Protein AF-A0A8J4C0T6-F1 (afdb_monomer_lite)

Radius of gyration: 44.38 Å; chains: 1; bounding box: 122×93×131 Å

Foldseek 3Di:
DDDDDDDDPDPDPPPPPPPQDLLNQLLVLLVVVLVDQQLQLVSLLSNLVSLLVQLVVLQVVLVVCVVPVVSSVLSNQVSLLSNLLSLLSLLCCLQQRNVVLVAQQLHQQAADDPDDDPDDALLSVLSVVSNPVPAVLLSLLSSLLQSLLQSLVVVVVPDDDDADAAQLQQLVVQVVVLVVVPVQAFVDRPPCRCLLVVHHRDPSNVVSVLVLLVVLLSCVSNLNLQVNLVSCVRNPNNVVSVLSQQQANHQARRGHPNSVCRHPPPCNVRVVVSVVCCVLQPHDLSSLLSLLVLCVQLPRPSDDLSSNLSSCLSNLNLVSNVVVDQALSSSSSSNSSSLSRLVSCVSRPTDAGPPVSDDPLVVQLVVVVVVNPDSVRSNVSSVLSNLSRRVDPDDVNVVSSAPPQHPVRSVPGNLVVCCVRCVPPVNLVSNDALSSSLSSVLSSCVSSLVLLVSLVSLLVLLVVVVVVVVVVVVVVVDPDDDDDDDDDDDDDDRDDDDPPVSSNVSSLVSLSSSLSVLVSCLSSVSLQDPDDPDPSVVSSVVSLVSNLSSLLSNLVVCVVVVVLLSNLSSLQLHAPVSSLVSLLSSVVSLLCQLPVLPPPPDDDDDDDDDDDDDDDDDDDDDDDNPVVSVVSNVVSLVVLLVSLVSNLLNLVSLVVSVVVLVVVVPPDDPDPPPDSDPGSSNGPRDNCNSLVSLLVNLVVQQPDLVADLLSNLQSLLSLCSLLVNLLVVLVVVVVPPPDDDDDDDDPDSDDPDPDDDDDDDDPDPLVSLLSSLVRGDLVSLVSSLVSLLLLLLVLVQDPPRSLVSNVCNVPPRHDPCSLSSNLSNLVVLVPPLPPVLVVLVVPDPDPVSPVVNVVSVVSNVVSNVSSVSSVVSSVSVVLSNVLSVLVVVLVVLCVVCVVVLPDDDDDDDDLPVSLLVNLVSLVVNVCSLPDVVLVVLQQDLVQLQVPDDPQKWKKKWKKAADDPDPDDDPDDPDQFQDDPRLVVLLVLQVVLLVVLCVVLVAPKDWDWDDPPVDGGIIMIMIMHGSDSVNLVSVLVSLLCQQLVNGPSRHHIDTSHIDTPPNSSSNNSCLNRVLVSLLVLLLSLLVSLSSQDACPDSSSPDLSQCVQQDDPPDDDDDDDPDRNLVSHDPVSNVSSVVSSVSSVVSNVVSVVVVVVVVVVVVVVVVVVD

pLDDT: mean 70.5, std 18.77, range [22.94, 95.06]

Sequence (1168 aa):
MKLFGMDIDAPVLVPPQQRQTLEDALANVFGALLETDLRDGSTISDIANICTEMANELRTQATEQLHRPARYMALMTQADEMDAHAATWTLLFYLYGASLATLTPAGAGGPSLAYGSRNLLYRQLLADHIKKEVDADVARCARVVSWLESTADEALKRQANVPFPPGEGLWLETKTEMRTRSGAMVSELDPDAPGRMGRPLHPSNAKSQERIMARVWQLLRAGKLHAAQEVCDNVGQPWRAAALGGGGLYGALPVGQTAEDYDNGPVVHLQKEELSDETANSRGPLLALWRWAARQAAAAGASEKFERAVFGALGGDAAAGLPVCVTWEDFAWVYCRSWLESWAMRATPPEAQAAADLVPGDAVMAALVRCGVAQDVAKNSVEGAMSVVTCGGGGGGRAYMTDLLDDAAAARGFGVLFAQHLMAAEAMANAGPAAVQAVRQIQALLIRGDMHVLMADLCRMIETSQRDDGAISDAAGAAGGGILIEGGGGGSALFGSGGCGADLERRQRICALAAHMLLALGALGELVPQTNPDIAFLEAQANVKKAHRVLELYTRALLAQGKLTLAPRYLCVLPGHVRNSLCSELLELYTKNFLDVDASTAPRAPDGIGIANADVNRRHLHLGTTATAAAALAEADEACSHIVAELGTWFQRCVLLQKRHAGYGASAGAAEVEGTRCGYLWTDVSENELRNQLAFFTLGCRYNREYGPYQRARVARWLAQPHIVATAAAQTRQSNNPGSIDVDGVVDAGIDVDADVNNNGMNGEEDTASWIAANVDPMSYHDLLDFVNCLCCEFALGDDVTAAAGQLLFTEVLPQGLEVAVMSAVRILEEEPDDKARQAAATYLHEEGVAEAEAAAAEAAKKKHLADRLRDLLSELEEWALYYDLNAKLSAWSERHSADSRAAPGEGAPEAEMLREGGELLQELLMRLLKPTWQQELAASERAFAATVGGRVQVTLTLTCPSTSTLDSARDPYPELQGASLHQFSYDLQRGLLRAIADRELEMGMEVLSAVGGRGHITLNLTVAPEPQLWQGLVDLVCTLLRGELEGVPPVLVVTLDADRATSLAVCRRCRIGQIVRRCAALRLSLVGFGLDADSEDAGSQLVEILAEPAGVSGANLLDSHMLELLSPAQLAQVLQMEALTYERHLQNLQERRRRQKQDSAMARIVR

Structure (mmCIF, N/CA/C/O backbone):
data_AF-A0A8J4C0T6-F1
#
_entry.id   AF-A0A8J4C0T6-F1
#
loop_
_atom_site.group_PDB
_atom_site.id
_atom_site.type_symbol
_atom_site.label_atom_id
_atom_site.label_alt_id
_atom_site.label_comp_id
_atom_site.label_asym_id
_atom_site.label_entity_id
_atom_site.label_seq_id
_atom_site.pdbx_PDB_ins_code
_atom_site.Cartn_x
_atom_site.Cartn_y
_atom_site.Cartn_z
_atom_site.occupancy
_atom_site.B_iso_or_equiv
_atom_site.auth_seq_id
_atom_site.auth_comp_id
_atom_site.auth_asym_id
_atom_site.auth_atom_id
_atom_site.pdbx_PDB_model_num
ATOM 1 N N . MET A 1 1 ? -3.259 -66.232 -16.181 1.00 33.34 1 MET A N 1
ATOM 2 C CA . MET A 1 1 ? -2.698 -65.283 -17.170 1.00 33.34 1 MET A CA 1
ATOM 3 C C . MET A 1 1 ? -3.226 -63.909 -16.781 1.00 33.34 1 MET A C 1
ATOM 5 O O . MET A 1 1 ? -4.417 -63.706 -16.902 1.00 33.34 1 MET A O 1
ATOM 9 N N . LYS A 1 2 ? -2.508 -63.149 -15.944 1.00 34.50 2 LYS A N 1
ATOM 10 C CA . LYS A 1 2 ? -1.480 -62.159 -16.331 1.00 34.50 2 LYS A CA 1
ATOM 11 C C . LYS A 1 2 ? -2.034 -61.108 -17.307 1.00 34.50 2 LYS A C 1
ATOM 13 O O . LYS A 1 2 ? -2.110 -61.423 -18.487 1.00 34.50 2 LYS A O 1
ATOM 18 N N . LEU A 1 3 ? -2.335 -59.901 -16.808 1.00 29.70 3 LEU A N 1
ATOM 19 C CA . LEU A 1 3 ? -1.612 -58.639 -17.084 1.00 29.70 3 LEU A CA 1
ATOM 20 C C . LEU A 1 3 ? -2.511 -57.388 -16.961 1.00 29.70 3 LEU A C 1
ATOM 22 O O . LEU A 1 3 ? -3.604 -57.356 -17.509 1.00 29.70 3 LEU A O 1
ATOM 26 N N . PHE A 1 4 ? -1.939 -56.377 -16.293 1.00 34.69 4 PHE A N 1
ATOM 27 C CA . PHE A 1 4 ? -2.337 -54.968 -16.134 1.00 34.69 4 PHE A CA 1
ATOM 28 C C . PHE A 1 4 ? -3.421 -54.620 -15.106 1.00 34.69 4 PHE A C 1
ATOM 30 O O . PHE A 1 4 ? -4.581 -54.397 -15.430 1.00 34.69 4 PHE A O 1
ATOM 37 N N . GLY A 1 5 ? -2.965 -54.482 -13.856 1.00 31.45 5 GLY A N 1
ATOM 38 C CA . GLY A 1 5 ? -3.477 -53.459 -12.952 1.00 31.45 5 GLY A CA 1
ATOM 39 C C . GLY A 1 5 ? -2.858 -52.106 -13.312 1.00 31.45 5 GLY A C 1
ATOM 40 O O . GLY A 1 5 ? -1.641 -51.999 -13.464 1.00 31.45 5 GLY A O 1
ATOM 41 N N . MET A 1 6 ? -3.716 -51.108 -13.480 1.00 29.72 6 MET A N 1
ATOM 42 C CA . MET A 1 6 ? -3.396 -49.693 -13.346 1.00 29.72 6 MET A CA 1
ATOM 43 C C . MET A 1 6 ? -4.490 -49.136 -12.443 1.00 29.72 6 MET A C 1
ATOM 45 O O . MET A 1 6 ? -5.631 -48.989 -12.879 1.00 29.72 6 MET A O 1
ATOM 49 N N . ASP A 1 7 ? -4.143 -48.918 -11.177 1.00 27.41 7 ASP A N 1
ATOM 50 C CA . ASP A 1 7 ? -4.914 -48.054 -10.296 1.00 27.41 7 ASP A CA 1
ATOM 51 C C . ASP A 1 7 ? -4.884 -46.653 -10.913 1.00 27.41 7 ASP A C 1
ATOM 53 O O . ASP A 1 7 ? -3.823 -46.089 -11.185 1.00 27.41 7 ASP A O 1
ATOM 57 N N . ILE A 1 8 ? -6.065 -46.140 -11.241 1.00 32.34 8 ILE A N 1
ATOM 58 C CA . ILE A 1 8 ? -6.244 -44.747 -11.625 1.00 32.34 8 ILE A CA 1
ATOM 59 C C . ILE A 1 8 ? -6.338 -43.995 -10.304 1.00 32.34 8 ILE A C 1
ATOM 61 O O . ILE A 1 8 ? -7.407 -43.959 -9.693 1.00 32.34 8 ILE A O 1
ATOM 65 N N . ASP A 1 9 ? -5.219 -43.426 -9.861 1.00 28.42 9 ASP A N 1
ATOM 66 C CA . ASP A 1 9 ? -5.228 -42.397 -8.828 1.00 28.42 9 ASP A CA 1
ATOM 67 C C . ASP A 1 9 ? -6.088 -41.240 -9.346 1.00 28.42 9 ASP A C 1
ATOM 69 O O . ASP A 1 9 ? -5.730 -40.526 -10.287 1.00 28.42 9 ASP A O 1
ATOM 73 N N . ALA A 1 10 ? -7.280 -41.097 -8.766 1.00 27.56 10 ALA A N 1
ATOM 74 C CA . ALA A 1 10 ? -8.064 -39.887 -8.915 1.00 27.56 10 ALA A CA 1
ATOM 75 C C . ALA A 1 10 ? -7.191 -38.722 -8.421 1.00 27.56 10 ALA A C 1
ATOM 77 O O . ALA A 1 10 ? -6.631 -38.828 -7.326 1.00 27.56 10 ALA A O 1
ATOM 78 N N . PRO A 1 11 ? -7.038 -37.629 -9.191 1.00 27.62 11 PRO A N 1
ATOM 79 C CA . PRO A 1 11 ? -6.276 -36.488 -8.721 1.00 27.62 11 PRO A CA 1
ATOM 80 C C . PRO A 1 11 ? -6.925 -36.009 -7.428 1.00 27.62 11 PRO A C 1
ATOM 82 O O . PRO A 1 11 ? -8.109 -35.661 -7.409 1.00 27.62 11 PRO A O 1
ATOM 85 N N . VAL A 1 12 ? -6.149 -36.042 -6.344 1.00 27.88 12 VAL A N 1
ATOM 86 C CA . VAL A 1 12 ? -6.476 -35.351 -5.103 1.00 27.88 12 VAL A CA 1
ATOM 87 C C . VAL A 1 12 ? -6.835 -33.929 -5.515 1.00 27.88 12 VAL A C 1
ATOM 89 O O . VAL A 1 12 ? -5.999 -33.207 -6.057 1.00 27.88 12 VAL A O 1
ATOM 92 N N . LEU A 1 13 ? -8.106 -33.561 -5.341 1.00 28.08 13 LEU A N 1
ATOM 93 C CA . LEU A 1 13 ? -8.555 -32.180 -5.421 1.00 28.08 13 LEU A CA 1
ATOM 94 C C . LEU A 1 13 ? -7.839 -31.446 -4.290 1.00 28.08 13 LEU A C 1
ATOM 96 O O . LEU A 1 13 ? -8.331 -31.378 -3.167 1.00 28.08 13 LEU A O 1
ATOM 100 N N . VAL A 1 14 ? -6.635 -30.958 -4.587 1.00 27.19 14 VAL A N 1
ATOM 101 C CA . VAL A 1 14 ? -5.987 -29.919 -3.801 1.00 27.19 14 VAL A CA 1
ATOM 102 C C . VAL A 1 14 ? -7.008 -28.778 -3.764 1.00 27.19 14 VAL A C 1
ATOM 104 O O . VAL A 1 14 ? -7.453 -28.354 -4.840 1.00 27.19 14 VAL A O 1
ATOM 107 N N . PRO A 1 15 ? -7.473 -28.337 -2.579 1.00 25.61 15 PRO A N 1
ATOM 108 C CA . PRO A 1 15 ? -8.351 -27.177 -2.498 1.00 25.61 15 PRO A CA 1
ATOM 109 C C . PRO A 1 15 ? -7.678 -26.033 -3.265 1.00 25.61 15 PRO A C 1
ATOM 111 O O . PRO A 1 15 ? -6.450 -25.932 -3.208 1.00 25.61 15 PRO A O 1
ATOM 114 N N . PRO A 1 16 ? -8.420 -25.220 -4.039 1.00 28.84 16 PRO A N 1
ATOM 115 C CA . PRO A 1 16 ? -7.807 -24.137 -4.793 1.00 28.84 16 PRO A CA 1
ATOM 116 C C . PRO A 1 16 ? -7.038 -23.273 -3.797 1.00 28.84 16 PRO A C 1
ATOM 118 O O . PRO A 1 16 ? -7.652 -22.645 -2.937 1.00 28.84 16 PRO A O 1
ATOM 121 N N . GLN A 1 17 ? -5.704 -23.292 -3.873 1.00 33.06 17 GLN A N 1
ATOM 122 C CA . GLN A 1 17 ? -4.878 -22.345 -3.138 1.00 33.06 17 GLN A CA 1
ATOM 123 C C . GLN A 1 17 ? -5.432 -20.968 -3.494 1.00 33.06 17 GLN A C 1
ATOM 125 O O . GLN A 1 17 ? -5.500 -20.621 -4.679 1.00 33.06 17 GLN A O 1
ATOM 130 N N . GLN A 1 18 ? -5.942 -20.241 -2.496 1.00 43.25 18 GLN A N 1
ATOM 131 C CA . GLN A 1 18 ? -6.373 -18.862 -2.682 1.00 43.25 18 GLN A CA 1
ATOM 132 C C . GLN A 1 18 ? -5.199 -18.131 -3.325 1.00 43.25 18 GLN A C 1
ATOM 134 O O . GLN A 1 18 ? -4.120 -18.050 -2.744 1.00 43.25 18 GLN A O 1
ATOM 139 N N . ARG A 1 19 ? -5.380 -17.693 -4.575 1.00 56.97 19 ARG A N 1
ATOM 140 C CA . ARG A 1 19 ? -4.354 -16.918 -5.268 1.00 56.97 19 ARG A CA 1
ATOM 141 C C . ARG A 1 19 ? -4.136 -15.649 -4.461 1.00 56.97 19 ARG A C 1
ATOM 143 O O . ARG A 1 19 ? -5.082 -14.887 -4.280 1.00 56.97 19 ARG A O 1
ATOM 150 N N . GLN A 1 20 ? -2.910 -15.466 -3.990 1.00 66.50 20 GLN A N 1
ATOM 151 C CA . GLN A 1 20 ? -2.481 -14.264 -3.294 1.00 66.50 20 GLN A CA 1
ATOM 152 C C . GLN A 1 20 ? -2.776 -13.050 -4.182 1.00 66.50 20 GLN A C 1
ATOM 154 O O . GLN A 1 20 ? -2.408 -13.042 -5.362 1.00 66.50 20 GLN A O 1
ATOM 159 N N . THR A 1 21 ? -3.494 -12.053 -3.663 1.00 80.69 21 THR A N 1
ATOM 160 C CA . THR A 1 21 ? -3.763 -10.844 -4.448 1.00 80.69 21 THR A CA 1
ATOM 161 C C . THR A 1 21 ? -2.533 -9.934 -4.463 1.00 80.69 21 THR A C 1
ATOM 163 O O . THR A 1 21 ? -1.617 -10.082 -3.651 1.00 80.69 21 THR A O 1
ATOM 166 N N . LEU A 1 22 ? -2.504 -8.957 -5.380 1.00 81.81 22 LEU A N 1
ATOM 167 C CA . LEU A 1 22 ? -1.443 -7.943 -5.405 1.00 81.81 22 LEU A CA 1
ATOM 168 C C . LEU A 1 22 ? -1.328 -7.240 -4.047 1.00 81.81 22 LEU A C 1
ATOM 170 O O . LEU A 1 22 ? -0.227 -7.004 -3.565 1.00 81.81 22 LEU A O 1
ATOM 174 N N . GLU A 1 23 ? -2.459 -6.909 -3.426 1.00 84.69 23 GLU A N 1
ATOM 175 C CA . GLU A 1 23 ? -2.487 -6.221 -2.137 1.00 84.69 23 GLU A CA 1
ATOM 176 C C . GLU A 1 23 ? -1.935 -7.092 -1.008 1.00 84.69 23 GLU A C 1
ATOM 178 O O . GLU A 1 23 ? -1.188 -6.570 -0.186 1.00 84.69 23 GLU A O 1
ATOM 183 N N . ASP A 1 24 ? -2.216 -8.400 -1.001 1.00 83.12 24 ASP A N 1
ATOM 184 C CA . ASP A 1 24 ? -1.636 -9.332 -0.025 1.00 83.12 24 ASP A CA 1
ATOM 185 C C . ASP A 1 24 ? -0.107 -9.386 -0.157 1.00 83.12 24 ASP A C 1
ATOM 187 O O . ASP A 1 24 ? 0.630 -9.320 0.830 1.00 83.12 24 ASP A O 1
ATOM 191 N N . ALA A 1 25 ? 0.389 -9.487 -1.393 1.00 83.31 25 ALA A N 1
ATOM 192 C CA . ALA A 1 25 ? 1.818 -9.529 -1.679 1.00 83.31 25 ALA A CA 1
ATOM 193 C C . ALA A 1 25 ? 2.513 -8.212 -1.293 1.00 83.31 25 ALA A C 1
ATOM 195 O O . ALA A 1 25 ? 3.524 -8.230 -0.589 1.00 83.31 25 ALA A O 1
ATOM 196 N N . LEU A 1 26 ? 1.934 -7.067 -1.664 1.00 85.44 26 LEU A N 1
ATOM 197 C CA . LEU A 1 26 ? 2.455 -5.746 -1.307 1.00 85.44 26 LEU A CA 1
ATOM 198 C C . LEU A 1 26 ? 2.438 -5.500 0.208 1.00 85.44 26 LEU A C 1
ATOM 200 O O . LEU A 1 26 ? 3.412 -4.984 0.758 1.00 85.44 26 LEU A O 1
ATOM 204 N N . ALA A 1 27 ? 1.370 -5.906 0.896 1.00 84.12 27 ALA A N 1
ATOM 205 C CA . ALA A 1 27 ? 1.258 -5.791 2.343 1.00 84.12 27 ALA A CA 1
ATOM 206 C C . ALA A 1 27 ? 2.313 -6.639 3.068 1.00 84.12 27 ALA A C 1
ATOM 208 O O . ALA A 1 27 ? 2.793 -6.238 4.129 1.00 84.12 27 ALA A O 1
ATOM 209 N N . ASN A 1 28 ? 2.668 -7.816 2.538 1.00 81.81 28 ASN A N 1
ATOM 210 C CA . ASN A 1 28 ? 3.723 -8.669 3.102 1.00 81.81 28 ASN A CA 1
ATOM 211 C C . ASN A 1 28 ? 5.098 -8.020 2.955 1.00 81.81 28 ASN A C 1
ATOM 213 O O . ASN A 1 28 ? 5.851 -7.953 3.926 1.00 81.81 28 ASN A O 1
ATOM 217 N N . VAL A 1 29 ? 5.388 -7.467 1.776 1.00 78.06 29 VAL A N 1
ATOM 218 C CA . VAL A 1 29 ? 6.642 -6.746 1.542 1.00 78.06 29 VAL A CA 1
ATOM 219 C C . VAL A 1 29 ? 6.729 -5.486 2.405 1.00 78.06 29 VAL A C 1
ATOM 221 O O . VAL A 1 29 ? 7.779 -5.207 2.976 1.00 78.06 29 VAL A O 1
ATOM 224 N N . PHE A 1 30 ? 5.622 -4.757 2.583 1.00 76.62 30 PHE A N 1
ATOM 225 C CA . PHE A 1 30 ? 5.570 -3.634 3.520 1.00 76.62 30 PHE A CA 1
ATOM 226 C C . PHE A 1 30 ? 5.774 -4.075 4.979 1.00 76.62 30 PHE A C 1
ATOM 228 O O . PHE A 1 30 ? 6.394 -3.365 5.767 1.00 76.62 30 PHE A O 1
ATOM 235 N N . GLY A 1 31 ? 5.297 -5.263 5.345 1.00 71.94 31 GLY A N 1
ATOM 236 C CA . GLY A 1 31 ? 5.555 -5.800 6.670 1.00 71.94 31 GLY A CA 1
ATOM 237 C C . GLY A 1 31 ? 7.047 -6.028 6.932 1.00 71.94 31 GLY A C 1
ATOM 238 O O . GLY A 1 31 ? 7.566 -5.574 7.948 1.00 71.94 31 GLY A O 1
ATOM 239 N N . ALA A 1 32 ? 7.751 -6.625 5.967 1.00 69.75 32 ALA A N 1
ATOM 240 C CA . ALA A 1 32 ? 9.209 -6.767 6.002 1.00 69.75 32 ALA A CA 1
ATOM 241 C C . ALA A 1 32 ? 9.937 -5.406 5.974 1.00 69.75 32 ALA A C 1
ATOM 243 O O . ALA A 1 32 ? 10.970 -5.224 6.620 1.00 69.75 32 ALA A O 1
ATOM 244 N N . LEU A 1 33 ? 9.372 -4.422 5.267 1.00 67.06 33 LEU A N 1
ATOM 245 C CA . LEU A 1 33 ? 9.887 -3.054 5.171 1.00 67.06 33 LEU A CA 1
ATOM 246 C C . LEU A 1 33 ? 9.963 -2.354 6.538 1.00 67.06 33 LEU A C 1
ATOM 248 O O . LEU A 1 33 ? 10.881 -1.575 6.771 1.00 67.06 33 LEU A O 1
ATOM 252 N N . LEU A 1 34 ? 9.026 -2.636 7.445 1.00 64.31 34 LEU A N 1
ATOM 253 C CA . LEU A 1 34 ? 9.065 -2.115 8.814 1.00 64.31 34 LEU A CA 1
ATOM 254 C C . LEU A 1 34 ? 10.114 -2.825 9.691 1.00 64.31 34 LEU A C 1
ATOM 256 O O . LEU A 1 34 ? 10.533 -2.265 10.695 1.00 64.31 34 LEU A O 1
ATOM 260 N N . GLU A 1 35 ? 10.565 -4.026 9.331 1.00 60.25 35 GLU A N 1
ATOM 261 C CA . GLU A 1 35 ? 11.504 -4.828 10.134 1.00 60.25 35 GLU A CA 1
ATOM 262 C C . GLU A 1 35 ? 12.973 -4.639 9.723 1.00 60.25 35 GLU A C 1
ATOM 264 O O . GLU A 1 35 ? 13.875 -4.702 10.566 1.00 60.25 35 GLU A O 1
ATOM 269 N N . THR A 1 36 ? 13.216 -4.402 8.432 1.00 53.81 36 THR A N 1
ATOM 270 C CA . THR A 1 36 ? 14.560 -4.311 7.837 1.00 53.81 36 THR A CA 1
ATOM 271 C C . THR A 1 36 ? 14.980 -2.869 7.539 1.00 53.81 36 THR A C 1
ATOM 273 O O . THR A 1 36 ? 14.168 -2.039 7.138 1.00 53.81 36 THR A O 1
ATOM 276 N N . ASP A 1 37 ? 16.270 -2.557 7.705 1.00 54.12 37 ASP A N 1
ATOM 277 C CA . ASP A 1 37 ? 16.832 -1.271 7.279 1.00 54.12 37 ASP A CA 1
ATOM 278 C C . ASP A 1 37 ? 16.810 -1.205 5.739 1.00 54.12 37 ASP A C 1
ATOM 280 O O . ASP A 1 37 ? 17.558 -1.896 5.051 1.00 54.12 37 ASP A O 1
ATOM 284 N N . LEU A 1 38 ? 15.955 -0.351 5.172 1.00 52.09 38 LEU A N 1
ATOM 285 C CA . LEU A 1 38 ? 15.650 -0.267 3.728 1.00 52.09 38 LEU A CA 1
ATOM 286 C C . LEU A 1 38 ? 16.796 0.170 2.814 1.00 52.09 38 LEU A C 1
ATOM 288 O O . LEU A 1 38 ? 16.612 0.390 1.613 1.00 52.09 38 LEU A O 1
ATOM 292 N N . ARG A 1 39 ? 17.994 0.310 3.370 1.00 52.00 39 ARG A N 1
ATOM 293 C CA . ARG A 1 39 ? 19.182 0.722 2.628 1.00 52.00 39 ARG A CA 1
ATOM 294 C C . ARG A 1 39 ? 19.658 -0.362 1.654 1.00 52.00 39 ARG A C 1
ATOM 296 O O . ARG A 1 39 ? 20.372 -0.049 0.705 1.00 52.00 39 ARG A O 1
ATOM 303 N N . ASP A 1 40 ? 19.197 -1.597 1.812 1.00 54.81 40 ASP A N 1
ATOM 304 C CA . ASP A 1 40 ? 19.649 -2.715 0.982 1.00 54.81 40 ASP A CA 1
ATOM 305 C C . ASP A 1 40 ? 18.951 -2.770 -0.391 1.00 54.81 40 ASP A C 1
ATOM 307 O O . ASP A 1 40 ? 19.428 -3.443 -1.302 1.00 54.81 40 ASP A O 1
ATOM 311 N N . GLY A 1 41 ? 17.838 -2.045 -0.591 1.00 63.56 41 GLY A N 1
ATOM 312 C CA . GLY A 1 41 ? 17.106 -1.997 -1.869 1.00 63.56 41 GLY A CA 1
ATOM 313 C C . GLY A 1 41 ? 16.452 -3.322 -2.309 1.00 63.56 41 GLY A C 1
ATOM 314 O O . GLY A 1 41 ? 15.765 -3.351 -3.334 1.00 63.56 41 GLY A O 1
ATOM 315 N N . SER A 1 42 ? 16.615 -4.394 -1.528 1.00 73.25 42 SER A N 1
ATOM 316 C CA . SER A 1 42 ? 16.015 -5.719 -1.735 1.00 73.25 42 SER A CA 1
ATOM 317 C C . SER A 1 42 ? 14.492 -5.645 -1.769 1.00 73.25 42 SER A C 1
ATOM 319 O O . SER A 1 42 ? 13.881 -6.118 -2.717 1.00 73.25 42 SER A O 1
ATOM 321 N N . THR A 1 43 ? 13.890 -4.910 -0.836 1.00 75.62 43 THR A N 1
ATOM 322 C CA . THR A 1 43 ? 12.436 -4.745 -0.726 1.00 75.62 43 THR A CA 1
ATOM 323 C C . THR A 1 43 ? 11.810 -4.133 -1.984 1.00 75.62 43 THR A C 1
ATOM 325 O O . THR A 1 43 ? 10.739 -4.544 -2.416 1.00 75.62 43 THR A O 1
ATOM 328 N N . ILE A 1 44 ? 12.482 -3.164 -2.619 1.00 82.62 44 ILE A N 1
ATOM 329 C CA . ILE A 1 44 ? 12.018 -2.557 -3.881 1.00 82.62 44 ILE A CA 1
ATOM 330 C C . ILE A 1 44 ? 12.096 -3.581 -5.023 1.00 82.62 44 ILE A C 1
ATOM 332 O O . ILE A 1 44 ? 11.207 -3.636 -5.875 1.00 82.62 44 ILE A O 1
ATOM 336 N N . SER A 1 45 ? 13.145 -4.406 -5.017 1.00 83.56 45 SER A N 1
ATOM 337 C CA . SER A 1 45 ? 13.328 -5.488 -5.987 1.00 83.56 45 SER A CA 1
ATOM 338 C C . SER A 1 45 ? 12.280 -6.591 -5.808 1.00 83.56 45 SER A C 1
ATOM 340 O O . SER A 1 45 ? 11.748 -7.083 -6.799 1.00 83.56 45 SER A O 1
ATOM 342 N N . ASP A 1 46 ? 11.900 -6.911 -4.570 1.00 85.56 46 ASP A N 1
ATOM 343 C CA . ASP A 1 46 ? 10.848 -7.887 -4.268 1.00 85.56 46 ASP A CA 1
ATOM 344 C C . ASP A 1 46 ? 9.494 -7.440 -4.836 1.00 85.56 46 ASP A C 1
ATOM 346 O O . ASP A 1 46 ? 8.803 -8.227 -5.485 1.00 85.56 46 ASP A O 1
ATOM 350 N N . ILE A 1 47 ? 9.141 -6.154 -4.698 1.00 87.75 47 ILE A N 1
ATOM 351 C CA . ILE A 1 47 ? 7.912 -5.614 -5.305 1.00 87.75 47 ILE A CA 1
ATOM 352 C C . ILE A 1 47 ? 7.966 -5.695 -6.837 1.00 87.75 47 ILE A C 1
ATOM 354 O O . ILE A 1 47 ? 6.968 -6.040 -7.480 1.00 87.75 47 ILE A O 1
ATOM 358 N N . ALA A 1 48 ? 9.120 -5.394 -7.441 1.00 89.81 48 ALA A N 1
ATOM 359 C CA . ALA A 1 48 ? 9.296 -5.523 -8.885 1.00 89.81 48 ALA A CA 1
ATOM 360 C C . ALA A 1 48 ? 9.122 -6.978 -9.361 1.00 89.81 48 ALA A C 1
ATOM 362 O O . ALA A 1 48 ? 8.467 -7.214 -10.384 1.00 89.81 48 ALA A O 1
ATOM 363 N N . ASN A 1 49 ? 9.649 -7.945 -8.605 1.00 89.69 49 ASN A N 1
ATOM 364 C CA . ASN A 1 49 ? 9.512 -9.374 -8.886 1.00 89.69 49 ASN A CA 1
ATOM 365 C C . ASN A 1 49 ? 8.048 -9.821 -8.798 1.00 89.69 49 ASN A C 1
ATOM 367 O O . ASN A 1 49 ? 7.552 -10.420 -9.750 1.00 89.69 49 ASN A O 1
ATOM 371 N N . ILE A 1 50 ? 7.324 -9.418 -7.748 1.00 90.31 50 ILE A N 1
ATOM 372 C CA . ILE A 1 50 ? 5.884 -9.695 -7.592 1.00 90.31 50 ILE A CA 1
ATOM 373 C C . ILE A 1 50 ? 5.094 -9.182 -8.803 1.00 90.31 50 ILE A C 1
ATOM 375 O O . ILE A 1 50 ? 4.301 -9.913 -9.397 1.00 90.31 50 ILE A O 1
ATOM 379 N N . CYS A 1 51 ? 5.333 -7.935 -9.224 1.00 91.56 51 CYS A N 1
ATOM 380 C CA . CYS A 1 51 ? 4.650 -7.365 -10.390 1.00 91.56 51 CYS A CA 1
ATOM 381 C C . CYS A 1 51 ? 4.964 -8.151 -11.680 1.00 91.56 51 CYS A C 1
ATOM 383 O O . CYS A 1 51 ? 4.086 -8.342 -12.525 1.00 91.56 51 CYS A O 1
ATOM 385 N N . THR A 1 52 ? 6.201 -8.634 -11.823 1.00 90.88 52 THR A N 1
ATOM 386 C CA . THR A 1 52 ? 6.652 -9.424 -12.980 1.00 90.88 52 THR A CA 1
ATOM 387 C C . THR A 1 52 ? 6.015 -10.814 -13.008 1.00 90.88 52 THR A C 1
ATOM 389 O O . THR A 1 52 ? 5.556 -11.268 -14.060 1.00 90.88 52 THR A O 1
ATOM 392 N N . GLU A 1 53 ? 5.946 -11.489 -11.860 1.00 90.69 53 GLU A N 1
ATOM 393 C CA . GLU A 1 53 ? 5.279 -12.785 -11.705 1.00 90.69 53 GLU A CA 1
ATOM 394 C C . GLU A 1 53 ? 3.795 -12.677 -12.058 1.00 90.69 53 GLU A C 1
ATOM 396 O O . GLU A 1 53 ? 3.305 -13.423 -12.910 1.00 90.69 53 GLU A O 1
ATOM 401 N N . MET A 1 54 ? 3.110 -11.661 -11.530 1.00 89.81 54 MET A N 1
ATOM 402 C CA . MET A 1 54 ? 1.714 -11.385 -11.868 1.00 89.81 54 MET A CA 1
ATOM 403 C C . MET A 1 54 ? 1.502 -11.121 -13.366 1.00 89.81 54 MET A C 1
ATOM 405 O O . MET A 1 54 ? 0.540 -11.623 -13.955 1.00 89.81 54 MET A O 1
ATOM 409 N N . ALA A 1 55 ? 2.398 -10.373 -14.019 1.00 91.44 55 ALA A N 1
ATOM 410 C CA . ALA A 1 55 ? 2.331 -10.165 -15.466 1.00 91.44 55 ALA A CA 1
ATOM 411 C C . ALA A 1 55 ? 2.459 -11.496 -16.235 1.00 91.44 55 ALA A C 1
ATOM 413 O O . ALA A 1 55 ? 1.719 -11.744 -17.193 1.00 91.44 55 ALA A O 1
ATOM 414 N N . ASN A 1 56 ? 3.355 -12.389 -15.806 1.00 90.81 56 ASN A N 1
ATOM 415 C CA . ASN A 1 56 ? 3.532 -13.715 -16.408 1.00 90.81 56 ASN A CA 1
ATOM 416 C C . ASN A 1 56 ? 2.308 -14.621 -16.212 1.00 90.81 56 ASN A C 1
ATOM 418 O O . ASN A 1 56 ? 1.891 -15.311 -17.151 1.00 90.81 56 ASN A O 1
ATOM 422 N N . GLU A 1 57 ? 1.686 -14.587 -15.035 1.00 90.81 57 GLU A N 1
ATOM 423 C CA . GLU A 1 57 ? 0.441 -15.309 -14.772 1.00 90.81 57 GLU A CA 1
ATOM 424 C C . GLU A 1 57 ? -0.702 -14.820 -15.664 1.00 90.81 57 GLU A C 1
ATOM 426 O O . GLU A 1 57 ? -1.418 -15.634 -16.256 1.00 90.81 57 GLU A O 1
ATOM 431 N N . LEU A 1 58 ? -0.856 -13.501 -15.815 1.00 91.06 58 LEU A N 1
ATOM 432 C CA . LEU A 1 58 ? -1.873 -12.905 -16.685 1.00 91.06 58 LEU A CA 1
ATOM 433 C C . LEU A 1 58 ? -1.675 -13.303 -18.150 1.00 91.06 58 LEU A C 1
ATOM 435 O O . LEU A 1 58 ? -2.648 -13.639 -18.827 1.00 91.06 58 LEU A O 1
ATOM 439 N N . ARG A 1 59 ? -0.428 -13.349 -18.638 1.00 90.56 59 ARG A N 1
ATOM 440 C CA . ARG A 1 59 ? -0.123 -13.851 -19.990 1.00 90.56 59 ARG A CA 1
ATOM 441 C C . ARG A 1 59 ? -0.452 -15.330 -20.139 1.00 90.56 59 ARG A C 1
ATOM 443 O O . ARG A 1 59 ? -1.035 -15.718 -21.149 1.00 90.56 59 ARG A O 1
ATOM 450 N N . THR A 1 60 ? -0.128 -16.147 -19.139 1.00 92.19 60 THR A N 1
ATOM 451 C CA . THR A 1 60 ? -0.455 -17.582 -19.145 1.00 92.19 60 THR A CA 1
ATOM 452 C C . THR A 1 60 ? -1.968 -17.772 -19.250 1.00 92.19 60 THR A C 1
ATOM 454 O O . THR A 1 60 ? -2.453 -18.442 -20.164 1.00 92.19 60 THR A O 1
ATOM 457 N N . GLN A 1 61 ? -2.737 -17.052 -18.432 1.00 90.38 61 GLN A N 1
ATOM 458 C CA . GLN A 1 61 ? -4.199 -17.042 -18.511 1.00 90.38 61 GLN A CA 1
ATOM 459 C C . GLN A 1 61 ? -4.711 -16.510 -19.854 1.00 90.38 61 GLN A C 1
ATOM 461 O O . GLN A 1 61 ? -5.683 -17.037 -20.397 1.00 90.38 61 GLN A O 1
ATOM 466 N N . ALA A 1 62 ? -4.067 -15.490 -20.427 1.00 91.31 62 ALA A N 1
ATOM 467 C CA . ALA A 1 62 ? -4.417 -15.001 -21.754 1.00 91.31 62 ALA A CA 1
ATOM 468 C C . ALA A 1 62 ? -4.263 -16.126 -22.786 1.00 91.31 62 ALA A C 1
ATOM 470 O O . ALA A 1 62 ? -5.203 -16.389 -23.535 1.00 91.31 62 ALA A O 1
ATOM 471 N N . THR A 1 63 ? -3.143 -16.859 -22.778 1.00 91.31 63 THR A N 1
ATOM 472 C CA . THR A 1 63 ? -2.918 -17.970 -23.718 1.00 91.31 63 THR A CA 1
ATOM 473 C C . THR A 1 63 ? -3.956 -19.091 -23.591 1.00 91.31 63 THR A C 1
ATOM 475 O O . THR A 1 63 ? -4.408 -19.622 -24.604 1.00 91.31 63 THR A O 1
ATOM 478 N N . GLU A 1 64 ? -4.446 -19.389 -22.387 1.00 91.69 64 GLU A N 1
ATOM 479 C CA . GLU A 1 64 ? -5.554 -20.339 -22.183 1.00 91.69 64 GLU A CA 1
ATOM 480 C C . GLU A 1 64 ? -6.881 -19.828 -22.784 1.00 91.69 64 GLU A C 1
ATOM 482 O O . GLU A 1 64 ? -7.736 -20.593 -23.245 1.00 91.69 64 GLU A O 1
ATOM 487 N N . GLN A 1 65 ? -7.052 -18.506 -22.833 1.00 90.06 65 GLN A N 1
ATOM 488 C CA . GLN A 1 65 ? -8.233 -17.819 -23.355 1.00 90.06 65 GLN A CA 1
ATOM 489 C C . GLN A 1 65 ? -8.099 -17.400 -24.831 1.00 90.06 65 GLN A C 1
ATOM 491 O O . GLN A 1 65 ? -8.899 -16.586 -25.295 1.00 90.06 65 GLN A O 1
ATOM 496 N N . LEU A 1 66 ? -7.175 -17.985 -25.611 1.00 89.38 66 LEU A N 1
ATOM 497 C CA . LEU A 1 66 ? -7.019 -17.719 -27.059 1.00 89.38 66 LEU A CA 1
ATOM 498 C C . LEU A 1 66 ? -8.332 -17.861 -27.852 1.00 89.38 66 LEU A C 1
ATOM 500 O O . LEU A 1 66 ? -8.557 -17.162 -28.838 1.00 89.38 66 LEU A O 1
ATOM 504 N N . HIS A 1 67 ? -9.230 -18.736 -27.395 1.00 89.38 67 HIS A N 1
ATOM 505 C CA . HIS A 1 67 ? -10.552 -18.952 -27.984 1.00 89.38 67 HIS A CA 1
ATOM 506 C C . HIS A 1 67 ? -11.540 -17.783 -27.760 1.00 89.38 67 HIS A C 1
ATOM 508 O O . HIS A 1 67 ? -12.611 -17.759 -28.367 1.00 89.38 67 HIS A O 1
ATOM 514 N N . ARG A 1 68 ? -11.201 -16.804 -26.906 1.00 90.69 68 ARG A N 1
ATOM 515 C CA . ARG A 1 68 ? -11.986 -15.594 -26.601 1.00 90.69 68 ARG A CA 1
ATOM 516 C C . ARG A 1 68 ? -11.128 -14.337 -26.812 1.00 90.69 68 ARG A C 1
ATOM 518 O O . ARG A 1 68 ? -10.584 -13.807 -25.842 1.00 90.69 68 ARG A O 1
ATOM 525 N N . PRO A 1 69 ? -11.068 -13.791 -28.041 1.00 88.12 69 PRO A N 1
ATOM 526 C CA . PRO A 1 69 ? -10.171 -12.683 -28.383 1.00 88.12 69 PRO A CA 1
ATOM 527 C C . PRO A 1 69 ? -10.316 -11.444 -27.488 1.00 88.12 69 PRO A C 1
ATOM 529 O O . PRO A 1 69 ? -9.318 -10.861 -27.090 1.00 88.12 69 PRO A O 1
ATOM 532 N N . ALA A 1 70 ? -11.540 -11.065 -27.103 1.00 86.38 70 ALA A N 1
ATOM 533 C CA . ALA A 1 70 ? -11.757 -9.914 -26.221 1.00 86.38 70 ALA A CA 1
ATOM 534 C C . ALA A 1 70 ? -11.156 -10.118 -24.817 1.00 86.38 70 ALA A C 1
ATOM 536 O O . ALA A 1 70 ? -10.554 -9.204 -24.262 1.00 86.38 70 ALA A O 1
ATOM 537 N N . ARG A 1 71 ? -11.276 -11.332 -24.259 1.00 86.75 71 ARG A N 1
ATOM 538 C CA . ARG A 1 71 ? -10.705 -11.672 -22.948 1.00 86.75 71 ARG A CA 1
ATOM 539 C C . ARG A 1 71 ? -9.187 -11.817 -23.024 1.00 86.75 71 ARG A C 1
ATOM 541 O O . ARG A 1 71 ? -8.505 -11.341 -22.127 1.00 86.75 71 ARG A O 1
ATOM 548 N N . TYR A 1 72 ? -8.677 -12.410 -24.104 1.00 90.62 72 TYR A N 1
ATOM 549 C CA . TYR A 1 72 ? -7.246 -12.456 -24.405 1.00 90.62 72 TYR A CA 1
ATOM 550 C C . TYR A 1 72 ? -6.635 -11.047 -24.415 1.00 90.62 72 TYR A C 1
ATOM 552 O O . TYR A 1 72 ? -5.691 -10.784 -23.678 1.00 90.62 72 TYR A O 1
ATOM 560 N N . MET A 1 73 ? -7.215 -10.120 -25.187 1.00 88.88 73 MET A N 1
ATOM 561 C CA . MET A 1 73 ? -6.697 -8.751 -25.303 1.00 88.88 73 MET A CA 1
ATOM 562 C C . MET A 1 73 ? -6.788 -7.980 -23.979 1.00 88.88 73 MET A C 1
ATOM 564 O O . MET A 1 73 ? -5.863 -7.241 -23.650 1.00 88.88 73 MET A O 1
ATOM 568 N N . ALA A 1 74 ? -7.859 -8.169 -23.199 1.00 86.81 74 ALA A N 1
ATOM 569 C CA . ALA A 1 74 ? -7.992 -7.552 -21.878 1.00 86.81 74 ALA A CA 1
ATOM 570 C C . ALA A 1 74 ? -6.916 -8.047 -20.893 1.00 86.81 74 ALA A C 1
ATOM 572 O O . ALA A 1 74 ? -6.274 -7.231 -20.239 1.00 86.81 74 ALA A O 1
ATOM 573 N N . LEU A 1 75 ? -6.669 -9.363 -20.841 1.00 89.06 75 LEU A N 1
ATOM 574 C CA . LEU A 1 75 ? -5.626 -9.952 -19.992 1.00 89.06 75 LEU A CA 1
ATOM 575 C C . LEU A 1 75 ? -4.218 -9.528 -20.426 1.00 89.06 75 LEU A C 1
ATOM 577 O O . LEU A 1 75 ? -3.390 -9.234 -19.572 1.00 89.06 75 LEU A O 1
ATOM 581 N N . MET A 1 76 ? -3.955 -9.434 -21.735 1.00 90.12 76 MET A N 1
ATOM 582 C CA . MET A 1 76 ? -2.684 -8.904 -22.245 1.00 90.12 76 MET A CA 1
ATOM 583 C C . MET A 1 76 ? -2.501 -7.427 -21.882 1.00 90.12 76 MET A C 1
ATOM 585 O O . MET A 1 76 ? -1.436 -7.054 -21.413 1.00 90.12 76 MET A O 1
ATOM 589 N N . THR A 1 77 ? -3.552 -6.607 -21.996 1.00 89.31 77 THR A N 1
ATOM 590 C CA . THR A 1 77 ? -3.503 -5.189 -21.587 1.00 89.31 77 THR A CA 1
ATOM 591 C C . THR A 1 77 ? -3.203 -5.047 -20.093 1.00 89.31 77 THR A C 1
ATOM 593 O O . THR A 1 77 ? -2.449 -4.166 -19.691 1.00 89.31 77 THR A O 1
ATOM 596 N N . GLN A 1 78 ? -3.776 -5.924 -19.264 1.00 88.56 78 GLN A N 1
ATOM 597 C CA . GLN A 1 78 ? -3.497 -5.962 -17.830 1.00 88.56 78 GLN A CA 1
ATOM 598 C C . GLN A 1 78 ? -2.072 -6.458 -17.534 1.00 88.56 78 GLN A C 1
ATOM 600 O O . GLN A 1 78 ? -1.434 -5.950 -16.618 1.00 88.56 78 GLN A O 1
ATOM 605 N N . ALA A 1 79 ? -1.552 -7.416 -18.307 1.00 90.94 79 ALA A N 1
ATOM 606 C CA . ALA A 1 79 ? -0.163 -7.854 -18.191 1.00 90.94 79 ALA A CA 1
ATOM 607 C C . ALA A 1 79 ? 0.815 -6.720 -18.546 1.00 90.94 79 ALA A C 1
ATOM 609 O O . ALA A 1 79 ? 1.758 -6.492 -17.795 1.00 90.94 79 ALA A O 1
ATOM 610 N N . ASP A 1 80 ? 0.541 -5.967 -19.618 1.00 89.50 80 ASP A N 1
ATOM 611 C CA . ASP A 1 80 ? 1.340 -4.800 -20.021 1.00 89.50 80 ASP A CA 1
ATOM 612 C C . ASP A 1 80 ? 1.309 -3.694 -18.945 1.00 89.50 80 ASP A C 1
ATOM 614 O O . ASP A 1 80 ? 2.312 -3.021 -18.696 1.00 89.50 80 ASP A O 1
ATOM 618 N N . GLU A 1 81 ? 0.166 -3.511 -18.271 1.00 90.25 81 GLU A N 1
ATOM 619 C CA . GLU A 1 81 ? 0.051 -2.632 -17.100 1.00 90.25 81 GLU A CA 1
ATOM 620 C C . GLU A 1 81 ? 0.962 -3.119 -15.960 1.00 90.25 81 GLU A C 1
ATOM 622 O O . GLU A 1 81 ? 1.732 -2.329 -15.419 1.00 90.25 81 GLU A O 1
ATOM 627 N N . MET A 1 82 ? 0.948 -4.413 -15.625 1.00 91.31 82 MET A N 1
ATOM 628 C CA . MET A 1 82 ? 1.801 -4.972 -14.562 1.00 91.31 82 MET A CA 1
ATOM 629 C C . MET A 1 82 ? 3.296 -4.933 -14.897 1.00 91.31 82 MET A C 1
ATOM 631 O O . MET A 1 82 ? 4.101 -4.633 -14.013 1.00 91.31 82 MET A O 1
ATOM 635 N N . ASP A 1 83 ? 3.683 -5.110 -16.163 1.00 90.50 83 ASP A N 1
ATOM 636 C CA . ASP A 1 83 ? 5.065 -4.866 -16.594 1.00 90.50 83 ASP A CA 1
ATOM 637 C C . ASP A 1 83 ? 5.467 -3.404 -16.380 1.00 90.50 83 ASP A C 1
ATOM 639 O O . ASP A 1 83 ? 6.581 -3.124 -15.940 1.00 90.50 83 ASP A O 1
ATOM 643 N N . ALA A 1 84 ? 4.571 -2.454 -16.671 1.00 90.94 84 ALA A N 1
ATOM 644 C CA . ALA A 1 84 ? 4.843 -1.040 -16.439 1.00 90.94 84 ALA A CA 1
ATOM 645 C C . ALA A 1 84 ? 5.001 -0.741 -14.936 1.00 90.94 84 ALA A C 1
ATOM 647 O O . ALA A 1 84 ? 5.858 0.064 -14.560 1.00 90.94 84 ALA A O 1
ATOM 648 N N . HIS A 1 85 ? 4.233 -1.408 -14.066 1.00 92.06 85 HIS A N 1
ATOM 649 C CA . HIS A 1 85 ? 4.428 -1.335 -12.614 1.00 92.06 85 HIS A CA 1
ATOM 650 C C . HIS A 1 85 ? 5.806 -1.891 -12.214 1.00 92.06 85 HIS A C 1
ATOM 652 O O . HIS A 1 85 ? 6.566 -1.182 -11.555 1.00 92.06 85 HIS A O 1
ATOM 658 N N . ALA A 1 86 ? 6.180 -3.091 -12.673 1.00 92.31 86 ALA A N 1
ATOM 659 C CA . ALA A 1 86 ? 7.497 -3.687 -12.414 1.00 92.31 86 ALA A CA 1
ATOM 660 C C . ALA A 1 86 ? 8.652 -2.790 -12.903 1.00 92.31 86 ALA A C 1
ATOM 662 O O . ALA A 1 86 ? 9.626 -2.548 -12.185 1.00 92.31 86 ALA A O 1
ATOM 663 N N . ALA A 1 87 ? 8.512 -2.217 -14.101 1.00 92.06 87 ALA A N 1
ATOM 664 C CA . ALA A 1 87 ? 9.465 -1.270 -14.671 1.00 92.06 87 ALA A CA 1
ATOM 665 C C . ALA A 1 87 ? 9.584 0.012 -13.824 1.00 92.06 87 ALA A C 1
ATOM 667 O O . ALA A 1 87 ? 10.659 0.591 -13.725 1.00 92.06 87 ALA A O 1
ATOM 668 N N . THR A 1 88 ? 8.503 0.448 -13.172 1.00 93.31 88 THR A N 1
ATOM 669 C CA . THR A 1 88 ? 8.524 1.614 -12.270 1.00 93.31 88 THR A CA 1
ATOM 670 C C . THR A 1 88 ? 9.282 1.318 -10.978 1.00 93.31 88 THR A C 1
ATOM 672 O O . THR A 1 88 ? 10.056 2.154 -10.516 1.00 93.31 88 THR A O 1
ATOM 675 N N . TRP A 1 89 ? 9.111 0.124 -10.410 1.00 91.88 89 TRP A N 1
ATOM 676 C CA . TRP A 1 89 ? 9.829 -0.287 -9.201 1.00 91.88 89 TRP A CA 1
ATOM 677 C C . TRP A 1 89 ? 11.321 -0.500 -9.451 1.00 91.88 89 TRP A C 1
ATOM 679 O O . TRP A 1 89 ? 12.151 -0.007 -8.689 1.00 91.88 89 TRP A O 1
ATOM 689 N N . THR A 1 90 ? 11.680 -1.134 -10.568 1.00 91.12 90 THR A N 1
ATOM 690 C CA . THR A 1 90 ? 13.087 -1.226 -10.987 1.00 91.12 90 THR A CA 1
ATOM 691 C C . THR A 1 90 ? 13.683 0.155 -11.260 1.00 91.12 90 THR A C 1
ATOM 693 O O . THR A 1 90 ? 14.800 0.422 -10.828 1.00 91.12 90 THR A O 1
ATOM 696 N N . LEU A 1 91 ? 12.943 1.078 -11.888 1.00 92.19 91 LEU A N 1
ATOM 697 C CA . LEU A 1 91 ? 13.385 2.467 -12.054 1.00 92.19 91 LEU A CA 1
ATOM 698 C C . LEU A 1 91 ? 13.675 3.133 -10.704 1.00 92.19 91 LEU A C 1
ATOM 700 O O . LEU A 1 91 ? 14.715 3.772 -10.549 1.00 92.19 91 LEU A O 1
ATOM 704 N N . LEU A 1 92 ? 12.776 2.977 -9.726 1.00 89.12 92 LEU A N 1
ATOM 705 C CA . LEU A 1 92 ? 12.958 3.513 -8.377 1.00 89.12 92 LEU A CA 1
ATOM 706 C C . LEU A 1 92 ? 14.246 2.973 -7.737 1.00 89.12 92 LEU A C 1
ATOM 708 O O . LEU A 1 92 ? 15.015 3.747 -7.166 1.00 89.12 92 LEU A O 1
ATOM 712 N N . PHE A 1 93 ? 14.519 1.676 -7.906 1.00 85.88 93 PHE A N 1
ATOM 713 C CA . PHE A 1 93 ? 15.766 1.045 -7.473 1.00 85.88 93 PHE A CA 1
ATOM 714 C C . PHE A 1 93 ? 17.000 1.652 -8.163 1.00 85.88 93 PHE A C 1
ATOM 716 O O . PHE A 1 93 ? 17.937 2.053 -7.476 1.00 85.88 93 PHE A O 1
ATOM 723 N N . TYR A 1 94 ? 16.992 1.808 -9.493 1.00 86.38 94 TYR A N 1
ATOM 724 C CA . TYR A 1 94 ? 18.117 2.409 -10.227 1.00 86.38 94 TYR A CA 1
ATOM 725 C C . TYR A 1 94 ? 18.358 3.880 -9.870 1.00 86.38 94 TYR A C 1
ATOM 727 O O . TYR A 1 94 ? 19.504 4.327 -9.890 1.00 86.38 94 TYR A O 1
ATOM 735 N N . LEU A 1 95 ? 17.306 4.645 -9.565 1.00 86.12 95 LEU A N 1
ATOM 736 C CA . LEU A 1 95 ? 17.420 6.064 -9.232 1.00 86.12 95 LEU A CA 1
ATOM 737 C C . LEU A 1 95 ? 17.846 6.306 -7.778 1.00 86.12 95 LEU A C 1
ATOM 739 O O . LEU A 1 95 ? 18.694 7.176 -7.558 1.00 86.12 95 LEU A O 1
ATOM 743 N N . TYR A 1 96 ? 17.281 5.555 -6.824 1.00 79.94 96 TYR A N 1
ATOM 744 C CA . TYR A 1 96 ? 17.345 5.864 -5.388 1.00 79.94 96 TYR A CA 1
ATOM 745 C C . TYR A 1 96 ? 17.797 4.704 -4.483 1.00 79.94 96 TYR A C 1
ATOM 747 O O . TYR A 1 96 ? 17.991 4.919 -3.289 1.00 79.94 96 TYR A O 1
ATOM 755 N N . GLY A 1 97 ? 17.972 3.482 -4.995 1.00 71.75 97 GLY A N 1
ATOM 756 C CA . GLY A 1 97 ? 18.403 2.334 -4.189 1.00 71.75 97 GLY A CA 1
ATOM 757 C C . GLY A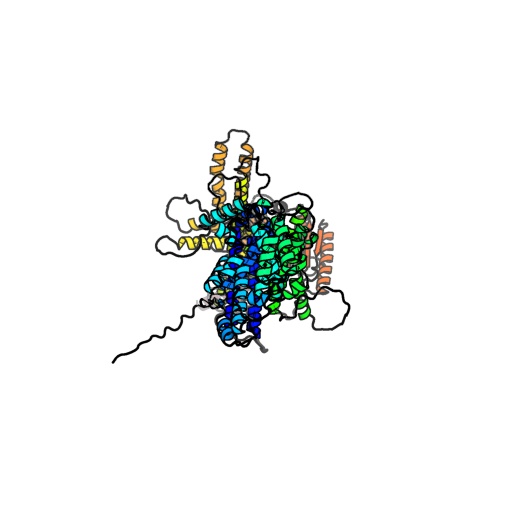 1 97 ? 19.770 2.566 -3.531 1.00 71.75 97 GLY A C 1
ATOM 758 O O . GLY A 1 97 ? 20.730 2.963 -4.194 1.00 71.75 97 GLY A O 1
ATOM 759 N N . ALA A 1 98 ? 19.889 2.314 -2.223 1.00 55.16 98 ALA A N 1
ATOM 760 C CA . ALA A 1 98 ? 21.080 2.697 -1.454 1.00 55.16 98 ALA A CA 1
ATOM 761 C C . ALA A 1 98 ? 22.351 1.880 -1.788 1.00 55.16 98 ALA A C 1
ATOM 763 O O . ALA A 1 98 ? 23.449 2.429 -1.697 1.00 55.16 98 ALA A O 1
ATOM 764 N N . SER A 1 99 ? 22.231 0.655 -2.320 1.00 49.78 99 SER A N 1
ATOM 765 C CA . SER A 1 99 ? 23.364 -0.086 -2.915 1.00 49.78 99 SER A CA 1
ATOM 766 C C . SER A 1 99 ? 23.888 0.531 -4.231 1.00 49.78 99 SER A C 1
ATOM 768 O O . SER A 1 99 ? 24.996 0.225 -4.661 1.00 49.78 99 SER A O 1
ATOM 770 N N . LEU A 1 100 ? 23.129 1.427 -4.876 1.00 48.41 100 LEU A N 1
ATOM 771 C CA . LEU A 1 100 ? 23.505 2.163 -6.099 1.00 48.41 100 LEU A CA 1
ATOM 772 C C . LEU A 1 100 ? 23.899 3.626 -5.840 1.00 48.41 100 LEU A C 1
ATOM 774 O O . LEU A 1 100 ? 24.323 4.342 -6.750 1.00 48.41 100 LEU A O 1
ATOM 778 N N . ALA A 1 101 ? 23.794 4.087 -4.593 1.00 44.69 101 ALA A N 1
ATOM 779 C CA . ALA A 1 101 ? 24.496 5.288 -4.152 1.00 44.69 101 ALA A CA 1
ATOM 780 C C . ALA A 1 101 ? 26.007 5.016 -3.999 1.00 44.69 101 ALA A C 1
ATOM 782 O O . ALA A 1 101 ? 26.816 5.924 -4.176 1.00 44.69 101 ALA A O 1
ATOM 783 N N . THR A 1 102 ? 26.391 3.763 -3.724 1.00 47.72 102 THR A N 1
ATOM 784 C CA . THR A 1 102 ? 27.789 3.306 -3.644 1.00 47.72 102 THR A CA 1
ATOM 785 C C . THR A 1 102 ? 28.322 2.749 -4.972 1.00 47.72 102 THR A C 1
ATOM 787 O O . THR A 1 102 ? 29.516 2.901 -5.242 1.00 47.72 102 THR A O 1
ATOM 790 N N . LEU A 1 103 ? 27.465 2.171 -5.828 1.00 55.03 103 LEU A N 1
ATOM 791 C CA . LEU A 1 103 ? 27.804 1.794 -7.208 1.00 55.03 103 LEU A CA 1
ATOM 792 C C . LEU A 1 103 ? 27.633 2.994 -8.144 1.00 55.03 103 LEU A C 1
ATOM 794 O O . LEU A 1 103 ? 26.534 3.485 -8.394 1.00 55.03 103 LEU A O 1
ATOM 798 N N . THR A 1 104 ? 28.735 3.478 -8.698 1.00 72.12 104 THR A N 1
ATOM 799 C CA . THR A 1 104 ? 28.698 4.511 -9.731 1.00 72.12 104 THR A CA 1
ATOM 800 C C . THR A 1 104 ? 28.038 3.948 -10.990 1.00 72.12 104 THR A C 1
ATOM 802 O O . THR A 1 104 ? 28.397 2.854 -11.417 1.00 72.12 104 THR A O 1
ATOM 805 N N . PRO A 1 105 ? 27.099 4.663 -11.640 1.00 80.12 105 PRO A N 1
ATOM 806 C CA . PRO A 1 105 ? 26.337 4.096 -12.756 1.00 80.12 105 PRO A CA 1
ATOM 807 C C . PRO A 1 105 ? 27.193 3.746 -13.982 1.00 80.12 105 PRO A C 1
ATOM 809 O O . PRO A 1 105 ? 26.732 2.998 -14.832 1.00 80.12 105 PRO A O 1
ATOM 812 N N . ALA A 1 106 ? 28.425 4.254 -14.071 1.00 82.31 106 ALA A N 1
ATOM 813 C CA . ALA A 1 106 ? 29.418 3.900 -15.091 1.00 82.31 106 ALA A CA 1
ATOM 814 C C . ALA A 1 106 ? 30.598 3.065 -14.538 1.00 82.31 106 ALA A C 1
ATOM 816 O O . ALA A 1 106 ? 31.630 2.946 -15.197 1.00 82.31 106 ALA A O 1
ATOM 817 N N . GLY A 1 107 ? 30.476 2.519 -13.321 1.00 81.62 107 GLY A N 1
ATOM 818 C CA . GLY A 1 107 ? 31.539 1.768 -12.650 1.00 81.62 107 GLY A CA 1
ATOM 819 C C . GLY A 1 107 ? 32.792 2.610 -12.379 1.00 81.62 107 GLY A C 1
ATOM 820 O O . GLY A 1 107 ? 32.719 3.837 -12.238 1.00 81.62 107 GLY A O 1
ATOM 821 N N . ALA A 1 108 ? 33.944 1.951 -12.296 1.00 79.81 108 ALA A N 1
ATOM 822 C CA . ALA A 1 108 ? 35.275 2.553 -12.220 1.00 79.81 108 ALA A CA 1
ATOM 823 C C . ALA A 1 108 ? 35.921 2.741 -13.607 1.00 79.81 108 ALA A C 1
ATOM 825 O O . ALA A 1 108 ? 37.027 3.276 -13.712 1.00 79.81 108 ALA A O 1
ATOM 826 N N . GLY A 1 109 ? 35.255 2.299 -14.679 1.00 76.38 109 GLY A N 1
ATOM 827 C CA . GLY A 1 109 ? 35.832 2.282 -16.022 1.00 76.38 109 GLY A CA 1
ATOM 828 C C . GLY A 1 109 ? 36.940 1.232 -16.170 1.00 76.38 109 GLY A C 1
ATOM 829 O O . GLY A 1 109 ? 37.851 1.411 -16.987 1.00 76.38 109 GLY A O 1
ATOM 830 N N . GLY A 1 110 ? 36.870 0.140 -15.402 1.00 75.88 110 GLY A N 1
ATOM 831 C CA . GLY A 1 110 ? 37.744 -1.034 -15.414 1.00 75.88 110 GLY A CA 1
ATOM 832 C C . GLY A 1 110 ? 38.668 -1.158 -14.203 1.00 75.88 110 GLY A C 1
ATOM 833 O O . GLY A 1 110 ? 38.916 -0.167 -13.511 1.00 75.88 110 GLY A O 1
ATOM 834 N N . PRO A 1 111 ? 39.270 -2.346 -13.982 1.00 73.00 111 PRO A N 1
ATOM 835 C CA . PRO A 1 111 ? 40.192 -2.577 -12.872 1.00 73.00 111 PRO A CA 1
ATOM 836 C C . PRO A 1 111 ? 41.376 -1.600 -12.861 1.00 73.00 111 PRO A C 1
ATOM 838 O O . PRO A 1 111 ? 41.881 -1.185 -13.908 1.00 73.00 111 PRO A O 1
ATOM 841 N N . SER A 1 112 ? 41.834 -1.249 -11.654 1.00 65.06 112 SER A N 1
ATOM 842 C CA . SER A 1 112 ? 42.984 -0.363 -11.446 1.00 65.06 112 SER A CA 1
ATOM 843 C C . SER A 1 112 ? 44.286 -1.049 -11.868 1.00 65.06 112 SER A C 1
ATOM 845 O O . SER A 1 112 ? 44.596 -2.160 -11.431 1.00 65.06 112 SER A O 1
ATOM 847 N N . LEU A 1 113 ? 45.077 -0.388 -12.715 1.00 63.66 113 LEU A N 1
ATOM 848 C CA . LEU A 1 113 ? 46.371 -0.907 -13.150 1.00 63.66 113 LEU A CA 1
ATOM 849 C C . LEU A 1 113 ? 47.379 -0.803 -11.992 1.00 63.66 113 LEU A C 1
ATOM 851 O O . LEU A 1 113 ? 47.731 0.288 -11.553 1.00 63.66 113 LEU A O 1
ATOM 855 N N . ALA A 1 114 ? 47.896 -1.944 -11.526 1.00 53.75 114 ALA A N 1
ATOM 856 C CA . ALA A 1 114 ? 48.770 -2.063 -10.347 1.00 53.75 114 ALA A CA 1
ATOM 857 C C . ALA A 1 114 ? 50.136 -1.332 -10.429 1.00 53.75 114 ALA A C 1
ATOM 859 O O . ALA A 1 114 ? 50.933 -1.405 -9.494 1.00 53.75 114 ALA A O 1
ATOM 860 N N . TYR A 1 115 ? 50.437 -0.626 -11.523 1.00 50.97 115 TYR A N 1
ATOM 861 C CA . TYR A 1 115 ? 51.711 0.055 -11.754 1.00 50.97 115 TYR A CA 1
ATOM 862 C C . TYR A 1 115 ? 51.536 1.577 -11.791 1.00 50.97 115 TYR A C 1
ATOM 864 O O . TYR A 1 115 ? 51.396 2.151 -12.862 1.00 50.97 115 TYR A O 1
ATOM 872 N N . GLY A 1 116 ? 51.577 2.217 -10.615 1.00 45.72 116 GLY A N 1
ATOM 873 C CA . GLY A 1 116 ? 52.186 3.533 -10.327 1.00 45.72 116 GLY A CA 1
ATOM 874 C C . GLY A 1 116 ? 51.976 4.751 -11.246 1.00 45.72 116 GLY A C 1
ATOM 875 O O . GLY A 1 116 ? 52.642 5.763 -11.028 1.00 45.72 116 GLY A O 1
ATOM 876 N N . SER A 1 117 ? 51.108 4.714 -12.251 1.00 46.97 117 SER A N 1
ATOM 877 C CA . SER A 1 117 ? 50.908 5.821 -13.178 1.00 46.97 117 SER A CA 1
ATOM 878 C C . SER A 1 117 ? 49.725 6.665 -12.726 1.00 46.97 117 SER A C 1
ATOM 880 O O . SER A 1 117 ? 48.613 6.175 -12.577 1.00 46.97 117 SER A O 1
ATOM 882 N N . ARG A 1 118 ? 49.957 7.968 -12.552 1.00 52.75 118 ARG A N 1
ATOM 883 C CA . ARG A 1 118 ? 48.914 8.990 -12.354 1.00 52.75 118 ARG A CA 1
ATOM 884 C C . ARG A 1 118 ? 48.010 9.185 -13.590 1.00 52.75 118 ARG A C 1
ATOM 886 O O . ARG A 1 118 ? 47.182 10.091 -13.580 1.00 52.75 118 ARG A O 1
ATOM 893 N N . ASN A 1 119 ? 48.172 8.385 -14.646 1.00 65.06 119 ASN A N 1
ATOM 894 C CA . ASN A 1 119 ? 47.421 8.515 -15.889 1.00 65.06 119 ASN A CA 1
ATOM 895 C C . ASN A 1 119 ? 46.272 7.504 -15.918 1.00 65.06 119 ASN A C 1
ATOM 897 O O . ASN A 1 119 ? 46.494 6.312 -16.104 1.00 65.06 119 ASN A O 1
ATOM 901 N N . LEU A 1 120 ? 45.055 8.013 -15.736 1.00 75.56 120 LEU A N 1
ATOM 902 C CA . LEU A 1 120 ? 43.810 7.290 -15.985 1.00 75.56 120 LEU A CA 1
ATOM 903 C C . LEU A 1 120 ? 43.593 7.134 -17.499 1.00 75.56 120 LEU A C 1
ATOM 905 O O . LEU A 1 120 ? 43.881 8.077 -18.251 1.00 75.56 120 LEU A O 1
ATOM 909 N N . LEU A 1 121 ? 43.064 5.976 -17.914 1.00 80.06 121 LEU A N 1
ATOM 910 C CA . LEU A 1 121 ? 42.567 5.748 -19.277 1.00 80.06 121 LEU A CA 1
ATOM 911 C C . LEU A 1 121 ? 41.415 6.710 -19.591 1.00 80.06 121 LEU A C 1
ATOM 913 O O . LEU A 1 121 ? 40.685 7.123 -18.684 1.00 80.06 121 LEU A O 1
ATOM 917 N N . TYR A 1 122 ? 41.186 7.023 -20.867 1.00 80.38 122 TYR A N 1
ATOM 918 C CA . TYR A 1 122 ? 40.122 7.944 -21.287 1.00 80.38 122 TYR A CA 1
ATOM 919 C C . TYR A 1 122 ? 38.739 7.534 -20.749 1.00 80.38 122 TYR A C 1
ATOM 921 O O . TYR A 1 122 ? 37.986 8.361 -20.241 1.00 80.38 122 TYR A O 1
ATOM 929 N N . ARG A 1 123 ? 38.424 6.237 -20.744 1.00 79.88 123 ARG A N 1
ATOM 930 C CA . ARG A 1 123 ? 37.176 5.706 -20.160 1.00 79.88 123 ARG A CA 1
ATOM 931 C C . ARG A 1 123 ? 37.104 5.769 -18.631 1.00 79.88 123 ARG A C 1
ATOM 933 O O . ARG A 1 123 ? 36.021 5.970 -18.093 1.00 79.88 123 ARG A O 1
ATOM 940 N N . GLN A 1 124 ? 38.233 5.630 -17.933 1.00 82.00 124 GLN A N 1
ATOM 941 C CA . GLN A 1 124 ? 38.292 5.792 -16.475 1.00 82.00 124 GLN A CA 1
ATOM 942 C C . GLN A 1 124 ? 38.073 7.261 -16.109 1.00 82.00 124 GLN A C 1
ATOM 944 O O . GLN A 1 124 ? 37.375 7.554 -15.147 1.00 82.00 124 GLN A O 1
ATOM 949 N N . LEU A 1 125 ? 38.580 8.191 -16.930 1.00 81.75 125 LEU A N 1
ATOM 950 C CA . LEU A 1 125 ? 38.257 9.612 -16.809 1.00 81.75 125 LEU A CA 1
ATOM 951 C C . LEU A 1 125 ? 36.762 9.870 -17.020 1.00 81.75 125 LEU A C 1
ATOM 953 O O . LEU A 1 125 ? 36.177 10.621 -16.246 1.00 81.75 125 LEU A O 1
ATOM 957 N N . LEU A 1 126 ? 36.128 9.256 -18.023 1.00 80.94 126 LEU A N 1
ATOM 958 C CA . LEU A 1 126 ? 34.680 9.387 -18.233 1.00 80.94 126 LEU A CA 1
ATOM 959 C C . LEU A 1 126 ? 33.872 8.866 -17.034 1.00 80.94 126 LEU A C 1
ATOM 961 O O . LEU A 1 126 ? 32.984 9.569 -16.549 1.00 80.94 126 LEU A O 1
ATOM 965 N N . ALA A 1 127 ? 34.210 7.680 -16.519 1.00 82.38 127 ALA A N 1
ATOM 966 C CA . ALA A 1 127 ? 33.580 7.115 -15.325 1.00 82.38 127 ALA A CA 1
ATOM 967 C C . ALA A 1 127 ? 33.785 8.016 -14.091 1.00 82.38 127 ALA A C 1
ATOM 969 O O . ALA A 1 127 ? 32.836 8.287 -13.354 1.00 82.38 127 ALA A O 1
ATOM 970 N N . ASP A 1 128 ? 34.986 8.576 -13.922 1.00 81.56 128 ASP A N 1
ATOM 971 C CA . ASP A 1 128 ? 35.303 9.547 -12.872 1.00 81.56 128 ASP A CA 1
ATOM 972 C C . ASP A 1 128 ? 34.462 10.829 -12.967 1.00 81.56 128 ASP A C 1
ATOM 974 O O . ASP A 1 128 ? 34.085 11.378 -11.932 1.00 81.56 128 ASP A O 1
ATOM 978 N N . HIS A 1 129 ? 34.165 11.330 -14.172 1.00 80.06 129 HIS A N 1
ATOM 979 C CA . HIS A 1 129 ? 33.312 12.515 -14.349 1.00 80.06 129 HIS A CA 1
ATOM 980 C C . HIS A 1 129 ? 31.843 12.233 -14.023 1.00 80.06 129 HIS A C 1
ATOM 982 O O . HIS A 1 129 ? 31.158 13.128 -13.546 1.00 80.06 129 HIS A O 1
ATOM 988 N N . ILE A 1 130 ? 31.364 11.007 -14.249 1.00 81.69 130 ILE A N 1
ATOM 989 C CA . ILE A 1 130 ? 30.015 10.582 -13.844 1.00 81.69 130 ILE A CA 1
ATOM 990 C C . ILE A 1 130 ? 29.948 10.349 -12.328 1.00 81.69 130 ILE A C 1
ATOM 992 O O . ILE A 1 130 ? 28.916 10.596 -11.708 1.00 81.69 130 ILE A O 1
ATOM 996 N N . LYS A 1 131 ? 31.051 9.880 -11.731 1.00 76.19 131 LYS A N 1
ATOM 997 C CA . LYS A 1 131 ? 31.189 9.629 -10.292 1.00 76.19 131 LYS A CA 1
ATOM 998 C C . LYS A 1 131 ? 31.290 10.906 -9.467 1.00 76.19 131 LYS A C 1
ATOM 1000 O O . LYS A 1 131 ? 30.691 10.994 -8.400 1.00 76.19 131 LYS A O 1
ATOM 1005 N N . LYS A 1 132 ? 32.112 11.864 -9.901 1.00 67.62 132 LYS A N 1
ATOM 1006 C CA . LYS A 1 132 ? 32.234 13.163 -9.236 1.00 67.62 132 LYS A CA 1
ATOM 1007 C C . LYS A 1 132 ? 30.896 13.867 -9.436 1.00 67.62 132 LYS A C 1
ATOM 1009 O O . LYS A 1 132 ? 30.571 14.200 -10.566 1.00 67.62 132 LYS A O 1
ATOM 1014 N N . GLU A 1 133 ? 30.143 14.083 -8.359 1.00 54.00 133 GLU A N 1
ATOM 1015 C CA . GLU A 1 133 ? 28.783 14.665 -8.301 1.00 54.00 133 GLU A CA 1
ATOM 1016 C C . GLU A 1 133 ? 28.659 16.113 -8.842 1.00 54.00 133 GLU A C 1
ATOM 1018 O O . GLU A 1 133 ? 27.790 16.879 -8.437 1.00 54.00 133 GLU A O 1
ATOM 1023 N N . VAL A 1 134 ? 29.533 16.524 -9.759 1.00 51.09 134 VAL A N 1
ATOM 1024 C CA . VAL A 1 134 ? 29.568 17.841 -10.394 1.00 51.09 134 VAL A CA 1
ATOM 1025 C C . VAL A 1 134 ? 28.340 18.055 -11.293 1.00 51.09 134 VAL A C 1
ATOM 1027 O O . VAL A 1 134 ? 27.917 19.195 -11.441 1.00 51.09 134 VAL A O 1
ATOM 1030 N N . ASP A 1 135 ? 27.732 16.983 -11.824 1.00 62.94 135 ASP A N 1
ATOM 1031 C CA . ASP A 1 135 ? 26.483 17.017 -12.604 1.00 62.94 135 ASP A CA 1
ATOM 1032 C C . ASP A 1 135 ? 25.537 15.856 -12.211 1.00 62.94 135 ASP A C 1
ATOM 1034 O O . ASP A 1 135 ? 25.558 14.769 -12.800 1.00 62.94 135 ASP A O 1
ATOM 1038 N N . ALA A 1 136 ? 24.658 16.084 -11.226 1.00 77.56 136 ALA A N 1
ATOM 1039 C CA . ALA A 1 136 ? 23.651 15.105 -10.782 1.00 77.56 136 ALA A CA 1
ATOM 1040 C C . ALA A 1 136 ? 22.735 14.606 -11.924 1.00 77.56 136 ALA A C 1
ATOM 1042 O O . ALA A 1 136 ? 22.291 13.456 -11.922 1.00 77.56 136 ALA A O 1
ATOM 1043 N N . ASP A 1 137 ? 22.502 15.445 -12.935 1.00 82.56 137 ASP A N 1
ATOM 1044 C CA . ASP A 1 137 ? 21.702 15.131 -14.124 1.00 82.56 137 ASP A CA 1
ATOM 1045 C C . ASP A 1 137 ? 22.316 14.025 -14.993 1.00 82.56 137 ASP A C 1
ATOM 1047 O O . ASP A 1 137 ? 21.595 13.232 -15.602 1.00 82.56 137 ASP A O 1
ATOM 1051 N N . VAL A 1 138 ? 23.645 13.939 -15.046 1.00 85.19 138 VAL A N 1
ATOM 1052 C CA . VAL A 1 138 ? 24.348 12.976 -15.902 1.00 85.19 138 VAL A CA 1
ATOM 1053 C C . VAL A 1 138 ? 24.372 11.607 -15.254 1.00 85.19 138 VAL A C 1
ATOM 1055 O O . VAL A 1 138 ? 24.059 10.614 -15.910 1.00 85.19 138 VAL A O 1
ATOM 1058 N N . ALA A 1 139 ? 24.682 11.552 -13.956 1.00 85.44 139 ALA A N 1
ATOM 1059 C CA . ALA A 1 139 ? 24.568 10.325 -13.178 1.00 85.44 139 ALA A CA 1
ATOM 1060 C C . ALA A 1 139 ? 23.130 9.787 -13.230 1.00 85.44 139 ALA A C 1
ATOM 1062 O O . ALA A 1 139 ? 22.920 8.587 -13.418 1.00 85.44 139 ALA A O 1
ATOM 1063 N N . ARG A 1 140 ? 22.133 10.681 -13.164 1.00 88.00 140 ARG A N 1
ATOM 1064 C CA . ARG A 1 140 ? 20.724 10.326 -13.351 1.00 88.00 140 ARG A CA 1
ATOM 1065 C C . ARG A 1 140 ? 20.448 9.773 -14.749 1.00 88.00 140 ARG A C 1
ATOM 1067 O O . ARG A 1 140 ? 19.833 8.717 -14.856 1.00 88.00 140 ARG A O 1
ATOM 1074 N N . CYS A 1 141 ? 20.928 10.422 -15.810 1.00 90.44 141 CYS A N 1
ATOM 1075 C CA . CYS A 1 141 ? 20.779 9.913 -17.175 1.00 90.44 141 CYS A CA 1
ATOM 1076 C C . CYS A 1 141 ? 21.416 8.523 -17.343 1.00 90.44 141 CYS A C 1
ATOM 1078 O O . CYS A 1 141 ? 20.781 7.623 -17.886 1.00 90.44 141 CYS A O 1
ATOM 1080 N N . ALA A 1 142 ? 22.624 8.311 -16.812 1.00 90.31 142 ALA A N 1
ATOM 1081 C CA . ALA A 1 142 ? 23.306 7.018 -16.849 1.00 90.31 142 ALA A CA 1
ATOM 1082 C C . ALA A 1 142 ? 22.519 5.916 -16.112 1.00 90.31 142 ALA A C 1
ATOM 1084 O O . ALA A 1 142 ? 22.390 4.809 -16.634 1.00 90.31 142 ALA A O 1
ATOM 1085 N N . ARG A 1 143 ? 21.918 6.228 -14.952 1.00 90.25 143 ARG A N 1
ATOM 1086 C CA . ARG A 1 143 ? 21.002 5.320 -14.231 1.00 90.25 143 ARG A CA 1
ATOM 1087 C C . ARG A 1 143 ? 19.757 4.984 -15.055 1.00 90.25 143 ARG A C 1
ATOM 1089 O O . ARG A 1 143 ? 19.360 3.825 -15.109 1.00 90.25 143 ARG A O 1
ATOM 1096 N N . VAL A 1 144 ? 19.175 5.970 -15.742 1.00 92.75 144 VAL A N 1
ATOM 1097 C CA . VAL A 1 144 ? 18.021 5.759 -16.635 1.00 92.75 144 VAL A CA 1
ATOM 1098 C C . VAL A 1 144 ? 18.391 4.885 -17.834 1.00 92.75 144 VAL A C 1
ATOM 1100 O O . VAL A 1 144 ? 17.635 3.980 -18.169 1.00 92.75 144 VAL A O 1
ATOM 1103 N N . VAL A 1 145 ? 19.556 5.097 -18.456 1.00 93.38 145 VAL A N 1
ATOM 1104 C CA . VAL A 1 145 ? 20.044 4.229 -19.544 1.00 93.38 145 VAL A CA 1
ATOM 1105 C C . VAL A 1 145 ? 20.251 2.802 -19.035 1.00 93.38 145 VAL A C 1
ATOM 1107 O O . VAL A 1 145 ? 19.753 1.873 -19.661 1.00 93.38 145 VAL A O 1
ATOM 1110 N N . SER A 1 146 ? 20.887 2.629 -17.873 1.00 92.06 146 SER A N 1
ATOM 1111 C CA . SER A 1 146 ? 21.059 1.319 -17.229 1.00 92.06 146 SER A CA 1
ATOM 1112 C C . SER A 1 146 ? 19.723 0.614 -16.967 1.00 92.06 146 SER A C 1
ATOM 1114 O O . SER A 1 146 ? 19.586 -0.582 -17.218 1.00 92.06 146 SER A O 1
ATOM 1116 N N . TRP A 1 147 ? 18.719 1.342 -16.477 1.00 93.56 147 TRP A N 1
ATOM 1117 C CA . TRP A 1 147 ? 17.373 0.809 -16.263 1.00 93.56 147 TRP A CA 1
ATOM 1118 C C . TRP A 1 147 ? 16.700 0.370 -17.573 1.00 93.56 147 TRP A C 1
ATOM 1120 O O . TRP A 1 147 ? 16.117 -0.716 -17.643 1.00 93.56 147 TRP A O 1
ATOM 1130 N N . LEU A 1 148 ? 16.798 1.186 -18.626 1.00 95.06 148 LEU A N 1
ATOM 1131 C CA . LEU A 1 148 ? 16.244 0.866 -19.944 1.00 95.06 148 LEU A CA 1
ATOM 1132 C C . LEU A 1 148 ? 16.942 -0.350 -20.569 1.00 95.06 148 LEU A C 1
ATOM 1134 O O . LEU A 1 148 ? 16.268 -1.203 -21.145 1.00 95.06 148 LEU A O 1
ATOM 1138 N N . GLU A 1 149 ? 18.263 -0.461 -20.412 1.00 93.88 149 GLU A N 1
ATOM 1139 C CA . GLU A 1 149 ? 19.049 -1.614 -20.869 1.00 93.88 149 GLU A CA 1
ATOM 1140 C C . GLU A 1 149 ? 18.663 -2.897 -20.123 1.00 93.88 149 GLU A C 1
ATOM 1142 O O . GLU A 1 149 ? 18.438 -3.928 -20.756 1.00 93.88 149 GLU A O 1
ATOM 1147 N N . SER A 1 150 ? 18.479 -2.820 -18.803 1.00 91.69 150 SER A N 1
ATOM 1148 C CA . SER A 1 150 ? 17.976 -3.930 -17.981 1.00 91.69 150 SER A CA 1
ATOM 1149 C C . SER A 1 150 ? 16.570 -4.376 -18.407 1.00 91.69 150 SER A C 1
ATOM 1151 O O . SER A 1 150 ? 16.320 -5.560 -18.643 1.00 91.69 150 SER A O 1
ATOM 1153 N N . THR A 1 151 ? 15.663 -3.420 -18.630 1.00 92.00 151 THR A N 1
ATOM 1154 C CA . THR A 1 151 ? 14.295 -3.702 -19.097 1.00 92.00 151 THR A CA 1
ATOM 1155 C C . THR A 1 151 ? 14.295 -4.364 -20.481 1.00 92.00 151 THR A C 1
ATOM 1157 O O . THR A 1 151 ? 13.533 -5.305 -20.734 1.00 92.00 151 THR A O 1
ATOM 1160 N N . ALA A 1 152 ? 15.167 -3.903 -21.384 1.00 92.94 152 ALA A N 1
ATOM 1161 C CA . ALA A 1 152 ? 15.345 -4.501 -22.702 1.00 92.94 152 ALA A CA 1
ATOM 1162 C C . ALA A 1 152 ? 15.956 -5.909 -22.619 1.00 92.94 152 ALA A C 1
ATOM 1164 O O . ALA A 1 152 ? 15.534 -6.789 -23.372 1.00 92.94 152 ALA A O 1
ATOM 1165 N N . ASP A 1 153 ? 16.888 -6.159 -21.695 1.00 91.62 153 ASP A N 1
ATOM 1166 C CA . ASP A 1 153 ? 17.450 -7.494 -21.482 1.00 91.62 153 ASP A CA 1
ATOM 1167 C C . ASP A 1 153 ? 16.388 -8.500 -21.022 1.00 91.62 153 ASP A C 1
ATOM 1169 O O . ASP A 1 153 ? 16.260 -9.587 -21.591 1.00 91.62 153 ASP A O 1
ATOM 1173 N N . GLU A 1 154 ? 15.549 -8.117 -20.060 1.00 88.12 154 GLU A N 1
ATOM 1174 C CA . GLU A 1 154 ? 14.427 -8.952 -19.620 1.00 88.12 154 GLU A CA 1
ATOM 1175 C C . GLU A 1 154 ? 13.426 -9.217 -20.753 1.00 88.12 154 GLU A C 1
ATOM 1177 O O . GLU A 1 154 ? 12.890 -10.322 -20.888 1.00 88.12 154 GLU A O 1
ATOM 1182 N N . ALA A 1 155 ? 13.191 -8.233 -21.627 1.00 87.56 155 ALA A N 1
ATOM 1183 C CA . ALA A 1 155 ? 12.382 -8.431 -22.827 1.00 87.56 155 ALA A CA 1
ATOM 1184 C C . ALA A 1 155 ? 13.022 -9.413 -23.820 1.00 87.56 155 ALA A C 1
ATOM 1186 O O . ALA A 1 155 ? 12.300 -10.171 -24.475 1.00 87.56 155 ALA A O 1
ATOM 1187 N N . LEU A 1 156 ? 14.354 -9.444 -23.920 1.00 89.69 156 LEU A N 1
ATOM 1188 C CA . LEU A 1 156 ? 15.068 -10.404 -24.762 1.00 89.69 156 LEU A CA 1
ATOM 1189 C C . LEU A 1 156 ? 15.059 -11.816 -24.188 1.00 89.69 156 LEU A C 1
ATOM 1191 O O . LEU A 1 156 ? 14.891 -12.757 -24.962 1.00 89.69 156 LEU A O 1
ATOM 1195 N N . LYS A 1 157 ? 15.208 -11.977 -22.868 1.00 87.31 157 LYS A N 1
ATOM 1196 C CA . LYS A 1 157 ? 15.136 -13.286 -22.192 1.00 87.31 157 LYS A CA 1
ATOM 1197 C C . LYS A 1 157 ? 13.782 -13.964 -22.400 1.00 87.31 157 LYS A C 1
ATOM 1199 O O . LYS A 1 157 ? 13.720 -15.183 -22.533 1.00 87.31 157 LYS A O 1
ATOM 1204 N N . ARG A 1 158 ? 12.707 -13.173 -22.487 1.00 83.12 158 ARG A N 1
ATOM 1205 C CA . ARG A 1 158 ? 11.347 -13.653 -22.784 1.00 83.12 158 ARG A CA 1
ATOM 1206 C C . ARG A 1 158 ? 11.153 -14.106 -24.235 1.00 83.12 158 ARG A C 1
ATOM 1208 O O . ARG A 1 158 ? 10.233 -14.873 -24.513 1.00 83.12 158 ARG A O 1
ATOM 1215 N N . GLN A 1 159 ? 11.980 -13.643 -25.170 1.00 83.44 159 GLN A N 1
ATOM 1216 C CA . GLN A 1 159 ? 11.897 -14.038 -26.578 1.00 83.44 159 GLN A CA 1
ATOM 1217 C C . GLN A 1 159 ? 12.673 -15.336 -26.828 1.00 83.44 159 GLN A C 1
ATOM 1219 O O . GLN A 1 159 ? 13.763 -15.546 -26.300 1.00 83.44 159 GLN A O 1
ATOM 1224 N N . ALA A 1 160 ? 12.147 -16.206 -27.694 1.00 74.94 160 ALA A N 1
ATOM 1225 C CA . ALA A 1 160 ? 12.865 -17.410 -28.103 1.00 74.94 160 ALA A CA 1
ATOM 1226 C C . ALA A 1 160 ? 14.160 -17.036 -28.850 1.00 74.94 160 ALA A C 1
ATOM 1228 O O . ALA A 1 160 ? 14.121 -16.437 -29.926 1.00 74.94 160 ALA A O 1
ATOM 1229 N N . ASN A 1 161 ? 15.314 -17.408 -28.291 1.00 78.06 161 ASN A N 1
ATOM 1230 C CA . ASN A 1 161 ? 16.610 -17.159 -28.915 1.00 78.06 161 ASN A CA 1
ATOM 1231 C C . ASN A 1 161 ? 16.906 -18.235 -29.971 1.00 78.06 161 ASN A C 1
ATOM 1233 O O . ASN A 1 161 ? 17.390 -19.318 -29.645 1.00 78.06 161 ASN A O 1
ATOM 1237 N N . VAL A 1 162 ? 16.607 -17.943 -31.238 1.00 81.56 162 VAL A N 1
ATOM 1238 C CA . VAL A 1 162 ? 16.981 -18.808 -32.365 1.00 81.56 162 VAL A CA 1
ATOM 1239 C C . VAL A 1 162 ? 18.337 -18.341 -32.907 1.00 81.56 162 VAL A C 1
ATOM 1241 O O . VAL A 1 162 ? 18.401 -17.248 -33.474 1.00 81.56 162 VAL A O 1
ATOM 1244 N N . PRO A 1 163 ? 19.425 -19.119 -32.740 1.00 84.75 163 PRO A N 1
ATOM 1245 C CA . PRO A 1 163 ? 20.738 -18.727 -33.239 1.00 84.75 163 PRO A CA 1
ATOM 1246 C C . PRO A 1 163 ? 20.764 -18.730 -34.771 1.00 84.75 163 PRO A C 1
ATOM 1248 O O . PRO A 1 163 ? 20.160 -19.589 -35.418 1.00 84.75 163 PRO A O 1
ATOM 1251 N N . PHE A 1 164 ? 21.500 -17.783 -35.351 1.00 89.56 164 PHE A N 1
ATOM 1252 C CA . PHE A 1 164 ? 21.749 -17.762 -36.788 1.00 89.56 164 PHE A CA 1
ATOM 1253 C C . PHE A 1 164 ? 22.721 -18.888 -37.181 1.00 89.56 164 PHE A C 1
ATOM 1255 O O . PHE A 1 164 ? 23.724 -19.097 -36.491 1.00 89.56 164 PHE A O 1
ATOM 1262 N N . PRO A 1 165 ? 22.465 -19.615 -38.282 1.00 88.31 165 PRO A N 1
ATOM 1263 C CA . PRO A 1 165 ? 23.428 -20.530 -38.873 1.00 88.31 165 PRO A CA 1
ATOM 1264 C C . PRO A 1 165 ? 24.800 -19.880 -39.124 1.00 88.31 165 PRO A C 1
ATOM 1266 O O . PRO A 1 165 ? 24.867 -18.753 -39.632 1.00 88.31 165 PRO A O 1
ATOM 1269 N N . PRO A 1 166 ? 25.906 -20.599 -38.853 1.00 87.25 166 PRO A N 1
ATOM 1270 C CA . PRO A 1 166 ? 27.239 -20.108 -39.165 1.00 87.25 166 PRO A CA 1
ATOM 1271 C C . PRO A 1 166 ? 27.383 -19.739 -40.644 1.00 87.25 166 PRO A C 1
ATOM 1273 O O . PRO A 1 166 ? 27.030 -20.520 -41.530 1.00 87.25 166 PRO A O 1
ATOM 1276 N N . GLY A 1 167 ? 27.920 -18.550 -40.912 1.00 83.06 167 GLY A N 1
ATOM 1277 C CA . GLY A 1 167 ? 28.153 -18.065 -42.275 1.00 83.06 167 GLY A CA 1
ATOM 1278 C C . GLY A 1 167 ? 26.924 -17.525 -43.020 1.00 83.06 167 GLY A C 1
ATOM 1279 O O . GLY A 1 167 ? 27.054 -17.178 -44.195 1.00 83.06 167 GLY A O 1
ATOM 1280 N N . GLU A 1 168 ? 25.756 -17.398 -42.377 1.00 89.00 168 GLU A N 1
ATOM 1281 C CA . GLU A 1 168 ? 24.568 -16.757 -42.978 1.00 89.00 168 GLU A CA 1
ATOM 1282 C C . GLU A 1 168 ? 24.847 -15.315 -43.460 1.00 89.00 168 GLU A C 1
ATOM 1284 O O . GLU A 1 168 ? 24.232 -14.821 -44.404 1.00 89.00 168 GLU A O 1
ATOM 1289 N N . GLY A 1 169 ? 25.832 -14.645 -42.865 1.00 87.44 169 GLY A N 1
ATOM 1290 C CA . GLY A 1 169 ? 26.253 -13.295 -43.214 1.00 87.44 169 GLY A CA 1
ATOM 1291 C C . GLY A 1 169 ? 27.173 -13.177 -44.436 1.00 87.44 169 GLY A C 1
ATOM 1292 O O . GLY A 1 169 ? 27.511 -12.048 -44.783 1.00 87.44 169 GLY A O 1
ATOM 1293 N N . LEU A 1 170 ? 27.566 -14.284 -45.089 1.00 89.69 170 LEU A N 1
ATOM 1294 C CA . LEU A 1 170 ? 28.585 -14.333 -46.163 1.00 89.69 170 LEU A CA 1
ATOM 1295 C C . LEU A 1 170 ? 28.060 -14.078 -47.593 1.00 89.69 170 LEU A C 1
ATOM 1297 O O . LEU A 1 170 ? 28.795 -14.256 -48.568 1.00 89.69 170 LEU A O 1
ATOM 1301 N N . TRP A 1 171 ? 26.788 -13.704 -47.740 1.00 91.19 171 TRP A N 1
ATOM 1302 C CA . TRP A 1 171 ? 26.148 -13.359 -49.020 1.00 91.19 171 TRP A CA 1
ATOM 1303 C C . TRP A 1 171 ? 26.261 -14.433 -50.124 1.00 91.19 171 TRP A C 1
ATOM 1305 O O . TRP A 1 171 ? 26.529 -14.130 -51.294 1.00 91.19 171 TRP A O 1
ATOM 1315 N N . LEU A 1 172 ? 26.052 -15.710 -49.780 1.00 90.19 172 LEU A N 1
ATOM 1316 C CA . LEU A 1 172 ? 26.277 -16.851 -50.684 1.00 90.19 172 LEU A CA 1
ATOM 1317 C C . LEU A 1 172 ? 25.393 -16.818 -51.946 1.00 90.19 172 LEU A C 1
ATOM 1319 O O . LEU A 1 172 ? 25.868 -17.097 -53.051 1.00 90.19 172 LEU A O 1
ATOM 1323 N N . GLU A 1 173 ? 24.126 -16.432 -51.815 1.00 90.06 173 GLU A N 1
ATOM 1324 C CA . GLU A 1 173 ? 23.182 -16.292 -52.934 1.00 90.06 173 GLU A CA 1
ATOM 1325 C C . GLU A 1 173 ? 23.588 -15.137 -53.863 1.00 90.06 173 GLU A C 1
ATOM 1327 O O . GLU A 1 173 ? 23.541 -15.269 -55.081 1.00 90.06 173 GLU A O 1
ATOM 1332 N N . THR A 1 174 ? 24.099 -14.035 -53.308 1.00 90.06 174 THR A N 1
ATOM 1333 C CA . THR A 1 174 ? 24.621 -12.910 -54.097 1.00 90.06 174 THR A CA 1
ATOM 1334 C C . THR A 1 174 ? 25.848 -13.369 -54.881 1.00 90.06 174 THR A C 1
ATOM 1336 O O . THR A 1 174 ? 25.928 -13.177 -56.091 1.00 90.06 174 THR A O 1
ATOM 1339 N N . LYS A 1 175 ? 26.773 -14.084 -54.225 1.00 90.25 175 LYS A N 1
ATOM 1340 C CA . LYS A 1 175 ? 27.964 -14.665 -54.860 1.00 90.25 175 LYS A CA 1
ATOM 1341 C C . LYS A 1 175 ? 27.623 -15.648 -55.982 1.00 90.25 175 LYS A C 1
ATOM 1343 O O . LYS A 1 175 ? 28.340 -15.712 -56.984 1.00 90.25 175 LYS A O 1
ATOM 1348 N N . THR A 1 176 ? 26.582 -16.459 -55.812 1.00 88.75 176 THR A N 1
ATOM 1349 C CA . THR A 1 176 ? 26.151 -17.411 -56.844 1.00 88.75 176 THR A CA 1
ATOM 1350 C C . THR A 1 176 ? 25.487 -16.697 -58.015 1.00 88.75 176 THR A C 1
ATOM 1352 O O . THR A 1 176 ? 25.841 -16.993 -59.158 1.00 88.75 176 THR A O 1
ATOM 1355 N N . GLU A 1 177 ? 24.637 -15.700 -57.771 1.00 85.50 177 GLU A N 1
ATOM 1356 C CA . GLU A 1 177 ? 24.011 -14.928 -58.845 1.00 85.50 177 GLU A CA 1
ATOM 1357 C C . GLU A 1 177 ? 25.018 -14.059 -59.616 1.00 85.50 177 GLU A C 1
ATOM 1359 O O . GLU A 1 177 ? 24.962 -14.002 -60.847 1.00 85.50 177 GLU A O 1
ATOM 1364 N N . MET A 1 178 ? 26.031 -13.495 -58.949 1.00 86.19 178 MET A N 1
ATOM 1365 C CA . MET A 1 178 ? 27.144 -12.789 -59.603 1.00 86.19 178 MET A CA 1
ATOM 1366 C C . MET A 1 178 ? 27.809 -13.625 -60.707 1.00 86.19 178 MET A C 1
ATOM 1368 O O . MET A 1 178 ? 28.183 -13.092 -61.755 1.00 86.19 178 MET A O 1
ATOM 1372 N N . ARG A 1 179 ? 27.913 -14.952 -60.520 1.00 83.56 179 ARG A N 1
ATOM 1373 C CA . ARG A 1 179 ? 28.481 -15.871 -61.526 1.00 83.56 179 ARG A CA 1
ATOM 1374 C C . ARG A 1 179 ? 27.610 -15.996 -62.773 1.00 83.56 179 ARG A C 1
ATOM 1376 O O . ARG A 1 179 ? 28.141 -16.268 -63.847 1.00 83.56 179 ARG A O 1
ATOM 1383 N N . THR A 1 180 ? 26.304 -15.773 -62.644 1.00 79.31 180 THR A N 1
ATOM 1384 C CA . THR A 1 180 ? 25.342 -15.820 -63.755 1.00 79.31 180 THR A CA 1
ATOM 1385 C C . THR A 1 180 ? 25.300 -14.526 -64.580 1.00 79.31 180 THR A C 1
ATOM 1387 O O . THR A 1 180 ? 24.672 -14.501 -65.634 1.00 79.31 180 THR A O 1
ATOM 1390 N N . ARG A 1 181 ? 26.033 -13.476 -64.160 1.00 67.31 181 ARG A N 1
ATOM 1391 C CA . ARG A 1 181 ? 26.210 -12.188 -64.865 1.00 67.31 181 ARG A CA 1
ATOM 1392 C C . ARG A 1 181 ? 24.899 -11.461 -65.221 1.00 67.31 181 ARG A C 1
ATOM 1394 O O . ARG A 1 181 ? 24.867 -10.737 -66.213 1.00 67.31 181 ARG A O 1
ATOM 1401 N N . SER A 1 182 ? 23.848 -11.585 -64.400 1.00 68.56 182 SER A N 1
ATOM 1402 C CA . SER A 1 182 ? 22.563 -10.883 -64.610 1.00 68.56 182 SER A CA 1
ATOM 1403 C C . SER A 1 182 ? 22.693 -9.348 -64.592 1.00 68.56 182 SER A C 1
ATOM 1405 O O . SER A 1 182 ? 21.826 -8.646 -65.104 1.00 68.56 182 SER A O 1
ATOM 1407 N N . GLY A 1 183 ? 23.789 -8.813 -64.035 1.00 69.31 183 GLY A N 1
ATOM 1408 C CA . GLY A 1 183 ? 24.123 -7.383 -64.023 1.00 69.31 183 GLY A CA 1
ATOM 1409 C C . GLY A 1 183 ? 23.283 -6.531 -63.063 1.00 69.31 183 GLY A C 1
ATOM 1410 O O . GLY A 1 183 ? 23.601 -5.358 -62.882 1.00 69.31 183 GLY A O 1
ATOM 1411 N N . ALA A 1 184 ? 22.260 -7.115 -62.431 1.00 77.06 184 ALA A N 1
ATOM 1412 C CA . ALA A 1 184 ? 21.295 -6.427 -61.572 1.00 77.06 184 ALA A CA 1
ATOM 1413 C C . ALA A 1 184 ? 21.755 -6.242 -60.110 1.00 77.06 184 ALA A C 1
ATOM 1415 O O . ALA A 1 184 ? 21.174 -5.434 -59.392 1.00 77.06 184 ALA A O 1
ATOM 1416 N N . MET A 1 185 ? 22.791 -6.966 -59.672 1.00 84.25 185 MET A N 1
ATOM 1417 C CA . MET A 1 185 ? 23.311 -6.950 -58.295 1.00 84.25 185 MET A CA 1
ATOM 1418 C C . MET A 1 185 ? 24.747 -6.414 -58.227 1.00 84.25 185 MET A C 1
ATOM 1420 O O . MET A 1 185 ? 25.368 -6.119 -59.258 1.00 8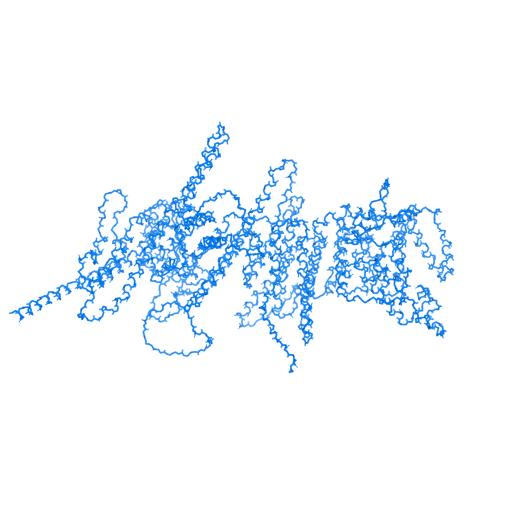4.25 185 MET A O 1
ATOM 1424 N N . VAL A 1 186 ? 25.268 -6.273 -57.005 1.00 86.56 186 VAL A N 1
ATOM 1425 C CA . VAL A 1 186 ? 26.682 -5.949 -56.746 1.00 86.56 186 VAL A CA 1
ATOM 1426 C C . VAL A 1 186 ? 27.625 -6.903 -57.487 1.00 86.56 186 VAL A C 1
ATOM 1428 O O . VAL A 1 186 ? 27.318 -8.080 -57.669 1.00 86.56 186 VAL A O 1
ATOM 1431 N N . SER A 1 187 ? 28.771 -6.394 -57.946 1.00 84.94 187 SER A N 1
ATOM 1432 C CA . SER A 1 187 ? 29.815 -7.200 -58.604 1.00 84.94 187 SER A CA 1
ATOM 1433 C C . SER A 1 187 ? 31.004 -7.510 -57.698 1.00 84.94 187 SER A C 1
ATOM 1435 O O . SER A 1 187 ? 31.914 -8.222 -58.117 1.00 84.94 187 SER A O 1
ATOM 1437 N N . GLU A 1 188 ? 30.990 -6.989 -56.476 1.00 87.50 188 GLU A N 1
ATOM 1438 C CA . GLU A 1 188 ? 32.013 -7.158 -55.446 1.00 87.50 188 GLU A CA 1
ATOM 1439 C C . GLU A 1 188 ? 31.314 -7.559 -54.129 1.00 87.50 188 GLU A C 1
ATOM 1441 O O . GLU A 1 188 ? 30.103 -7.369 -53.992 1.00 87.50 188 GLU A O 1
ATOM 1446 N N . LEU A 1 189 ? 32.037 -8.215 -53.214 1.00 86.25 189 LEU A N 1
ATOM 1447 C CA . LEU A 1 189 ? 31.483 -8.822 -51.984 1.00 86.25 189 LEU A CA 1
ATOM 1448 C C . LEU A 1 189 ? 32.077 -8.231 -50.696 1.00 86.25 189 LEU A C 1
ATOM 1450 O O . LEU A 1 189 ? 31.908 -8.795 -49.618 1.00 86.25 189 LEU A O 1
ATOM 1454 N N . ASP A 1 190 ? 32.812 -7.133 -50.807 1.00 86.19 190 ASP A N 1
ATOM 1455 C CA . ASP A 1 190 ? 33.203 -6.312 -49.665 1.00 86.19 190 ASP A CA 1
ATOM 1456 C C . ASP A 1 190 ? 31.976 -5.609 -49.044 1.00 86.19 190 ASP A C 1
ATOM 1458 O O . ASP A 1 190 ? 30.965 -5.403 -49.724 1.00 86.19 190 ASP A O 1
ATOM 1462 N N . PRO A 1 191 ? 32.029 -5.270 -47.742 1.00 81.31 191 PRO A N 1
ATOM 1463 C CA . PRO A 1 191 ? 30.867 -4.794 -46.993 1.00 81.31 191 PRO A CA 1
ATOM 1464 C C . PRO A 1 191 ? 30.276 -3.475 -47.506 1.00 81.31 191 PRO A C 1
ATOM 1466 O O . PRO A 1 191 ? 29.076 -3.254 -47.353 1.00 81.31 191 PRO A O 1
ATOM 1469 N N . ASP A 1 192 ? 31.075 -2.613 -48.137 1.00 79.69 192 ASP A N 1
ATOM 1470 C CA . ASP A 1 192 ? 30.627 -1.334 -48.687 1.00 79.69 192 ASP A CA 1
ATOM 1471 C C . ASP A 1 192 ? 30.217 -1.414 -50.170 1.00 79.69 192 ASP A C 1
ATOM 1473 O O . ASP A 1 192 ? 29.697 -0.430 -50.702 1.00 79.69 192 ASP A O 1
ATOM 1477 N N . ALA A 1 193 ? 30.340 -2.575 -50.831 1.00 84.56 193 ALA A N 1
ATOM 1478 C CA . ALA A 1 193 ? 29.948 -2.763 -52.231 1.00 84.56 193 ALA A CA 1
ATOM 1479 C C . ALA A 1 193 ? 28.498 -2.333 -52.539 1.00 84.56 193 ALA A C 1
ATOM 1481 O O . ALA A 1 193 ? 28.305 -1.632 -53.538 1.00 84.56 193 ALA A O 1
ATOM 1482 N N . PRO A 1 194 ? 27.469 -2.661 -51.725 1.00 84.50 194 PRO A N 1
ATOM 1483 C CA . PRO A 1 194 ? 26.099 -2.223 -52.006 1.00 84.50 194 PRO A CA 1
ATOM 1484 C C . PRO A 1 194 ? 25.950 -0.697 -52.023 1.00 84.50 194 PRO A C 1
ATOM 1486 O O . PRO A 1 194 ? 25.314 -0.143 -52.923 1.00 84.50 194 PRO A O 1
ATOM 1489 N N . GLY A 1 195 ? 26.590 -0.019 -51.065 1.00 79.00 195 GLY A N 1
ATOM 1490 C CA . GLY A 1 195 ? 26.572 1.438 -50.944 1.00 79.00 195 GLY A CA 1
ATOM 1491 C C . GLY A 1 195 ? 27.403 2.128 -52.026 1.00 79.00 195 GLY A C 1
ATOM 1492 O O . GLY A 1 195 ? 26.899 3.017 -52.709 1.00 79.00 195 GLY A O 1
ATOM 1493 N N . ARG A 1 196 ? 28.647 1.677 -52.237 1.00 80.50 196 ARG A N 1
ATOM 1494 C CA . ARG A 1 196 ? 29.590 2.226 -53.226 1.00 80.50 196 ARG A CA 1
ATOM 1495 C C . ARG A 1 196 ? 29.084 2.066 -54.657 1.00 80.50 196 ARG A C 1
ATOM 1497 O O . ARG A 1 196 ? 29.229 2.974 -55.471 1.00 80.50 196 ARG A O 1
ATOM 1504 N N . MET A 1 197 ? 28.492 0.915 -54.979 1.00 82.25 197 MET A N 1
ATOM 1505 C CA . MET A 1 197 ? 28.002 0.622 -56.327 1.00 82.25 197 MET A CA 1
ATOM 1506 C C . MET A 1 197 ? 26.567 1.097 -56.579 1.00 82.25 197 MET A C 1
ATOM 1508 O O . MET A 1 197 ? 26.136 1.107 -57.735 1.00 82.25 197 MET A O 1
ATOM 1512 N N . GLY A 1 198 ? 25.807 1.411 -55.524 1.00 79.06 198 GLY A N 1
ATOM 1513 C CA . GLY A 1 198 ? 24.374 1.699 -55.616 1.00 79.06 198 GLY A CA 1
ATOM 1514 C C . GLY A 1 198 ? 23.560 0.519 -56.159 1.00 79.06 198 GLY A C 1
ATOM 1515 O O . GLY A 1 198 ? 22.583 0.722 -56.880 1.00 79.06 198 GLY A O 1
ATOM 1516 N N . ARG A 1 199 ? 23.992 -0.719 -55.882 1.00 84.75 199 ARG A N 1
ATOM 1517 C CA . ARG A 1 199 ? 23.353 -1.952 -56.372 1.00 84.75 199 ARG A CA 1
ATOM 1518 C C . ARG A 1 199 ? 22.929 -2.844 -55.207 1.00 84.75 199 ARG A C 1
ATOM 1520 O O . ARG A 1 199 ? 23.660 -2.932 -54.226 1.00 84.75 199 ARG A O 1
ATOM 1527 N N . PRO A 1 200 ? 21.784 -3.536 -55.308 1.00 87.44 200 PRO A N 1
ATOM 1528 C CA . PRO A 1 200 ? 21.284 -4.361 -54.219 1.00 87.44 200 PRO A CA 1
ATOM 1529 C C . PRO A 1 200 ? 22.025 -5.701 -54.108 1.00 87.44 200 PRO A C 1
ATOM 1531 O O . PRO A 1 200 ? 22.615 -6.207 -55.070 1.00 87.44 200 PRO A O 1
ATOM 1534 N N . LEU A 1 201 ? 21.932 -6.299 -52.921 1.00 89.69 201 LEU A N 1
ATOM 1535 C CA . LEU A 1 201 ? 22.228 -7.712 -52.689 1.00 89.69 201 LEU A CA 1
ATOM 1536 C C . LEU A 1 201 ? 21.094 -8.600 -53.224 1.00 89.69 201 LEU A C 1
ATOM 1538 O O . LEU A 1 201 ? 19.986 -8.130 -53.497 1.00 89.69 201 LEU A O 1
ATOM 1542 N N . HIS A 1 202 ? 21.340 -9.911 -53.297 1.00 91.06 202 HIS A N 1
ATOM 1543 C CA . HIS A 1 202 ? 20.265 -10.874 -53.523 1.00 91.06 202 HIS A CA 1
ATOM 1544 C C . HIS A 1 202 ? 19.174 -10.722 -52.445 1.00 91.06 202 HIS A C 1
ATOM 1546 O O . HIS A 1 202 ? 19.523 -10.613 -51.265 1.00 91.06 202 HIS A O 1
ATOM 1552 N N . PRO A 1 203 ? 17.867 -10.775 -52.783 1.00 90.12 203 PRO A N 1
ATOM 1553 C CA . PRO A 1 203 ? 16.788 -10.531 -51.821 1.00 90.12 203 PRO A CA 1
ATOM 1554 C C . PRO A 1 203 ? 16.838 -11.406 -50.562 1.00 90.12 203 PRO A C 1
ATOM 1556 O O . PRO A 1 203 ? 16.483 -10.943 -49.483 1.00 90.12 203 PRO A O 1
ATOM 1559 N N . SER A 1 204 ? 17.291 -12.661 -50.674 1.00 90.88 204 SER A N 1
ATOM 1560 C CA . SER A 1 204 ? 17.486 -13.536 -49.504 1.00 90.88 204 SER A CA 1
ATOM 1561 C C . SER A 1 204 ? 18.586 -13.017 -48.577 1.00 90.88 204 SER A C 1
ATOM 1563 O O . SER A 1 204 ? 18.403 -12.995 -47.366 1.00 90.88 204 SER A O 1
ATOM 1565 N N . ASN A 1 205 ? 19.697 -12.538 -49.143 1.00 91.44 205 ASN A N 1
ATOM 1566 C CA . ASN A 1 205 ? 20.803 -11.991 -48.363 1.00 91.44 205 ASN A CA 1
ATOM 1567 C C . ASN A 1 205 ? 20.445 -10.656 -47.731 1.00 91.44 205 ASN A C 1
ATOM 1569 O O . ASN A 1 205 ? 20.754 -10.472 -46.563 1.00 91.44 205 ASN A O 1
ATOM 1573 N N . ALA A 1 206 ? 19.744 -9.776 -48.451 1.00 89.75 206 ALA A N 1
ATOM 1574 C CA . ALA A 1 206 ? 19.218 -8.535 -47.883 1.00 89.75 206 ALA A CA 1
ATOM 1575 C C . ALA A 1 206 ? 18.280 -8.817 -46.690 1.00 89.75 206 ALA A C 1
ATOM 1577 O O . ALA A 1 206 ? 18.421 -8.228 -45.628 1.00 89.75 206 ALA A O 1
ATOM 1578 N N . LYS A 1 207 ? 17.382 -9.809 -46.800 1.00 90.81 207 LYS A N 1
ATOM 1579 C CA . LYS A 1 207 ? 16.529 -10.227 -45.669 1.00 90.81 207 LYS A CA 1
ATOM 1580 C C . LYS A 1 207 ? 17.319 -10.811 -44.496 1.00 90.81 207 LYS A C 1
ATOM 1582 O O . LYS A 1 207 ? 16.924 -10.629 -43.346 1.00 90.81 207 LYS A O 1
ATOM 1587 N N . SER A 1 208 ? 18.386 -11.565 -44.757 1.00 90.94 208 SER A N 1
ATOM 1588 C CA . SER A 1 208 ? 19.261 -12.066 -43.692 1.00 90.94 208 SER A CA 1
ATOM 1589 C C . SER A 1 208 ? 20.062 -10.939 -43.039 1.00 90.94 208 SER A C 1
ATOM 1591 O O . SER A 1 208 ? 20.144 -10.925 -41.816 1.00 90.94 208 SER A O 1
ATOM 1593 N N . GLN A 1 209 ? 20.561 -9.962 -43.806 1.00 90.38 209 GLN A N 1
ATOM 1594 C CA . GLN A 1 209 ? 21.194 -8.755 -43.259 1.00 90.38 209 GLN A CA 1
ATOM 1595 C C . GLN A 1 209 ? 20.243 -7.991 -42.340 1.00 90.38 209 GLN A C 1
ATOM 1597 O O . GLN A 1 209 ? 20.602 -7.739 -41.190 1.00 90.38 209 GLN A O 1
ATOM 1602 N N . GLU A 1 210 ? 19.008 -7.751 -42.785 1.00 91.06 210 GLU A N 1
ATOM 1603 C CA . GLU A 1 210 ? 18.030 -7.010 -41.989 1.00 91.06 210 GLU A CA 1
ATOM 1604 C C . GLU A 1 210 ? 17.726 -7.731 -40.667 1.00 91.06 210 GLU A C 1
ATOM 1606 O O . GLU A 1 210 ? 17.669 -7.094 -39.616 1.00 91.06 210 GLU A O 1
ATOM 1611 N N . ARG A 1 211 ? 17.584 -9.068 -40.683 1.00 92.62 211 ARG A N 1
ATOM 1612 C CA . ARG A 1 211 ? 17.357 -9.873 -39.466 1.00 92.62 211 ARG A CA 1
ATOM 1613 C C . ARG A 1 211 ? 18.560 -9.877 -38.525 1.00 92.62 211 ARG A C 1
ATOM 1615 O O . ARG A 1 211 ? 18.370 -9.751 -37.316 1.00 92.62 211 ARG A O 1
ATOM 1622 N N . ILE A 1 212 ? 19.774 -10.018 -39.060 1.00 93.88 212 ILE A N 1
ATOM 1623 C CA . ILE A 1 212 ? 21.012 -9.966 -38.269 1.00 93.88 212 ILE A CA 1
ATOM 1624 C C . ILE A 1 212 ? 21.123 -8.593 -37.599 1.00 93.88 212 ILE A C 1
ATOM 1626 O O . ILE A 1 212 ? 21.304 -8.520 -36.385 1.00 93.88 212 ILE A O 1
ATOM 1630 N N . MET A 1 213 ? 20.918 -7.507 -38.348 1.00 93.38 213 MET A N 1
ATOM 1631 C CA . MET A 1 213 ? 21.003 -6.149 -37.809 1.00 93.38 213 MET A CA 1
ATOM 1632 C C . MET A 1 213 ? 19.867 -5.808 -36.848 1.00 93.38 213 MET A C 1
ATOM 1634 O O . MET A 1 213 ? 20.104 -5.108 -35.867 1.00 93.38 213 MET A O 1
ATOM 1638 N N . ALA A 1 214 ? 18.666 -6.351 -37.048 1.00 93.56 214 ALA A N 1
ATOM 1639 C CA . ALA A 1 214 ? 17.595 -6.261 -36.059 1.00 93.56 214 ALA A CA 1
ATOM 1640 C C . ALA A 1 214 ? 17.990 -6.938 -34.735 1.00 93.56 214 ALA A C 1
ATOM 1642 O O . ALA A 1 214 ? 17.722 -6.394 -33.663 1.00 93.56 214 ALA A O 1
ATOM 1643 N N . ARG A 1 215 ? 18.672 -8.094 -34.787 1.00 94.00 215 ARG A N 1
ATOM 1644 C CA . ARG A 1 215 ? 19.172 -8.774 -33.583 1.00 94.00 215 ARG A CA 1
ATOM 1645 C C . ARG A 1 215 ? 20.309 -8.001 -32.912 1.00 94.00 215 ARG A C 1
ATOM 1647 O O . ARG A 1 215 ? 20.313 -7.891 -31.690 1.00 94.00 215 ARG A O 1
ATOM 1654 N N . VAL A 1 216 ? 21.233 -7.436 -33.689 1.00 94.62 216 VAL A N 1
ATOM 1655 C CA . VAL A 1 216 ? 22.300 -6.555 -33.179 1.00 94.62 216 VAL A CA 1
ATOM 1656 C C . VAL A 1 216 ? 21.702 -5.320 -32.503 1.00 94.62 216 VAL A C 1
ATOM 1658 O O . VAL A 1 216 ? 22.105 -4.987 -31.395 1.00 94.62 216 VAL A O 1
ATOM 1661 N N . TRP A 1 217 ? 20.697 -4.687 -33.115 1.00 94.56 217 TRP A N 1
ATOM 1662 C CA . TRP A 1 217 ? 19.963 -3.562 -32.530 1.00 94.56 217 TRP A CA 1
ATOM 1663 C C . TRP A 1 217 ? 19.325 -3.922 -31.185 1.00 94.56 217 TRP A C 1
ATOM 1665 O O . TRP A 1 217 ? 19.483 -3.192 -30.211 1.00 94.56 217 TRP A O 1
ATOM 1675 N N . GLN A 1 218 ? 18.643 -5.066 -31.110 1.00 94.56 218 GLN A N 1
ATOM 1676 C CA . GLN A 1 218 ? 18.058 -5.560 -29.864 1.00 94.56 218 GLN A CA 1
ATOM 1677 C C . GLN A 1 218 ? 19.111 -5.760 -28.763 1.00 94.56 218 GLN A C 1
ATOM 1679 O O . GLN A 1 218 ? 18.914 -5.295 -27.645 1.00 94.56 218 GLN A O 1
ATOM 1684 N N . LEU A 1 219 ? 20.226 -6.427 -29.081 1.00 93.75 219 LEU A N 1
ATOM 1685 C CA . LEU A 1 219 ? 21.309 -6.686 -28.127 1.00 93.75 219 LEU A CA 1
ATOM 1686 C C . LEU A 1 219 ? 21.986 -5.392 -27.664 1.00 93.75 219 LEU A C 1
ATOM 1688 O O . LEU A 1 219 ? 22.265 -5.248 -26.477 1.00 93.75 219 LEU A O 1
ATOM 1692 N N . LEU A 1 220 ? 22.192 -4.434 -28.572 1.00 92.75 220 LEU A N 1
ATOM 1693 C CA . LEU A 1 220 ? 22.750 -3.123 -28.245 1.00 92.75 220 LEU A CA 1
ATOM 1694 C C . LEU A 1 220 ? 21.871 -2.372 -27.236 1.00 92.75 220 LEU A C 1
ATOM 1696 O O . LEU A 1 220 ? 22.388 -1.845 -26.256 1.00 92.75 220 LEU A O 1
ATOM 1700 N N . ARG A 1 221 ? 20.547 -2.371 -27.437 1.00 93.94 221 ARG A N 1
ATOM 1701 C CA . ARG A 1 221 ? 19.598 -1.736 -26.506 1.00 93.94 221 ARG A CA 1
ATOM 1702 C C . ARG A 1 221 ? 19.515 -2.408 -25.144 1.00 93.94 221 ARG A C 1
ATOM 1704 O O . ARG A 1 221 ? 19.030 -1.781 -24.217 1.00 93.94 221 ARG A O 1
ATOM 1711 N N . ALA A 1 222 ? 19.960 -3.654 -25.033 1.00 92.94 222 ALA A N 1
ATOM 1712 C CA . ALA A 1 222 ? 20.056 -4.386 -23.775 1.00 92.94 222 ALA A CA 1
ATOM 1713 C C . ALA A 1 222 ? 21.438 -4.253 -23.107 1.00 92.94 222 ALA A C 1
ATOM 1715 O O . ALA A 1 222 ? 21.757 -5.027 -22.211 1.00 92.94 222 ALA A O 1
ATOM 1716 N N . GLY A 1 223 ? 22.303 -3.352 -23.593 1.00 90.06 223 GLY A N 1
ATOM 1717 C CA . GLY A 1 223 ? 23.678 -3.200 -23.100 1.00 90.06 223 GLY A CA 1
ATOM 1718 C C . GLY A 1 223 ? 24.617 -4.357 -23.482 1.00 90.06 223 GLY A C 1
ATOM 1719 O O . GLY A 1 223 ? 25.792 -4.353 -23.126 1.00 90.06 223 GLY A O 1
ATOM 1720 N N . LYS A 1 224 ? 24.149 -5.344 -24.260 1.00 90.06 224 LYS A N 1
ATOM 1721 C CA . LYS A 1 224 ? 24.864 -6.591 -24.588 1.00 90.06 224 LYS A CA 1
ATOM 1722 C C . LYS A 1 224 ? 25.709 -6.479 -25.855 1.00 90.06 224 LYS A C 1
ATOM 1724 O O . LYS A 1 224 ? 25.573 -7.278 -26.786 1.00 90.06 224 LYS A O 1
ATOM 1729 N N . LEU A 1 225 ? 26.610 -5.499 -25.892 1.00 88.12 225 LEU A N 1
ATOM 1730 C CA . LEU A 1 225 ? 27.458 -5.250 -27.062 1.00 88.12 225 LEU A CA 1
ATOM 1731 C C . LEU A 1 225 ? 28.349 -6.451 -27.419 1.00 88.12 225 LEU A C 1
ATOM 1733 O O . LEU A 1 225 ? 28.456 -6.795 -28.593 1.00 88.12 225 LEU A O 1
ATOM 1737 N N . HIS A 1 226 ? 28.922 -7.129 -26.421 1.00 86.50 226 HIS A N 1
ATOM 1738 C CA . HIS A 1 226 ? 29.767 -8.304 -26.656 1.00 86.50 226 HIS A CA 1
ATOM 1739 C C . HIS A 1 226 ? 28.995 -9.434 -27.349 1.00 86.50 226 HIS A C 1
ATOM 1741 O O . HIS A 1 226 ? 29.438 -9.977 -28.357 1.00 86.50 226 HIS A O 1
ATOM 1747 N N . ALA A 1 227 ? 27.778 -9.735 -26.887 1.00 90.12 227 ALA A N 1
ATOM 1748 C CA . ALA A 1 227 ? 26.927 -10.719 -27.554 1.00 90.12 227 ALA A CA 1
ATOM 1749 C C . ALA A 1 227 ? 26.552 -10.280 -28.984 1.00 90.12 227 ALA A C 1
ATOM 1751 O O . ALA A 1 227 ? 26.396 -11.118 -29.871 1.00 90.12 227 ALA A O 1
ATOM 1752 N N . ALA A 1 228 ? 26.422 -8.974 -29.243 1.00 92.06 228 ALA A N 1
ATOM 1753 C CA . ALA A 1 228 ? 26.192 -8.463 -30.593 1.00 92.06 228 ALA A CA 1
ATOM 1754 C C . ALA A 1 228 ? 27.408 -8.679 -31.517 1.00 92.06 228 ALA A C 1
ATOM 1756 O O . ALA A 1 228 ? 27.232 -9.033 -32.687 1.00 92.06 228 ALA A O 1
ATOM 1757 N N . GLN A 1 229 ? 28.628 -8.520 -30.992 1.00 91.00 229 GLN A N 1
ATOM 1758 C CA . GLN A 1 229 ? 29.872 -8.849 -31.696 1.00 91.00 229 GLN A CA 1
ATOM 1759 C C . GLN A 1 229 ? 29.966 -10.351 -31.980 1.00 91.00 229 GLN A C 1
ATOM 1761 O O . GLN A 1 229 ? 30.183 -10.727 -33.130 1.00 91.00 229 GLN A O 1
ATOM 1766 N N . GLU A 1 230 ? 29.684 -11.203 -30.990 1.00 91.38 230 GLU A N 1
ATOM 1767 C CA . GLU A 1 230 ? 29.656 -12.661 -31.169 1.00 91.38 230 GLU A CA 1
ATOM 1768 C C . GLU A 1 230 ? 28.653 -13.090 -32.244 1.00 91.38 230 GLU A C 1
ATOM 1770 O O . GLU A 1 230 ? 28.948 -13.962 -33.061 1.00 91.38 230 GLU A O 1
ATOM 1775 N N . VAL A 1 231 ? 27.464 -12.477 -32.285 1.00 93.62 231 VAL A N 1
ATOM 1776 C CA . VAL A 1 231 ? 26.494 -12.727 -33.360 1.00 93.62 231 VAL A CA 1
ATOM 1777 C C . VAL A 1 231 ? 27.107 -12.389 -34.719 1.00 93.62 231 VAL A C 1
ATOM 1779 O O . VAL A 1 231 ? 26.992 -13.201 -35.635 1.00 93.62 231 VAL A O 1
ATOM 1782 N N . CYS A 1 232 ? 27.784 -11.244 -34.848 1.00 93.62 232 CYS A N 1
ATOM 1783 C CA . CYS A 1 232 ? 28.442 -10.838 -36.091 1.00 93.62 232 CYS A CA 1
ATOM 1784 C C . CYS A 1 232 ? 29.576 -11.799 -36.489 1.00 93.62 232 CYS A C 1
ATOM 1786 O O . CYS A 1 232 ? 29.660 -12.192 -37.654 1.00 93.62 232 CYS A O 1
ATOM 1788 N N . ASP A 1 233 ? 30.407 -12.234 -35.544 1.00 92.75 233 ASP A N 1
ATOM 1789 C CA . ASP A 1 233 ? 31.484 -13.195 -35.801 1.00 92.75 233 ASP A CA 1
ATOM 1790 C C . ASP A 1 233 ? 30.938 -14.557 -36.243 1.00 92.75 233 ASP A C 1
ATOM 1792 O O . ASP A 1 233 ? 31.363 -15.099 -37.268 1.00 92.75 233 ASP A O 1
ATOM 1796 N N . ASN A 1 234 ? 29.928 -15.074 -35.540 1.00 92.94 234 ASN A N 1
ATOM 1797 C CA . ASN A 1 234 ? 29.313 -16.368 -35.833 1.00 92.94 234 ASN A CA 1
ATOM 1798 C C . ASN A 1 234 ? 28.672 -16.410 -37.229 1.00 92.94 234 ASN A C 1
ATOM 1800 O O . ASN A 1 234 ? 28.777 -17.416 -37.937 1.00 92.94 234 ASN A O 1
ATOM 1804 N N . VAL A 1 235 ? 28.053 -15.312 -37.677 1.00 94.62 235 VAL A N 1
ATOM 1805 C CA . VAL A 1 235 ? 27.484 -15.229 -39.035 1.00 94.62 235 VAL A CA 1
ATOM 1806 C C . VAL A 1 235 ? 28.534 -14.952 -40.118 1.00 94.62 235 VAL A C 1
ATOM 1808 O O . VAL A 1 235 ? 28.188 -14.931 -41.299 1.00 94.62 235 VAL A O 1
ATOM 1811 N N . GLY A 1 236 ? 29.812 -14.788 -39.763 1.00 92.56 236 GLY A N 1
ATOM 1812 C CA . GLY A 1 236 ? 30.909 -14.565 -40.709 1.00 92.56 236 GLY A CA 1
ATOM 1813 C C . GLY A 1 236 ? 31.134 -13.097 -41.083 1.00 92.56 236 GLY A C 1
ATOM 1814 O O . GLY A 1 236 ? 31.597 -12.810 -42.187 1.00 92.56 236 GLY A O 1
ATOM 1815 N N . GLN A 1 237 ? 30.810 -12.163 -40.187 1.00 92.25 237 GLN A N 1
ATOM 1816 C CA . GLN A 1 237 ? 30.984 -10.715 -40.357 1.00 92.25 237 GLN A CA 1
ATOM 1817 C C . GLN A 1 237 ? 31.940 -10.116 -39.306 1.00 92.25 237 GLN A C 1
ATOM 1819 O O . GLN A 1 237 ? 31.559 -9.194 -38.579 1.00 92.25 237 GLN A O 1
ATOM 1824 N N . PRO A 1 238 ? 33.209 -10.563 -39.250 1.00 90.31 238 PRO A N 1
ATOM 1825 C CA . PRO A 1 238 ? 34.172 -10.059 -38.267 1.00 90.31 238 PRO A CA 1
ATOM 1826 C C . PRO A 1 238 ? 34.493 -8.570 -38.451 1.00 90.31 238 PRO A C 1
ATOM 1828 O O . PRO A 1 238 ? 34.808 -7.862 -37.501 1.00 90.31 238 PRO A O 1
ATOM 1831 N N . TRP A 1 239 ? 34.350 -8.053 -39.675 1.00 88.62 239 TRP A N 1
ATOM 1832 C CA . TRP A 1 239 ? 34.466 -6.622 -39.961 1.00 88.62 239 TRP A CA 1
ATOM 1833 C C . TRP A 1 239 ? 33.407 -5.796 -39.217 1.00 88.62 239 TRP A C 1
ATOM 1835 O O . TRP A 1 239 ? 33.688 -4.685 -38.775 1.00 88.62 239 TRP A O 1
ATOM 1845 N N . ARG A 1 240 ? 32.198 -6.345 -39.051 1.00 90.50 240 ARG A N 1
ATOM 1846 C CA . ARG A 1 240 ? 31.101 -5.689 -38.340 1.00 90.50 240 ARG A CA 1
ATOM 1847 C C . ARG A 1 240 ? 31.307 -5.787 -36.834 1.00 90.50 240 ARG A C 1
ATOM 1849 O O . ARG A 1 240 ? 31.139 -4.783 -36.154 1.00 90.50 240 ARG A O 1
ATOM 1856 N N . ALA A 1 241 ? 31.754 -6.941 -36.334 1.00 90.25 241 ALA A N 1
ATOM 1857 C CA . ALA A 1 241 ? 32.157 -7.095 -34.935 1.00 90.25 241 ALA A CA 1
ATOM 1858 C C . ALA A 1 241 ? 33.237 -6.065 -34.538 1.00 90.25 241 ALA A C 1
ATOM 1860 O O . ALA A 1 241 ? 33.102 -5.378 -33.524 1.00 90.25 241 ALA A O 1
ATOM 1861 N N . ALA A 1 242 ? 34.247 -5.870 -35.394 1.00 87.19 242 ALA A N 1
ATOM 1862 C CA . ALA A 1 242 ? 35.276 -4.847 -35.204 1.00 87.19 242 ALA A CA 1
ATOM 1863 C C . ALA A 1 242 ? 34.702 -3.416 -35.225 1.00 87.19 242 ALA A C 1
ATOM 1865 O O . ALA A 1 242 ? 35.054 -2.595 -34.378 1.00 87.19 242 ALA A O 1
ATOM 1866 N N . ALA A 1 243 ? 33.782 -3.118 -36.152 1.00 88.44 243 ALA A N 1
ATOM 1867 C CA . ALA A 1 243 ? 33.130 -1.810 -36.233 1.00 88.44 243 ALA A CA 1
ATOM 1868 C C . ALA A 1 243 ? 32.280 -1.485 -34.991 1.00 88.44 243 ALA A C 1
ATOM 1870 O O . ALA A 1 243 ? 32.205 -0.320 -34.603 1.00 88.44 243 ALA A O 1
ATOM 1871 N N . LEU A 1 244 ? 31.675 -2.492 -34.351 1.00 88.62 244 LEU A N 1
ATOM 1872 C CA . LEU A 1 244 ? 30.926 -2.334 -33.100 1.00 88.62 244 LEU A CA 1
ATOM 1873 C C . LEU A 1 244 ? 31.834 -2.022 -31.893 1.00 88.62 244 LEU A C 1
ATOM 1875 O O . LEU A 1 244 ? 31.401 -1.316 -30.987 1.00 88.62 244 LEU A O 1
ATOM 1879 N N . GLY A 1 245 ? 33.082 -2.512 -31.881 1.00 77.81 245 GLY A N 1
ATOM 1880 C CA . GLY A 1 245 ? 34.018 -2.358 -30.751 1.00 77.81 245 GLY A CA 1
ATOM 1881 C C . GLY A 1 245 ? 34.736 -1.004 -30.669 1.00 77.81 245 GLY A C 1
ATOM 1882 O O . GLY A 1 245 ? 35.238 -0.621 -29.616 1.00 77.81 245 GLY A O 1
ATOM 1883 N N . GLY A 1 246 ? 34.778 -0.244 -31.765 1.00 72.69 246 GLY A N 1
ATOM 1884 C CA . GLY A 1 246 ? 35.257 1.141 -31.759 1.00 72.69 246 GLY A CA 1
ATOM 1885 C C . GLY A 1 246 ? 36.724 1.379 -31.417 1.00 72.69 246 GLY A C 1
ATOM 1886 O O . GLY A 1 246 ? 37.066 2.445 -30.913 1.00 72.69 246 GLY A O 1
ATOM 1887 N N . GLY A 1 247 ? 37.592 0.407 -31.709 1.00 59.00 247 GLY A N 1
ATOM 1888 C CA . GLY A 1 247 ? 39.024 0.475 -31.389 1.00 59.00 247 GLY A CA 1
ATOM 1889 C C . GLY A 1 247 ? 39.378 -0.038 -29.989 1.00 59.00 247 GLY A C 1
ATOM 1890 O O . GLY A 1 247 ? 40.540 0.005 -29.616 1.00 59.00 247 GLY A O 1
ATOM 1891 N N . GLY A 1 248 ? 38.397 -0.555 -29.244 1.00 63.06 248 GLY A N 1
ATOM 1892 C CA . GLY A 1 248 ? 38.575 -1.317 -28.008 1.00 63.06 248 GLY A CA 1
ATOM 1893 C C . GLY A 1 248 ? 37.556 -2.458 -27.934 1.00 63.06 248 GLY A C 1
ATOM 1894 O O . GLY A 1 248 ? 36.903 -2.785 -28.926 1.00 63.06 248 GLY A O 1
ATOM 1895 N N . LEU A 1 249 ? 37.395 -3.080 -26.764 1.00 57.28 249 LEU A N 1
ATOM 1896 C CA . LEU A 1 249 ? 36.461 -4.206 -26.618 1.00 57.28 249 LEU A CA 1
ATOM 1897 C C . LEU A 1 249 ? 34.982 -3.754 -26.547 1.00 57.28 249 LEU A C 1
ATOM 1899 O O . LEU A 1 249 ? 34.099 -4.542 -26.871 1.00 57.28 249 LEU A O 1
ATOM 1903 N N . TYR A 1 250 ? 34.698 -2.491 -26.189 1.00 63.06 250 TYR A N 1
ATOM 1904 C CA . TYR A 1 250 ? 33.348 -2.082 -25.757 1.00 63.06 250 TYR A CA 1
ATOM 1905 C C . TYR A 1 250 ? 32.750 -0.823 -26.418 1.00 63.06 250 TYR A C 1
ATOM 1907 O O . TYR A 1 250 ? 31.595 -0.514 -26.149 1.00 63.06 250 TYR A O 1
ATOM 1915 N N . GLY A 1 251 ? 33.472 -0.101 -27.285 1.00 71.31 251 GLY A N 1
ATOM 1916 C CA . GLY A 1 251 ? 32.933 1.030 -28.062 1.00 71.31 251 GLY A CA 1
ATOM 1917 C C . GLY A 1 251 ? 32.290 2.164 -27.239 1.00 71.31 251 GLY A C 1
ATOM 1918 O O . GLY A 1 251 ? 32.958 3.113 -26.828 1.00 71.31 251 GLY A O 1
ATOM 1919 N N . ALA A 1 252 ? 30.968 2.100 -27.067 1.00 73.69 252 ALA A N 1
ATOM 1920 C CA . ALA A 1 252 ? 30.152 3.063 -26.325 1.00 73.69 252 ALA A CA 1
ATOM 1921 C C . ALA A 1 252 ? 30.435 3.024 -24.806 1.00 73.69 252 ALA A C 1
ATOM 1923 O O . ALA A 1 252 ? 30.898 2.018 -24.277 1.00 73.69 252 ALA A O 1
ATOM 1924 N N . LEU A 1 253 ? 30.140 4.110 -24.078 1.00 80.06 253 LEU A N 1
ATOM 1925 C CA . LEU A 1 253 ? 30.366 4.173 -22.622 1.00 80.06 253 LEU A CA 1
ATOM 1926 C C . LEU A 1 253 ? 29.522 3.116 -21.866 1.00 80.06 253 LEU A C 1
ATOM 1928 O O . LEU A 1 253 ? 28.290 3.231 -21.882 1.00 80.06 253 LEU A O 1
ATOM 1932 N N . PRO A 1 254 ? 30.115 2.115 -21.191 1.00 85.25 254 PRO A N 1
ATOM 1933 C CA . PRO A 1 254 ? 29.335 1.135 -20.443 1.00 85.25 254 PRO A CA 1
ATOM 1934 C C . PRO A 1 254 ? 28.671 1.782 -19.222 1.00 85.25 254 PRO A C 1
ATOM 1936 O O . PRO A 1 254 ? 29.257 2.641 -18.562 1.00 85.25 254 PRO A O 1
ATOM 1939 N N . VAL A 1 255 ? 27.444 1.358 -18.924 1.00 87.06 255 VAL A N 1
ATOM 1940 C CA . VAL A 1 255 ? 26.698 1.735 -17.717 1.00 87.06 255 VAL A CA 1
ATOM 1941 C C . VAL A 1 255 ? 26.034 0.500 -17.109 1.00 87.06 255 VAL A C 1
ATOM 1943 O O . VAL A 1 255 ? 25.897 -0.526 -17.777 1.00 87.06 255 VAL A O 1
ATOM 1946 N N . GLY A 1 256 ? 25.633 0.582 -15.842 1.00 84.81 256 GLY A N 1
ATOM 1947 C CA . GLY A 1 256 ? 24.883 -0.480 -15.174 1.00 84.81 256 GLY A CA 1
ATOM 1948 C C . GLY A 1 256 ? 25.653 -1.793 -15.052 1.00 84.81 256 GLY A C 1
ATOM 1949 O O . GLY A 1 256 ? 26.857 -1.793 -14.797 1.00 84.81 256 GLY A O 1
ATOM 1950 N N . GLN A 1 257 ? 24.954 -2.908 -15.287 1.00 81.25 257 GLN A N 1
ATOM 1951 C CA . GLN A 1 257 ? 25.527 -4.259 -15.221 1.00 81.25 257 GLN A CA 1
ATOM 1952 C C . GLN A 1 257 ? 26.739 -4.417 -16.145 1.00 81.25 257 GLN A C 1
ATOM 1954 O O . GLN A 1 257 ? 27.743 -5.000 -15.757 1.00 81.25 257 GLN A O 1
ATOM 1959 N N . THR A 1 258 ? 26.689 -3.834 -17.344 1.00 81.81 258 THR A N 1
ATOM 1960 C CA . THR A 1 258 ? 27.798 -3.889 -18.306 1.00 81.81 258 THR A CA 1
ATOM 1961 C C . THR A 1 258 ? 29.062 -3.224 -17.759 1.00 81.81 258 THR A C 1
ATOM 1963 O O . THR A 1 258 ? 30.168 -3.677 -18.045 1.00 81.81 258 THR A O 1
ATOM 1966 N N . ALA A 1 259 ? 28.924 -2.152 -16.971 1.00 82.88 259 ALA A N 1
ATOM 1967 C CA . ALA A 1 259 ? 30.061 -1.511 -16.314 1.00 82.88 259 ALA A CA 1
ATOM 1968 C C . ALA A 1 259 ? 30.597 -2.350 -15.140 1.00 82.88 259 ALA A C 1
ATOM 1970 O O . ALA A 1 259 ? 31.808 -2.435 -14.954 1.00 82.88 259 ALA A O 1
ATOM 1971 N N . GLU A 1 260 ? 29.719 -3.011 -14.386 1.00 80.75 260 GLU A N 1
ATOM 1972 C CA . GLU A 1 260 ? 30.108 -3.898 -13.285 1.00 80.75 260 GLU A CA 1
ATOM 1973 C C . GLU A 1 260 ? 30.835 -5.158 -13.779 1.00 80.75 260 GLU A C 1
ATOM 1975 O O . GLU A 1 260 ? 31.917 -5.490 -13.289 1.00 80.75 260 GLU A O 1
ATOM 1980 N N . ASP A 1 261 ? 30.287 -5.824 -14.798 1.00 79.19 261 ASP A N 1
ATOM 1981 C CA . ASP A 1 261 ? 30.923 -6.960 -15.473 1.00 79.19 261 ASP A CA 1
ATOM 1982 C C . ASP A 1 261 ? 32.315 -6.566 -15.987 1.00 79.19 261 ASP A C 1
ATOM 1984 O O . ASP A 1 261 ? 33.255 -7.366 -15.991 1.00 79.19 261 ASP A O 1
ATOM 1988 N N . TYR A 1 262 ? 32.455 -5.303 -16.390 1.00 76.06 262 TYR A N 1
ATOM 1989 C CA . TYR A 1 262 ? 33.700 -4.754 -16.883 1.00 76.06 262 TYR A CA 1
ATOM 1990 C C . TYR A 1 262 ? 34.745 -4.508 -15.783 1.00 76.06 262 TYR A C 1
ATOM 1992 O O . TYR A 1 262 ? 35.925 -4.829 -15.962 1.00 76.06 262 TYR A O 1
ATOM 2000 N N . ASP A 1 263 ? 34.322 -3.971 -14.641 1.00 77.62 263 ASP A N 1
ATOM 2001 C CA . ASP A 1 263 ? 35.188 -3.754 -13.480 1.00 77.62 263 ASP A CA 1
ATOM 2002 C C . ASP A 1 263 ? 35.657 -5.081 -12.856 1.00 77.62 263 ASP A C 1
ATOM 2004 O O . ASP A 1 263 ? 36.806 -5.185 -12.415 1.00 77.62 263 ASP A O 1
ATOM 2008 N N . ASN A 1 264 ? 34.792 -6.102 -12.866 1.00 75.56 264 ASN A N 1
ATOM 2009 C CA . ASN A 1 264 ? 35.028 -7.408 -12.240 1.00 75.56 264 ASN A CA 1
ATOM 2010 C C . ASN A 1 264 ? 35.620 -8.469 -13.193 1.00 75.56 264 ASN A C 1
ATOM 2012 O O . ASN A 1 264 ? 36.069 -9.529 -12.747 1.00 75.56 264 ASN A O 1
ATOM 2016 N N . GLY A 1 265 ? 35.623 -8.216 -14.503 1.00 69.62 265 GLY A N 1
ATOM 2017 C CA . GLY A 1 265 ? 36.057 -9.172 -15.520 1.00 69.62 265 GLY A CA 1
ATOM 2018 C C . GLY A 1 265 ? 37.586 -9.336 -15.638 1.00 69.62 265 GLY A C 1
ATOM 2019 O O . GLY A 1 265 ? 38.358 -8.418 -15.341 1.00 69.62 265 GLY A O 1
ATOM 2020 N N . PRO A 1 266 ? 38.083 -10.481 -16.152 1.00 57.91 266 PRO A N 1
ATOM 2021 C CA . PRO A 1 266 ? 39.510 -10.733 -16.368 1.00 57.91 266 PRO A CA 1
ATOM 2022 C C . PRO A 1 266 ? 40.032 -10.006 -17.627 1.00 57.91 266 PRO A C 1
ATOM 2024 O O . PRO A 1 266 ? 40.453 -10.634 -18.595 1.00 57.91 266 PRO A O 1
ATOM 2027 N N . VAL A 1 267 ? 40.016 -8.668 -17.635 1.00 59.41 267 VAL A N 1
ATOM 2028 C CA . VAL A 1 267 ? 40.321 -7.843 -18.831 1.00 59.41 267 VAL A CA 1
ATOM 2029 C C . VAL A 1 267 ? 41.706 -7.169 -18.770 1.00 59.41 267 VAL A C 1
ATOM 2031 O O . VAL A 1 267 ? 42.006 -6.222 -19.495 1.00 59.41 267 VAL A O 1
ATOM 2034 N N . VAL A 1 268 ? 42.612 -7.681 -17.931 1.00 59.66 268 VAL A N 1
ATOM 2035 C CA . VAL A 1 268 ? 43.939 -7.077 -17.678 1.00 59.66 268 VAL A CA 1
ATOM 2036 C C . VAL A 1 268 ? 44.821 -6.996 -18.936 1.00 59.66 268 VAL A C 1
ATOM 2038 O O . VAL A 1 268 ? 45.669 -6.111 -19.036 1.00 59.66 268 VAL A O 1
ATOM 2041 N N . HIS A 1 269 ? 44.659 -7.909 -19.899 1.00 59.47 269 HIS A N 1
ATOM 2042 C CA . HIS A 1 269 ? 45.450 -7.900 -21.137 1.00 59.47 269 HIS A CA 1
ATOM 2043 C C . HIS A 1 269 ? 44.999 -6.816 -22.127 1.00 59.47 269 HIS A C 1
ATOM 2045 O O . HIS A 1 269 ? 45.850 -6.130 -22.681 1.00 59.47 269 HIS A O 1
ATOM 2051 N N . LEU A 1 270 ? 43.692 -6.597 -22.278 1.00 66.31 270 LEU A N 1
ATOM 2052 C CA . LEU A 1 270 ? 43.139 -5.637 -23.241 1.00 66.31 270 LEU A CA 1
ATOM 2053 C C . LEU A 1 270 ? 43.236 -4.187 -22.745 1.00 66.31 270 LEU A C 1
ATOM 2055 O O . LEU A 1 270 ? 43.473 -3.280 -23.532 1.00 66.31 270 LEU A O 1
ATOM 2059 N N . GLN A 1 271 ? 43.189 -3.956 -21.427 1.00 70.81 271 GLN A N 1
ATOM 2060 C CA . GLN A 1 271 ? 43.495 -2.632 -20.863 1.00 70.81 271 GLN A CA 1
ATOM 2061 C C . GLN A 1 271 ? 44.924 -2.164 -21.167 1.00 70.81 271 GLN A C 1
ATOM 2063 O O . GLN A 1 271 ? 45.180 -0.965 -21.255 1.00 70.81 271 GLN A O 1
ATOM 2068 N N . LYS A 1 272 ? 45.876 -3.098 -21.300 1.00 72.69 272 LYS A N 1
ATOM 2069 C CA . LYS A 1 272 ? 47.259 -2.766 -21.667 1.00 72.69 272 LYS A CA 1
ATOM 2070 C C . LYS A 1 272 ? 47.373 -2.364 -23.133 1.00 72.69 272 LYS A C 1
ATOM 2072 O O . LYS A 1 272 ? 48.193 -1.506 -23.439 1.00 72.69 272 LYS A O 1
ATOM 2077 N N . GLU A 1 273 ? 46.573 -2.973 -24.005 1.00 74.88 273 GLU A N 1
ATOM 2078 C CA . GLU A 1 273 ? 46.479 -2.595 -25.419 1.00 74.88 273 GLU A CA 1
ATOM 2079 C C . GLU A 1 273 ? 45.866 -1.197 -25.550 1.00 74.88 273 GLU A C 1
ATOM 2081 O O . GLU A 1 273 ? 46.502 -0.319 -26.123 1.00 74.88 273 GLU A O 1
ATOM 2086 N N . GLU A 1 274 ? 44.739 -0.932 -24.881 1.00 76.50 274 GLU A N 1
ATOM 2087 C CA . GLU A 1 274 ? 44.121 0.403 -24.856 1.00 76.50 274 GLU A CA 1
ATOM 2088 C C . GLU A 1 274 ? 45.067 1.478 -24.287 1.00 76.50 274 GLU A C 1
ATOM 2090 O O . GLU A 1 274 ? 45.190 2.565 -24.852 1.00 76.50 274 GLU A O 1
ATOM 2095 N N . LEU A 1 275 ? 45.798 1.176 -23.205 1.00 77.88 275 LEU A N 1
ATOM 2096 C CA . LEU A 1 275 ? 46.793 2.101 -22.652 1.00 77.88 275 LEU A CA 1
ATOM 2097 C C . LEU A 1 275 ? 47.947 2.359 -23.630 1.00 77.88 275 LEU A C 1
ATOM 2099 O O . LEU A 1 275 ? 48.446 3.484 -23.718 1.00 77.88 275 LEU A O 1
ATOM 2103 N N . SER A 1 276 ? 48.396 1.321 -24.337 1.00 78.38 276 SER A N 1
ATOM 2104 C CA . SER A 1 276 ? 49.431 1.438 -25.365 1.00 78.38 276 SER A CA 1
ATOM 2105 C C . SER A 1 276 ? 48.960 2.336 -26.509 1.00 78.38 276 SER A C 1
ATOM 2107 O O . SER A 1 276 ? 49.707 3.217 -26.937 1.00 78.38 276 SER A O 1
ATOM 2109 N N . ASP A 1 277 ? 47.716 2.166 -26.953 1.00 76.94 277 ASP A N 1
ATOM 2110 C CA . ASP A 1 277 ? 47.122 2.957 -28.029 1.00 76.94 277 ASP A CA 1
ATOM 2111 C C . ASP A 1 277 ? 46.920 4.421 -27.631 1.00 76.94 277 ASP A C 1
ATOM 2113 O O . ASP A 1 277 ? 47.258 5.310 -28.413 1.00 76.94 277 ASP A O 1
ATOM 2117 N N . GLU A 1 278 ? 46.453 4.694 -26.409 1.00 78.62 278 GLU A N 1
ATOM 2118 C CA . GLU A 1 278 ? 46.350 6.056 -25.866 1.00 78.62 278 GLU A CA 1
ATOM 2119 C C . GLU A 1 278 ? 47.723 6.718 -25.689 1.00 78.62 278 GLU A C 1
ATOM 2121 O O . GLU A 1 278 ? 47.874 7.919 -25.914 1.00 78.62 278 GLU A O 1
ATOM 2126 N N . THR A 1 279 ? 48.748 5.942 -25.326 1.00 79.56 279 THR A N 1
ATOM 2127 C CA . THR A 1 279 ? 50.125 6.450 -25.215 1.00 79.56 279 THR A CA 1
ATOM 2128 C C . THR A 1 279 ? 50.709 6.791 -26.589 1.00 79.56 279 THR A C 1
ATOM 2130 O O . THR A 1 279 ? 51.480 7.743 -26.703 1.00 79.56 279 THR A O 1
ATOM 2133 N N . ALA A 1 280 ? 50.345 6.038 -27.632 1.00 77.38 280 ALA A N 1
ATOM 2134 C CA . ALA A 1 280 ? 50.815 6.256 -28.999 1.00 77.38 280 ALA A CA 1
ATOM 2135 C C . ALA A 1 280 ? 50.035 7.353 -29.747 1.00 77.38 280 ALA A C 1
ATOM 2137 O O . ALA A 1 280 ? 50.623 8.080 -30.546 1.00 77.38 280 ALA A O 1
ATOM 2138 N N . ASN A 1 281 ? 48.727 7.481 -29.504 1.00 73.44 281 ASN A N 1
ATOM 2139 C CA . ASN A 1 281 ? 47.828 8.331 -30.294 1.00 73.44 281 ASN A CA 1
ATOM 2140 C C . ASN A 1 281 ? 47.231 9.517 -29.522 1.00 73.44 281 ASN A C 1
ATOM 2142 O O . ASN A 1 281 ? 46.413 10.249 -30.076 1.00 73.44 281 ASN A O 1
ATOM 2146 N N . SER A 1 282 ? 47.670 9.753 -28.281 1.00 78.19 282 SER A N 1
ATOM 2147 C CA . SER A 1 282 ? 47.012 10.649 -27.313 1.00 78.19 282 SER A CA 1
ATOM 2148 C C . SER A 1 282 ? 45.630 10.136 -26.875 1.00 78.19 282 SER A C 1
ATOM 2150 O O . SER A 1 282 ? 45.052 9.229 -27.480 1.00 78.19 282 SER A O 1
ATOM 2152 N N . ARG A 1 283 ? 45.086 10.682 -25.781 1.00 79.75 283 ARG A N 1
ATOM 2153 C CA . ARG A 1 283 ? 43.852 10.162 -25.167 1.00 79.75 283 ARG A CA 1
ATOM 2154 C C . ARG A 1 283 ? 42.592 10.694 -25.838 1.00 79.75 283 ARG A C 1
ATOM 2156 O O . ARG A 1 283 ? 42.335 11.896 -25.804 1.00 79.75 283 ARG A O 1
ATOM 2163 N N . GLY A 1 284 ? 41.772 9.799 -26.394 1.00 77.31 284 GLY A N 1
ATOM 2164 C CA . GLY A 1 284 ? 40.441 10.119 -26.932 1.00 77.31 284 GLY A CA 1
ATOM 2165 C C . GLY A 1 284 ? 40.291 10.287 -28.460 1.00 77.31 284 GLY A C 1
ATOM 2166 O O . GLY A 1 284 ? 39.194 9.994 -28.942 1.00 77.31 284 GLY A O 1
ATOM 2167 N N . PRO A 1 285 ? 41.305 10.683 -29.269 1.00 78.25 285 PRO A N 1
ATOM 2168 C CA . PRO A 1 285 ? 41.140 10.869 -30.716 1.00 78.25 285 PRO A CA 1
ATOM 2169 C C . PRO A 1 285 ? 40.588 9.668 -31.480 1.00 78.25 285 PRO A C 1
ATOM 2171 O O . PRO A 1 285 ? 39.745 9.849 -32.356 1.00 78.25 285 PRO A O 1
ATOM 2174 N N . LEU A 1 286 ? 41.021 8.446 -31.152 1.00 78.44 286 LEU A N 1
ATOM 2175 C CA . LEU A 1 286 ? 40.561 7.237 -31.846 1.00 78.44 286 LEU A CA 1
ATOM 2176 C C . LEU A 1 286 ? 39.069 6.977 -31.611 1.00 78.44 286 LEU A C 1
ATOM 2178 O O . LEU A 1 286 ? 38.334 6.713 -32.561 1.00 78.44 286 LEU A O 1
ATOM 2182 N N . LEU A 1 287 ? 38.603 7.135 -30.369 1.00 78.31 287 LEU A N 1
ATOM 2183 C CA . LEU A 1 287 ? 37.186 7.012 -30.031 1.00 78.31 287 LEU A CA 1
ATOM 2184 C C . LEU A 1 287 ? 36.360 8.116 -30.707 1.00 78.31 287 LEU A C 1
ATOM 2186 O O . LEU A 1 287 ? 35.287 7.848 -31.248 1.00 78.31 287 LEU A O 1
ATOM 2190 N N . ALA A 1 288 ? 36.871 9.350 -30.716 1.00 79.31 288 ALA A N 1
ATOM 2191 C CA . ALA A 1 288 ? 36.230 10.479 -31.385 1.00 79.31 288 ALA A CA 1
ATOM 2192 C C . ALA A 1 288 ? 36.083 10.235 -32.898 1.00 79.31 288 ALA A C 1
ATOM 2194 O O . ALA A 1 288 ? 35.018 10.475 -33.473 1.00 79.31 288 ALA A O 1
ATOM 2195 N N . LEU A 1 289 ? 37.134 9.711 -33.535 1.00 80.31 289 LEU A N 1
ATOM 2196 C CA . LEU A 1 289 ? 37.144 9.369 -34.953 1.00 80.31 289 LEU A CA 1
ATOM 2197 C C . LEU A 1 289 ? 36.204 8.200 -35.266 1.00 80.31 289 LEU A C 1
ATOM 2199 O O . LEU A 1 289 ? 35.483 8.251 -36.262 1.00 80.31 289 LEU A O 1
ATOM 2203 N N . TRP A 1 290 ? 36.166 7.173 -34.416 1.00 84.69 290 TRP A N 1
ATOM 2204 C CA . TRP A 1 290 ? 35.228 6.064 -34.567 1.00 84.69 290 TRP A CA 1
ATOM 2205 C C . TRP A 1 290 ? 33.770 6.530 -34.480 1.00 84.69 290 TRP A C 1
ATOM 2207 O O . TRP A 1 290 ? 32.971 6.178 -35.345 1.00 84.69 290 TRP A O 1
ATOM 2217 N N . ARG A 1 291 ? 33.423 7.383 -33.507 1.00 80.88 291 ARG A N 1
ATOM 2218 C CA . ARG A 1 291 ? 32.067 7.958 -33.396 1.00 80.88 291 ARG A CA 1
ATOM 2219 C C . ARG A 1 291 ? 31.698 8.785 -34.617 1.00 80.88 291 ARG A C 1
ATOM 2221 O O . ARG A 1 291 ? 30.578 8.687 -35.113 1.00 80.88 291 ARG A O 1
ATOM 2228 N N . TRP A 1 292 ? 32.643 9.580 -35.118 1.00 82.50 292 TRP A N 1
ATOM 2229 C CA . TRP A 1 292 ? 32.460 10.307 -36.369 1.00 82.50 292 TRP A CA 1
ATOM 2230 C C . TRP A 1 292 ? 32.194 9.340 -37.531 1.00 82.50 292 TRP A C 1
ATOM 2232 O O . TRP A 1 292 ? 31.217 9.516 -38.253 1.00 82.50 292 TRP A O 1
ATOM 2242 N N . ALA A 1 293 ? 32.980 8.270 -37.667 1.00 84.38 293 ALA A N 1
ATOM 2243 C CA . ALA A 1 293 ? 32.772 7.260 -38.702 1.00 84.38 293 ALA A CA 1
ATOM 2244 C C . ALA A 1 293 ? 31.410 6.552 -38.566 1.00 84.38 293 ALA A C 1
ATOM 2246 O O . ALA A 1 293 ? 30.736 6.336 -39.572 1.00 84.38 293 ALA A O 1
ATOM 2247 N N . ALA A 1 294 ? 30.964 6.260 -37.341 1.00 85.88 294 ALA A N 1
ATOM 2248 C CA . ALA A 1 294 ? 29.641 5.704 -37.068 1.00 85.88 294 ALA A CA 1
ATOM 2249 C C . ALA A 1 294 ? 28.515 6.665 -37.497 1.00 85.88 294 ALA A C 1
ATOM 2251 O O . ALA A 1 294 ? 27.573 6.240 -38.165 1.00 85.88 294 ALA A O 1
ATOM 2252 N N . ARG A 1 295 ? 28.640 7.976 -37.233 1.00 82.62 295 ARG A N 1
ATOM 2253 C CA . ARG A 1 295 ? 27.693 8.988 -37.751 1.00 82.62 295 ARG A CA 1
ATOM 2254 C C . ARG A 1 295 ? 27.652 9.006 -39.276 1.00 82.62 295 ARG A C 1
ATOM 2256 O O . ARG A 1 295 ? 26.572 9.027 -39.860 1.00 82.62 295 ARG A O 1
ATOM 2263 N N . GLN A 1 296 ? 28.811 8.945 -39.929 1.00 82.44 296 GLN A N 1
ATOM 2264 C CA . GLN A 1 296 ? 28.871 8.893 -41.392 1.00 82.44 296 GLN A CA 1
ATOM 2265 C C . GLN A 1 296 ? 28.217 7.618 -41.943 1.00 82.44 296 GLN A C 1
ATOM 2267 O O . GLN A 1 296 ? 27.506 7.681 -42.946 1.00 82.44 296 GLN A O 1
ATOM 2272 N N . ALA A 1 297 ? 28.412 6.477 -41.275 1.00 83.88 297 ALA A N 1
ATOM 2273 C CA . ALA A 1 297 ? 27.760 5.220 -41.630 1.00 83.88 297 ALA A CA 1
ATOM 2274 C C . ALA A 1 297 ? 26.233 5.298 -41.460 1.00 83.88 297 ALA A C 1
ATOM 2276 O O . ALA A 1 297 ? 25.498 4.837 -42.332 1.00 83.88 297 ALA A O 1
ATOM 2277 N N . ALA A 1 298 ? 25.747 5.944 -40.397 1.00 85.88 298 ALA A N 1
ATOM 2278 C CA . ALA A 1 298 ? 24.321 6.171 -40.173 1.00 85.88 298 ALA A CA 1
ATOM 2279 C C . ALA A 1 298 ? 23.699 7.120 -41.219 1.00 85.88 298 ALA A C 1
ATOM 2281 O O . ALA A 1 298 ? 22.589 6.885 -41.701 1.00 85.88 298 ALA A O 1
ATOM 2282 N N . ALA A 1 299 ? 24.426 8.161 -41.628 1.00 80.75 299 ALA A N 1
ATOM 2283 C CA . ALA A 1 299 ? 23.976 9.122 -42.635 1.00 80.75 299 ALA A CA 1
ATOM 2284 C C . ALA A 1 299 ? 23.993 8.568 -44.075 1.00 80.75 299 ALA A C 1
ATOM 2286 O O . ALA A 1 299 ? 23.416 9.172 -44.984 1.00 80.75 299 ALA A O 1
ATOM 2287 N N . ALA A 1 300 ? 24.640 7.423 -44.318 1.00 73.25 300 ALA A N 1
ATOM 2288 C CA . ALA A 1 300 ? 24.725 6.831 -45.646 1.00 73.25 300 ALA A CA 1
ATOM 2289 C C . ALA A 1 300 ? 23.339 6.351 -46.124 1.00 73.25 300 ALA A C 1
ATOM 2291 O O . ALA A 1 300 ? 22.789 5.371 -45.620 1.00 73.25 300 ALA A O 1
ATOM 2292 N N . GLY A 1 301 ? 22.779 7.016 -47.141 1.00 61.16 301 GLY A N 1
ATOM 2293 C CA . GLY A 1 301 ? 21.409 6.785 -47.633 1.00 61.16 301 GLY A CA 1
ATOM 2294 C C . GLY A 1 301 ? 21.119 5.403 -48.242 1.00 61.16 301 GLY A C 1
ATOM 2295 O O . GLY A 1 301 ? 19.966 5.114 -48.546 1.00 61.16 301 GLY A O 1
ATOM 2296 N N . ALA A 1 302 ? 22.136 4.552 -48.413 1.00 59.53 302 ALA A N 1
ATOM 2297 C CA . ALA A 1 302 ? 22.006 3.175 -48.901 1.00 59.53 302 ALA A CA 1
ATOM 2298 C C . ALA A 1 302 ? 21.967 2.115 -47.776 1.00 59.53 302 ALA A C 1
ATOM 2300 O O . ALA A 1 302 ? 21.833 0.930 -48.076 1.00 59.53 302 ALA A O 1
ATOM 2301 N N . SER A 1 303 ? 22.104 2.519 -46.507 1.00 61.59 303 SER A N 1
ATOM 2302 C CA . SER A 1 303 ? 22.138 1.608 -45.355 1.00 61.59 303 SER A CA 1
ATOM 2303 C C . SER A 1 303 ? 20.750 1.078 -44.973 1.00 61.59 303 SER A C 1
ATOM 2305 O O . SER A 1 303 ? 19.727 1.764 -45.092 1.00 61.59 303 SER A O 1
ATOM 2307 N N . GLU A 1 304 ? 20.709 -0.164 -44.485 1.00 78.69 304 GLU A N 1
ATOM 2308 C CA . GLU A 1 304 ? 19.491 -0.759 -43.935 1.00 78.69 304 GLU A CA 1
ATOM 2309 C C . GLU A 1 304 ? 19.062 -0.023 -42.654 1.00 78.69 304 GLU A C 1
ATOM 2311 O O . GLU A 1 304 ? 19.891 0.442 -41.873 1.00 78.69 304 GLU A O 1
ATOM 2316 N N . LYS A 1 305 ? 17.750 0.071 -42.395 1.00 89.00 305 LYS A N 1
ATOM 2317 C CA . LYS A 1 305 ? 17.202 0.876 -41.282 1.00 89.00 305 LYS A CA 1
ATOM 2318 C C . LYS A 1 305 ? 17.789 0.522 -39.904 1.00 89.00 305 LYS A C 1
ATOM 2320 O O . LYS A 1 305 ? 18.014 1.424 -39.107 1.00 89.00 305 LYS A O 1
ATOM 2325 N N . PHE A 1 306 ? 18.051 -0.762 -39.632 1.00 92.69 306 PHE A N 1
ATOM 2326 C CA . PHE A 1 306 ? 18.631 -1.212 -38.360 1.00 92.69 306 PHE A CA 1
ATOM 2327 C C . PHE A 1 306 ? 20.135 -0.959 -38.285 1.00 92.69 306 PHE A C 1
ATOM 2329 O O . PHE A 1 306 ? 20.640 -0.632 -37.219 1.00 92.69 306 PHE A O 1
ATOM 2336 N N . GLU A 1 307 ? 20.848 -1.064 -39.405 1.00 90.19 307 GLU A N 1
ATOM 2337 C CA . GLU A 1 307 ? 22.269 -0.719 -39.466 1.00 90.19 307 GLU A CA 1
ATOM 2338 C C . GLU A 1 307 ? 22.479 0.771 -39.205 1.00 90.19 307 GLU A C 1
ATOM 2340 O O . GLU A 1 307 ? 23.291 1.144 -38.357 1.00 90.19 307 GLU A O 1
ATOM 2345 N N . ARG A 1 308 ? 21.653 1.611 -39.838 1.00 90.56 308 ARG A N 1
ATOM 2346 C CA . ARG A 1 308 ? 21.596 3.041 -39.547 1.00 90.56 308 ARG A CA 1
ATOM 2347 C C . ARG A 1 308 ? 21.312 3.314 -38.073 1.00 90.56 308 ARG A C 1
ATOM 2349 O O . ARG A 1 308 ? 21.981 4.151 -37.482 1.00 90.56 308 ARG A O 1
ATOM 2356 N N . ALA A 1 309 ? 20.355 2.608 -37.478 1.00 91.94 309 ALA A N 1
ATOM 2357 C CA . ALA A 1 309 ? 20.012 2.789 -36.073 1.00 91.94 309 ALA A CA 1
ATOM 2358 C C . ALA A 1 309 ? 21.159 2.399 -35.128 1.00 91.94 309 ALA A C 1
ATOM 2360 O O . ALA A 1 309 ? 21.475 3.152 -34.210 1.00 91.94 309 ALA A O 1
ATOM 2361 N N . VAL A 1 310 ? 21.818 1.262 -35.378 1.00 92.38 310 VAL A N 1
ATOM 2362 C CA . VAL A 1 310 ? 22.970 0.782 -34.597 1.00 92.38 310 VAL A CA 1
ATOM 2363 C C . VAL A 1 310 ? 24.112 1.794 -34.644 1.00 92.38 310 VAL A C 1
ATOM 2365 O O . VAL A 1 310 ? 24.571 2.248 -33.598 1.00 92.38 310 VAL A O 1
ATOM 2368 N N . PHE A 1 311 ? 24.542 2.203 -35.840 1.00 89.50 311 PHE A N 1
ATOM 2369 C CA . PHE A 1 311 ? 25.628 3.177 -35.967 1.00 89.50 311 PHE A CA 1
ATOM 2370 C C . PHE A 1 311 ? 25.217 4.587 -35.526 1.00 89.50 311 PHE A C 1
ATOM 2372 O O . PHE A 1 311 ? 26.051 5.326 -35.006 1.00 89.50 311 PHE A O 1
ATOM 2379 N N . GLY A 1 312 ? 23.935 4.936 -35.641 1.00 87.44 312 GLY A N 1
ATOM 2380 C CA . GLY A 1 312 ? 23.363 6.159 -35.088 1.00 87.44 312 GLY A CA 1
ATOM 2381 C C . GLY A 1 312 ? 23.490 6.208 -33.569 1.00 87.44 312 GLY A C 1
ATOM 2382 O O . GLY A 1 312 ? 24.058 7.153 -33.030 1.00 87.44 312 GLY A O 1
ATOM 2383 N N . ALA A 1 313 ? 23.069 5.149 -32.873 1.00 87.75 313 ALA A N 1
ATOM 2384 C CA . ALA A 1 313 ? 23.193 5.051 -31.420 1.00 87.75 313 ALA A CA 1
ATOM 2385 C C . ALA A 1 313 ? 24.659 5.109 -30.951 1.00 87.75 313 ALA A C 1
ATOM 2387 O O . ALA A 1 313 ? 24.967 5.855 -30.022 1.00 87.75 313 ALA A O 1
ATOM 2388 N N . LEU A 1 314 ? 25.569 4.399 -31.631 1.00 85.62 314 LEU A N 1
ATOM 2389 C CA . LEU A 1 314 ? 27.012 4.415 -31.335 1.00 85.62 314 LEU A CA 1
ATOM 2390 C C . LEU A 1 314 ? 27.663 5.778 -31.631 1.00 85.62 314 LEU A C 1
ATOM 2392 O O . LEU A 1 314 ? 28.572 6.211 -30.925 1.00 85.62 314 LEU A O 1
ATOM 2396 N N . GLY A 1 315 ? 27.184 6.476 -32.663 1.00 79.69 315 GLY A N 1
ATOM 2397 C CA . GLY A 1 315 ? 27.614 7.826 -33.018 1.00 79.69 315 GLY A CA 1
ATOM 2398 C C . GLY A 1 315 ? 26.957 8.931 -32.182 1.00 79.69 315 GLY A C 1
ATOM 2399 O O . GLY A 1 315 ? 27.392 10.080 -32.247 1.00 79.69 315 GLY A O 1
ATOM 2400 N N . GLY A 1 316 ? 25.918 8.635 -31.400 1.00 79.12 316 GLY A N 1
ATOM 2401 C CA . GLY A 1 316 ? 25.125 9.639 -30.686 1.00 79.12 316 GLY A CA 1
ATOM 2402 C C . GLY A 1 316 ? 24.189 10.463 -31.585 1.00 79.12 316 GLY A C 1
ATOM 2403 O O . GLY A 1 316 ? 23.897 11.608 -31.256 1.00 79.12 316 GLY A O 1
ATOM 2404 N N . ASP A 1 317 ? 23.748 9.907 -32.715 1.00 81.88 317 ASP A N 1
ATOM 2405 C CA . ASP A 1 317 ? 22.697 10.455 -33.578 1.00 81.88 317 ASP A CA 1
ATOM 2406 C C . ASP A 1 317 ? 21.364 9.742 -33.302 1.00 81.88 317 ASP A C 1
ATOM 2408 O O . ASP A 1 317 ? 21.120 8.618 -33.752 1.00 81.88 317 ASP A O 1
ATOM 2412 N N . ALA A 1 318 ? 20.486 10.415 -32.559 1.00 85.50 318 ALA A N 1
ATOM 2413 C CA . ALA A 1 318 ? 19.177 9.872 -32.228 1.00 85.50 318 ALA A CA 1
ATOM 2414 C C . ALA A 1 318 ? 18.236 9.813 -33.450 1.00 85.50 318 ALA A C 1
ATOM 2416 O O . ALA A 1 318 ? 17.463 8.860 -33.556 1.00 85.50 318 ALA A O 1
ATOM 2417 N N . ALA A 1 319 ? 18.323 10.738 -34.419 1.00 86.56 319 ALA A N 1
ATOM 2418 C CA . ALA A 1 319 ? 17.440 10.740 -35.595 1.00 86.56 319 ALA A CA 1
ATOM 2419 C C . ALA A 1 319 ? 17.619 9.494 -36.467 1.00 86.56 319 ALA A C 1
ATOM 2421 O O . ALA A 1 319 ? 16.653 9.000 -37.052 1.00 86.56 319 ALA A O 1
ATOM 2422 N N . ALA A 1 320 ? 18.835 8.952 -36.512 1.00 87.75 320 ALA A N 1
ATOM 2423 C CA . ALA A 1 320 ? 19.123 7.693 -37.182 1.00 87.75 320 ALA A CA 1
ATOM 2424 C C . ALA A 1 320 ? 18.424 6.483 -36.525 1.00 87.75 320 ALA A C 1
ATOM 2426 O O . ALA A 1 320 ? 18.046 5.546 -37.236 1.00 87.75 320 ALA A O 1
ATOM 2427 N N . GLY A 1 321 ? 18.222 6.510 -35.200 1.00 88.75 321 GLY A N 1
ATOM 2428 C CA . GLY A 1 321 ? 17.596 5.438 -34.414 1.00 88.75 321 GLY A CA 1
ATOM 2429 C C . GLY A 1 321 ? 16.064 5.477 -34.369 1.00 88.75 321 GLY A C 1
ATOM 2430 O O . GLY A 1 321 ? 15.427 4.427 -34.430 1.00 88.75 321 GLY A O 1
ATOM 2431 N N . LEU A 1 322 ? 15.451 6.667 -34.335 1.00 89.25 322 LEU A N 1
ATOM 2432 C CA . LEU A 1 322 ? 13.991 6.829 -34.195 1.00 89.25 322 LEU A CA 1
ATOM 2433 C C . LEU A 1 322 ? 13.135 6.004 -35.184 1.00 89.25 322 LEU A C 1
ATOM 2435 O O . LEU A 1 322 ? 12.113 5.469 -34.756 1.00 89.25 322 LEU A O 1
ATOM 2439 N N . PRO A 1 323 ? 13.503 5.832 -36.474 1.00 90.88 323 PRO A N 1
ATOM 2440 C CA . PRO A 1 323 ? 12.677 5.095 -37.434 1.00 90.88 323 PRO A CA 1
ATOM 2441 C C . PRO A 1 323 ? 12.500 3.597 -37.148 1.00 90.88 323 PRO A C 1
ATOM 2443 O O . PRO A 1 323 ? 11.664 2.965 -37.795 1.00 90.88 323 PRO A O 1
ATOM 2446 N N . VAL A 1 324 ? 13.307 3.006 -36.258 1.00 91.81 324 VAL A N 1
ATOM 2447 C CA . VAL A 1 324 ? 13.190 1.587 -35.871 1.00 91.81 324 VAL A CA 1
ATOM 2448 C C . VAL A 1 324 ? 12.656 1.388 -34.451 1.00 91.81 324 VAL A C 1
ATOM 2450 O O . VAL A 1 324 ? 12.494 0.242 -34.031 1.00 91.81 324 VAL A O 1
ATOM 2453 N N . CYS A 1 325 ? 12.395 2.471 -33.715 1.00 91.19 325 CYS A N 1
ATOM 2454 C CA . CYS A 1 325 ? 11.807 2.415 -32.381 1.00 91.19 325 CYS A CA 1
ATOM 2455 C C . CYS A 1 325 ? 10.333 2.009 -32.474 1.00 91.19 325 CYS A C 1
ATOM 2457 O O . CYS A 1 325 ? 9.575 2.571 -33.267 1.00 91.19 325 CYS A O 1
ATOM 2459 N N . VAL A 1 326 ? 9.933 1.024 -31.668 1.00 88.06 326 VAL A N 1
ATOM 2460 C CA . VAL A 1 326 ? 8.560 0.499 -31.648 1.00 88.06 326 VAL A CA 1
ATOM 2461 C C . VAL A 1 326 ? 7.861 0.860 -30.343 1.00 88.06 326 VAL A C 1
ATOM 2463 O O . VAL A 1 326 ? 6.686 1.218 -30.368 1.00 88.06 326 VAL A O 1
ATOM 2466 N N . THR A 1 327 ? 8.568 0.782 -29.214 1.00 88.31 327 THR A N 1
ATOM 2467 C CA . THR A 1 327 ? 8.003 1.071 -27.888 1.00 88.31 327 THR A CA 1
ATOM 2468 C C . THR A 1 327 ? 8.521 2.387 -27.323 1.00 88.31 327 THR A C 1
ATOM 2470 O O . THR A 1 327 ? 9.556 2.898 -27.753 1.00 88.31 327 THR A O 1
ATOM 2473 N N . TRP A 1 328 ? 7.819 2.934 -26.328 1.00 90.12 328 TRP A N 1
ATOM 2474 C CA . TRP A 1 328 ? 8.245 4.148 -25.626 1.00 90.12 328 TRP A CA 1
ATOM 2475 C C . TRP A 1 328 ? 9.646 4.007 -25.011 1.00 90.12 328 TRP A C 1
ATOM 2477 O O . TRP A 1 328 ? 10.430 4.949 -25.073 1.00 90.12 328 TRP A O 1
ATOM 2487 N N . GLU A 1 329 ? 10.003 2.828 -24.497 1.00 90.75 329 GLU A N 1
ATOM 2488 C CA . GLU A 1 329 ? 11.346 2.533 -23.986 1.00 90.75 329 GLU A CA 1
ATOM 2489 C C . GLU A 1 329 ? 12.408 2.611 -25.081 1.00 90.75 329 GLU A C 1
ATOM 2491 O O . GLU A 1 329 ? 13.504 3.102 -24.824 1.00 90.75 329 GLU A O 1
ATOM 2496 N N . ASP A 1 330 ? 12.090 2.180 -26.308 1.00 91.19 330 ASP A N 1
ATOM 2497 C CA . ASP A 1 330 ? 13.001 2.303 -27.448 1.00 91.19 330 ASP A CA 1
ATOM 2498 C C . ASP A 1 330 ? 13.276 3.781 -27.757 1.00 91.19 330 ASP A C 1
ATOM 2500 O O . ASP A 1 330 ? 14.427 4.177 -27.952 1.00 91.19 330 ASP A O 1
ATOM 2504 N N . PHE A 1 331 ? 12.225 4.611 -27.771 1.00 90.44 331 PHE A N 1
ATOM 2505 C CA . PHE A 1 331 ? 12.353 6.060 -27.948 1.00 90.44 331 PHE A CA 1
ATOM 2506 C C . PHE A 1 331 ? 13.163 6.689 -26.809 1.00 90.44 331 PHE A C 1
ATOM 2508 O O . PHE A 1 331 ? 14.098 7.450 -27.069 1.00 90.44 331 PHE A O 1
ATOM 2515 N N . ALA A 1 332 ? 12.846 6.345 -25.558 1.00 91.81 332 ALA A N 1
ATOM 2516 C CA . ALA A 1 332 ? 13.533 6.859 -24.380 1.00 91.81 332 ALA A CA 1
ATOM 2517 C C . ALA A 1 332 ? 15.019 6.494 -24.388 1.00 91.81 332 ALA A C 1
ATOM 2519 O O . ALA A 1 332 ? 15.867 7.364 -24.189 1.00 91.81 332 ALA A O 1
ATOM 2520 N N . TRP A 1 333 ? 15.344 5.237 -24.697 1.00 94.06 333 TRP A N 1
ATOM 2521 C CA . TRP A 1 333 ? 16.721 4.757 -24.736 1.00 94.06 333 TRP A CA 1
ATOM 2522 C C . TRP A 1 333 ? 17.531 5.495 -25.797 1.00 94.06 333 TRP A C 1
ATOM 2524 O O . TRP A 1 333 ? 18.618 5.970 -25.485 1.00 94.06 333 TRP A O 1
ATOM 2534 N N . VAL A 1 334 ? 16.993 5.682 -27.009 1.00 91.56 334 VAL A N 1
ATOM 2535 C CA . VAL A 1 334 ? 17.692 6.411 -28.082 1.00 91.56 334 VAL A CA 1
ATOM 2536 C C . VAL A 1 334 ? 18.025 7.845 -27.660 1.00 91.56 334 VAL A C 1
ATOM 2538 O O . VAL A 1 334 ? 19.182 8.252 -27.759 1.00 91.56 334 VAL A O 1
ATOM 2541 N N . TYR A 1 335 ? 17.060 8.597 -27.122 1.00 89.44 335 TYR A N 1
ATOM 2542 C CA . TYR A 1 335 ? 17.310 9.970 -26.670 1.00 89.44 335 TYR A CA 1
ATOM 2543 C C . TYR A 1 335 ? 18.288 10.039 -25.491 1.00 89.44 335 TYR A C 1
ATOM 2545 O O . TYR A 1 335 ? 19.241 10.822 -25.535 1.00 89.44 335 TYR A O 1
ATOM 2553 N N . CYS A 1 336 ? 18.084 9.222 -24.452 1.00 90.69 336 CYS A N 1
ATOM 2554 C CA . CYS A 1 336 ? 18.949 9.194 -23.270 1.00 90.69 336 CYS A CA 1
ATOM 2555 C C . CYS A 1 336 ? 20.379 8.776 -23.632 1.00 90.69 336 CYS A C 1
ATOM 2557 O O . CYS A 1 336 ? 21.336 9.429 -23.215 1.00 90.69 336 CYS A O 1
ATOM 2559 N N . ARG A 1 337 ? 20.536 7.740 -24.464 1.00 90.50 337 ARG A N 1
ATOM 2560 C CA . ARG A 1 337 ? 21.839 7.249 -24.924 1.00 90.50 337 ARG A CA 1
ATOM 2561 C C . ARG A 1 337 ? 22.568 8.300 -25.754 1.00 90.50 337 ARG A C 1
ATOM 2563 O O . ARG A 1 337 ? 23.730 8.588 -25.476 1.00 90.50 337 ARG A O 1
ATOM 2570 N N . SER A 1 338 ? 21.901 8.917 -26.732 1.00 86.19 338 SER A N 1
ATOM 2571 C CA . SER A 1 338 ? 22.514 9.969 -27.553 1.00 86.19 338 SER A CA 1
ATOM 2572 C C . SER A 1 338 ? 22.883 11.211 -26.735 1.00 86.19 338 SER A C 1
ATOM 2574 O O . SER A 1 338 ? 23.928 11.819 -26.985 1.00 86.19 338 SER A O 1
ATOM 2576 N N . TRP A 1 339 ? 22.072 11.574 -25.734 1.00 86.06 339 TRP A N 1
ATOM 2577 C CA . TRP A 1 339 ? 22.380 12.671 -24.815 1.00 86.06 339 TRP A CA 1
ATOM 2578 C C . TRP A 1 339 ? 23.609 12.361 -23.954 1.00 86.06 339 TRP A C 1
ATOM 2580 O O . TRP A 1 339 ? 24.533 13.178 -23.913 1.00 86.06 339 TRP A O 1
ATOM 2590 N N . LEU A 1 340 ? 23.658 11.172 -23.339 1.00 85.75 340 LEU A N 1
ATOM 2591 C CA . LEU A 1 340 ? 24.780 10.724 -22.508 1.00 85.75 340 LEU A CA 1
ATOM 2592 C C . LEU A 1 340 ? 26.085 10.697 -23.313 1.00 85.75 340 LEU A C 1
ATOM 2594 O O . LEU A 1 340 ? 27.108 11.202 -22.854 1.00 85.75 340 LEU A O 1
ATOM 2598 N N . GLU A 1 341 ? 26.036 10.190 -24.546 1.00 81.25 341 GLU A N 1
ATOM 2599 C CA . GLU A 1 341 ? 27.212 10.125 -25.415 1.00 81.25 341 GLU A CA 1
ATOM 2600 C C . GLU A 1 341 ? 27.695 11.494 -25.890 1.00 81.25 341 GLU A C 1
ATOM 2602 O O . GLU A 1 341 ? 28.902 11.742 -25.977 1.00 81.25 341 GLU A O 1
ATOM 2607 N N . SER A 1 342 ? 26.762 12.406 -26.158 1.00 78.31 342 SER A N 1
ATOM 2608 C CA . SER A 1 342 ? 27.087 13.789 -26.509 1.00 78.31 342 SER A CA 1
ATOM 2609 C C . SER A 1 342 ? 27.675 14.549 -25.320 1.00 78.31 342 SER A C 1
ATOM 2611 O O . SER A 1 342 ? 28.576 15.369 -25.497 1.00 78.31 342 SER A O 1
ATOM 2613 N N . TRP A 1 343 ? 27.187 14.285 -24.103 1.00 82.12 343 TRP A N 1
ATOM 2614 C CA . TRP A 1 343 ? 27.750 14.858 -22.883 1.00 82.12 343 TRP A CA 1
ATOM 2615 C C . TRP A 1 343 ? 29.161 14.328 -22.607 1.00 82.12 343 TRP A C 1
ATOM 2617 O O . TRP A 1 343 ? 30.063 15.139 -22.393 1.00 82.12 343 TRP A O 1
ATOM 2627 N N . ALA A 1 344 ? 29.377 13.011 -22.701 1.00 78.44 344 ALA A N 1
ATOM 2628 C CA . ALA A 1 344 ? 30.668 12.371 -22.430 1.00 78.44 344 ALA A CA 1
ATOM 2629 C C . ALA A 1 344 ? 31.809 12.999 -23.251 1.00 78.44 344 ALA A C 1
ATOM 2631 O O . ALA A 1 344 ? 32.855 13.356 -22.707 1.00 78.44 344 ALA A O 1
ATOM 2632 N N . MET A 1 345 ? 31.563 13.245 -24.543 1.00 74.56 345 MET A N 1
ATOM 2633 C CA . MET A 1 345 ? 32.526 13.894 -25.444 1.00 74.56 345 MET A CA 1
ATOM 2634 C C . MET A 1 345 ? 32.865 15.340 -25.056 1.00 74.56 345 MET A C 1
ATOM 2636 O O . MET A 1 345 ? 33.979 15.796 -25.308 1.00 74.56 345 MET A O 1
ATOM 2640 N N . ARG A 1 346 ? 31.916 16.083 -24.470 1.00 76.06 346 ARG A N 1
ATOM 2641 C CA . ARG A 1 346 ? 32.140 17.470 -24.026 1.00 76.06 346 ARG A CA 1
ATOM 2642 C C . ARG A 1 346 ? 32.857 17.533 -22.684 1.00 76.06 346 ARG A C 1
ATOM 2644 O O . ARG A 1 346 ? 33.702 18.404 -22.502 1.00 76.06 346 ARG A O 1
ATOM 2651 N N . ALA A 1 347 ? 32.497 16.642 -21.761 1.00 76.62 347 ALA A N 1
ATOM 2652 C CA . ALA A 1 347 ? 33.058 16.605 -20.416 1.00 76.62 347 ALA A CA 1
ATOM 2653 C C . ALA A 1 347 ? 34.547 16.231 -20.433 1.00 76.62 347 ALA A C 1
ATOM 2655 O O . ALA A 1 347 ? 35.337 16.811 -19.694 1.00 76.62 347 ALA A O 1
ATOM 2656 N N . THR A 1 348 ? 34.943 15.299 -21.306 1.00 76.62 348 THR A N 1
ATOM 2657 C CA . THR A 1 348 ? 36.346 14.899 -21.495 1.00 76.62 348 THR A CA 1
ATOM 2658 C C . THR A 1 348 ? 36.743 15.080 -22.967 1.00 76.62 348 THR A C 1
ATOM 2660 O O . THR A 1 348 ? 36.678 14.124 -23.738 1.00 76.62 348 THR A O 1
ATOM 2663 N N . PRO A 1 349 ? 37.123 16.293 -23.411 1.00 77.19 349 PRO A N 1
ATOM 2664 C CA . PRO A 1 349 ? 37.508 16.516 -24.803 1.00 77.19 349 PRO A CA 1
ATOM 2665 C C . PRO A 1 349 ? 38.761 15.695 -25.172 1.00 77.19 349 PRO A C 1
ATOM 2667 O O . PRO A 1 349 ? 39.646 15.536 -24.327 1.00 77.19 349 PRO A O 1
ATOM 2670 N N . PRO A 1 350 ? 38.863 15.179 -26.413 1.00 76.88 350 PRO A N 1
ATOM 2671 C CA . PRO A 1 350 ? 40.029 14.417 -26.849 1.00 76.88 350 PRO A CA 1
ATOM 2672 C C . PRO A 1 350 ? 41.289 15.294 -26.877 1.00 76.88 350 PRO A C 1
ATOM 2674 O O . PRO A 1 350 ? 41.251 16.462 -27.281 1.00 76.88 350 PRO A O 1
ATOM 2677 N N . GLU A 1 351 ? 42.420 14.726 -26.461 1.00 80.38 351 GLU A N 1
ATOM 2678 C CA . GLU A 1 351 ? 43.726 15.380 -26.548 1.00 80.38 351 GLU A CA 1
ATOM 2679 C C . GLU A 1 351 ? 44.167 15.459 -28.015 1.00 80.38 351 GLU A C 1
ATOM 2681 O O . GLU A 1 351 ? 44.127 14.463 -28.730 1.00 80.38 351 GLU A O 1
ATOM 2686 N N . ALA A 1 352 ? 44.585 16.640 -28.477 1.00 72.25 352 ALA A N 1
ATOM 2687 C CA . ALA A 1 352 ? 45.004 16.818 -29.865 1.00 72.25 352 ALA A CA 1
ATOM 2688 C C . ALA A 1 352 ? 46.231 15.952 -30.179 1.00 72.25 352 ALA A C 1
ATOM 2690 O O . ALA A 1 352 ? 47.263 16.072 -29.513 1.00 72.25 352 ALA A O 1
ATOM 2691 N N . GLN A 1 353 ? 46.143 15.135 -31.229 1.00 72.06 353 GLN A N 1
ATOM 2692 C CA . GLN A 1 353 ? 47.289 14.360 -31.688 1.00 72.06 353 GLN A CA 1
ATOM 2693 C C . GLN A 1 353 ? 48.296 15.292 -32.378 1.00 72.06 353 GLN A C 1
ATOM 2695 O O . GLN A 1 353 ? 47.919 16.198 -33.133 1.00 72.06 353 GLN A O 1
ATOM 2700 N N . ALA A 1 354 ? 49.591 15.100 -32.121 1.00 66.88 354 ALA A N 1
ATOM 2701 C CA . ALA A 1 354 ? 50.618 15.932 -32.734 1.00 66.88 354 ALA A CA 1
ATOM 2702 C C . ALA A 1 354 ? 50.610 15.750 -34.260 1.00 66.88 354 ALA A C 1
ATOM 2704 O O . ALA A 1 354 ? 50.616 14.634 -34.770 1.00 66.88 354 ALA A O 1
ATOM 2705 N N . ALA A 1 355 ? 50.653 16.857 -35.009 1.00 62.16 355 ALA A N 1
ATOM 2706 C CA . ALA A 1 355 ? 50.592 16.830 -36.475 1.00 62.16 355 ALA A CA 1
ATOM 2707 C C . ALA A 1 355 ? 51.716 16.002 -37.137 1.00 62.16 355 ALA A C 1
ATOM 2709 O O . ALA A 1 355 ? 51.570 15.592 -38.284 1.00 62.16 355 ALA A O 1
ATOM 2710 N N . ALA A 1 356 ? 52.825 15.761 -36.427 1.00 60.72 356 ALA A N 1
ATOM 2711 C CA . ALA A 1 356 ? 53.935 14.926 -36.885 1.00 60.72 356 ALA A CA 1
ATOM 2712 C C . ALA A 1 356 ? 53.616 13.418 -36.884 1.00 60.72 356 ALA A C 1
ATOM 2714 O O . ALA A 1 356 ? 54.242 12.678 -37.639 1.00 60.72 356 ALA A O 1
ATOM 2715 N N . ASP A 1 357 ? 52.637 12.987 -36.084 1.00 64.62 357 ASP A N 1
ATOM 2716 C CA . ASP A 1 357 ? 52.257 11.579 -35.914 1.00 64.62 357 ASP A CA 1
ATOM 2717 C C . ASP A 1 357 ? 51.069 11.181 -36.813 1.00 64.62 357 ASP A C 1
ATOM 2719 O O . ASP A 1 357 ? 50.666 10.019 -36.856 1.00 64.62 357 ASP A O 1
ATOM 2723 N N . LEU A 1 358 ? 50.513 12.136 -37.570 1.00 69.44 358 LEU A N 1
ATOM 2724 C CA . LEU A 1 358 ? 49.381 11.923 -38.470 1.00 69.44 358 LEU A CA 1
ATOM 2725 C C . LEU A 1 358 ? 49.832 11.578 -39.890 1.00 69.44 358 LEU A C 1
ATOM 2727 O O . LEU A 1 358 ? 50.750 12.181 -40.449 1.00 69.44 358 LEU A O 1
ATOM 2731 N N . VAL A 1 359 ? 49.115 10.648 -40.525 1.00 72.88 359 VAL A N 1
ATOM 2732 C CA . VAL A 1 359 ? 49.260 10.406 -41.966 1.00 72.88 359 VAL A CA 1
ATOM 2733 C C . VAL A 1 359 ? 48.831 11.676 -42.716 1.00 72.88 359 VAL A C 1
ATOM 2735 O O . VAL A 1 359 ? 47.739 12.185 -42.452 1.00 72.88 359 VAL A O 1
ATOM 2738 N N . PRO A 1 360 ? 49.629 12.194 -43.674 1.00 75.50 360 PRO A N 1
ATOM 2739 C CA . PRO A 1 360 ? 49.253 13.380 -44.436 1.00 75.50 360 PRO A CA 1
ATOM 2740 C C . PRO A 1 360 ? 47.884 13.206 -45.106 1.00 75.50 360 PRO A C 1
ATOM 2742 O O . PRO A 1 360 ? 47.668 12.228 -45.825 1.00 75.50 360 PRO A O 1
ATOM 2745 N N . GLY A 1 361 ? 46.975 14.167 -44.912 1.00 75.62 361 GLY A N 1
ATOM 2746 C CA . GLY A 1 361 ? 45.603 14.097 -45.433 1.00 75.62 361 GLY A CA 1
ATOM 2747 C C . GLY A 1 361 ? 45.536 13.852 -46.945 1.00 75.62 361 GLY A C 1
ATOM 2748 O O . GLY A 1 361 ? 44.719 13.059 -47.406 1.00 75.62 361 GLY A O 1
ATOM 2749 N N . ASP A 1 362 ? 46.464 14.422 -47.717 1.00 76.69 362 ASP A N 1
ATOM 2750 C CA . ASP A 1 362 ? 46.568 14.199 -49.165 1.00 76.69 362 ASP A CA 1
ATOM 2751 C C . ASP A 1 362 ? 46.843 12.729 -49.524 1.00 76.69 362 ASP A C 1
ATOM 2753 O O . ASP A 1 362 ? 46.348 12.225 -50.534 1.00 76.69 362 ASP A O 1
ATOM 2757 N N . ALA A 1 363 ? 47.596 12.007 -48.686 1.00 79.69 363 ALA A N 1
ATOM 2758 C CA . ALA A 1 363 ? 47.871 10.586 -48.883 1.00 79.69 363 ALA A CA 1
ATOM 2759 C C . ALA A 1 363 ? 46.627 9.726 -48.609 1.00 79.69 363 ALA A C 1
ATOM 2761 O O . ALA A 1 363 ? 46.363 8.780 -49.359 1.00 79.69 363 ALA A O 1
ATOM 2762 N N . VAL A 1 364 ? 45.841 10.083 -47.586 1.00 78.69 364 VAL A N 1
ATOM 2763 C CA . VAL A 1 364 ? 44.562 9.427 -47.257 1.00 78.69 364 VAL A CA 1
ATOM 2764 C C . VAL A 1 364 ? 43.518 9.716 -48.336 1.00 78.69 364 VAL A C 1
ATOM 2766 O O . VAL A 1 364 ? 42.883 8.792 -48.838 1.00 78.69 364 VAL A O 1
ATOM 2769 N N . MET A 1 365 ? 43.402 10.971 -48.778 1.00 83.50 365 MET A N 1
ATOM 2770 C CA . MET A 1 365 ? 42.512 11.370 -49.871 1.00 83.50 365 MET A CA 1
ATOM 2771 C C . MET A 1 365 ? 42.861 10.614 -51.157 1.00 83.50 365 MET A C 1
ATOM 2773 O O . MET A 1 365 ? 41.986 10.025 -51.791 1.00 83.50 365 MET A O 1
ATOM 2777 N N . ALA A 1 366 ? 44.149 10.553 -51.513 1.00 80.25 366 ALA A N 1
ATOM 2778 C CA . ALA A 1 366 ? 44.606 9.794 -52.671 1.00 80.25 366 ALA A CA 1
ATOM 2779 C C . ALA A 1 366 ? 44.310 8.290 -52.538 1.00 80.25 366 ALA A C 1
ATOM 2781 O O . ALA A 1 366 ? 44.070 7.630 -53.549 1.00 80.25 366 ALA A O 1
ATOM 2782 N N . ALA A 1 367 ? 44.320 7.731 -51.323 1.00 80.00 367 ALA A N 1
ATOM 2783 C CA . ALA A 1 367 ? 43.929 6.345 -51.080 1.00 80.00 367 ALA A CA 1
ATOM 2784 C C . ALA A 1 367 ? 42.419 6.127 -51.262 1.00 80.00 367 ALA A C 1
ATOM 2786 O O . ALA A 1 367 ? 42.040 5.218 -51.995 1.00 80.00 367 ALA A O 1
ATOM 2787 N N . LEU A 1 368 ? 41.572 6.986 -50.691 1.00 78.12 368 LEU A N 1
ATOM 2788 C CA . LEU A 1 368 ? 40.112 6.910 -50.845 1.00 78.12 368 LEU A CA 1
ATOM 2789 C C . LEU A 1 368 ? 39.681 7.026 -52.311 1.00 78.12 368 LEU A C 1
ATOM 2791 O O . LEU A 1 368 ? 38.859 6.240 -52.782 1.00 78.12 368 LEU A O 1
ATOM 2795 N N . VAL A 1 369 ? 40.294 7.947 -53.060 1.00 82.19 369 VAL A N 1
ATOM 2796 C CA . VAL A 1 369 ? 40.036 8.105 -54.499 1.00 82.19 369 VAL A CA 1
ATOM 2797 C C . VAL A 1 369 ? 40.452 6.855 -55.280 1.00 82.19 369 VAL A C 1
ATOM 2799 O O . VAL A 1 369 ? 39.726 6.421 -56.173 1.00 82.19 369 VAL A O 1
ATOM 2802 N N . ARG A 1 370 ? 41.578 6.213 -54.925 1.00 80.56 370 ARG A N 1
ATOM 2803 C CA . ARG A 1 370 ? 41.969 4.918 -55.521 1.00 80.56 370 ARG A CA 1
ATOM 2804 C C . ARG A 1 370 ? 40.978 3.796 -55.204 1.00 80.56 370 ARG A C 1
ATOM 2806 O O . ARG A 1 370 ? 40.821 2.900 -56.027 1.00 80.56 370 ARG A O 1
ATOM 2813 N N . CYS A 1 371 ? 40.306 3.860 -54.058 1.00 70.25 371 CYS A N 1
ATOM 2814 C CA . CYS A 1 371 ? 39.248 2.926 -53.667 1.00 70.25 371 CYS A CA 1
ATOM 2815 C C . CYS A 1 371 ? 37.875 3.257 -54.289 1.00 70.25 371 CYS A C 1
ATOM 2817 O O . CYS A 1 371 ? 36.882 2.620 -53.953 1.00 70.25 371 CYS A O 1
ATOM 2819 N N . GLY A 1 372 ? 37.795 4.234 -55.199 1.00 68.94 372 GLY A N 1
ATOM 2820 C CA . GLY A 1 372 ? 36.563 4.562 -55.921 1.00 68.94 372 GLY A CA 1
ATOM 2821 C C . GLY A 1 372 ? 35.635 5.548 -55.207 1.00 68.94 372 GLY A C 1
ATOM 2822 O O . GLY A 1 372 ? 34.507 5.740 -55.658 1.00 68.94 372 GLY A O 1
ATOM 2823 N N . VAL A 1 373 ? 36.086 6.199 -54.130 1.00 74.12 373 VAL A N 1
ATOM 2824 C CA . VAL A 1 373 ? 35.350 7.309 -53.503 1.00 74.12 373 VAL A CA 1
ATOM 2825 C C . VAL A 1 373 ? 35.484 8.558 -54.379 1.00 74.12 373 VAL A C 1
ATOM 2827 O O . VAL A 1 373 ? 36.583 8.902 -54.820 1.00 74.12 373 VAL A O 1
ATOM 2830 N N . ALA A 1 374 ? 34.372 9.252 -54.633 1.00 81.56 374 ALA A N 1
ATOM 2831 C CA . ALA A 1 374 ? 34.381 10.496 -55.399 1.00 81.56 374 ALA A CA 1
ATOM 2832 C C . ALA A 1 374 ? 35.309 11.536 -54.743 1.00 81.56 374 ALA A C 1
ATOM 2834 O O . ALA A 1 374 ? 35.388 11.627 -53.519 1.00 81.56 374 ALA A O 1
ATOM 2835 N N . GLN A 1 375 ? 36.053 12.295 -55.548 1.00 81.25 375 GLN A N 1
ATOM 2836 C CA . GLN A 1 375 ? 37.139 13.154 -55.059 1.00 81.25 375 GLN A CA 1
ATOM 2837 C C . GLN A 1 375 ? 36.663 14.235 -54.073 1.00 81.25 375 GLN A C 1
ATOM 2839 O O . GLN A 1 375 ? 37.360 14.547 -53.110 1.00 81.25 375 GLN A O 1
ATOM 2844 N N . ASP A 1 376 ? 35.478 14.788 -54.304 1.00 82.38 376 ASP A N 1
ATOM 2845 C CA . ASP A 1 376 ? 34.790 15.738 -53.431 1.00 82.38 376 ASP A CA 1
ATOM 2846 C C . ASP A 1 376 ? 34.379 15.102 -52.096 1.00 82.38 376 ASP A C 1
ATOM 2848 O O . ASP A 1 376 ? 34.645 15.667 -51.036 1.00 82.38 376 ASP A O 1
ATOM 2852 N N . VAL A 1 377 ? 33.818 13.891 -52.134 1.00 78.50 377 VAL A N 1
ATOM 2853 C CA . VAL A 1 377 ? 33.459 13.124 -50.932 1.00 78.50 377 VAL A CA 1
ATOM 2854 C C . VAL A 1 377 ? 34.710 12.753 -50.134 1.00 78.50 377 VAL A C 1
ATOM 2856 O O . VAL A 1 377 ? 34.759 12.989 -48.932 1.00 78.50 377 VAL A O 1
ATOM 2859 N N . ALA A 1 378 ? 35.755 12.255 -50.800 1.00 78.75 378 ALA A N 1
ATOM 2860 C CA . ALA A 1 378 ? 37.026 11.896 -50.176 1.00 78.75 378 ALA A CA 1
ATOM 2861 C C . ALA A 1 378 ? 37.692 13.103 -49.501 1.00 78.75 378 ALA A C 1
ATOM 2863 O O . ALA A 1 378 ? 38.196 12.984 -48.385 1.00 78.75 378 ALA A O 1
ATOM 2864 N N . LYS A 1 379 ? 37.662 14.272 -50.152 1.00 81.31 379 LYS A N 1
ATOM 2865 C CA . LYS A 1 379 ? 38.165 15.520 -49.577 1.00 81.31 379 LYS A CA 1
ATOM 2866 C C . LYS A 1 379 ? 37.381 15.911 -48.323 1.00 81.31 379 LYS A C 1
ATOM 2868 O O . LYS A 1 379 ? 37.998 16.110 -47.281 1.00 81.31 379 LYS A O 1
ATOM 2873 N N . ASN A 1 380 ? 36.051 15.951 -48.400 1.00 80.94 380 ASN A N 1
ATOM 2874 C CA . ASN A 1 380 ? 35.199 16.316 -47.264 1.00 80.94 380 ASN A CA 1
ATOM 2875 C C . ASN A 1 380 ? 35.358 15.335 -46.087 1.00 80.94 380 ASN A C 1
ATOM 2877 O O . ASN A 1 380 ? 35.409 15.757 -44.934 1.00 80.94 380 ASN A O 1
ATOM 2881 N N . SER A 1 381 ? 35.484 14.033 -46.364 1.00 78.88 381 SER A N 1
ATOM 2882 C CA . SER A 1 381 ? 35.721 13.008 -45.342 1.00 78.88 381 SER A CA 1
ATOM 2883 C C . SER A 1 381 ? 37.076 13.167 -44.655 1.00 78.88 381 SER A C 1
ATOM 2885 O O . SER A 1 381 ? 37.147 13.061 -43.434 1.00 78.88 381 SER A O 1
ATOM 2887 N N . VAL A 1 382 ? 38.146 13.444 -45.408 1.00 81.00 382 VAL A N 1
ATOM 2888 C CA . VAL A 1 382 ? 39.483 13.671 -44.834 1.00 81.00 382 VAL A CA 1
ATOM 2889 C C . VAL A 1 382 ? 39.525 14.976 -44.045 1.00 81.00 382 VAL A C 1
ATOM 2891 O O . VAL A 1 382 ? 40.054 14.987 -42.940 1.00 81.00 382 VAL A O 1
ATOM 2894 N N . GLU A 1 383 ? 38.940 16.060 -44.557 1.00 80.62 383 GLU A N 1
ATOM 2895 C CA . GLU A 1 383 ? 38.847 17.333 -43.829 1.00 80.62 383 GLU A CA 1
ATOM 2896 C C . GLU A 1 383 ? 38.044 17.178 -42.526 1.00 80.62 383 GLU A C 1
ATOM 2898 O O . GLU A 1 383 ? 38.478 17.660 -41.478 1.00 80.62 383 GLU A O 1
ATOM 2903 N N . GLY A 1 384 ? 36.932 16.434 -42.561 1.00 76.00 384 GLY A N 1
ATOM 2904 C CA . GLY A 1 384 ? 36.136 16.094 -41.379 1.00 76.00 384 GLY A CA 1
ATOM 2905 C C . GLY A 1 384 ? 36.917 15.267 -40.353 1.00 76.00 384 GLY A C 1
ATOM 2906 O O . GLY A 1 384 ? 37.005 15.658 -39.191 1.00 76.00 384 GLY A O 1
ATOM 2907 N N . ALA A 1 385 ? 37.555 14.174 -40.780 1.00 76.81 385 ALA A N 1
ATOM 2908 C CA . ALA A 1 385 ? 38.369 13.325 -39.907 1.00 76.81 385 ALA A CA 1
ATOM 2909 C C . ALA A 1 385 ? 39.562 14.083 -39.295 1.00 76.81 385 ALA A C 1
ATOM 2911 O O . ALA A 1 385 ? 39.812 13.994 -38.093 1.00 76.81 385 ALA A O 1
ATOM 2912 N N . MET A 1 386 ? 40.270 14.891 -40.092 1.00 75.75 386 MET A N 1
ATOM 2913 C CA . MET A 1 386 ? 41.394 15.701 -39.611 1.00 75.75 386 MET A CA 1
ATOM 2914 C C . MET A 1 386 ? 40.939 16.774 -38.621 1.00 75.75 386 MET A C 1
ATOM 2916 O O . MET A 1 386 ? 41.653 17.049 -37.656 1.00 75.75 386 MET A O 1
ATOM 2920 N N . SER A 1 387 ? 39.743 17.344 -38.800 1.00 74.69 387 SER A N 1
ATOM 2921 C CA . SER A 1 387 ? 39.157 18.272 -37.828 1.00 74.69 387 SER A CA 1
ATOM 2922 C C . SER A 1 387 ? 38.889 17.616 -36.469 1.00 74.69 387 SER A C 1
ATOM 2924 O O . SER A 1 387 ? 38.984 18.305 -35.454 1.00 74.69 387 SER A O 1
ATOM 2926 N N . VAL A 1 388 ? 38.556 16.321 -36.438 1.00 74.31 388 VAL A N 1
ATOM 2927 C CA . VAL A 1 388 ? 38.318 15.564 -35.196 1.00 74.31 388 VAL A CA 1
ATOM 2928 C C . VAL A 1 388 ? 39.634 15.270 -34.474 1.00 74.31 388 VAL A C 1
ATOM 2930 O O . VAL A 1 388 ? 39.730 15.482 -33.271 1.00 74.31 388 VAL A O 1
ATOM 2933 N N . VAL A 1 389 ? 40.664 14.833 -35.205 1.00 71.88 389 VAL A N 1
ATOM 2934 C CA . VAL A 1 389 ? 41.933 14.366 -34.614 1.00 71.88 389 VAL A CA 1
ATOM 2935 C C . VAL A 1 389 ? 42.873 15.516 -34.211 1.00 71.88 389 VAL A C 1
ATOM 2937 O O . VAL A 1 389 ? 43.653 15.387 -33.268 1.00 71.88 389 VAL A O 1
ATOM 2940 N N . THR A 1 390 ? 42.794 16.666 -34.890 1.00 69.56 390 THR A N 1
ATOM 2941 C CA . THR A 1 390 ? 43.646 17.841 -34.601 1.00 69.56 390 THR A CA 1
ATOM 2942 C C . THR A 1 390 ? 43.025 18.845 -33.625 1.00 69.56 390 THR A C 1
ATOM 2944 O O . THR A 1 390 ? 43.685 19.818 -33.262 1.00 69.56 390 THR A O 1
ATOM 2947 N N . CYS A 1 391 ? 41.766 18.645 -33.213 1.00 62.34 391 CYS A N 1
ATOM 2948 C CA . CYS A 1 391 ? 41.021 19.541 -32.316 1.00 62.34 391 CYS A CA 1
ATOM 2949 C C . CYS A 1 391 ? 41.104 21.035 -32.721 1.00 62.34 391 CYS A C 1
ATOM 2951 O O . CYS A 1 391 ? 41.240 21.917 -31.871 1.00 62.34 391 CYS A O 1
ATOM 2953 N N . GLY A 1 392 ? 41.074 21.336 -34.027 1.00 51.41 392 GLY A N 1
ATOM 2954 C CA . GLY A 1 392 ? 41.380 22.663 -34.577 1.00 51.41 392 GLY A CA 1
ATOM 2955 C C . GLY A 1 392 ? 40.511 23.802 -34.016 1.00 51.41 392 GLY A C 1
ATOM 2956 O O . GLY A 1 392 ? 39.294 23.824 -34.197 1.00 51.41 392 GLY A O 1
ATOM 2957 N N . GLY A 1 393 ? 41.157 24.790 -33.383 1.00 40.00 393 GLY A N 1
ATOM 2958 C CA . GLY A 1 393 ? 40.567 25.925 -32.649 1.00 40.00 393 GLY A CA 1
ATOM 2959 C C . GLY A 1 393 ? 39.817 26.993 -33.462 1.00 40.00 393 GLY A C 1
ATOM 2960 O O . GLY A 1 393 ? 39.787 28.154 -33.063 1.00 40.00 393 GLY A O 1
ATOM 2961 N N . GLY A 1 394 ? 39.197 26.639 -34.585 1.00 37.97 394 GLY A N 1
ATOM 2962 C CA . GLY A 1 394 ? 38.376 27.554 -35.374 1.00 37.97 394 GLY A CA 1
ATOM 2963 C C . GLY A 1 394 ? 37.025 26.943 -35.698 1.00 37.97 394 GLY A C 1
ATOM 2964 O O . GLY A 1 394 ? 36.909 26.332 -36.746 1.00 37.97 394 GLY A O 1
ATOM 2965 N N . GLY A 1 395 ? 36.028 27.118 -34.821 1.00 37.81 395 GLY A N 1
ATOM 2966 C CA . GLY A 1 395 ? 34.576 26.989 -35.071 1.00 37.81 395 GLY A CA 1
ATOM 2967 C C . GLY A 1 395 ? 34.008 25.655 -35.599 1.00 37.81 395 GLY A C 1
ATOM 2968 O O . GLY A 1 395 ? 33.023 25.166 -35.058 1.00 37.81 395 GLY A O 1
ATOM 2969 N N . GLY A 1 396 ? 34.601 25.047 -36.627 1.00 37.50 396 GLY A N 1
ATOM 2970 C CA . GLY A 1 396 ? 34.097 23.880 -37.354 1.00 37.50 396 GLY A CA 1
ATOM 2971 C C . GLY A 1 396 ? 34.287 22.537 -36.647 1.00 37.50 396 GLY A C 1
ATOM 2972 O O . GLY A 1 396 ? 33.450 21.657 -36.812 1.00 37.50 396 GLY A O 1
ATOM 2973 N N . GLY A 1 397 ? 35.305 22.387 -35.790 1.00 39.84 397 GLY A N 1
ATOM 2974 C CA . GLY A 1 397 ? 35.492 21.164 -34.992 1.00 39.84 397 GLY A CA 1
ATOM 2975 C C . GLY A 1 397 ? 34.407 20.949 -33.929 1.00 39.84 397 GLY A C 1
ATOM 2976 O O . GLY A 1 397 ? 34.112 19.813 -33.574 1.00 39.84 397 GLY A O 1
ATOM 2977 N N . ARG A 1 398 ? 33.755 22.032 -33.472 1.00 43.62 398 ARG A N 1
ATOM 2978 C CA . ARG A 1 398 ? 32.566 21.964 -32.602 1.00 43.62 398 ARG A CA 1
ATOM 2979 C C . ARG A 1 398 ? 31.287 21.671 -33.393 1.00 43.62 398 ARG A C 1
ATOM 2981 O O . ARG A 1 398 ? 30.427 20.979 -32.872 1.00 43.62 398 ARG A O 1
ATOM 2988 N N . ALA A 1 399 ? 31.194 22.120 -34.647 1.00 43.03 399 ALA A N 1
ATOM 2989 C CA . ALA A 1 399 ? 29.989 21.994 -35.474 1.00 43.03 399 ALA A CA 1
ATOM 2990 C C . ALA A 1 399 ? 29.635 20.541 -35.855 1.00 43.03 399 ALA A C 1
ATOM 2992 O O . ALA A 1 399 ? 28.463 20.210 -35.984 1.00 43.03 399 ALA A O 1
ATOM 2993 N N . TYR A 1 400 ? 30.623 19.645 -35.986 1.00 46.97 400 TYR A N 1
ATOM 2994 C CA . TYR A 1 400 ? 30.367 18.216 -36.241 1.00 46.97 400 TYR A CA 1
ATOM 2995 C C . TYR A 1 400 ? 29.860 17.450 -35.010 1.00 46.97 400 TYR A C 1
ATOM 2997 O O . TYR A 1 400 ? 29.368 16.327 -35.145 1.00 46.97 400 TYR A O 1
ATOM 3005 N N . MET A 1 401 ? 29.980 18.025 -33.809 1.00 49.69 401 MET A N 1
ATOM 3006 C CA . MET A 1 401 ? 29.544 17.382 -32.569 1.00 49.69 401 MET A CA 1
ATOM 3007 C C . MET A 1 401 ? 28.048 17.600 -32.265 1.00 49.69 401 MET A C 1
ATOM 3009 O O . MET A 1 401 ? 27.524 16.868 -31.427 1.00 49.69 401 MET A O 1
ATOM 3013 N N . THR A 1 402 ? 27.342 18.509 -32.954 1.00 50.16 402 THR A N 1
ATOM 3014 C CA . THR A 1 402 ? 26.173 19.226 -32.389 1.00 50.16 402 THR A CA 1
ATOM 3015 C C . THR A 1 402 ? 24.809 19.093 -33.088 1.00 50.16 402 THR A C 1
ATOM 3017 O O . THR A 1 402 ? 23.934 19.893 -32.794 1.00 50.16 402 THR A O 1
ATOM 3020 N N . ASP A 1 403 ? 24.542 18.110 -33.949 1.00 49.34 403 ASP A N 1
ATOM 3021 C CA . ASP A 1 403 ? 23.340 18.186 -34.816 1.00 49.34 403 ASP A CA 1
ATOM 3022 C C . ASP A 1 403 ? 22.110 17.346 -34.411 1.00 49.34 403 ASP A C 1
ATOM 3024 O O . ASP A 1 403 ? 21.380 16.840 -35.256 1.00 49.34 403 ASP A O 1
ATOM 3028 N N . LEU A 1 404 ? 21.792 17.264 -33.113 1.00 45.53 404 LEU A N 1
ATOM 3029 C CA . LEU A 1 404 ? 20.417 16.885 -32.719 1.00 45.53 404 LEU A CA 1
ATOM 3030 C C . LEU A 1 404 ? 19.907 17.569 -31.451 1.00 45.53 404 LEU A C 1
ATOM 3032 O O . LEU A 1 404 ? 18.717 17.838 -31.312 1.00 45.53 404 LEU A O 1
ATOM 3036 N N . LEU A 1 405 ? 20.809 17.874 -30.528 1.00 48.94 405 LEU A N 1
ATOM 3037 C CA . LEU A 1 405 ? 20.522 18.736 -29.399 1.00 48.94 405 LEU A CA 1
ATOM 3038 C C . LEU A 1 405 ? 21.122 20.083 -29.766 1.00 48.94 405 LEU A C 1
ATOM 3040 O O . LEU A 1 405 ? 22.348 20.178 -29.780 1.00 48.94 405 LEU A O 1
ATOM 3044 N N . ASP A 1 406 ? 20.296 21.096 -30.060 1.00 49.97 406 ASP A N 1
ATOM 3045 C CA . ASP A 1 406 ? 20.750 22.493 -30.072 1.00 49.97 406 ASP A CA 1
ATOM 3046 C C . ASP A 1 406 ? 21.778 22.671 -28.941 1.00 49.97 406 ASP A C 1
ATOM 3048 O O . ASP A 1 406 ? 21.546 22.178 -27.830 1.00 49.97 406 ASP A O 1
ATOM 3052 N N . ASP A 1 407 ? 22.882 23.390 -29.158 1.00 47.56 407 ASP A N 1
ATOM 3053 C CA . ASP A 1 407 ? 23.834 23.707 -28.074 1.00 47.56 407 ASP A CA 1
ATOM 3054 C C . ASP A 1 407 ? 23.102 24.280 -26.839 1.00 47.56 407 ASP A C 1
ATOM 3056 O O . ASP A 1 407 ? 23.512 24.087 -25.696 1.00 47.56 407 ASP A O 1
ATOM 3060 N N . ALA A 1 408 ? 21.946 24.914 -27.068 1.00 48.28 408 ALA A N 1
ATOM 3061 C CA . ALA A 1 408 ? 21.020 25.355 -26.040 1.00 48.28 408 ALA A CA 1
ATOM 3062 C C . ALA A 1 408 ? 20.247 24.220 -25.331 1.00 48.28 408 ALA A C 1
ATOM 3064 O O . ALA A 1 408 ? 19.999 24.347 -24.142 1.00 48.28 408 ALA A O 1
ATOM 3065 N N . ALA A 1 409 ? 19.834 23.146 -26.007 1.00 45.66 409 ALA A N 1
ATOM 3066 C CA . ALA A 1 409 ? 19.081 22.022 -25.434 1.00 45.66 409 ALA A CA 1
ATOM 3067 C C . ALA A 1 409 ? 19.967 21.059 -24.628 1.00 45.66 409 ALA A C 1
ATOM 3069 O O . ALA A 1 409 ? 19.580 20.634 -23.542 1.00 45.66 409 ALA A O 1
ATOM 3070 N N . ALA A 1 410 ? 21.185 20.776 -25.099 1.00 50.84 410 ALA A N 1
ATOM 3071 C CA . ALA A 1 410 ? 22.163 20.006 -24.329 1.00 50.84 410 ALA A CA 1
ATOM 3072 C C . ALA A 1 410 ? 22.645 20.754 -23.067 1.00 50.84 410 ALA A C 1
ATOM 3074 O O . ALA A 1 410 ? 23.000 20.114 -22.080 1.00 50.84 410 ALA A O 1
ATOM 3075 N N . ALA A 1 411 ? 22.617 22.094 -23.086 1.00 54.22 411 ALA A N 1
ATOM 3076 C CA . ALA A 1 411 ? 22.918 22.956 -21.941 1.00 54.22 411 ALA A CA 1
ATOM 3077 C C . ALA A 1 411 ? 21.735 23.164 -20.968 1.00 54.22 411 ALA A C 1
ATOM 3079 O O . ALA A 1 411 ? 21.937 23.697 -19.881 1.00 54.22 411 ALA A O 1
ATOM 3080 N N . ARG A 1 412 ? 20.504 22.764 -21.331 1.00 62.66 412 ARG A N 1
ATOM 3081 C CA . ARG A 1 412 ? 19.274 22.965 -20.529 1.00 62.66 412 ARG A CA 1
ATOM 3082 C C . ARG A 1 412 ? 19.034 21.898 -19.443 1.00 62.66 412 ARG A C 1
ATOM 3084 O O . ARG A 1 412 ? 18.015 21.977 -18.765 1.00 62.66 412 ARG A O 1
ATOM 3091 N N . GLY A 1 413 ? 19.951 20.944 -19.260 1.00 76.88 413 GLY A N 1
ATOM 3092 C CA . GLY A 1 413 ? 19.831 19.851 -18.283 1.00 76.88 413 GLY A CA 1
ATOM 3093 C C . GLY A 1 413 ? 19.046 18.641 -18.806 1.00 76.88 413 GLY A C 1
ATOM 3094 O O . GLY A 1 413 ? 18.235 18.749 -19.733 1.00 76.88 413 GLY A O 1
ATOM 3095 N N . PHE A 1 414 ? 19.298 17.465 -18.223 1.00 85.44 414 PHE A N 1
ATOM 3096 C CA . PHE A 1 414 ? 18.720 16.189 -18.675 1.00 85.44 414 PHE A CA 1
ATOM 3097 C C . PHE A 1 414 ? 17.191 16.175 -18.530 1.00 85.44 414 PHE A C 1
ATOM 3099 O O . PHE A 1 414 ? 16.482 15.779 -19.456 1.00 85.44 414 PHE A O 1
ATOM 3106 N N . GLY A 1 415 ? 16.672 16.678 -17.404 1.00 82.69 415 GLY A N 1
ATOM 3107 C CA . GLY A 1 415 ? 15.234 16.674 -17.117 1.00 82.69 415 GLY A CA 1
ATOM 3108 C C . GLY A 1 415 ? 14.394 17.494 -18.107 1.00 82.69 415 GLY A C 1
ATOM 3109 O O . GLY A 1 415 ? 13.290 17.082 -18.464 1.00 82.69 415 GLY A O 1
ATOM 3110 N N . VAL A 1 416 ? 14.916 18.624 -18.601 1.00 81.56 416 VAL A N 1
ATOM 3111 C CA . VAL A 1 416 ? 14.217 19.480 -19.582 1.00 81.56 416 VAL A CA 1
ATOM 3112 C C . VAL A 1 416 ? 14.149 18.800 -20.945 1.00 81.56 416 VAL A C 1
ATOM 3114 O O . VAL A 1 416 ? 13.094 18.790 -21.581 1.00 81.56 416 VAL A O 1
ATOM 3117 N N . LEU A 1 417 ? 15.260 18.197 -21.373 1.00 81.25 417 LEU A N 1
ATOM 3118 C CA . LEU A 1 417 ? 15.334 17.442 -22.620 1.00 81.25 417 LEU A CA 1
ATOM 3119 C C . LEU A 1 417 ? 14.379 16.239 -22.586 1.00 81.25 417 LEU A C 1
ATOM 3121 O O . LEU A 1 417 ? 13.582 16.041 -23.508 1.00 81.25 417 LEU A O 1
ATOM 3125 N N . PHE A 1 418 ? 14.395 15.487 -21.484 1.00 85.12 418 PHE A N 1
ATOM 3126 C CA . PHE A 1 418 ? 13.495 14.355 -21.282 1.00 85.12 418 PHE A CA 1
ATOM 3127 C C . PHE A 1 418 ? 12.025 14.785 -21.380 1.00 85.12 418 PHE A C 1
ATOM 3129 O O . PHE A 1 418 ? 11.247 14.183 -22.119 1.00 85.12 418 PHE A O 1
ATOM 3136 N N . ALA A 1 419 ? 11.647 15.881 -20.717 1.00 83.50 419 ALA A N 1
ATOM 3137 C CA . ALA A 1 419 ? 10.286 16.404 -20.776 1.00 83.50 419 ALA A CA 1
ATOM 3138 C C . ALA A 1 419 ? 9.874 16.838 -22.197 1.00 83.50 419 ALA A C 1
ATOM 3140 O O . ALA A 1 419 ? 8.765 16.542 -22.637 1.00 83.50 419 ALA A O 1
ATOM 3141 N N . GLN A 1 420 ? 10.761 17.503 -22.939 1.00 83.94 420 GLN A N 1
ATOM 3142 C CA . GLN A 1 420 ? 10.441 18.024 -24.268 1.00 83.94 420 GLN A CA 1
ATOM 3143 C C . GLN A 1 420 ? 10.126 16.922 -25.290 1.00 83.94 420 GLN A C 1
ATOM 3145 O O . GLN A 1 420 ? 9.230 17.106 -26.114 1.00 83.94 420 GLN A O 1
ATOM 3150 N N . HIS A 1 421 ? 10.850 15.801 -25.261 1.00 82.56 421 HIS A N 1
ATOM 3151 C CA . HIS A 1 421 ? 10.689 14.746 -26.269 1.00 82.56 421 HIS A CA 1
ATOM 3152 C C . HIS A 1 421 ? 9.873 13.549 -25.790 1.00 82.56 421 HIS A C 1
ATOM 3154 O O . HIS A 1 421 ? 9.149 12.965 -26.591 1.00 82.56 421 HIS A O 1
ATOM 3160 N N . LEU A 1 422 ? 9.956 13.192 -24.507 1.00 84.81 422 LEU A N 1
ATOM 3161 C CA . LEU A 1 422 ? 9.338 11.969 -23.983 1.00 84.81 422 LEU A CA 1
ATOM 3162 C C . LEU A 1 422 ? 8.071 12.240 -23.166 1.00 84.81 422 LEU A C 1
ATOM 3164 O O . LEU A 1 422 ? 7.293 11.309 -22.978 1.00 84.81 422 LEU A O 1
ATOM 3168 N N . MET A 1 423 ? 7.831 13.495 -22.752 1.00 82.75 423 MET A N 1
ATOM 3169 C CA . MET A 1 423 ? 6.576 13.937 -22.111 1.00 82.75 423 MET A CA 1
ATOM 3170 C C . MET A 1 423 ? 5.680 14.789 -23.001 1.00 82.75 423 MET A C 1
ATOM 3172 O O . MET A 1 423 ? 4.634 15.261 -22.555 1.00 82.75 423 MET A O 1
ATOM 3176 N N . ALA A 1 424 ? 6.050 14.984 -24.266 1.00 84.88 424 ALA A N 1
ATOM 3177 C CA . ALA A 1 424 ? 5.155 15.604 -25.229 1.00 84.88 424 ALA A CA 1
ATOM 3178 C C . ALA A 1 424 ? 3.868 14.774 -25.367 1.00 84.88 424 ALA A C 1
ATOM 3180 O O . ALA A 1 424 ? 3.907 13.543 -25.355 1.00 84.88 424 ALA A O 1
ATOM 3181 N N . ALA A 1 425 ? 2.727 15.446 -25.548 1.00 79.75 425 ALA A N 1
ATOM 3182 C CA . ALA A 1 425 ? 1.423 14.785 -25.649 1.00 79.75 425 ALA A CA 1
ATOM 3183 C C . ALA A 1 425 ? 1.390 13.702 -26.744 1.00 79.75 425 ALA A C 1
ATOM 3185 O O . ALA A 1 425 ? 0.794 12.648 -26.551 1.00 79.75 425 ALA A O 1
ATOM 3186 N N . GLU A 1 426 ? 2.082 13.929 -27.863 1.00 80.81 426 GLU A N 1
ATOM 3187 C CA . GLU A 1 426 ? 2.205 12.962 -28.960 1.00 80.81 426 GLU A CA 1
ATOM 3188 C C . GLU A 1 426 ? 3.022 11.722 -28.563 1.00 80.81 426 GLU A C 1
ATOM 3190 O O . GLU A 1 426 ? 2.633 10.599 -28.877 1.00 80.81 426 GLU A O 1
ATOM 3195 N N . ALA A 1 427 ? 4.128 11.903 -27.833 1.00 80.12 427 ALA A N 1
ATOM 3196 C CA . ALA A 1 427 ? 4.954 10.796 -27.352 1.00 80.12 427 ALA A CA 1
ATOM 3197 C C . ALA A 1 427 ? 4.206 9.953 -26.307 1.00 80.12 427 ALA A C 1
ATOM 3199 O O . ALA A 1 427 ? 4.226 8.724 -26.371 1.00 80.12 427 ALA A O 1
ATOM 3200 N N . MET A 1 428 ? 3.482 10.610 -25.397 1.00 82.81 428 MET A N 1
ATOM 3201 C CA . MET A 1 428 ? 2.669 9.947 -24.375 1.00 82.81 428 MET A CA 1
ATOM 3202 C C . MET A 1 428 ? 1.454 9.227 -24.969 1.00 82.81 428 MET A C 1
ATOM 3204 O O . MET A 1 428 ? 1.140 8.121 -24.538 1.00 82.81 428 MET A O 1
ATOM 3208 N N . ALA A 1 429 ? 0.811 9.784 -26.000 1.00 80.69 429 ALA A N 1
ATOM 3209 C CA . ALA A 1 429 ? -0.281 9.111 -26.707 1.00 80.69 429 ALA A CA 1
ATOM 3210 C C . ALA A 1 429 ? 0.174 7.799 -27.373 1.00 80.69 429 ALA A C 1
ATOM 3212 O O . ALA A 1 429 ? -0.590 6.837 -27.437 1.00 80.69 429 ALA A O 1
ATOM 3213 N N . ASN A 1 430 ? 1.433 7.745 -27.813 1.00 81.69 430 ASN A N 1
ATOM 3214 C CA . ASN A 1 430 ? 2.049 6.557 -28.402 1.00 81.69 430 ASN A CA 1
ATOM 3215 C C . ASN A 1 430 ? 2.664 5.603 -27.360 1.00 81.69 430 ASN A C 1
ATOM 3217 O O . ASN A 1 430 ? 3.168 4.546 -27.732 1.00 81.69 430 ASN A O 1
ATOM 3221 N N . ALA A 1 431 ? 2.612 5.933 -26.064 1.00 81.88 431 ALA A N 1
ATOM 3222 C CA . ALA A 1 431 ? 3.252 5.149 -25.006 1.00 81.88 431 ALA A CA 1
ATOM 3223 C C . ALA A 1 431 ? 2.471 3.892 -24.576 1.00 81.88 431 ALA A C 1
ATOM 3225 O O . ALA A 1 431 ? 2.909 3.165 -23.684 1.00 81.88 431 ALA A O 1
ATOM 3226 N N . GLY A 1 432 ? 1.324 3.626 -25.205 1.00 84.88 432 GLY A N 1
ATOM 3227 C CA . GLY A 1 432 ? 0.501 2.441 -24.974 1.00 84.88 432 GLY A CA 1
ATOM 3228 C C . GLY A 1 432 ? -0.937 2.779 -24.567 1.00 84.88 432 GLY A C 1
ATOM 3229 O O . GLY A 1 432 ? -1.383 3.910 -24.757 1.00 84.88 432 GLY A O 1
ATOM 3230 N N . PRO A 1 433 ? -1.690 1.808 -24.022 1.00 85.44 433 PRO A N 1
ATOM 3231 C CA . PRO A 1 433 ? -3.037 2.020 -23.490 1.00 85.44 433 PRO A CA 1
ATOM 3232 C C . PRO A 1 433 ? -3.059 3.037 -22.340 1.00 85.44 433 PRO A C 1
ATOM 3234 O O . PRO A 1 433 ? -2.064 3.210 -21.641 1.00 85.44 433 PRO A O 1
ATOM 3237 N N . ALA A 1 434 ? -4.217 3.648 -22.068 1.00 80.56 434 ALA A N 1
ATOM 3238 C CA . ALA A 1 434 ? -4.365 4.679 -21.029 1.00 80.56 434 ALA A CA 1
ATOM 3239 C C . ALA A 1 434 ? -3.862 4.250 -19.631 1.00 80.56 434 ALA A C 1
ATOM 3241 O O . ALA A 1 434 ? -3.389 5.078 -18.856 1.00 80.56 434 ALA A O 1
ATOM 3242 N N . ALA A 1 435 ? -3.941 2.956 -19.292 1.00 77.69 435 ALA A N 1
ATOM 3243 C CA . ALA A 1 435 ? -3.369 2.406 -18.059 1.00 77.69 435 ALA A CA 1
ATOM 3244 C C . ALA A 1 435 ? -1.843 2.555 -18.012 1.00 77.69 435 ALA A C 1
ATOM 3246 O O . ALA A 1 435 ? -1.308 3.119 -17.062 1.00 77.69 435 ALA A O 1
ATOM 3247 N N . VAL A 1 436 ? -1.164 2.148 -19.083 1.00 87.00 436 VAL A N 1
ATOM 3248 C CA . VAL A 1 436 ? 0.289 2.264 -19.220 1.00 87.00 436 VAL A CA 1
ATOM 3249 C C . VAL A 1 436 ? 0.707 3.733 -19.286 1.00 87.00 436 VAL A C 1
ATOM 3251 O O . VAL A 1 436 ? 1.665 4.110 -18.621 1.00 87.00 436 VAL A O 1
ATOM 3254 N N . GLN A 1 437 ? -0.037 4.588 -19.998 1.00 86.88 437 GLN A N 1
ATOM 3255 C CA . GLN A 1 437 ? 0.259 6.027 -20.093 1.00 86.88 437 GLN A CA 1
ATOM 3256 C C . GLN A 1 437 ? 0.328 6.710 -18.718 1.00 86.88 437 GLN A C 1
ATOM 3258 O O . GLN A 1 437 ? 1.250 7.486 -18.472 1.00 86.88 437 GLN A O 1
ATOM 3263 N N . ALA A 1 438 ? -0.598 6.387 -17.806 1.00 83.00 438 ALA A N 1
ATOM 3264 C CA . ALA A 1 438 ? -0.588 6.923 -16.443 1.00 83.00 438 ALA A CA 1
ATOM 3265 C C . ALA A 1 438 ? 0.680 6.506 -15.675 1.00 83.00 438 ALA A C 1
ATOM 3267 O O . ALA A 1 438 ? 1.326 7.335 -15.035 1.00 83.00 438 ALA A O 1
ATOM 3268 N N . VAL A 1 439 ? 1.094 5.242 -15.805 1.00 88.44 439 VAL A N 1
ATOM 3269 C CA . VAL A 1 439 ? 2.330 4.736 -15.189 1.00 88.44 439 VAL A CA 1
ATOM 3270 C C . VAL A 1 439 ? 3.574 5.377 -15.821 1.00 88.44 439 VAL A C 1
ATOM 3272 O O . VAL A 1 439 ? 4.503 5.751 -15.107 1.00 88.44 439 VAL A O 1
ATOM 3275 N N . ARG A 1 440 ? 3.590 5.610 -17.142 1.00 89.25 440 ARG A N 1
ATOM 3276 C CA . ARG A 1 440 ? 4.688 6.337 -17.813 1.00 89.25 440 ARG A CA 1
ATOM 3277 C C . ARG A 1 440 ? 4.808 7.779 -17.343 1.00 89.25 440 ARG A C 1
ATOM 3279 O O . ARG A 1 440 ? 5.923 8.269 -17.191 1.00 89.25 440 ARG A O 1
ATOM 3286 N N . GLN A 1 441 ? 3.690 8.439 -17.047 1.00 86.44 441 GLN A N 1
ATOM 3287 C CA . GLN A 1 441 ? 3.709 9.775 -16.456 1.00 86.44 441 GLN A CA 1
ATOM 3288 C C . GLN A 1 441 ? 4.313 9.763 -15.041 1.00 86.44 441 GLN A C 1
ATOM 3290 O O . GLN A 1 441 ? 5.015 10.698 -14.671 1.00 86.44 441 GLN A O 1
ATOM 3295 N N . ILE A 1 442 ? 4.121 8.698 -14.260 1.00 89.19 442 ILE A N 1
ATOM 3296 C CA . ILE A 1 442 ? 4.805 8.537 -12.966 1.00 89.19 442 ILE A CA 1
ATOM 3297 C C . ILE A 1 442 ? 6.318 8.366 -13.176 1.00 89.19 442 ILE A C 1
ATOM 3299 O O . ILE A 1 442 ? 7.110 9.099 -12.581 1.00 89.19 442 ILE A O 1
ATOM 3303 N N . GLN A 1 443 ? 6.723 7.451 -14.066 1.00 90.88 443 GLN A N 1
ATOM 3304 C CA . GLN A 1 443 ? 8.135 7.213 -14.407 1.00 90.88 443 GLN A CA 1
ATOM 3305 C C . GLN A 1 443 ? 8.831 8.497 -14.874 1.00 90.88 443 GLN A C 1
ATOM 3307 O O . GLN A 1 443 ? 9.960 8.783 -14.483 1.00 90.88 443 GLN A O 1
ATOM 3312 N N . ALA A 1 444 ? 8.133 9.318 -15.653 1.00 88.50 444 ALA A N 1
ATOM 3313 C CA . ALA A 1 444 ? 8.595 10.624 -16.091 1.00 88.50 444 ALA A CA 1
ATOM 3314 C C . ALA A 1 444 ? 9.007 11.567 -14.968 1.00 88.50 444 ALA A C 1
ATOM 3316 O O . ALA A 1 444 ? 10.059 12.206 -15.021 1.00 88.50 444 ALA A O 1
ATOM 3317 N N . LEU A 1 445 ? 8.118 11.699 -13.984 1.00 88.44 445 LEU A N 1
ATOM 3318 C CA . LEU A 1 445 ? 8.264 12.640 -12.888 1.00 88.44 445 LEU A CA 1
ATOM 3319 C C . LEU A 1 445 ? 9.376 12.171 -11.947 1.00 88.44 445 LEU A C 1
ATOM 3321 O O . LEU A 1 445 ? 10.161 13.003 -11.490 1.00 88.44 445 LEU A O 1
ATOM 3325 N N . LEU A 1 446 ? 9.516 10.850 -11.766 1.00 89.06 446 LEU A N 1
ATOM 3326 C CA . LEU A 1 446 ? 10.668 10.231 -11.102 1.00 89.06 446 LEU A CA 1
ATOM 3327 C C . LEU A 1 446 ? 11.982 10.556 -11.831 1.00 89.06 446 LEU A C 1
ATOM 3329 O O . LEU A 1 446 ? 12.927 11.033 -11.208 1.00 89.06 446 LEU A O 1
ATOM 3333 N N . ILE A 1 447 ? 12.036 10.384 -13.157 1.00 89.69 447 ILE A N 1
ATOM 3334 C CA . ILE A 1 447 ? 13.232 10.676 -13.972 1.00 89.69 447 ILE A CA 1
ATOM 3335 C C . ILE A 1 447 ? 13.605 12.162 -13.931 1.00 89.69 447 ILE A C 1
ATOM 3337 O O . ILE A 1 447 ? 14.785 12.515 -13.934 1.00 89.69 447 ILE A O 1
ATOM 3341 N N . ARG A 1 448 ? 12.618 13.056 -13.876 1.00 86.38 448 ARG A N 1
ATOM 3342 C CA . ARG A 1 448 ? 12.864 14.495 -13.749 1.00 86.38 448 ARG A CA 1
ATOM 3343 C C . ARG A 1 448 ? 13.375 14.878 -12.352 1.00 86.38 448 ARG A C 1
ATOM 3345 O O . ARG A 1 448 ? 14.128 15.841 -12.236 1.00 86.38 448 ARG A O 1
ATOM 3352 N N . GLY A 1 449 ? 13.017 14.111 -11.321 1.00 81.56 449 GLY A N 1
ATOM 3353 C CA . GLY A 1 449 ? 13.367 14.380 -9.922 1.00 81.56 449 GLY A CA 1
ATOM 3354 C C . GLY A 1 449 ? 12.463 15.414 -9.239 1.00 81.56 449 GLY A C 1
ATOM 3355 O O . GLY A 1 449 ? 12.819 15.948 -8.193 1.00 81.56 449 GLY A O 1
ATOM 3356 N N . ASP A 1 450 ? 11.294 15.705 -9.812 1.00 79.69 450 ASP A N 1
ATOM 3357 C CA . ASP A 1 450 ? 10.340 16.700 -9.312 1.00 79.69 450 ASP A CA 1
ATOM 3358 C C . ASP A 1 450 ? 9.365 16.076 -8.293 1.00 79.69 450 ASP A C 1
ATOM 3360 O O . ASP A 1 450 ? 8.182 15.858 -8.580 1.00 79.69 450 ASP A O 1
ATOM 3364 N N . MET A 1 451 ? 9.847 15.796 -7.076 1.00 81.44 451 MET A N 1
ATOM 3365 C CA . MET A 1 451 ? 9.051 15.096 -6.054 1.00 81.44 451 MET A CA 1
ATOM 3366 C C . MET A 1 451 ? 7.736 15.809 -5.727 1.00 81.44 451 MET A C 1
ATOM 3368 O O . MET A 1 451 ? 6.688 15.176 -5.683 1.00 81.44 451 MET A O 1
ATOM 3372 N N . HIS A 1 452 ? 7.735 17.136 -5.575 1.00 82.19 452 HIS A N 1
ATOM 3373 C CA . HIS A 1 452 ? 6.509 17.873 -5.246 1.00 82.19 452 HIS A CA 1
ATOM 3374 C C . HIS A 1 452 ? 5.401 17.726 -6.313 1.00 82.19 452 HIS A C 1
ATOM 3376 O O . HIS A 1 452 ? 4.216 17.617 -5.973 1.00 82.19 452 HIS A O 1
ATOM 3382 N N . VAL A 1 453 ? 5.773 17.711 -7.600 1.00 84.88 453 VAL A N 1
ATOM 3383 C CA . VAL A 1 453 ? 4.826 17.532 -8.715 1.00 84.88 453 VAL A CA 1
ATOM 3384 C C . VAL A 1 453 ? 4.343 16.088 -8.767 1.00 84.88 453 VAL A C 1
ATOM 3386 O O . VAL A 1 453 ? 3.139 15.870 -8.875 1.00 84.88 453 VAL A O 1
ATOM 3389 N N . LEU A 1 454 ? 5.250 15.120 -8.591 1.00 87.50 454 LEU A N 1
ATOM 3390 C CA . LEU A 1 454 ? 4.903 13.705 -8.465 1.00 87.50 454 LEU A CA 1
ATOM 3391 C C . LEU A 1 454 ? 3.857 13.487 -7.363 1.00 87.50 454 LEU A C 1
ATOM 3393 O O . LEU A 1 454 ? 2.814 12.892 -7.617 1.00 87.50 454 LEU A O 1
ATOM 3397 N N . MET A 1 455 ? 4.081 14.043 -6.170 1.00 82.69 455 MET A N 1
ATOM 3398 C CA . MET A 1 455 ? 3.137 13.963 -5.051 1.00 82.69 455 MET A CA 1
ATOM 3399 C C . MET A 1 455 ? 1.768 14.549 -5.399 1.00 82.69 455 MET A C 1
ATOM 3401 O O . MET A 1 455 ? 0.734 13.965 -5.081 1.00 82.69 455 MET A O 1
ATOM 3405 N N . ALA A 1 456 ? 1.747 15.724 -6.034 1.00 83.38 456 ALA A N 1
ATOM 3406 C CA . ALA A 1 456 ? 0.502 16.381 -6.417 1.00 83.38 456 ALA A CA 1
ATOM 3407 C C . ALA A 1 456 ? -0.280 15.570 -7.463 1.00 83.38 456 ALA A C 1
ATOM 3409 O O . ALA A 1 456 ? -1.504 15.475 -7.365 1.00 83.38 456 ALA A O 1
ATOM 3410 N N . ASP A 1 457 ? 0.416 14.978 -8.433 1.00 83.31 457 ASP A N 1
ATOM 3411 C CA . ASP A 1 457 ? -0.194 14.168 -9.485 1.00 83.31 457 ASP A CA 1
ATOM 3412 C C . ASP A 1 457 ? -0.699 12.823 -8.946 1.00 83.31 457 ASP A C 1
ATOM 3414 O O . ASP A 1 457 ? -1.828 12.447 -9.259 1.00 83.31 457 ASP A O 1
ATOM 3418 N N . LEU A 1 458 ? 0.055 12.144 -8.071 1.00 84.38 458 LEU A N 1
ATOM 3419 C CA . LEU A 1 458 ? -0.395 10.916 -7.397 1.00 84.38 458 LEU A CA 1
ATOM 3420 C C . LEU A 1 458 ? -1.657 11.160 -6.565 1.00 84.38 458 LEU A C 1
ATOM 3422 O O . LEU A 1 458 ? -2.633 10.426 -6.710 1.00 84.38 458 LEU A O 1
ATOM 3426 N N . CYS A 1 459 ? -1.684 12.226 -5.756 1.00 81.44 459 CYS A N 1
ATOM 3427 C CA . CYS A 1 459 ? -2.891 12.598 -5.015 1.00 81.44 459 CYS A CA 1
ATOM 3428 C C . CYS A 1 459 ? -4.068 12.872 -5.953 1.00 81.44 459 CYS A C 1
ATOM 3430 O O . CYS A 1 459 ? -5.158 12.347 -5.738 1.00 81.44 459 CYS A O 1
ATOM 3432 N N . ARG A 1 460 ? -3.854 13.655 -7.020 1.00 80.44 460 ARG A N 1
ATOM 3433 C CA . ARG A 1 460 ? -4.920 14.008 -7.969 1.00 80.44 460 ARG A CA 1
ATOM 3434 C C . ARG A 1 460 ? -5.476 12.778 -8.686 1.00 80.44 460 ARG A C 1
ATOM 3436 O O . ARG A 1 460 ? -6.690 12.689 -8.864 1.00 80.44 460 ARG A O 1
ATOM 3443 N N . MET A 1 461 ? -4.622 11.834 -9.083 1.00 73.62 461 MET A N 1
ATOM 3444 C CA . MET A 1 461 ? -5.056 10.583 -9.717 1.00 73.62 461 MET A CA 1
ATOM 3445 C C . MET A 1 461 ? -5.988 9.781 -8.805 1.00 73.62 461 MET A C 1
ATOM 3447 O O . MET A 1 461 ? -6.979 9.234 -9.277 1.00 73.62 461 MET A O 1
ATOM 3451 N N . ILE A 1 462 ? -5.733 9.771 -7.497 1.00 73.19 462 ILE A N 1
ATOM 3452 C CA . ILE A 1 462 ? -6.579 9.057 -6.534 1.00 73.19 462 ILE A CA 1
ATOM 3453 C C . ILE A 1 462 ? -7.846 9.856 -6.199 1.00 73.19 462 ILE A C 1
ATOM 3455 O O . ILE A 1 462 ? -8.932 9.288 -6.125 1.00 73.19 462 ILE A O 1
ATOM 3459 N N . GLU A 1 463 ? -7.765 11.177 -6.050 1.00 72.06 463 GLU A N 1
ATOM 3460 C CA . GLU A 1 463 ? -8.939 12.014 -5.758 1.00 72.06 463 GLU A CA 1
ATOM 3461 C C . GLU A 1 463 ? -9.957 12.033 -6.904 1.00 72.06 463 GLU A C 1
ATOM 3463 O O . GLU A 1 463 ? -11.165 11.980 -6.669 1.00 72.06 463 GLU A O 1
ATOM 3468 N N . THR A 1 464 ? -9.480 12.086 -8.150 1.00 66.19 464 THR A N 1
ATOM 3469 C CA . THR A 1 464 ? -10.343 11.974 -9.338 1.00 66.19 464 THR A CA 1
ATOM 3470 C C . THR A 1 464 ? -11.003 10.601 -9.412 1.00 66.19 464 THR A C 1
ATOM 3472 O O . THR A 1 464 ? -12.196 10.523 -9.683 1.00 66.19 464 THR A O 1
ATOM 3475 N N . SER A 1 465 ? -10.276 9.543 -9.037 1.00 60.31 465 SER A N 1
ATOM 3476 C CA . SER A 1 465 ? -10.806 8.179 -8.988 1.00 60.31 465 SER A CA 1
ATOM 3477 C C . SER A 1 465 ? -11.993 8.006 -8.024 1.00 60.31 465 SER A C 1
ATOM 3479 O O . SER A 1 465 ? -12.850 7.172 -8.289 1.00 60.31 465 SER A O 1
ATOM 3481 N N . GLN A 1 466 ? -12.071 8.808 -6.954 1.00 59.41 466 GLN A N 1
ATOM 3482 C CA . GLN A 1 466 ? -13.103 8.728 -5.907 1.00 59.41 466 GLN A CA 1
ATOM 3483 C C . GLN A 1 466 ? -14.349 9.583 -6.207 1.00 59.41 466 GLN A C 1
ATOM 3485 O O . GLN A 1 466 ? -15.461 9.216 -5.832 1.00 59.41 466 GLN A O 1
ATOM 3490 N N . ARG A 1 467 ? -14.192 10.734 -6.883 1.00 57.25 467 ARG A N 1
ATOM 3491 C CA . ARG A 1 467 ? -15.327 11.623 -7.217 1.00 57.25 467 ARG A CA 1
ATOM 3492 C C . ARG A 1 467 ? -16.307 10.990 -8.202 1.00 57.25 467 ARG A C 1
ATOM 3494 O O . ARG A 1 467 ? -17.504 11.249 -8.104 1.00 57.25 467 ARG A O 1
ATOM 3501 N N . ASP A 1 468 ? -15.810 10.148 -9.099 1.00 50.03 468 ASP A N 1
ATOM 3502 C CA . ASP A 1 468 ? -16.649 9.467 -10.083 1.00 50.03 468 ASP A CA 1
ATOM 3503 C C . ASP A 1 468 ? -17.459 8.308 -9.464 1.00 50.03 468 ASP A C 1
ATOM 3505 O O . ASP A 1 468 ? -18.556 8.020 -9.938 1.00 50.03 468 ASP A O 1
ATOM 3509 N N . ASP A 1 469 ? -17.012 7.710 -8.349 1.00 43.56 469 ASP A N 1
ATOM 3510 C CA . ASP A 1 469 ? -17.781 6.678 -7.627 1.00 43.56 469 ASP A CA 1
ATOM 3511 C C . ASP A 1 469 ? -18.978 7.269 -6.858 1.00 43.56 469 ASP A C 1
ATOM 3513 O O . ASP A 1 469 ? -20.046 6.655 -6.815 1.00 43.56 469 ASP A O 1
ATOM 3517 N N . GLY A 1 470 ? -18.847 8.494 -6.330 1.00 41.72 470 GLY A N 1
ATOM 3518 C CA . GLY A 1 470 ? -19.962 9.228 -5.712 1.00 41.72 470 GLY A CA 1
ATOM 3519 C C . GLY A 1 470 ? -21.043 9.645 -6.719 1.00 41.72 470 GLY A C 1
ATOM 3520 O O . GLY A 1 470 ? -22.231 9.607 -6.417 1.00 41.72 470 GLY A O 1
ATOM 3521 N N . ALA A 1 471 ? -20.655 9.960 -7.958 1.00 39.44 471 ALA A N 1
ATOM 3522 C CA . ALA A 1 471 ? -21.611 10.279 -9.020 1.00 39.44 471 ALA A CA 1
ATOM 3523 C C . ALA A 1 471 ? -22.389 9.041 -9.515 1.00 39.44 471 ALA A C 1
ATOM 3525 O O . ALA A 1 471 ? -23.535 9.165 -9.951 1.00 39.44 471 ALA A O 1
ATOM 3526 N N . ILE A 1 472 ? -21.792 7.844 -9.440 1.00 39.12 472 ILE A N 1
ATOM 3527 C CA . ILE A 1 472 ? -22.440 6.582 -9.832 1.00 39.12 472 ILE A CA 1
ATOM 3528 C C . ILE A 1 472 ? -23.400 6.084 -8.736 1.00 39.12 472 ILE A C 1
ATOM 3530 O O . ILE A 1 472 ? -24.470 5.566 -9.072 1.00 39.12 472 ILE A O 1
ATOM 3534 N N . SER A 1 473 ? -23.081 6.277 -7.449 1.00 36.00 473 SER A N 1
ATOM 3535 C CA . SER A 1 473 ? -24.001 5.940 -6.349 1.00 36.00 473 SER A CA 1
ATOM 3536 C C . SER A 1 473 ? -25.211 6.884 -6.287 1.00 36.00 473 SER A C 1
ATOM 3538 O O . SER A 1 473 ? -26.335 6.413 -6.099 1.00 36.00 473 SER A O 1
ATOM 3540 N N . ASP A 1 474 ? -25.024 8.177 -6.570 1.00 32.88 474 ASP A N 1
ATOM 3541 C CA . ASP A 1 474 ? -26.116 9.158 -6.630 1.00 32.88 474 ASP A CA 1
ATOM 3542 C C . ASP A 1 474 ? -27.012 8.975 -7.874 1.00 32.88 474 ASP A C 1
ATOM 3544 O O . ASP A 1 474 ? -28.231 9.174 -7.814 1.00 32.88 474 ASP A O 1
ATOM 3548 N N . ALA A 1 475 ? -26.456 8.513 -9.002 1.00 33.12 475 ALA A N 1
ATOM 3549 C CA . ALA A 1 475 ? -27.226 8.229 -10.217 1.00 33.12 475 ALA A CA 1
ATOM 3550 C C . ALA A 1 475 ? -28.129 6.983 -10.096 1.00 33.12 475 ALA A C 1
ATOM 3552 O O . ALA A 1 475 ? -29.173 6.917 -10.751 1.00 33.12 475 ALA A O 1
ATOM 3553 N N . ALA A 1 476 ? -27.780 6.014 -9.240 1.00 31.36 476 ALA A N 1
ATOM 3554 C CA . ALA A 1 476 ? -28.616 4.839 -8.973 1.00 31.36 476 ALA A CA 1
ATOM 3555 C C . ALA A 1 476 ? -29.845 5.158 -8.092 1.00 31.36 476 ALA A C 1
ATOM 3557 O O . ALA A 1 476 ? -30.836 4.427 -8.139 1.00 31.36 476 ALA A O 1
ATOM 3558 N N . GLY A 1 477 ? -29.816 6.267 -7.341 1.00 30.39 477 GLY A N 1
ATOM 3559 C CA . GLY A 1 477 ? -30.935 6.758 -6.526 1.00 30.39 477 GLY A CA 1
ATOM 3560 C C . GLY A 1 477 ? -31.868 7.752 -7.231 1.00 30.39 477 GLY A C 1
ATOM 3561 O O . GLY A 1 477 ? -32.965 8.013 -6.740 1.00 30.39 477 GLY A O 1
ATOM 3562 N N . ALA A 1 478 ? -31.477 8.291 -8.389 1.00 29.38 478 ALA A N 1
ATOM 3563 C CA . ALA A 1 478 ? -32.182 9.392 -9.049 1.00 29.38 478 ALA A CA 1
ATOM 3564 C C . ALA A 1 478 ? -32.533 9.101 -10.520 1.00 29.38 478 ALA A C 1
ATOM 3566 O O . ALA A 1 478 ? -32.289 9.907 -11.416 1.00 29.38 478 ALA A O 1
ATOM 3567 N N . ALA A 1 479 ? -33.178 7.966 -10.797 1.00 28.89 479 ALA A N 1
ATOM 3568 C CA . ALA A 1 479 ? -33.877 7.769 -12.068 1.00 28.89 479 ALA A CA 1
ATOM 3569 C C . ALA A 1 479 ? -35.259 8.452 -12.027 1.00 28.89 479 ALA A C 1
ATOM 3571 O O . ALA A 1 479 ? -36.287 7.808 -11.822 1.00 28.89 479 ALA A O 1
ATOM 3572 N N . GLY A 1 480 ? -35.285 9.775 -12.223 1.00 27.53 480 GLY A N 1
ATOM 3573 C CA . GLY A 1 480 ? -36.525 10.549 -12.299 1.00 27.53 480 GLY A CA 1
ATOM 3574 C C . GLY A 1 480 ? -36.329 12.025 -12.651 1.00 27.53 480 GLY A C 1
ATOM 3575 O O . GLY A 1 480 ? -36.463 12.878 -11.784 1.00 27.53 480 GLY A O 1
ATOM 3576 N N . GLY A 1 481 ? -36.088 12.331 -13.931 1.00 24.66 481 GLY A N 1
ATOM 3577 C CA . GLY A 1 481 ? -36.230 13.685 -14.491 1.00 24.66 481 GLY A CA 1
ATOM 3578 C C . GLY A 1 481 ? -34.957 14.239 -15.132 1.00 24.66 481 GLY A C 1
ATOM 3579 O O . GLY A 1 481 ? -34.025 14.633 -14.445 1.00 24.66 481 GLY A O 1
ATOM 3580 N N . GLY A 1 482 ? -34.925 14.282 -16.466 1.00 26.64 482 GLY A N 1
ATOM 3581 C CA . GLY A 1 482 ? -33.801 14.828 -17.227 1.00 26.64 482 GLY A CA 1
ATOM 3582 C C . GLY A 1 482 ? -33.856 16.345 -17.389 1.00 26.64 482 GLY A C 1
ATOM 3583 O O . GLY A 1 482 ? -34.934 16.888 -17.610 1.00 26.64 482 GLY A O 1
ATOM 3584 N N . ILE A 1 483 ? -32.690 16.997 -17.378 1.00 23.91 483 ILE A N 1
ATOM 3585 C CA . ILE A 1 483 ? -32.459 18.335 -17.941 1.00 23.91 483 ILE A CA 1
ATOM 3586 C C . ILE A 1 483 ? -31.074 18.352 -18.616 1.00 23.91 483 ILE A C 1
ATOM 3588 O O . ILE A 1 483 ? -30.075 17.936 -18.036 1.00 23.91 483 ILE A O 1
ATOM 3592 N N . LEU A 1 484 ? -31.056 18.842 -19.858 1.00 29.16 484 LEU A N 1
ATOM 3593 C CA . LEU A 1 484 ? -29.889 19.172 -20.680 1.00 29.16 484 LEU A CA 1
ATOM 3594 C C . LEU A 1 484 ? -29.208 20.449 -20.171 1.00 29.16 484 LEU A C 1
ATOM 3596 O O . LEU A 1 484 ? -29.895 21.459 -20.023 1.00 29.16 484 LEU A O 1
ATOM 3600 N N . ILE A 1 485 ? -27.877 20.453 -20.038 1.00 27.78 485 ILE A N 1
ATOM 3601 C CA . ILE A 1 485 ? -27.070 21.683 -20.099 1.00 27.78 485 ILE A CA 1
ATOM 3602 C C . ILE A 1 485 ? -25.801 21.412 -20.921 1.00 27.78 485 ILE A C 1
ATOM 3604 O O . ILE A 1 485 ? -24.916 20.671 -20.502 1.00 27.78 485 ILE A O 1
ATOM 3608 N N . GLU A 1 486 ? -25.734 22.029 -22.104 1.00 26.61 486 GLU A N 1
ATOM 3609 C CA . GLU A 1 486 ? -24.507 22.256 -22.874 1.00 26.61 486 GLU A CA 1
ATOM 3610 C C . GLU A 1 486 ? -23.739 23.463 -22.304 1.00 26.61 486 GLU A C 1
ATOM 3612 O O . GLU A 1 486 ? -24.343 24.480 -21.960 1.00 26.61 486 GLU A O 1
ATOM 3617 N N . GLY A 1 487 ? -22.403 23.388 -22.276 1.00 25.83 487 GLY A N 1
ATOM 3618 C CA . GLY A 1 487 ? -21.519 24.530 -22.007 1.00 25.83 487 GLY A CA 1
ATOM 3619 C C . GLY A 1 487 ? -20.108 24.104 -21.592 1.00 25.83 487 GLY A C 1
ATOM 3620 O O . GLY A 1 487 ? -19.909 23.638 -20.479 1.00 25.83 487 GLY A O 1
ATOM 3621 N N . GLY A 1 488 ? -19.140 24.224 -22.508 1.00 23.84 488 GLY A N 1
ATOM 3622 C CA . GLY A 1 488 ? -17.803 23.624 -22.416 1.00 23.84 488 GLY A CA 1
ATOM 3623 C C . GLY A 1 488 ? -16.736 24.364 -21.597 1.00 23.84 488 GLY A C 1
ATOM 3624 O O . GLY A 1 488 ? -16.882 25.525 -21.226 1.00 23.84 488 GLY A O 1
ATOM 3625 N N . GLY A 1 489 ? -15.609 23.668 -21.403 1.00 22.94 489 GLY A N 1
ATOM 3626 C CA . GLY A 1 489 ? -14.370 24.189 -20.818 1.00 22.94 489 GLY A CA 1
ATOM 3627 C C . GLY A 1 489 ? -13.376 23.070 -20.488 1.00 22.94 489 GLY A C 1
ATOM 3628 O O . GLY A 1 489 ? -13.462 22.477 -19.425 1.00 22.94 489 GLY A O 1
ATOM 3629 N N . GLY A 1 490 ? -12.480 22.775 -21.437 1.00 27.83 490 GLY A N 1
ATOM 3630 C CA . GLY A 1 490 ? -11.458 21.715 -21.465 1.00 27.83 490 GLY A CA 1
ATOM 3631 C C . GLY A 1 490 ? -10.896 21.183 -20.140 1.00 27.83 490 GLY A C 1
ATOM 3632 O O . GLY A 1 490 ? -10.338 21.927 -19.341 1.00 27.83 490 GLY A O 1
ATOM 3633 N N . GLY A 1 491 ? -10.945 19.857 -19.982 1.00 27.73 491 GLY A N 1
ATOM 3634 C CA . GLY A 1 491 ? -10.235 19.156 -18.912 1.00 27.73 491 GLY A CA 1
ATOM 3635 C C . GLY A 1 491 ? -10.774 17.767 -18.579 1.00 27.73 491 GLY A C 1
ATOM 3636 O O . GLY A 1 491 ? -10.903 17.454 -17.408 1.00 27.73 491 GLY A O 1
ATOM 3637 N N . SER A 1 492 ? -11.142 16.939 -19.560 1.00 30.67 492 SER A N 1
ATOM 3638 C CA . SER A 1 492 ? -11.426 15.517 -19.311 1.00 30.67 492 SER A CA 1
ATOM 3639 C C . SER A 1 492 ? -11.414 14.749 -20.630 1.00 30.67 492 SER A C 1
ATOM 3641 O O . SER A 1 492 ? -12.391 14.749 -21.373 1.00 30.67 492 SER A O 1
ATOM 3643 N N . ALA A 1 493 ? -10.263 14.181 -20.988 1.00 27.00 493 ALA A N 1
ATOM 3644 C CA . ALA A 1 493 ? -10.112 13.366 -22.197 1.00 27.00 493 ALA A CA 1
ATOM 3645 C C . ALA A 1 493 ? -9.133 12.192 -21.992 1.00 27.00 493 ALA A C 1
ATOM 3647 O O . ALA A 1 493 ? -8.468 11.778 -22.935 1.00 27.00 493 ALA A O 1
ATOM 3648 N N . LEU A 1 494 ? -9.017 11.672 -20.761 1.00 34.75 494 LEU A N 1
ATOM 3649 C CA . LEU A 1 494 ? -8.074 10.592 -20.413 1.00 34.75 494 LEU A CA 1
ATOM 3650 C C . LEU A 1 494 ? -8.728 9.301 -19.891 1.00 34.75 494 LEU A C 1
ATOM 3652 O O . LEU A 1 494 ? -8.024 8.321 -19.659 1.00 34.75 494 LEU A O 1
ATOM 3656 N N . PHE A 1 495 ? -10.056 9.247 -19.768 1.00 41.53 495 PHE A N 1
ATOM 3657 C CA . PHE A 1 495 ? -10.765 8.053 -19.301 1.00 41.53 495 PHE A CA 1
ATOM 3658 C C . PHE A 1 495 ? -11.757 7.587 -20.368 1.00 41.53 495 PHE A C 1
ATOM 3660 O O . PHE A 1 495 ? -12.837 8.143 -20.552 1.00 41.53 495 PHE A O 1
ATOM 3667 N N . GLY A 1 496 ? -11.316 6.606 -21.158 1.00 29.80 496 GLY A N 1
ATOM 3668 C CA . GLY A 1 496 ? -12.137 5.937 -22.159 1.00 29.80 496 GLY A CA 1
ATOM 3669 C C . GLY A 1 496 ? -13.128 4.971 -21.512 1.00 29.80 496 GLY A C 1
ATOM 3670 O O . GLY A 1 496 ? -12.804 4.291 -20.546 1.00 29.80 496 GLY A O 1
ATOM 3671 N N . SER A 1 497 ? -14.328 4.906 -22.088 1.00 32.50 497 SER A N 1
ATOM 3672 C CA . SER A 1 497 ? -15.434 4.024 -21.704 1.00 32.50 497 SER A CA 1
ATOM 3673 C C . SER A 1 497 ? -15.031 2.539 -21.746 1.00 32.50 497 SER A C 1
ATOM 3675 O O . SER A 1 497 ? -15.040 1.904 -22.801 1.00 32.50 497 SER A O 1
ATOM 3677 N N . GLY A 1 498 ? -14.674 1.993 -20.583 1.00 32.34 498 GLY A N 1
ATOM 3678 C CA . GLY A 1 498 ? -14.575 0.562 -20.294 1.00 32.34 498 GLY A CA 1
ATOM 3679 C C . GLY A 1 498 ? -15.609 0.173 -19.234 1.00 32.34 498 GLY A C 1
ATOM 3680 O O . GLY A 1 498 ? -16.045 1.017 -18.457 1.00 32.34 498 GLY A O 1
ATOM 3681 N N . GLY A 1 499 ? -16.057 -1.087 -19.223 1.00 40.47 499 GLY A N 1
ATOM 3682 C CA . GLY A 1 499 ? -17.079 -1.565 -18.280 1.00 40.47 499 GLY A CA 1
ATOM 3683 C C . GLY A 1 499 ? -16.724 -1.262 -16.817 1.00 40.47 499 GLY A C 1
ATOM 3684 O O . GLY A 1 499 ? -15.575 -1.425 -16.415 1.00 40.47 499 GLY A O 1
ATOM 3685 N N . CYS A 1 500 ? -17.723 -0.855 -16.027 1.00 42.03 500 CYS A N 1
ATOM 3686 C CA . CYS A 1 500 ? -17.573 -0.275 -14.684 1.00 42.03 500 CYS A CA 1
ATOM 3687 C C . CYS A 1 500 ? -16.687 -1.074 -13.705 1.00 42.03 500 CYS A C 1
ATOM 3689 O O . CYS A 1 500 ? -16.028 -0.475 -12.864 1.00 42.03 500 CYS A O 1
ATOM 3691 N N . GLY A 1 501 ? -16.631 -2.407 -13.825 1.00 48.78 501 GLY A N 1
ATOM 3692 C CA . GLY A 1 501 ? -15.785 -3.259 -12.977 1.00 48.78 501 GLY A CA 1
ATOM 3693 C C . GLY A 1 501 ? -14.293 -3.231 -13.334 1.00 48.78 501 GLY A C 1
ATOM 3694 O O . GLY A 1 501 ? -13.454 -3.166 -12.443 1.00 48.78 501 GLY A O 1
ATOM 3695 N N . ALA A 1 502 ? -13.946 -3.208 -14.626 1.00 53.56 502 ALA A N 1
ATOM 3696 C CA . ALA A 1 502 ? -12.547 -3.210 -15.071 1.00 53.56 502 ALA A CA 1
ATOM 3697 C C . ALA A 1 502 ? -11.835 -1.883 -14.755 1.00 53.56 502 ALA A C 1
ATOM 3699 O O . ALA A 1 502 ? -10.628 -1.857 -14.516 1.00 53.56 502 ALA A O 1
ATOM 3700 N N . ASP A 1 503 ? -12.590 -0.783 -14.727 1.00 64.94 503 ASP A N 1
ATOM 3701 C CA . ASP A 1 503 ? -12.063 0.536 -14.379 1.00 64.94 503 ASP A CA 1
ATOM 3702 C C . ASP A 1 503 ? -11.885 0.709 -12.860 1.00 64.94 503 ASP A C 1
ATOM 3704 O O . ASP A 1 503 ? -11.000 1.437 -12.419 1.00 64.94 503 ASP A O 1
ATOM 3708 N N . LEU A 1 504 ? -12.670 0.002 -12.036 1.00 68.56 504 LEU A N 1
ATOM 3709 C CA . LEU A 1 504 ? -12.497 -0.006 -10.579 1.00 68.56 504 LEU A CA 1
ATOM 3710 C C . LEU A 1 504 ? -11.219 -0.756 -10.167 1.00 68.56 504 LEU A C 1
ATOM 3712 O O . LEU A 1 504 ? -10.402 -0.211 -9.428 1.00 68.56 504 LEU A O 1
ATOM 3716 N N . GLU A 1 505 ? -10.997 -1.963 -10.694 1.00 74.38 505 GLU A N 1
ATOM 3717 C CA . GLU A 1 505 ? -9.779 -2.742 -10.410 1.00 74.38 505 GLU A CA 1
ATOM 3718 C C . GLU A 1 505 ? -8.509 -2.021 -10.889 1.00 74.38 505 GLU A C 1
ATOM 3720 O O . GLU A 1 505 ? -7.474 -2.046 -10.224 1.00 74.38 505 GLU A O 1
ATOM 3725 N N . ARG A 1 506 ? -8.581 -1.333 -12.035 1.00 77.62 506 ARG A N 1
ATOM 3726 C CA . ARG A 1 506 ? -7.482 -0.492 -12.527 1.00 77.62 506 ARG A CA 1
ATOM 3727 C C . ARG A 1 506 ? -7.183 0.660 -11.569 1.00 77.62 506 ARG A C 1
ATOM 3729 O O . ARG A 1 506 ? -6.023 0.886 -11.225 1.00 77.62 506 ARG A O 1
ATOM 3736 N N . ARG A 1 507 ? -8.217 1.381 -11.121 1.00 76.62 507 ARG A N 1
ATOM 3737 C CA . ARG A 1 507 ? -8.071 2.469 -10.140 1.00 76.62 507 ARG A CA 1
ATOM 3738 C C . ARG A 1 507 ? -7.410 1.964 -8.856 1.00 76.62 507 ARG A C 1
ATOM 3740 O O . ARG A 1 507 ? -6.471 2.591 -8.375 1.00 76.62 507 ARG A O 1
ATOM 3747 N N . GLN A 1 508 ? -7.809 0.788 -8.374 1.00 79.44 508 GLN A N 1
ATOM 3748 C CA . GLN A 1 508 ? -7.228 0.158 -7.185 1.00 79.44 508 GLN A CA 1
ATOM 3749 C C . GLN A 1 508 ? -5.734 -0.147 -7.341 1.00 79.44 508 GLN A C 1
ATOM 3751 O O . GLN A 1 508 ? -4.956 0.193 -6.451 1.00 79.44 508 GLN A O 1
ATOM 3756 N N . ARG A 1 509 ? -5.303 -0.712 -8.477 1.00 84.94 509 ARG A N 1
ATOM 3757 C CA . ARG A 1 509 ? -3.876 -0.992 -8.725 1.00 84.94 509 ARG A CA 1
ATOM 3758 C C . ARG A 1 509 ? -3.027 0.276 -8.745 1.00 84.94 509 ARG A C 1
ATOM 3760 O O . ARG A 1 509 ? -1.921 0.276 -8.207 1.00 84.94 509 ARG A O 1
ATOM 3767 N N . ILE A 1 510 ? -3.546 1.368 -9.310 1.00 82.56 510 ILE A N 1
ATOM 3768 C CA . ILE A 1 510 ? -2.867 2.672 -9.304 1.00 82.56 510 ILE A CA 1
ATOM 3769 C C . ILE A 1 510 ? -2.808 3.247 -7.881 1.00 82.56 510 ILE A C 1
ATOM 3771 O O . ILE A 1 510 ? -1.756 3.741 -7.474 1.00 82.56 510 ILE A O 1
ATOM 3775 N N . CYS A 1 511 ? -3.890 3.149 -7.101 1.00 83.19 511 CYS A N 1
ATOM 3776 C CA . CYS A 1 511 ? -3.891 3.540 -5.688 1.00 83.19 511 CYS A CA 1
ATOM 3777 C C . CYS A 1 511 ? -2.865 2.740 -4.874 1.00 83.19 511 CYS A C 1
ATOM 3779 O O . CYS A 1 511 ? -2.121 3.332 -4.095 1.00 83.19 511 CYS A O 1
ATOM 3781 N N . ALA A 1 512 ? -2.789 1.422 -5.085 1.00 86.81 512 ALA A N 1
ATOM 3782 C CA . ALA A 1 512 ? -1.824 0.552 -4.423 1.00 86.81 512 ALA A CA 1
ATOM 3783 C C . ALA A 1 512 ? -0.382 0.919 -4.806 1.00 86.81 512 ALA A C 1
ATOM 3785 O O . ALA A 1 512 ? 0.455 1.078 -3.917 1.00 86.81 512 ALA A O 1
ATOM 3786 N N . LEU A 1 513 ? -0.103 1.127 -6.101 1.00 87.69 513 LEU A N 1
ATOM 3787 C CA . LEU A 1 513 ? 1.200 1.594 -6.588 1.00 87.69 513 LEU A CA 1
ATOM 3788 C C . LEU A 1 513 ? 1.591 2.916 -5.923 1.00 87.69 513 LEU A C 1
ATOM 3790 O O . LEU A 1 513 ? 2.688 3.029 -5.387 1.00 87.69 513 LEU A O 1
ATOM 3794 N N . ALA A 1 514 ? 0.691 3.900 -5.932 1.00 87.62 514 ALA A N 1
ATOM 3795 C CA . ALA A 1 514 ? 0.936 5.203 -5.335 1.00 87.62 514 ALA A CA 1
ATOM 3796 C C . ALA A 1 514 ? 1.214 5.084 -3.830 1.00 87.62 514 ALA A C 1
ATOM 3798 O O . ALA A 1 514 ? 2.254 5.546 -3.378 1.00 87.62 514 ALA A O 1
ATOM 3799 N N . ALA A 1 515 ? 0.348 4.418 -3.062 1.00 87.50 515 ALA A N 1
ATOM 3800 C CA . ALA A 1 515 ? 0.516 4.248 -1.618 1.00 87.50 515 ALA A CA 1
ATOM 3801 C C . ALA A 1 515 ? 1.868 3.614 -1.250 1.00 87.50 515 ALA A C 1
ATOM 3803 O O . ALA A 1 515 ? 2.612 4.168 -0.439 1.00 87.50 515 ALA A O 1
ATOM 3804 N N . HIS A 1 516 ? 2.230 2.502 -1.893 1.00 87.31 516 HIS A N 1
ATOM 3805 C CA . HIS A 1 516 ? 3.484 1.807 -1.601 1.00 87.31 516 HIS A CA 1
ATOM 3806 C C . HIS A 1 516 ? 4.706 2.579 -2.101 1.00 87.31 516 HIS A C 1
ATOM 3808 O O . HIS A 1 516 ? 5.736 2.586 -1.431 1.00 87.31 516 HIS A O 1
ATOM 3814 N N . MET A 1 517 ? 4.615 3.261 -3.247 1.00 86.25 517 MET A N 1
ATOM 3815 C CA . MET A 1 517 ? 5.720 4.075 -3.758 1.00 86.25 517 MET A CA 1
ATOM 3816 C C . MET A 1 517 ? 6.020 5.249 -2.822 1.00 86.25 517 MET A C 1
ATOM 3818 O O . MET A 1 517 ? 7.181 5.594 -2.623 1.00 86.25 517 MET A O 1
ATOM 3822 N N . LEU A 1 518 ? 4.995 5.835 -2.200 1.00 83.00 518 LEU A N 1
ATOM 3823 C CA . LEU A 1 518 ? 5.169 6.892 -1.204 1.00 83.00 518 LEU A CA 1
ATOM 3824 C C . LEU A 1 518 ? 5.811 6.383 0.082 1.00 83.00 518 LEU A C 1
ATOM 3826 O O . LEU A 1 518 ? 6.699 7.045 0.616 1.00 83.00 518 LEU A O 1
ATOM 3830 N N . LEU A 1 519 ? 5.421 5.192 0.539 1.00 81.19 519 LEU A N 1
ATOM 3831 C CA . LEU A 1 519 ? 6.081 4.525 1.662 1.00 81.19 519 LEU A CA 1
ATOM 3832 C C . LEU A 1 519 ? 7.561 4.259 1.348 1.00 81.19 519 LEU A C 1
ATOM 3834 O O . LEU A 1 519 ? 8.422 4.585 2.164 1.00 81.19 519 LEU A O 1
ATOM 3838 N N . ALA A 1 520 ? 7.871 3.765 0.145 1.00 81.12 520 ALA A N 1
ATOM 3839 C CA . ALA A 1 520 ? 9.242 3.520 -0.301 1.00 81.12 520 ALA A CA 1
ATOM 3840 C C . ALA A 1 520 ? 10.072 4.815 -0.412 1.00 81.12 520 ALA A C 1
ATOM 3842 O O . ALA A 1 520 ? 11.184 4.881 0.105 1.00 81.12 520 ALA A O 1
ATOM 3843 N N . LEU A 1 521 ? 9.537 5.878 -1.023 1.00 80.12 521 LEU A N 1
ATOM 3844 C CA . LEU A 1 521 ? 10.211 7.183 -1.113 1.00 80.12 521 LEU A CA 1
ATOM 3845 C C . LEU A 1 521 ? 10.423 7.825 0.266 1.00 80.12 521 LEU A C 1
ATOM 3847 O O . LEU A 1 521 ? 11.453 8.455 0.514 1.00 80.12 521 LEU A O 1
ATOM 3851 N N . GLY A 1 522 ? 9.460 7.655 1.172 1.00 76.06 522 GLY A N 1
ATOM 3852 C CA . GLY A 1 522 ? 9.563 8.112 2.552 1.00 76.06 522 GLY A CA 1
ATOM 3853 C C . GLY A 1 522 ? 10.640 7.376 3.343 1.00 76.06 522 GLY A C 1
ATOM 3854 O O . GLY A 1 522 ? 11.406 8.009 4.070 1.00 76.06 522 GLY A O 1
ATOM 3855 N N . ALA A 1 523 ? 10.734 6.061 3.157 1.00 73.50 523 ALA A N 1
ATOM 3856 C CA . ALA A 1 523 ? 11.790 5.227 3.714 1.00 73.50 523 ALA A CA 1
ATOM 3857 C C . ALA A 1 523 ? 13.190 5.582 3.193 1.00 73.50 523 ALA A C 1
ATOM 3859 O O . ALA A 1 523 ? 14.145 5.630 3.966 1.00 73.50 523 ALA A O 1
ATOM 3860 N N . LEU A 1 524 ? 13.310 5.874 1.895 1.00 74.81 524 LEU A N 1
ATOM 3861 C CA . LEU A 1 524 ? 14.563 6.312 1.271 1.00 74.81 524 LEU A CA 1
ATOM 3862 C C . LEU A 1 524 ? 14.987 7.727 1.711 1.00 74.81 524 LEU A C 1
ATOM 3864 O O . LEU A 1 524 ? 16.133 8.121 1.503 1.00 74.81 524 LEU A O 1
ATOM 3868 N N . GLY A 1 525 ? 14.092 8.481 2.359 1.00 72.12 525 GLY A N 1
ATOM 3869 C CA . GLY A 1 525 ? 14.356 9.835 2.848 1.00 72.12 525 GLY A CA 1
ATOM 3870 C C . GLY A 1 525 ? 14.213 10.927 1.785 1.00 72.12 525 GLY A C 1
ATOM 3871 O O . GLY A 1 525 ? 14.621 12.056 2.030 1.00 72.12 525 GLY A O 1
ATOM 3872 N N . GLU A 1 526 ? 13.615 10.624 0.630 1.00 74.69 526 GLU A N 1
ATOM 3873 C CA . GLU A 1 526 ? 13.441 11.571 -0.486 1.00 74.69 526 GLU A CA 1
ATOM 3874 C C . GLU A 1 526 ? 12.245 12.523 -0.287 1.00 74.69 526 GLU A C 1
ATOM 3876 O O . GLU A 1 526 ? 12.142 13.557 -0.945 1.00 74.69 526 GLU A O 1
ATOM 3881 N N . LEU A 1 527 ? 11.328 12.205 0.638 1.00 68.31 527 LEU A N 1
ATOM 3882 C CA . LEU A 1 527 ? 10.175 13.063 0.956 1.00 68.31 527 LEU A CA 1
ATOM 3883 C C . LEU A 1 527 ? 10.525 14.256 1.865 1.00 68.31 527 LEU A C 1
ATOM 3885 O O . LEU A 1 527 ? 9.749 15.213 1.926 1.00 68.31 527 LEU A O 1
ATOM 3889 N N . VAL A 1 528 ? 11.673 14.214 2.555 1.00 61.84 528 VAL A N 1
ATOM 3890 C CA . VAL A 1 528 ? 12.153 15.279 3.448 1.00 61.84 528 VAL A CA 1
ATOM 3891 C C . VAL A 1 528 ? 13.518 15.772 2.939 1.00 61.84 528 VAL A C 1
ATOM 3893 O O . VAL A 1 528 ? 14.504 15.045 3.045 1.00 61.84 528 VAL A O 1
ATOM 3896 N N . PRO A 1 529 ? 13.610 16.987 2.367 1.00 53.09 529 PRO A N 1
ATOM 3897 C CA . PRO A 1 529 ? 14.837 17.500 1.781 1.00 53.09 529 PRO A CA 1
ATOM 3898 C C . PRO A 1 529 ? 15.914 17.688 2.851 1.00 53.09 529 PRO A C 1
ATOM 3900 O O . PRO A 1 529 ? 15.665 18.222 3.930 1.00 53.09 529 PRO A O 1
ATOM 3903 N N . GLN A 1 530 ? 17.133 17.258 2.521 1.00 50.91 530 GLN A N 1
ATOM 3904 C CA . GLN A 1 530 ? 18.277 17.239 3.437 1.00 50.91 530 GLN A CA 1
ATOM 3905 C C . GLN A 1 530 ? 18.929 18.621 3.640 1.00 50.91 530 GLN A C 1
ATOM 3907 O O . GLN A 1 530 ? 19.853 18.737 4.441 1.00 50.91 530 GLN A O 1
ATOM 3912 N N . THR A 1 531 ? 18.487 19.678 2.942 1.00 48.25 531 THR A N 1
ATOM 3913 C CA . THR A 1 531 ? 19.148 20.993 2.977 1.00 48.25 531 THR A CA 1
ATOM 3914 C C . THR A 1 531 ? 18.189 22.195 2.867 1.00 48.25 531 THR A C 1
ATOM 3916 O O . THR A 1 531 ? 17.310 22.251 2.012 1.00 48.25 531 THR A O 1
ATOM 3919 N N . ASN A 1 532 ? 18.462 23.194 3.720 1.00 46.94 532 ASN A N 1
ATOM 3920 C CA . ASN A 1 532 ? 17.900 24.553 3.850 1.00 46.94 532 ASN A CA 1
ATOM 3921 C C . ASN A 1 532 ? 16.454 24.720 4.411 1.00 46.94 532 ASN A C 1
ATOM 3923 O O . ASN A 1 532 ? 15.496 24.230 3.817 1.00 46.94 532 ASN A O 1
ATOM 3927 N N . PRO A 1 533 ? 16.264 25.474 5.518 1.00 54.44 533 PRO A N 1
ATOM 3928 C CA . PRO A 1 533 ? 15.085 25.341 6.386 1.00 54.44 533 PRO A CA 1
ATOM 3929 C C . PRO A 1 533 ? 13.811 26.127 6.007 1.00 54.44 533 PRO A C 1
ATOM 3931 O O . PRO A 1 533 ? 12.799 25.915 6.665 1.00 54.44 533 PRO A O 1
ATOM 3934 N N . ASP A 1 534 ? 13.784 26.977 4.971 1.00 58.44 534 ASP A N 1
ATOM 3935 C CA . ASP A 1 534 ? 12.647 27.916 4.825 1.00 58.44 534 ASP A CA 1
ATOM 3936 C C . ASP A 1 534 ? 11.561 27.491 3.811 1.00 58.44 534 ASP A C 1
ATOM 3938 O O . ASP A 1 534 ? 10.390 27.382 4.169 1.00 58.44 534 ASP A O 1
ATOM 3942 N N . ILE A 1 535 ? 11.905 27.231 2.541 1.00 61.75 535 ILE A N 1
ATOM 3943 C CA . ILE A 1 535 ? 10.914 26.869 1.494 1.00 61.75 535 ILE A CA 1
ATOM 3944 C C . ILE A 1 535 ? 10.821 25.350 1.313 1.00 61.75 535 ILE A C 1
ATOM 3946 O O . ILE A 1 535 ? 9.724 24.794 1.261 1.00 61.75 535 ILE A O 1
ATOM 3950 N N . ALA A 1 536 ? 11.969 24.668 1.297 1.00 63.06 536 ALA A N 1
ATOM 3951 C CA . ALA A 1 536 ? 12.044 23.219 1.135 1.00 63.06 536 ALA A CA 1
ATOM 3952 C C . ALA A 1 536 ? 11.346 22.479 2.289 1.00 63.06 536 ALA A C 1
ATOM 3954 O O . ALA A 1 536 ? 10.711 21.451 2.074 1.00 63.06 536 ALA A O 1
ATOM 3955 N N . PHE A 1 537 ? 11.377 23.043 3.501 1.00 67.00 537 PHE A N 1
ATOM 3956 C CA . PHE A 1 537 ? 10.675 22.504 4.665 1.00 67.00 537 PHE A CA 1
ATOM 3957 C C . PHE A 1 537 ? 9.143 22.548 4.519 1.00 67.00 537 PHE A C 1
ATOM 3959 O O . PHE A 1 537 ? 8.463 21.569 4.826 1.00 67.00 537 PHE A O 1
ATOM 3966 N N . LEU A 1 538 ? 8.585 23.654 4.010 1.00 69.44 538 LEU A N 1
ATOM 3967 C CA . LEU A 1 538 ? 7.139 23.783 3.786 1.00 69.44 538 LEU A CA 1
ATOM 3968 C C . LEU A 1 538 ? 6.651 22.834 2.685 1.00 69.44 538 LEU A C 1
ATOM 3970 O O . LEU A 1 538 ? 5.600 22.205 2.831 1.00 69.44 538 LEU A O 1
ATOM 3974 N N . GLU A 1 539 ? 7.421 22.696 1.605 1.00 71.75 539 GLU A N 1
ATOM 3975 C CA . GLU A 1 539 ? 7.125 21.740 0.534 1.00 71.75 539 GLU A CA 1
ATOM 3976 C C . GLU A 1 539 ? 7.209 20.293 1.029 1.00 71.75 539 GLU A C 1
ATOM 3978 O O . GLU A 1 539 ? 6.322 19.492 0.729 1.00 71.75 539 GLU A O 1
ATOM 3983 N N . ALA A 1 540 ? 8.205 19.971 1.856 1.00 69.62 540 ALA A N 1
ATOM 3984 C CA . ALA A 1 540 ? 8.326 18.670 2.506 1.00 69.62 540 ALA A CA 1
ATOM 3985 C C . ALA A 1 540 ? 7.114 18.361 3.383 1.00 69.62 540 ALA A C 1
ATOM 3987 O O . ALA A 1 540 ? 6.494 17.308 3.251 1.00 69.62 540 ALA A O 1
ATOM 3988 N N . GLN A 1 541 ? 6.708 19.309 4.230 1.00 73.56 541 GLN A N 1
ATOM 3989 C CA . GLN A 1 541 ? 5.545 19.140 5.093 1.00 73.56 541 GLN A CA 1
ATOM 3990 C C . GLN A 1 541 ? 4.254 18.966 4.276 1.00 73.56 541 GLN A C 1
ATOM 3992 O O . GLN A 1 541 ? 3.388 18.162 4.636 1.00 73.56 541 GLN A O 1
ATOM 3997 N N . ALA A 1 542 ? 4.117 19.686 3.158 1.00 78.44 542 ALA A N 1
ATOM 3998 C CA . ALA A 1 542 ? 3.006 19.507 2.229 1.00 78.44 542 ALA A CA 1
ATOM 3999 C C . ALA A 1 542 ? 3.035 18.123 1.556 1.00 78.44 542 ALA A C 1
ATOM 4001 O O . ALA A 1 542 ? 1.982 17.500 1.406 1.00 78.44 542 ALA A O 1
ATOM 4002 N N . ASN A 1 543 ? 4.217 17.620 1.195 1.00 80.06 543 ASN A N 1
ATOM 4003 C CA . ASN A 1 543 ? 4.398 16.285 0.627 1.00 80.06 543 ASN A CA 1
ATOM 4004 C C . ASN A 1 543 ? 4.047 15.188 1.640 1.00 80.06 543 ASN A C 1
ATOM 4006 O O . ASN A 1 543 ? 3.296 14.280 1.297 1.00 80.06 543 ASN A O 1
ATOM 4010 N N . VAL A 1 544 ? 4.474 15.311 2.899 1.00 78.19 544 VAL A N 1
ATOM 4011 C CA . VAL A 1 544 ? 4.101 14.370 3.971 1.00 78.19 544 VAL A CA 1
ATOM 4012 C C . VAL A 1 544 ? 2.582 14.330 4.169 1.00 78.19 544 VAL A C 1
ATOM 4014 O O . VAL A 1 544 ? 1.992 13.251 4.207 1.00 78.19 544 VAL A O 1
ATOM 4017 N N . LYS A 1 545 ? 1.913 15.492 4.209 1.00 81.31 545 LYS A N 1
ATOM 4018 C CA . LYS A 1 545 ? 0.442 15.568 4.317 1.00 81.31 545 LYS A CA 1
ATOM 4019 C C . LYS A 1 545 ? -0.264 14.898 3.137 1.00 81.31 545 LYS A C 1
ATOM 4021 O O . LYS A 1 545 ? -1.208 14.138 3.338 1.00 81.31 545 LYS A O 1
ATOM 4026 N N . LYS A 1 546 ? 0.202 15.163 1.914 1.00 83.00 546 LYS A N 1
ATOM 4027 C CA . LYS A 1 546 ? -0.287 14.512 0.690 1.00 83.00 546 LYS A CA 1
ATOM 4028 C C . LYS A 1 546 ? -0.108 12.995 0.761 1.00 83.00 546 LYS A C 1
ATOM 4030 O O . LYS A 1 546 ? -1.027 12.260 0.424 1.00 83.00 546 LYS A O 1
ATOM 4035 N N . ALA A 1 547 ? 1.031 12.530 1.262 1.00 82.38 547 ALA A N 1
ATOM 4036 C CA . ALA A 1 547 ? 1.312 11.111 1.385 1.00 82.38 547 ALA A CA 1
ATOM 4037 C C . ALA A 1 547 ? 0.409 10.412 2.415 1.00 82.38 547 ALA A C 1
ATOM 4039 O O . ALA A 1 547 ? -0.184 9.382 2.099 1.00 82.38 547 ALA A O 1
ATOM 4040 N N . HIS A 1 548 ? 0.188 11.021 3.588 1.00 84.69 548 HIS A N 1
ATOM 4041 C CA . HIS A 1 548 ? -0.806 10.522 4.549 1.00 84.69 548 HIS A CA 1
ATOM 4042 C C . HIS A 1 548 ? -2.212 10.475 3.947 1.00 84.69 548 HIS A C 1
ATOM 4044 O O . HIS A 1 548 ? -2.943 9.520 4.187 1.00 84.69 548 HIS A O 1
ATOM 4050 N N . ARG A 1 549 ? -2.581 11.467 3.126 1.00 85.81 549 ARG A N 1
ATOM 4051 C CA . ARG A 1 549 ? -3.881 11.482 2.446 1.00 85.81 549 ARG A CA 1
ATOM 4052 C C . ARG A 1 549 ? -4.032 10.331 1.449 1.00 85.81 549 ARG A C 1
ATOM 4054 O O . ARG A 1 549 ? -5.097 9.728 1.377 1.00 85.81 549 ARG A O 1
ATOM 4061 N N . VAL A 1 550 ? -2.986 10.013 0.690 1.00 86.12 550 VAL A N 1
ATOM 4062 C CA . VAL A 1 550 ? -2.990 8.860 -0.226 1.00 86.12 550 VAL A CA 1
ATOM 4063 C C . VAL A 1 550 ? -3.133 7.549 0.543 1.00 86.12 550 VAL A C 1
ATOM 4065 O O . VAL A 1 550 ? -3.957 6.717 0.168 1.00 86.12 550 VAL A O 1
ATOM 4068 N N . LEU A 1 551 ? -2.382 7.386 1.636 1.00 87.94 551 LEU A N 1
ATOM 4069 C CA . LEU A 1 551 ? -2.472 6.201 2.490 1.00 87.94 551 LEU A CA 1
ATOM 4070 C C . LEU A 1 551 ? -3.850 6.065 3.139 1.00 87.94 551 LEU A C 1
ATOM 4072 O O . LEU A 1 551 ? -4.418 4.982 3.122 1.00 87.94 551 LEU A O 1
ATOM 4076 N N . GLU A 1 552 ? -4.433 7.159 3.629 1.00 89.50 552 GLU A N 1
ATOM 4077 C CA . GLU A 1 552 ? -5.799 7.187 4.160 1.00 89.50 552 GLU A CA 1
ATOM 4078 C C . GLU A 1 552 ? -6.817 6.686 3.121 1.00 89.50 552 GLU A C 1
ATOM 4080 O O . GLU A 1 552 ? -7.663 5.848 3.433 1.00 89.50 552 GLU A O 1
ATOM 4085 N N . LEU A 1 553 ? -6.729 7.173 1.877 1.00 87.56 553 LEU A N 1
ATOM 4086 C CA . LEU A 1 553 ? -7.625 6.759 0.792 1.00 87.56 553 LEU A CA 1
ATOM 4087 C C . LEU A 1 553 ? -7.427 5.288 0.408 1.00 87.56 553 LEU A C 1
ATOM 4089 O O . LEU A 1 553 ? -8.409 4.589 0.162 1.00 87.56 553 LEU A O 1
ATOM 4093 N N . TYR A 1 554 ? -6.183 4.807 0.388 1.00 88.88 554 TYR A N 1
ATOM 4094 C CA . TYR A 1 554 ? -5.884 3.402 0.123 1.00 88.88 554 TYR A CA 1
ATOM 4095 C C . TYR A 1 554 ? -6.414 2.486 1.234 1.00 88.88 554 TYR A C 1
ATOM 4097 O O . TYR A 1 554 ? -7.109 1.516 0.937 1.00 88.88 554 TYR A O 1
ATOM 4105 N N . THR A 1 555 ? -6.187 2.827 2.506 1.00 89.88 555 THR A N 1
ATOM 4106 C CA . THR A 1 555 ? -6.700 2.050 3.643 1.00 89.88 555 THR A CA 1
ATOM 4107 C C . THR A 1 555 ? -8.228 2.013 3.647 1.00 89.88 555 THR A C 1
ATOM 4109 O O . THR A 1 555 ? -8.798 0.935 3.790 1.00 89.88 555 THR A O 1
ATOM 4112 N N . ARG A 1 556 ? -8.918 3.136 3.384 1.00 88.81 556 ARG A N 1
ATOM 4113 C CA . ARG A 1 556 ? -10.386 3.121 3.213 1.00 88.81 556 ARG A CA 1
ATOM 4114 C C . ARG A 1 556 ? -10.836 2.242 2.050 1.00 88.81 556 ARG A C 1
ATOM 4116 O O . ARG A 1 556 ? -11.829 1.534 2.174 1.00 88.81 556 ARG A O 1
ATOM 4123 N N . ALA A 1 557 ? -10.111 2.256 0.932 1.00 85.44 557 ALA A N 1
ATOM 4124 C CA . ALA A 1 557 ? -10.424 1.389 -0.200 1.00 85.44 557 ALA A CA 1
ATOM 4125 C C . ALA A 1 557 ? -10.271 -0.104 0.151 1.00 85.44 557 ALA A C 1
ATOM 4127 O O . ALA A 1 557 ? -11.067 -0.907 -0.333 1.00 85.44 557 ALA A O 1
ATOM 4128 N N . LEU A 1 558 ? -9.305 -0.478 1.002 1.00 87.06 558 LEU A N 1
ATOM 4129 C CA . LEU A 1 558 ? -9.172 -1.846 1.522 1.00 87.06 558 LEU A CA 1
ATOM 4130 C C . LEU A 1 558 ? -10.352 -2.232 2.426 1.00 87.06 558 LEU A C 1
ATOM 4132 O O . LEU A 1 558 ? -10.910 -3.320 2.261 1.00 87.06 558 LEU A O 1
ATOM 4136 N N . LEU A 1 559 ? -10.768 -1.332 3.325 1.00 88.50 559 LEU A N 1
ATOM 4137 C CA . LEU A 1 559 ? -11.932 -1.543 4.196 1.00 88.50 559 LEU A CA 1
ATOM 4138 C C . LEU A 1 559 ? -13.218 -1.726 3.379 1.00 88.50 559 LEU A C 1
ATOM 4140 O O . LEU A 1 559 ? -13.947 -2.694 3.587 1.00 88.50 559 LEU A O 1
ATOM 4144 N N . ALA A 1 560 ? -13.449 -0.868 2.381 1.00 84.81 560 ALA A N 1
ATOM 4145 C CA . ALA A 1 560 ? -14.610 -0.950 1.492 1.00 84.81 560 ALA A CA 1
ATOM 4146 C C . ALA A 1 560 ? -14.653 -2.245 0.653 1.00 84.81 560 ALA A C 1
ATOM 4148 O O . ALA A 1 560 ? -15.728 -2.685 0.252 1.00 84.81 560 ALA A O 1
ATOM 4149 N N . GLN A 1 561 ? -13.499 -2.869 0.393 1.00 81.06 561 GLN A N 1
ATOM 4150 C CA . GLN A 1 561 ? -13.394 -4.157 -0.306 1.00 81.06 561 GLN A CA 1
ATOM 4151 C C . GLN A 1 561 ? -13.594 -5.372 0.613 1.00 81.06 561 GLN A C 1
ATOM 4153 O O . GLN A 1 561 ? -13.595 -6.501 0.125 1.00 81.06 561 GLN A O 1
ATOM 4158 N N . GLY A 1 562 ? -13.712 -5.172 1.929 1.00 82.62 562 GLY A N 1
ATOM 4159 C CA . GLY A 1 562 ? -13.755 -6.264 2.903 1.00 82.62 562 GLY A CA 1
ATOM 4160 C C . GLY A 1 562 ? -12.401 -6.947 3.136 1.00 82.62 562 GLY A C 1
ATOM 4161 O O . GLY A 1 562 ? -12.357 -8.002 3.762 1.00 82.62 562 GLY A O 1
ATOM 4162 N N . LYS A 1 563 ? -11.283 -6.360 2.679 1.00 85.31 563 LYS A N 1
ATOM 4163 C CA . LYS A 1 563 ? -9.916 -6.858 2.938 1.00 85.31 563 LYS A CA 1
ATOM 4164 C C . LYS A 1 563 ? -9.424 -6.390 4.314 1.00 85.31 563 LYS A C 1
ATOM 4166 O O . LYS A 1 563 ? -8.424 -5.682 4.433 1.00 85.31 563 LYS A O 1
ATOM 4171 N N . LEU A 1 564 ? -10.174 -6.745 5.357 1.00 87.19 564 LEU A N 1
ATOM 4172 C CA . LEU A 1 564 ? -10.019 -6.184 6.703 1.00 87.19 564 LEU A CA 1
ATOM 4173 C C . LEU A 1 564 ? -8.688 -6.563 7.379 1.00 87.19 564 LEU A C 1
ATOM 4175 O O . LEU A 1 564 ? -8.160 -5.775 8.157 1.00 87.19 564 LEU A O 1
ATOM 4179 N N . THR A 1 565 ? -8.119 -7.727 7.056 1.00 85.56 565 THR A N 1
ATOM 4180 C CA . THR A 1 565 ? -6.848 -8.239 7.612 1.00 85.56 565 THR A CA 1
ATOM 4181 C C . THR A 1 565 ? -5.613 -7.465 7.141 1.00 85.56 565 THR A C 1
ATOM 4183 O O . THR A 1 565 ? -4.573 -7.475 7.791 1.00 85.56 565 THR A O 1
ATOM 4186 N N . LEU A 1 566 ? -5.703 -6.748 6.017 1.00 86.38 566 LEU A N 1
ATOM 4187 C CA . LEU A 1 566 ? -4.576 -5.973 5.487 1.00 86.38 566 LEU A CA 1
ATOM 4188 C C . LEU A 1 566 ? -4.466 -4.581 6.124 1.00 86.38 566 LEU A C 1
ATOM 4190 O O . LEU A 1 566 ? -3.381 -4.002 6.162 1.00 86.38 566 LEU A O 1
ATOM 4194 N N . ALA A 1 567 ? -5.578 -4.037 6.630 1.00 87.25 567 ALA A N 1
ATOM 4195 C CA . ALA A 1 567 ? -5.654 -2.676 7.157 1.00 87.25 567 ALA A CA 1
ATOM 4196 C C . ALA A 1 567 ? -4.712 -2.384 8.350 1.00 87.25 567 ALA A C 1
ATOM 4198 O O . ALA A 1 567 ? -4.091 -1.314 8.323 1.00 87.25 567 ALA A O 1
ATOM 4199 N N . PRO A 1 568 ? -4.528 -3.283 9.350 1.00 88.12 568 PRO A N 1
ATOM 4200 C CA . PRO A 1 568 ? -3.655 -3.052 10.509 1.00 88.12 568 PRO A CA 1
ATOM 4201 C C . PRO A 1 568 ? -2.262 -2.533 10.159 1.00 88.12 568 PRO A C 1
ATOM 4203 O O . PRO A 1 568 ? -1.776 -1.598 10.790 1.00 88.12 568 PRO A O 1
ATOM 4206 N N . ARG A 1 569 ? -1.652 -3.074 9.098 1.00 86.06 569 ARG A N 1
ATOM 4207 C CA . ARG A 1 569 ? -0.276 -2.750 8.691 1.00 86.06 569 ARG A CA 1
ATOM 4208 C C . ARG A 1 569 ? -0.118 -1.275 8.325 1.00 86.06 569 ARG A C 1
ATOM 4210 O O . ARG A 1 569 ? 0.866 -0.638 8.685 1.00 86.06 569 ARG A O 1
ATOM 4217 N N . TYR A 1 570 ? -1.109 -0.711 7.638 1.00 87.50 570 TYR A N 1
ATOM 4218 C CA . TYR A 1 570 ? -1.068 0.672 7.157 1.00 87.50 570 TYR A CA 1
ATOM 4219 C C . TYR A 1 570 ? -1.502 1.686 8.219 1.00 87.50 570 TYR A C 1
ATOM 4221 O O . TYR A 1 570 ? -1.088 2.846 8.164 1.00 87.50 570 TYR A O 1
ATOM 4229 N N . LEU A 1 571 ? -2.310 1.266 9.199 1.00 87.06 571 LEU A N 1
ATOM 4230 C CA . LEU A 1 571 ? -2.798 2.136 10.273 1.00 87.06 571 LEU A CA 1
ATOM 4231 C C . LEU A 1 571 ? -1.660 2.703 11.124 1.00 87.06 571 LEU A C 1
ATOM 4233 O O . LEU A 1 571 ? -1.753 3.838 11.588 1.00 87.06 571 LEU A O 1
ATOM 4237 N N . CYS A 1 572 ? -0.568 1.957 11.283 1.00 82.38 572 CYS A N 1
ATOM 4238 C CA . CYS A 1 572 ? 0.552 2.363 12.123 1.00 82.38 572 CYS A CA 1
ATOM 4239 C C . CYS A 1 572 ? 1.306 3.591 11.595 1.00 82.38 572 CYS A C 1
ATOM 4241 O O . CYS A 1 572 ? 1.822 4.360 12.396 1.00 82.38 572 CYS A O 1
ATOM 4243 N N . VAL A 1 573 ? 1.348 3.798 10.274 1.00 81.25 573 VAL A N 1
ATOM 4244 C CA . VAL A 1 573 ? 2.062 4.929 9.639 1.00 81.25 573 VAL A CA 1
ATOM 4245 C C . VAL A 1 573 ? 1.188 6.186 9.549 1.00 81.25 573 VAL A C 1
ATOM 4247 O O . VAL A 1 573 ? 1.674 7.278 9.265 1.00 81.25 573 VAL A O 1
ATOM 4250 N N . LEU A 1 574 ? -0.117 6.059 9.793 1.00 86.12 574 LEU A N 1
ATOM 4251 C CA . LEU A 1 574 ? -1.045 7.181 9.725 1.00 86.12 574 LEU A CA 1
ATOM 4252 C C . LEU A 1 574 ? -1.009 8.024 11.009 1.00 86.12 574 LEU A C 1
ATOM 4254 O O . LEU A 1 574 ? -0.849 7.476 12.101 1.00 86.12 574 LEU A O 1
ATOM 4258 N N . PRO A 1 575 ? -1.223 9.350 10.903 1.00 84.25 575 PRO A N 1
ATOM 4259 C CA . PRO A 1 575 ? -1.262 10.234 12.065 1.00 84.25 575 PRO A CA 1
ATOM 4260 C C . PRO A 1 575 ? -2.436 9.884 12.987 1.00 84.25 575 PRO A C 1
ATOM 4262 O O . PRO A 1 575 ? -3.512 9.524 12.497 1.00 84.25 575 PRO A O 1
ATOM 4265 N N . GLY A 1 576 ? -2.269 10.078 14.302 1.00 84.50 576 GLY A N 1
ATOM 4266 C CA . GLY A 1 576 ? -3.209 9.610 15.329 1.00 84.50 576 GLY A CA 1
ATOM 4267 C C . GLY A 1 576 ? -4.686 9.905 15.053 1.00 84.50 576 GLY A C 1
ATOM 4268 O O . GLY A 1 576 ? -5.512 9.008 15.108 1.00 84.50 576 GLY A O 1
ATOM 4269 N N . HIS A 1 577 ? -5.046 11.124 14.645 1.00 85.38 577 HIS A N 1
ATOM 4270 C CA . HIS A 1 577 ? -6.448 11.461 14.346 1.00 85.38 577 HIS A CA 1
ATOM 4271 C C . HIS A 1 577 ? -7.060 10.647 13.185 1.00 85.38 577 HIS A C 1
ATOM 4273 O O . HIS A 1 577 ? -8.227 10.263 13.257 1.00 85.38 577 HIS A O 1
ATOM 4279 N N . VAL A 1 578 ? -6.289 10.367 12.126 1.00 87.88 578 VAL A N 1
ATOM 4280 C CA . VAL A 1 578 ? -6.743 9.535 10.996 1.00 87.88 578 VAL A CA 1
ATOM 4281 C C . VAL A 1 578 ? -6.756 8.068 11.403 1.00 87.88 578 VAL A C 1
ATOM 4283 O O . VAL A 1 578 ? -7.722 7.365 11.108 1.00 87.88 578 VAL A O 1
ATOM 4286 N N . ARG A 1 579 ? -5.716 7.623 12.121 1.00 90.12 579 ARG A N 1
ATOM 4287 C CA . ARG A 1 579 ? -5.631 6.268 12.669 1.00 90.12 579 ARG A CA 1
ATOM 4288 C C . ARG A 1 579 ? -6.847 5.956 13.542 1.00 90.12 579 ARG A C 1
ATOM 4290 O O . ARG A 1 579 ? -7.508 4.964 13.276 1.00 90.12 579 ARG A O 1
ATOM 4297 N N . ASN A 1 580 ? -7.215 6.833 14.478 1.00 89.31 580 ASN A N 1
ATOM 4298 C CA . ASN A 1 580 ? -8.381 6.654 15.354 1.00 89.31 580 ASN A CA 1
ATOM 4299 C C . ASN A 1 580 ? -9.680 6.474 14.559 1.00 89.31 580 ASN A C 1
ATOM 4301 O O . ASN A 1 580 ? -10.484 5.588 14.853 1.00 89.31 580 ASN A O 1
ATOM 4305 N N . SER A 1 581 ? -9.879 7.304 13.530 1.00 90.56 581 SER A N 1
ATOM 4306 C CA . SER A 1 581 ? -11.063 7.229 12.671 1.00 90.56 581 SER A CA 1
ATOM 4307 C C . SER A 1 581 ? -11.134 5.903 11.912 1.00 90.56 581 SER A C 1
ATOM 4309 O O . SER A 1 581 ? -12.195 5.289 11.881 1.00 90.56 581 SER A O 1
ATOM 4311 N N . LEU A 1 582 ? -10.029 5.459 11.308 1.00 90.81 582 LEU A N 1
ATOM 4312 C CA . LEU A 1 582 ? -10.000 4.235 10.502 1.00 90.81 582 LEU A CA 1
ATOM 4313 C C . LEU A 1 582 ? -9.979 2.962 11.356 1.00 90.81 582 LEU A C 1
ATOM 4315 O O . LEU A 1 582 ? -10.579 1.968 10.962 1.00 90.81 582 LEU A O 1
ATOM 4319 N N . CYS A 1 583 ? -9.335 2.986 12.527 1.00 91.88 583 CYS A N 1
ATOM 4320 C CA . CYS A 1 583 ? -9.442 1.921 13.524 1.00 91.88 583 CYS A CA 1
ATOM 4321 C C . CYS A 1 583 ? -10.899 1.756 13.967 1.00 91.88 583 CYS A C 1
ATOM 4323 O O . CYS A 1 583 ? -11.393 0.636 14.008 1.00 91.88 583 CYS A O 1
ATOM 4325 N N . SER A 1 584 ? -11.606 2.860 14.235 1.00 89.88 584 SER A N 1
ATOM 4326 C CA . SER A 1 584 ? -13.028 2.806 14.594 1.00 89.88 584 SER A CA 1
ATOM 4327 C C . SER A 1 584 ? -13.877 2.220 13.462 1.00 89.88 584 SER A C 1
ATOM 4329 O O . SER A 1 584 ? -14.710 1.362 13.723 1.00 89.88 584 SER A O 1
ATOM 4331 N N . GLU A 1 585 ? -13.628 2.613 12.207 1.00 91.19 585 GLU A N 1
ATOM 4332 C CA . GLU A 1 585 ? -14.313 2.065 11.023 1.00 91.19 585 GLU A CA 1
ATOM 4333 C C . GLU A 1 585 ? -14.037 0.558 10.835 1.00 91.19 585 GLU A C 1
ATOM 4335 O O . GLU A 1 585 ? -14.959 -0.221 10.595 1.00 91.19 585 GLU A O 1
ATOM 4340 N N . LEU A 1 586 ? -12.784 0.122 11.010 1.00 91.88 586 LEU A N 1
ATOM 4341 C CA . LEU A 1 586 ? -12.385 -1.290 10.976 1.00 91.88 586 LEU A CA 1
ATOM 4342 C C . LEU A 1 586 ? -13.110 -2.106 12.056 1.00 91.88 586 LEU A C 1
ATOM 4344 O O . LEU A 1 586 ? -13.693 -3.150 11.756 1.00 91.88 586 LEU A O 1
ATOM 4348 N N . LEU A 1 587 ? -13.086 -1.627 13.302 1.00 90.94 587 LEU A N 1
ATOM 4349 C CA . LEU A 1 587 ? -13.753 -2.278 14.429 1.00 90.94 587 LEU A CA 1
ATOM 4350 C C . LEU A 1 587 ? -15.274 -2.299 14.239 1.00 90.94 587 LEU A C 1
ATOM 4352 O O . LEU A 1 587 ? -15.910 -3.301 14.556 1.00 90.94 587 LEU A O 1
ATOM 4356 N N . GLU A 1 588 ? -15.864 -1.251 13.660 1.00 87.88 588 GLU A N 1
ATOM 4357 C CA . GLU A 1 588 ? -17.290 -1.198 13.329 1.00 87.88 588 GLU A CA 1
ATOM 4358 C C . GLU A 1 588 ? -17.675 -2.261 12.288 1.00 87.88 588 GLU A C 1
ATOM 4360 O O . GLU A 1 588 ? -18.697 -2.927 12.449 1.00 87.88 588 GLU A O 1
ATOM 4365 N N . LEU A 1 589 ? -16.856 -2.477 11.252 1.00 87.12 589 LEU A N 1
ATOM 4366 C CA . LEU A 1 589 ? -17.101 -3.508 10.234 1.00 87.12 589 LEU A CA 1
ATOM 4367 C C . LEU A 1 589 ? -17.048 -4.927 10.821 1.00 87.12 589 LEU A C 1
ATOM 4369 O O . LEU A 1 589 ? -17.945 -5.729 10.553 1.00 87.12 589 LEU A O 1
ATOM 4373 N N . TYR A 1 590 ? -16.057 -5.225 11.669 1.00 85.06 590 TYR A N 1
ATOM 4374 C CA . TYR A 1 590 ? -16.021 -6.497 12.404 1.00 85.06 590 TYR A CA 1
ATOM 4375 C C . TYR A 1 590 ? -17.196 -6.623 13.378 1.00 85.06 590 TYR A C 1
ATOM 4377 O O . TYR A 1 590 ? -17.810 -7.683 13.467 1.00 85.06 590 TYR A O 1
ATOM 4385 N N . THR A 1 591 ? -17.563 -5.533 14.054 1.00 85.06 591 THR A N 1
ATOM 4386 C CA . THR A 1 591 ? -18.697 -5.515 14.985 1.00 85.06 591 THR A CA 1
ATOM 4387 C C . THR A 1 591 ? -20.020 -5.764 14.259 1.00 85.06 591 THR A C 1
ATOM 4389 O O . THR A 1 591 ? -20.848 -6.514 14.758 1.00 85.06 591 THR A O 1
ATOM 4392 N N . LYS A 1 592 ? -20.231 -5.227 13.052 1.00 80.50 592 LYS A N 1
ATOM 4393 C CA . LYS A 1 592 ? -21.428 -5.529 12.245 1.00 80.50 592 LYS A CA 1
ATOM 4394 C C . LYS A 1 592 ? -21.525 -7.016 11.909 1.00 80.50 592 LYS A C 1
ATOM 4396 O O . LYS A 1 592 ? -22.567 -7.616 12.157 1.00 80.50 592 LYS A O 1
ATOM 4401 N N . ASN A 1 593 ? -20.427 -7.626 11.457 1.00 71.69 593 ASN A N 1
ATOM 4402 C CA . ASN A 1 593 ? -20.372 -9.071 11.203 1.00 71.69 593 ASN A CA 1
ATOM 4403 C C . ASN A 1 593 ? -20.642 -9.891 12.478 1.00 71.69 593 ASN A C 1
ATOM 4405 O O . ASN A 1 593 ? -21.323 -10.911 12.427 1.00 71.69 593 ASN A O 1
ATOM 4409 N N . PHE A 1 594 ? -20.146 -9.414 13.621 1.00 69.62 594 PHE A N 1
ATOM 4410 C CA . PHE A 1 594 ? -20.340 -10.021 14.937 1.00 69.62 594 PHE A CA 1
ATOM 4411 C C . PHE A 1 594 ? -21.787 -9.910 15.460 1.00 69.62 594 PHE A C 1
ATOM 4413 O O . PHE A 1 594 ? -22.241 -10.763 16.223 1.00 69.62 594 PHE A O 1
ATOM 4420 N N . LEU A 1 595 ? -22.539 -8.881 15.049 1.00 69.44 595 LEU A N 1
ATOM 4421 C CA . LEU A 1 595 ? -23.900 -8.609 15.529 1.00 69.44 595 LEU A CA 1
ATOM 4422 C C . LEU A 1 595 ? -25.023 -9.135 14.610 1.00 69.44 595 LEU A C 1
ATOM 4424 O O . LEU A 1 595 ? -26.108 -9.428 15.113 1.00 69.44 595 LEU A O 1
ATOM 4428 N N . ASP A 1 596 ? -24.799 -9.278 13.298 1.00 57.94 596 ASP A N 1
ATOM 4429 C CA . ASP A 1 596 ? -25.834 -9.663 12.310 1.00 57.94 596 ASP A CA 1
ATOM 4430 C C . ASP A 1 596 ? -26.300 -11.137 12.397 1.00 57.94 596 ASP A C 1
ATOM 4432 O O . ASP A 1 596 ? -27.265 -11.535 11.737 1.00 57.94 596 ASP A O 1
ATOM 4436 N N . VAL A 1 597 ? -25.666 -11.959 13.240 1.00 52.28 597 VAL A N 1
ATOM 4437 C CA . VAL A 1 597 ? -25.977 -13.394 13.399 1.00 52.28 597 VAL A CA 1
ATOM 4438 C C . VAL A 1 597 ? -27.367 -13.640 14.033 1.00 52.28 597 VAL A C 1
ATOM 4440 O O . VAL A 1 597 ? -27.971 -14.688 13.800 1.00 52.28 597 VAL A O 1
ATOM 4443 N N . ASP A 1 598 ? -27.943 -12.665 14.754 1.00 46.81 598 ASP A N 1
ATOM 4444 C CA . ASP A 1 598 ? -29.103 -12.878 15.646 1.00 46.81 598 ASP A CA 1
ATOM 4445 C C . ASP A 1 598 ? -30.461 -12.307 15.195 1.00 46.81 598 ASP A C 1
ATOM 4447 O O . ASP A 1 598 ? -31.470 -12.494 15.883 1.00 46.81 598 ASP A O 1
ATOM 4451 N N . ALA A 1 599 ? -30.580 -11.702 14.007 1.00 41.16 599 ALA A N 1
ATOM 4452 C CA . ALA A 1 599 ? -31.887 -11.226 13.517 1.00 41.16 599 ALA A CA 1
ATOM 4453 C C . ALA A 1 599 ? -32.928 -12.358 13.291 1.00 41.16 599 ALA A C 1
ATOM 4455 O O . ALA A 1 599 ? -34.076 -12.088 12.932 1.00 41.16 599 ALA A O 1
ATOM 4456 N N . SER A 1 600 ? -32.555 -13.631 13.492 1.00 36.53 600 SER A N 1
ATOM 4457 C CA . SER A 1 600 ? -33.406 -14.805 13.261 1.00 36.53 600 SER A CA 1
ATOM 4458 C C . SER A 1 600 ? -33.791 -15.622 14.510 1.00 36.53 600 SER A C 1
ATOM 4460 O O . SER A 1 600 ? -34.590 -16.551 14.371 1.00 36.53 600 SER A O 1
ATOM 4462 N N . THR A 1 601 ? -33.299 -15.288 15.714 1.00 35.75 601 THR A N 1
ATOM 4463 C CA . THR A 1 601 ? -33.292 -16.228 16.867 1.00 35.75 601 THR A CA 1
ATOM 4464 C C . THR A 1 601 ? -33.739 -15.685 18.233 1.00 35.75 601 THR A C 1
ATOM 4466 O O . THR A 1 601 ? -33.765 -16.459 19.188 1.00 35.75 601 THR A O 1
ATOM 4469 N N . ALA A 1 602 ? -34.174 -14.427 18.370 1.00 34.72 602 ALA A N 1
ATOM 4470 C CA . ALA A 1 602 ? -34.692 -13.932 19.658 1.00 34.72 602 ALA A CA 1
ATOM 4471 C C . ALA A 1 602 ? -35.927 -14.739 20.155 1.00 34.72 602 ALA A C 1
ATOM 4473 O O . ALA A 1 602 ? -36.818 -15.052 19.352 1.00 34.72 602 ALA A O 1
ATOM 4474 N N . PRO A 1 603 ? -36.030 -15.075 21.460 1.00 29.61 603 PRO A N 1
ATOM 4475 C CA . PRO A 1 603 ? -37.113 -15.898 21.995 1.00 29.61 603 PRO A CA 1
ATOM 4476 C C . PRO A 1 603 ? -38.453 -15.153 21.918 1.00 29.61 603 PRO A C 1
ATOM 4478 O O . PRO A 1 603 ? -38.663 -14.128 22.563 1.00 29.61 603 PRO A O 1
ATOM 4481 N N . ARG A 1 604 ? -39.389 -15.671 21.115 1.00 28.14 604 ARG A N 1
ATOM 4482 C CA . ARG A 1 604 ? -40.785 -15.211 21.117 1.00 28.14 604 ARG A CA 1
ATOM 4483 C C . ARG A 1 604 ? -41.506 -15.759 22.349 1.00 28.14 604 ARG A C 1
ATOM 4485 O O . ARG A 1 604 ? -41.607 -16.976 22.497 1.00 28.14 604 ARG A O 1
ATOM 4492 N N . ALA A 1 605 ? -42.072 -14.869 23.164 1.00 27.52 605 ALA A N 1
ATOM 4493 C CA . ALA A 1 605 ? -43.101 -15.222 24.141 1.00 27.52 605 ALA A CA 1
ATOM 4494 C C . ALA A 1 605 ? -44.329 -15.840 23.426 1.00 27.52 605 ALA A C 1
ATOM 4496 O O . ALA A 1 605 ? -44.633 -15.449 22.291 1.00 27.52 605 ALA A O 1
ATOM 4497 N N . PRO A 1 606 ? -45.021 -16.820 24.034 1.00 26.95 606 PRO A N 1
ATOM 4498 C CA . PRO A 1 606 ? -46.080 -17.558 23.366 1.00 26.95 606 PRO A CA 1
ATOM 4499 C C . PRO A 1 606 ? -47.398 -16.789 23.454 1.00 26.95 606 PRO A C 1
ATOM 4501 O O . PRO A 1 606 ? -47.878 -16.546 24.551 1.00 26.95 606 PRO A O 1
ATOM 4504 N N . ASP A 1 607 ? -48.026 -16.478 22.320 1.00 26.19 607 ASP A N 1
ATOM 4505 C CA . ASP A 1 607 ? -49.482 -16.324 22.276 1.00 26.19 607 ASP A CA 1
ATOM 4506 C C . ASP A 1 607 ? -50.050 -16.670 20.896 1.00 26.19 607 ASP A C 1
ATOM 4508 O O . ASP A 1 607 ? -49.448 -16.434 19.845 1.00 26.19 607 ASP A O 1
ATOM 4512 N N . GLY A 1 608 ? -51.197 -17.347 20.932 1.00 26.05 608 GLY A N 1
ATOM 4513 C CA . GLY A 1 608 ? -51.796 -18.043 19.805 1.00 26.05 608 GLY A CA 1
ATOM 4514 C C . GLY A 1 608 ? -52.775 -17.235 18.947 1.00 26.05 608 GLY A C 1
ATOM 4515 O O . GLY A 1 608 ? -53.211 -16.141 19.280 1.00 26.05 608 GLY A O 1
ATOM 4516 N N . ILE A 1 609 ? -53.206 -17.935 17.888 1.00 24.89 609 ILE A N 1
ATOM 4517 C CA . ILE A 1 609 ? -54.359 -17.701 16.994 1.00 24.89 609 ILE A CA 1
ATOM 4518 C C . ILE A 1 609 ? -54.111 -16.784 15.770 1.00 24.89 609 ILE A C 1
ATOM 4520 O O . ILE A 1 609 ? -54.471 -15.618 15.736 1.00 24.89 609 ILE A O 1
ATOM 4524 N N . GLY A 1 610 ? -53.562 -17.408 14.715 1.00 23.53 610 GLY A N 1
ATOM 4525 C CA . GLY A 1 610 ? -54.093 -17.495 13.336 1.00 23.53 610 GLY A CA 1
ATOM 4526 C C . GLY A 1 610 ? -54.497 -16.242 12.533 1.00 23.53 610 GLY A C 1
ATOM 4527 O O . GLY A 1 610 ? -55.547 -15.667 12.783 1.00 23.53 610 GLY A O 1
ATOM 4528 N N . ILE A 1 611 ? -53.819 -15.990 11.398 1.00 24.86 611 ILE A N 1
ATOM 4529 C CA . ILE A 1 611 ? -54.239 -16.345 10.011 1.00 24.86 611 ILE A CA 1
ATOM 4530 C C . ILE A 1 611 ? -53.327 -15.650 8.960 1.00 24.86 611 ILE A C 1
ATOM 4532 O O . ILE A 1 611 ? -53.115 -14.447 8.998 1.00 24.86 611 ILE A O 1
ATOM 4536 N N . ALA A 1 612 ? -52.829 -16.472 8.022 1.00 27.75 612 ALA A N 1
ATOM 4537 C CA . ALA A 1 612 ? -52.397 -16.265 6.624 1.00 27.75 612 ALA A CA 1
ATOM 4538 C C . ALA A 1 612 ? -51.921 -14.885 6.095 1.00 27.75 612 ALA A C 1
ATOM 4540 O O . ALA A 1 612 ? -52.715 -13.959 5.964 1.00 27.75 612 ALA A O 1
ATOM 4541 N N . ASN A 1 613 ? -50.701 -14.845 5.523 1.00 24.31 613 ASN A N 1
ATOM 4542 C CA . ASN A 1 613 ? -50.542 -14.692 4.062 1.00 24.31 613 ASN A CA 1
ATOM 4543 C C . ASN A 1 613 ? -49.112 -14.928 3.516 1.00 24.31 613 ASN A C 1
ATOM 4545 O O . ASN A 1 613 ? -48.128 -14.397 4.017 1.00 24.31 613 ASN A O 1
ATOM 4549 N N . ALA A 1 614 ? -49.112 -15.734 2.449 1.00 24.31 614 ALA A N 1
ATOM 4550 C CA . ALA A 1 614 ? -48.203 -15.965 1.320 1.00 24.31 614 ALA A CA 1
ATOM 4551 C C . ALA A 1 614 ? -46.858 -15.208 1.174 1.00 24.31 614 ALA A C 1
ATOM 4553 O O . ALA A 1 614 ? -46.808 -14.006 0.927 1.00 24.31 614 ALA A O 1
ATOM 4554 N N . ASP A 1 615 ? -45.801 -16.030 1.189 1.00 24.91 615 ASP A N 1
ATOM 4555 C CA . ASP A 1 615 ? -44.611 -16.110 0.320 1.00 24.91 615 ASP A CA 1
ATOM 4556 C C . ASP A 1 615 ? -44.464 -15.145 -0.867 1.00 24.91 615 ASP A C 1
ATOM 4558 O O . ASP A 1 615 ? -45.371 -15.064 -1.689 1.00 24.91 615 ASP A O 1
ATOM 4562 N N . VAL A 1 616 ? -43.235 -14.623 -1.065 1.00 24.58 616 VAL A N 1
ATOM 4563 C CA . VAL A 1 616 ? -42.365 -14.941 -2.229 1.00 24.58 616 VAL A CA 1
ATOM 4564 C C . VAL A 1 616 ? -40.870 -14.719 -1.870 1.00 24.58 616 VAL A C 1
ATOM 4566 O O . VAL A 1 616 ? -40.453 -13.609 -1.562 1.00 24.58 616 VAL A O 1
ATOM 4569 N N . ASN A 1 617 ? -40.067 -15.786 -2.028 1.00 25.48 617 ASN A N 1
ATOM 4570 C CA . ASN A 1 617 ? -38.595 -15.865 -2.181 1.00 25.48 617 ASN A CA 1
ATOM 4571 C C . ASN A 1 617 ? -37.648 -15.733 -0.962 1.00 25.48 617 ASN A C 1
ATOM 4573 O O . ASN A 1 617 ? -36.858 -14.797 -0.879 1.00 25.48 617 ASN A O 1
ATOM 4577 N N . ARG A 1 618 ? -37.528 -16.808 -0.165 1.00 26.44 618 ARG A N 1
ATOM 4578 C CA . ARG A 1 618 ? -36.221 -17.297 0.338 1.00 26.44 618 ARG A CA 1
ATOM 4579 C C . ARG A 1 618 ? -36.173 -18.826 0.253 1.00 26.44 618 ARG A C 1
ATOM 4581 O O . ARG A 1 618 ? -36.912 -19.521 0.941 1.00 26.44 618 ARG A O 1
ATOM 4588 N N . ARG A 1 619 ? -35.338 -19.357 -0.645 1.00 24.72 619 ARG A N 1
ATOM 4589 C CA . ARG A 1 619 ? -35.149 -20.802 -0.836 1.00 24.72 619 ARG A CA 1
ATOM 4590 C C . ARG A 1 619 ? -34.181 -21.358 0.214 1.00 24.72 619 ARG A C 1
ATOM 4592 O O . ARG A 1 619 ? -33.005 -21.038 0.185 1.00 24.72 619 ARG A O 1
ATOM 4599 N N . HIS A 1 620 ? -34.737 -22.216 1.068 1.00 24.69 620 HIS A N 1
ATOM 4600 C CA . HIS A 1 620 ? -34.180 -23.451 1.633 1.00 24.69 620 HIS A CA 1
ATOM 4601 C C . HIS A 1 620 ? -32.754 -23.464 2.208 1.00 24.69 620 HIS A C 1
ATOM 4603 O O . HIS A 1 620 ? -31.801 -23.735 1.488 1.00 24.69 620 HIS A O 1
ATOM 4609 N N . LEU A 1 621 ? -32.676 -23.409 3.543 1.00 26.45 621 LEU A N 1
ATOM 4610 C CA . LEU A 1 621 ? -31.913 -24.353 4.377 1.00 26.45 621 LEU A CA 1
ATOM 4611 C C . LEU A 1 621 ? -32.414 -24.243 5.830 1.00 26.45 621 LEU A C 1
ATOM 4613 O O . LEU A 1 621 ? -31.975 -23.400 6.600 1.00 26.45 621 LEU A O 1
ATOM 4617 N N . HIS A 1 622 ? -33.385 -25.081 6.195 1.00 27.22 622 HIS A N 1
ATOM 4618 C CA . HIS A 1 622 ? -33.785 -25.297 7.586 1.00 27.22 622 HIS A CA 1
ATOM 4619 C C . HIS A 1 622 ? -33.588 -26.771 7.913 1.00 27.22 622 HIS A C 1
ATOM 4621 O O . HIS A 1 622 ? -34.341 -27.607 7.421 1.00 27.22 622 HIS A O 1
ATOM 4627 N N . LEU A 1 623 ? -32.561 -27.046 8.720 1.00 29.80 623 LEU A N 1
ATOM 4628 C CA . LEU A 1 623 ? -32.469 -28.123 9.710 1.00 29.80 623 LEU A CA 1
ATOM 4629 C C . LEU A 1 623 ? -31.143 -27.932 10.470 1.00 29.80 623 LEU A C 1
ATOM 4631 O O . LEU A 1 623 ? -30.089 -28.317 9.976 1.00 29.80 623 LEU A O 1
ATOM 4635 N N . GLY A 1 624 ? -31.221 -27.298 11.648 1.00 30.38 624 GLY A N 1
ATOM 4636 C CA . GLY A 1 624 ? -30.107 -27.112 12.593 1.00 30.38 624 GLY A CA 1
ATOM 4637 C C . GLY A 1 624 ? -29.900 -25.656 13.018 1.00 30.38 624 GLY A C 1
ATOM 4638 O O . GLY A 1 624 ? -28.909 -25.072 12.631 1.00 30.38 624 GLY A O 1
ATOM 4639 N N . THR A 1 625 ? -30.826 -25.033 13.754 1.00 41.88 625 THR A N 1
ATOM 4640 C CA . THR A 1 625 ? -30.834 -23.560 13.917 1.00 41.88 625 THR A CA 1
ATOM 4641 C C . THR A 1 625 ? -30.153 -23.004 15.173 1.00 41.88 625 THR A C 1
ATOM 4643 O O . THR A 1 625 ? -29.915 -21.806 15.217 1.00 41.88 625 THR A O 1
ATOM 4646 N N . THR A 1 626 ? -29.794 -23.811 16.177 1.00 45.16 626 THR A N 1
ATOM 4647 C CA . THR A 1 626 ? -29.052 -23.319 17.364 1.00 45.16 626 THR A CA 1
ATOM 4648 C C . THR A 1 626 ? -27.553 -23.609 17.286 1.00 45.16 626 THR A C 1
ATOM 4650 O O . THR A 1 626 ? -26.741 -22.751 17.614 1.00 45.16 626 THR A O 1
ATOM 4653 N N . ALA A 1 627 ? -27.167 -24.780 16.768 1.00 46.97 627 ALA A N 1
ATOM 4654 C CA . ALA A 1 627 ? -25.760 -25.152 16.597 1.00 46.97 627 ALA A CA 1
ATOM 4655 C C . ALA A 1 627 ? -25.036 -24.303 15.533 1.00 46.97 627 ALA A C 1
ATOM 4657 O O . ALA A 1 627 ? -23.848 -24.037 15.674 1.00 46.97 627 ALA A O 1
ATOM 4658 N N . THR A 1 628 ? -25.739 -23.840 14.491 1.00 57.94 628 THR A N 1
ATOM 4659 C CA . THR A 1 628 ? -25.152 -22.990 13.439 1.00 57.94 628 THR A CA 1
ATOM 4660 C C . THR A 1 628 ? -24.947 -21.546 13.888 1.00 57.94 628 THR A C 1
ATOM 4662 O O . THR A 1 628 ? -23.994 -20.919 13.444 1.00 57.94 628 THR A O 1
ATOM 4665 N N . ALA A 1 629 ? -25.808 -21.020 14.767 1.00 59.06 629 ALA A N 1
ATOM 4666 C CA . ALA A 1 629 ? -25.663 -19.669 15.315 1.00 59.06 629 ALA A CA 1
ATOM 4667 C C . ALA A 1 629 ? -24.485 -19.595 16.299 1.00 59.06 629 ALA A C 1
ATOM 4669 O O . ALA A 1 629 ? -23.660 -18.695 16.196 1.00 59.06 629 ALA A O 1
ATOM 4670 N N . ALA A 1 630 ? -24.345 -20.596 17.177 1.00 65.50 630 ALA A N 1
ATOM 4671 C CA . ALA A 1 630 ? -23.195 -20.712 18.074 1.00 65.50 630 ALA A CA 1
ATOM 4672 C C . ALA A 1 630 ? -21.869 -20.893 17.311 1.00 65.50 630 ALA A C 1
ATOM 4674 O O . ALA A 1 630 ? -20.862 -20.301 17.685 1.00 65.50 630 ALA A O 1
ATOM 4675 N N . ALA A 1 631 ? -21.870 -21.667 16.218 1.00 69.81 631 ALA A N 1
ATOM 4676 C CA . ALA A 1 631 ? -20.696 -21.817 15.357 1.00 69.81 631 ALA A CA 1
ATOM 4677 C C . ALA A 1 631 ? -20.322 -20.506 14.640 1.00 69.81 631 ALA A C 1
ATOM 4679 O O . ALA A 1 631 ? -19.149 -20.155 14.606 1.00 69.81 631 ALA A O 1
ATOM 4680 N N . ALA A 1 632 ? -21.305 -19.757 14.128 1.00 68.62 632 ALA A N 1
ATOM 4681 C CA . ALA A 1 632 ? -21.071 -18.454 13.499 1.00 68.62 632 ALA A CA 1
ATOM 4682 C C . ALA A 1 632 ? -20.564 -17.398 14.499 1.00 68.62 632 ALA A C 1
ATOM 4684 O O . ALA A 1 632 ? -19.713 -16.582 14.159 1.00 68.62 632 ALA A O 1
ATOM 4685 N N . LEU A 1 633 ? -21.053 -17.434 15.742 1.00 72.56 633 LEU A N 1
ATOM 4686 C CA . LEU A 1 633 ? -20.556 -16.593 16.834 1.00 72.56 633 LEU A CA 1
ATOM 4687 C C . LEU A 1 633 ? -19.116 -16.934 17.214 1.00 72.56 633 LEU A C 1
ATOM 4689 O O . LEU A 1 633 ? -18.320 -16.021 17.396 1.00 72.56 633 LEU A O 1
ATOM 4693 N N . ALA A 1 634 ? -18.771 -18.221 17.285 1.00 76.06 634 ALA A N 1
ATOM 4694 C CA . ALA A 1 634 ? -17.402 -18.661 17.546 1.00 76.06 634 ALA A CA 1
ATOM 4695 C C . ALA A 1 634 ? -16.434 -18.241 16.424 1.00 76.06 634 ALA A C 1
ATOM 4697 O O . ALA A 1 634 ? -15.343 -17.764 16.715 1.00 76.06 634 ALA A O 1
ATOM 4698 N N . GLU A 1 635 ? -16.850 -18.353 15.158 1.00 77.75 635 GLU A N 1
ATOM 4699 C CA . GLU A 1 635 ? -16.070 -17.894 13.998 1.00 77.75 635 GLU A CA 1
ATOM 4700 C C . GLU A 1 635 ? -15.871 -16.367 14.014 1.00 77.75 635 GLU A C 1
ATOM 4702 O O . GLU A 1 635 ? -14.774 -15.869 13.759 1.00 77.75 635 GLU A O 1
ATOM 4707 N N . ALA A 1 636 ? -16.911 -15.607 14.375 1.00 77.44 636 ALA A N 1
ATOM 4708 C CA . ALA A 1 636 ? -16.811 -14.158 14.525 1.00 77.44 636 ALA A CA 1
ATOM 4709 C C . ALA A 1 636 ? -15.930 -13.749 15.723 1.00 77.44 636 ALA A C 1
ATOM 4711 O O . ALA A 1 636 ? -15.173 -12.783 15.619 1.00 77.44 636 ALA A O 1
ATOM 4712 N N . ASP A 1 637 ? -15.991 -14.485 16.837 1.00 79.31 637 ASP A N 1
ATOM 4713 C CA . ASP A 1 637 ? -15.115 -14.294 17.999 1.00 79.31 637 ASP A CA 1
ATOM 4714 C C . ASP A 1 637 ? -13.647 -14.556 17.633 1.00 79.31 637 ASP A C 1
ATOM 4716 O O . ASP A 1 637 ? -12.785 -13.745 17.972 1.00 79.31 637 ASP A O 1
ATOM 4720 N N . GLU A 1 638 ? -13.365 -15.631 16.889 1.00 83.31 638 GLU A N 1
ATOM 4721 C CA . GLU A 1 638 ? -12.023 -15.958 16.395 1.00 83.31 638 GLU A CA 1
ATOM 4722 C C . GLU A 1 638 ? -11.481 -14.855 15.473 1.00 83.31 638 GLU A C 1
ATOM 4724 O O . GLU A 1 638 ? -10.345 -14.404 15.640 1.00 83.31 638 GLU A O 1
ATOM 4729 N N . ALA A 1 639 ? -12.314 -14.341 14.563 1.00 82.50 639 ALA A N 1
ATOM 4730 C CA . ALA A 1 639 ? -11.954 -13.221 13.696 1.00 82.50 639 ALA A CA 1
ATOM 4731 C C . ALA A 1 639 ? -11.656 -11.932 14.493 1.00 82.50 639 ALA A C 1
ATOM 4733 O O . ALA A 1 639 ? -10.677 -11.237 14.201 1.00 82.50 639 ALA A O 1
ATOM 4734 N N . CYS A 1 640 ? -12.452 -11.631 15.528 1.00 84.50 640 CYS A N 1
ATOM 4735 C CA . CYS A 1 640 ? -12.220 -10.507 16.441 1.00 84.50 640 CYS A CA 1
ATOM 4736 C C . CYS A 1 640 ? -10.923 -10.676 17.255 1.00 84.50 640 CYS A C 1
ATOM 4738 O O . CYS A 1 640 ? -10.151 -9.726 17.394 1.00 84.50 640 CYS A O 1
ATOM 4740 N N . SER A 1 641 ? -10.641 -11.876 17.772 1.00 85.94 641 SER A N 1
ATOM 4741 C CA . SER A 1 641 ? -9.386 -12.161 18.481 1.00 85.94 641 SER A CA 1
ATOM 4742 C C . SER A 1 641 ? -8.174 -12.017 17.560 1.00 85.94 641 SER A C 1
ATOM 4744 O O . SER A 1 641 ? -7.175 -11.409 17.952 1.00 85.94 641 SER A O 1
ATOM 4746 N N . HIS A 1 642 ? -8.274 -12.504 16.320 1.00 87.31 642 HIS A N 1
ATOM 4747 C CA . HIS A 1 642 ? -7.212 -12.388 15.324 1.00 87.31 642 HIS A CA 1
ATOM 4748 C C . HIS A 1 642 ? -6.880 -10.924 15.010 1.00 87.31 642 HIS A C 1
ATOM 4750 O O . HIS A 1 642 ? -5.713 -10.539 15.051 1.00 87.31 642 HIS A O 1
ATOM 4756 N N . ILE A 1 643 ? -7.886 -10.078 14.751 1.00 88.00 643 ILE A N 1
ATOM 4757 C CA . ILE A 1 643 ? -7.633 -8.671 14.406 1.00 88.00 643 ILE A CA 1
ATOM 4758 C C . ILE A 1 643 ? -7.053 -7.869 15.582 1.00 88.00 643 ILE A C 1
ATOM 4760 O O . ILE A 1 643 ? -6.192 -7.014 15.366 1.00 88.00 643 ILE A O 1
ATOM 4764 N N . VAL A 1 644 ? -7.458 -8.154 16.828 1.00 88.19 644 VAL A N 1
ATOM 4765 C CA . VAL A 1 644 ? -6.854 -7.528 18.022 1.00 88.19 644 VAL A CA 1
ATOM 4766 C C . VAL A 1 644 ? -5.398 -7.956 18.184 1.00 88.19 644 VAL A C 1
ATOM 4768 O O . VAL A 1 644 ? -4.546 -7.108 18.455 1.00 88.19 644 VAL A O 1
ATOM 4771 N N . ALA A 1 645 ? -5.096 -9.241 17.976 1.00 87.38 645 ALA A N 1
ATOM 4772 C CA . ALA A 1 645 ? -3.727 -9.742 18.006 1.00 87.38 645 ALA A CA 1
ATOM 4773 C C . ALA A 1 645 ? -2.866 -9.089 16.909 1.00 87.38 645 ALA A C 1
ATOM 4775 O O . ALA A 1 645 ? -1.772 -8.600 17.196 1.00 87.38 645 ALA A O 1
ATOM 4776 N N . GLU A 1 646 ? -3.372 -8.983 15.677 1.00 86.50 646 GLU A N 1
ATOM 4777 C CA . GLU A 1 646 ? -2.667 -8.296 14.590 1.00 86.50 646 GLU A CA 1
ATOM 4778 C C . GLU A 1 646 ? -2.420 -6.814 14.907 1.00 86.50 646 GLU A C 1
ATOM 4780 O O . GLU A 1 646 ? -1.281 -6.358 14.808 1.00 86.50 646 GLU A O 1
ATOM 4785 N N . LEU A 1 647 ? -3.433 -6.059 15.344 1.00 88.94 647 LEU A N 1
ATOM 4786 C CA . LEU A 1 647 ? -3.254 -4.652 15.733 1.00 88.94 647 LEU A CA 1
ATOM 4787 C C . LEU A 1 647 ? -2.221 -4.500 16.860 1.00 88.94 647 LEU A C 1
ATOM 4789 O O . LEU A 1 647 ? -1.357 -3.624 16.787 1.00 88.94 647 LEU A O 1
ATOM 4793 N N . GLY A 1 648 ? -2.276 -5.371 17.872 1.00 86.69 648 GLY A N 1
ATOM 4794 C CA . GLY A 1 648 ? -1.317 -5.389 18.976 1.00 86.69 648 GLY A CA 1
ATOM 4795 C C . GLY A 1 648 ? 0.115 -5.629 18.507 1.00 86.69 648 GLY A C 1
ATOM 4796 O O . GLY A 1 648 ? 1.006 -4.842 18.831 1.00 86.69 648 GLY A O 1
ATOM 4797 N N . THR A 1 649 ? 0.332 -6.661 17.687 1.00 86.56 649 THR A N 1
ATOM 4798 C CA . THR A 1 649 ? 1.666 -6.981 17.153 1.00 86.56 649 THR A CA 1
ATOM 4799 C C . THR A 1 649 ? 2.245 -5.832 16.327 1.00 86.56 649 THR A C 1
ATOM 4801 O O . THR A 1 649 ? 3.407 -5.469 16.517 1.00 86.56 649 THR A O 1
ATOM 4804 N N . TRP A 1 650 ? 1.449 -5.203 15.458 1.00 85.06 650 TRP A N 1
ATOM 4805 C CA . TRP A 1 650 ? 1.914 -4.091 14.628 1.00 85.06 650 TRP A CA 1
ATOM 4806 C C . TRP A 1 650 ? 2.204 -2.820 15.434 1.00 85.06 650 TRP A C 1
ATOM 4808 O O . TRP A 1 650 ? 3.250 -2.198 15.229 1.00 85.06 650 TRP A O 1
ATOM 4818 N N . PHE A 1 651 ? 1.349 -2.452 16.395 1.00 88.25 651 PHE A N 1
ATOM 4819 C CA . PHE A 1 651 ? 1.629 -1.309 17.271 1.00 88.25 651 PHE A CA 1
ATOM 4820 C C . PHE A 1 651 ? 2.881 -1.535 18.125 1.00 88.25 651 PHE A C 1
ATOM 4822 O O . PHE A 1 651 ? 3.728 -0.643 18.206 1.00 88.25 651 PHE A O 1
ATOM 4829 N N . GLN A 1 652 ? 3.059 -2.737 18.682 1.00 84.31 652 GLN A N 1
ATOM 4830 C CA . GLN A 1 652 ? 4.253 -3.083 19.454 1.00 84.31 652 GLN A CA 1
ATOM 4831 C C . GLN A 1 652 ? 5.526 -3.027 18.599 1.00 84.31 652 GLN A C 1
ATOM 4833 O O . GLN A 1 652 ? 6.535 -2.472 19.040 1.00 84.31 652 GLN A O 1
ATOM 4838 N N . ARG A 1 653 ? 5.481 -3.524 17.354 1.00 81.12 653 ARG A N 1
ATOM 4839 C CA . ARG A 1 653 ? 6.600 -3.411 16.402 1.00 81.12 653 ARG A CA 1
ATOM 4840 C C . ARG A 1 653 ? 6.996 -1.955 16.173 1.00 81.12 653 ARG A C 1
ATOM 4842 O O . ARG A 1 653 ? 8.176 -1.625 16.265 1.00 81.12 653 ARG A O 1
ATOM 4849 N N . CYS A 1 654 ? 6.031 -1.066 15.945 1.00 79.12 654 CYS A N 1
ATOM 4850 C CA . CYS A 1 654 ? 6.313 0.359 15.769 1.00 79.12 654 CYS A CA 1
ATOM 4851 C C . CYS A 1 654 ? 6.965 0.997 17.001 1.00 79.12 654 CYS A C 1
ATOM 4853 O O . CYS A 1 654 ? 7.931 1.746 16.856 1.00 79.12 654 CYS A O 1
ATOM 4855 N N . VAL A 1 655 ? 6.498 0.664 18.204 1.00 81.75 655 VAL A N 1
ATOM 4856 C CA . VAL A 1 655 ? 7.110 1.136 19.455 1.00 81.75 655 VAL A CA 1
ATOM 4857 C C . VAL A 1 655 ? 8.556 0.640 19.590 1.00 81.75 655 VAL A C 1
ATOM 4859 O O . VAL A 1 655 ? 9.447 1.416 19.943 1.00 81.75 655 VAL A O 1
ATOM 4862 N N . LEU A 1 656 ? 8.826 -0.633 19.282 1.00 78.69 656 LEU A N 1
ATOM 4863 C CA . LEU A 1 656 ? 10.184 -1.191 19.324 1.00 78.69 656 LEU A CA 1
ATOM 4864 C C . LEU A 1 656 ? 11.121 -0.497 18.325 1.00 78.69 656 LEU A C 1
ATOM 4866 O O . LEU A 1 656 ? 12.260 -0.176 18.674 1.00 78.69 656 LEU A O 1
ATOM 4870 N N . LEU A 1 657 ? 10.638 -0.198 17.116 1.00 73.12 657 LEU A N 1
ATOM 4871 C CA . LEU A 1 657 ? 11.396 0.559 16.116 1.00 73.12 657 LEU A CA 1
ATOM 4872 C C . LEU A 1 657 ? 11.732 1.969 16.611 1.00 73.12 657 LEU A C 1
ATOM 4874 O O . LEU A 1 657 ? 12.889 2.386 16.531 1.00 73.12 657 LEU A O 1
ATOM 4878 N N . GLN A 1 658 ? 10.762 2.683 17.194 1.00 75.25 658 GLN A N 1
ATOM 4879 C CA . GLN A 1 658 ? 11.001 4.002 17.791 1.00 75.25 658 GLN A CA 1
ATOM 4880 C C . GLN A 1 658 ? 12.082 3.942 18.886 1.00 75.25 658 GLN A C 1
ATOM 4882 O O . GLN A 1 658 ? 13.001 4.766 18.888 1.00 75.25 658 GLN A O 1
ATOM 4887 N N . LYS A 1 659 ? 12.028 2.940 19.779 1.00 76.38 659 LYS A N 1
ATOM 4888 C CA . LYS A 1 659 ? 13.037 2.732 20.836 1.00 76.38 659 LYS A CA 1
ATOM 4889 C C . LYS A 1 659 ? 14.427 2.440 20.264 1.00 76.38 659 LYS A C 1
ATOM 4891 O O . LYS A 1 659 ? 15.412 3.004 20.744 1.00 76.38 659 LYS A O 1
ATOM 4896 N N . ARG A 1 660 ? 14.520 1.619 19.211 1.00 69.75 660 ARG A N 1
ATOM 4897 C CA . ARG A 1 660 ? 15.784 1.311 18.517 1.00 69.75 660 ARG A CA 1
ATOM 4898 C C . ARG A 1 660 ? 16.429 2.572 17.943 1.00 69.75 660 ARG A C 1
ATOM 4900 O O . ARG A 1 660 ? 17.630 2.776 18.110 1.00 69.75 660 ARG A O 1
ATOM 4907 N N . HIS A 1 661 ? 15.632 3.441 17.320 1.00 64.44 661 HIS A N 1
ATOM 4908 C CA . HIS A 1 661 ? 16.115 4.713 16.783 1.00 64.44 661 HIS A CA 1
ATOM 4909 C C . HIS A 1 661 ? 16.533 5.706 17.881 1.00 64.44 661 HIS A C 1
ATOM 4911 O O . HIS A 1 661 ? 17.517 6.422 17.696 1.00 64.44 661 HIS A O 1
ATOM 4917 N N . ALA A 1 662 ? 15.857 5.718 19.035 1.00 63.28 662 ALA A N 1
ATOM 4918 C CA . ALA A 1 662 ? 16.235 6.551 20.179 1.00 63.28 662 ALA A CA 1
ATOM 4919 C C . ALA A 1 662 ? 17.549 6.092 20.852 1.00 63.28 662 ALA A C 1
ATOM 4921 O O . ALA A 1 662 ? 18.370 6.926 21.238 1.00 63.28 662 ALA A O 1
ATOM 4922 N N . GLY A 1 663 ? 17.789 4.777 20.948 1.00 52.78 663 GLY A N 1
ATOM 4923 C CA . GLY A 1 663 ? 18.976 4.201 21.598 1.00 52.78 663 GLY A CA 1
ATOM 4924 C C . GLY A 1 663 ? 20.309 4.514 20.902 1.00 52.78 663 GLY A C 1
ATOM 4925 O O . GLY A 1 663 ? 21.324 4.697 21.572 1.00 52.78 663 GLY A O 1
ATOM 4926 N N . TYR A 1 664 ? 20.312 4.671 19.574 1.00 48.16 664 TYR A N 1
ATOM 4927 C CA . TYR A 1 664 ? 21.514 5.049 18.812 1.00 48.16 664 TYR A CA 1
ATOM 4928 C C . TYR A 1 664 ? 21.977 6.499 19.056 1.00 48.16 664 TYR A C 1
ATOM 4930 O O . TYR A 1 664 ? 23.131 6.825 18.777 1.00 48.16 664 TYR A O 1
ATOM 4938 N N . GLY A 1 665 ? 21.114 7.367 19.598 1.00 41.28 665 GLY A N 1
ATOM 4939 C CA . GLY A 1 665 ? 21.453 8.758 19.914 1.00 41.28 665 GLY A CA 1
ATOM 4940 C C . GLY A 1 665 ? 22.218 8.948 21.230 1.00 41.28 665 GLY A C 1
ATOM 4941 O O . GLY A 1 665 ? 22.830 9.994 21.421 1.00 41.28 665 GLY A O 1
ATOM 4942 N N . ALA A 1 666 ? 22.213 7.958 22.130 1.00 41.25 666 ALA A N 1
ATOM 4943 C CA . ALA A 1 666 ? 22.782 8.103 23.475 1.00 41.25 666 ALA A CA 1
ATOM 4944 C C . ALA A 1 666 ? 24.253 7.651 23.597 1.00 41.25 666 ALA A C 1
ATOM 4946 O O . ALA A 1 666 ? 24.942 8.075 24.523 1.00 41.25 666 ALA A O 1
ATOM 4947 N N . SER A 1 667 ? 24.761 6.814 22.680 1.00 38.97 667 SER A N 1
ATOM 4948 C CA . SER A 1 667 ? 26.127 6.260 22.761 1.00 38.97 667 SER A CA 1
ATOM 4949 C C . SER A 1 667 ? 27.152 6.916 21.827 1.00 38.97 667 SER A C 1
ATOM 4951 O O . SER A 1 667 ? 28.336 6.588 21.904 1.00 38.97 667 SER A O 1
ATOM 4953 N N . ALA A 1 668 ? 26.735 7.824 20.940 1.00 34.31 668 ALA A N 1
ATOM 4954 C CA . ALA A 1 668 ? 27.632 8.586 20.073 1.00 34.31 668 ALA A CA 1
ATOM 4955 C C . ALA A 1 668 ? 27.820 9.997 20.649 1.00 34.31 668 ALA A C 1
ATOM 4957 O O . ALA A 1 668 ? 26.857 10.739 20.820 1.00 34.31 668 ALA A O 1
ATOM 4958 N N . GLY A 1 669 ? 29.061 10.352 20.994 1.00 35.06 669 GLY A N 1
ATOM 4959 C CA . GLY A 1 669 ? 29.405 11.632 21.615 1.00 35.06 669 GLY A CA 1
ATOM 4960 C C . GLY A 1 669 ? 28.816 12.843 20.880 1.00 35.06 669 GLY A C 1
ATOM 4961 O O . GLY A 1 669 ? 28.813 12.907 19.652 1.00 35.06 669 GLY A O 1
ATOM 4962 N N . ALA A 1 670 ? 28.340 13.807 21.666 1.00 31.38 670 ALA A N 1
ATOM 4963 C CA . ALA A 1 670 ? 27.542 14.974 21.286 1.00 31.38 670 ALA A CA 1
ATOM 4964 C C . ALA A 1 670 ? 28.249 16.037 20.404 1.00 31.38 670 ALA A C 1
ATOM 4966 O O . ALA A 1 670 ? 28.101 17.231 20.650 1.00 31.38 670 ALA A O 1
ATOM 4967 N N . ALA A 1 671 ? 29.023 15.646 19.386 1.00 32.06 671 ALA A N 1
ATOM 4968 C CA . ALA A 1 671 ? 29.723 16.592 18.507 1.00 32.06 671 ALA A CA 1
ATOM 4969 C C . ALA A 1 671 ? 29.621 16.315 16.992 1.00 32.06 671 ALA A C 1
ATOM 4971 O O . ALA A 1 671 ? 30.066 17.157 16.223 1.00 32.06 671 ALA A O 1
ATOM 4972 N N . GLU A 1 672 ? 29.010 15.213 16.537 1.00 32.78 672 GLU A N 1
ATOM 4973 C CA . GLU A 1 672 ? 28.840 14.936 15.089 1.00 32.78 672 GLU A CA 1
ATOM 4974 C C . GLU A 1 672 ? 27.436 14.449 14.685 1.00 32.78 672 GLU A C 1
ATOM 4976 O O . GLU A 1 672 ? 27.221 14.029 13.551 1.00 32.78 672 GLU A O 1
ATOM 4981 N N . VAL A 1 673 ? 26.443 14.545 15.574 1.00 35.75 673 VAL A N 1
ATOM 4982 C CA . VAL A 1 673 ? 25.065 14.105 15.291 1.00 35.75 673 VAL A CA 1
ATOM 4983 C C . VAL A 1 673 ? 24.125 15.309 15.127 1.00 35.75 673 VAL A C 1
ATOM 4985 O O . VAL A 1 673 ? 23.070 15.401 15.743 1.00 35.75 673 VAL A O 1
ATOM 4988 N N . GLU A 1 674 ? 24.502 16.262 14.274 1.00 32.56 674 GLU A N 1
ATOM 4989 C CA . GLU A 1 674 ? 23.522 17.116 13.592 1.00 32.56 674 GLU A CA 1
ATOM 4990 C C . GLU A 1 674 ? 23.079 16.370 12.327 1.00 32.56 674 GLU A C 1
ATOM 4992 O O . GLU A 1 674 ? 23.718 16.462 11.282 1.00 32.56 674 GLU A O 1
ATOM 4997 N N . GLY A 1 675 ? 22.005 15.576 12.426 1.00 35.47 675 GLY A N 1
ATOM 4998 C CA . GLY A 1 675 ? 21.367 14.987 11.242 1.00 35.47 675 GLY A CA 1
ATOM 4999 C C . GLY A 1 675 ? 20.973 13.512 11.313 1.00 35.47 675 GLY A C 1
ATOM 5000 O O . GLY A 1 675 ? 20.925 12.862 10.266 1.00 35.47 675 GLY A O 1
ATOM 5001 N N . THR A 1 676 ? 20.658 12.944 12.482 1.00 37.62 676 THR A N 1
ATOM 5002 C CA . THR A 1 676 ? 19.931 11.662 12.529 1.00 37.62 676 THR A CA 1
ATOM 5003 C C . THR A 1 676 ? 18.516 11.874 11.990 1.00 37.62 676 THR A C 1
ATOM 5005 O O . THR A 1 676 ? 17.610 12.352 12.664 1.00 37.62 676 THR A O 1
ATOM 5008 N N . ARG A 1 677 ? 18.393 11.575 10.698 1.00 44.00 677 ARG A N 1
ATOM 5009 C CA . ARG A 1 677 ? 17.225 11.676 9.823 1.00 44.00 677 ARG A CA 1
ATOM 5010 C C . ARG A 1 677 ? 15.951 11.134 10.494 1.00 44.00 677 ARG A C 1
ATOM 5012 O O . ARG A 1 677 ? 15.828 9.928 10.684 1.00 44.00 677 ARG A O 1
ATOM 5019 N N . CYS A 1 678 ? 14.981 12.006 10.777 1.00 41.59 678 CYS A N 1
ATOM 5020 C CA . CYS A 1 678 ? 13.595 11.601 11.034 1.00 41.59 678 CYS A CA 1
ATOM 5021 C C . CYS A 1 678 ? 12.990 11.065 9.728 1.00 41.59 678 CYS A C 1
ATOM 5023 O O . CYS A 1 678 ? 12.596 11.845 8.860 1.00 41.59 678 CYS A O 1
ATOM 5025 N N . GLY A 1 679 ? 12.962 9.743 9.557 1.00 51.97 679 GLY A N 1
ATOM 5026 C CA . GLY A 1 679 ? 12.293 9.107 8.422 1.00 51.97 679 GLY A CA 1
ATOM 5027 C C . GLY A 1 679 ? 10.777 9.335 8.456 1.00 51.97 679 GLY A C 1
ATOM 5028 O O . GLY A 1 679 ? 10.179 9.444 9.521 1.00 51.97 679 GLY A O 1
ATOM 5029 N N . TYR A 1 680 ? 10.149 9.358 7.279 1.00 51.34 680 TYR A N 1
ATOM 5030 C CA . TYR A 1 680 ? 8.690 9.440 7.081 1.00 51.34 680 TYR A CA 1
ATOM 5031 C C . TYR A 1 680 ? 7.898 8.327 7.808 1.00 51.34 680 TYR A C 1
ATOM 5033 O O . TYR A 1 680 ? 6.705 8.469 8.038 1.00 51.34 680 TYR A O 1
ATOM 5041 N N . LEU A 1 681 ? 8.572 7.242 8.207 1.00 55.94 681 LEU A N 1
ATOM 5042 C CA . LEU A 1 681 ? 8.026 6.135 9.001 1.00 55.94 681 LEU A CA 1
ATOM 5043 C C . LEU A 1 681 ? 8.011 6.407 10.518 1.00 55.94 681 LEU A C 1
ATOM 5045 O O . LEU A 1 681 ? 7.737 5.493 11.291 1.00 55.94 681 LEU A O 1
ATOM 5049 N N . TRP A 1 682 ? 8.333 7.622 10.975 1.00 59.78 682 TRP A N 1
ATOM 5050 C CA . TRP A 1 682 ? 8.214 7.965 12.391 1.00 59.78 682 TRP A CA 1
ATOM 5051 C C . TRP A 1 682 ? 6.736 8.061 12.774 1.00 59.78 682 TRP A C 1
ATOM 5053 O O . TRP A 1 682 ? 6.028 8.987 12.377 1.00 59.78 682 TRP A O 1
ATOM 5063 N N . THR A 1 683 ? 6.268 7.060 13.510 1.00 68.56 683 THR A N 1
ATOM 5064 C CA . THR A 1 683 ? 4.877 6.953 13.944 1.00 68.56 683 THR A CA 1
ATOM 5065 C C . THR A 1 683 ? 4.693 7.633 15.302 1.00 68.56 683 THR A C 1
ATOM 5067 O O . THR A 1 683 ? 5.629 7.720 16.090 1.00 68.56 683 THR A O 1
ATOM 5070 N N . ASP A 1 684 ? 3.484 8.110 15.599 1.00 77.56 684 ASP A N 1
ATOM 5071 C CA . ASP A 1 684 ? 3.077 8.624 16.918 1.00 77.56 684 ASP A CA 1
ATOM 5072 C C . ASP A 1 684 ? 2.363 7.539 17.752 1.00 77.56 684 ASP A C 1
ATOM 5074 O O . ASP A 1 684 ? 1.544 7.840 18.620 1.00 77.56 684 ASP A O 1
ATOM 5078 N N . VAL A 1 685 ? 2.636 6.263 17.453 1.00 84.12 685 VAL A N 1
ATOM 5079 C CA . VAL A 1 685 ? 2.039 5.108 18.137 1.00 84.12 685 VAL A CA 1
ATOM 5080 C C . VAL A 1 685 ? 2.606 5.008 19.549 1.00 84.12 685 VAL A C 1
ATOM 5082 O O . VAL A 1 685 ? 3.822 4.953 19.731 1.00 84.12 685 VAL A O 1
ATOM 5085 N N . SER A 1 686 ? 1.714 4.976 20.537 1.00 85.94 686 SER A N 1
ATOM 5086 C CA . SER A 1 686 ? 2.057 4.833 21.954 1.00 85.94 686 SER A CA 1
ATOM 5087 C C . SER A 1 686 ? 2.117 3.362 22.397 1.00 85.94 686 SER A C 1
ATOM 5089 O O . SER A 1 686 ? 1.527 2.492 21.762 1.00 85.94 686 SER A O 1
ATOM 5091 N N . GLU A 1 687 ? 2.777 3.068 23.525 1.00 82.94 687 GLU A N 1
ATOM 5092 C CA . GLU A 1 687 ? 2.778 1.716 24.129 1.00 82.94 687 GLU A CA 1
ATOM 5093 C C . GLU A 1 687 ? 1.363 1.197 24.428 1.00 82.94 687 GLU A C 1
ATOM 5095 O O . GLU A 1 687 ? 1.092 0.010 24.285 1.00 82.94 687 GLU A O 1
ATOM 5100 N N . ASN A 1 688 ? 0.443 2.106 24.761 1.00 86.00 688 ASN A N 1
ATOM 5101 C CA . ASN A 1 688 ? -0.940 1.790 25.119 1.00 86.00 688 ASN A CA 1
ATOM 5102 C C . ASN A 1 688 ? -1.925 2.036 23.963 1.00 86.00 688 ASN A C 1
ATOM 5104 O O . ASN A 1 688 ? -3.126 2.186 24.198 1.00 86.00 688 ASN A O 1
ATOM 5108 N N . GLU A 1 689 ? -1.441 2.108 22.718 1.00 89.19 689 GLU A N 1
ATOM 5109 C CA . GLU A 1 689 ? -2.267 2.476 21.565 1.00 89.19 689 GLU A CA 1
ATOM 5110 C C . GLU A 1 689 ? -3.456 1.528 21.393 1.00 89.19 689 GLU A C 1
ATOM 5112 O O . GLU A 1 689 ? -4.587 1.995 21.296 1.00 89.19 689 GLU A O 1
ATOM 5117 N N . LEU A 1 690 ? -3.228 0.208 21.432 1.00 90.12 690 LEU A N 1
ATOM 5118 C CA . LEU A 1 690 ? -4.293 -0.789 21.278 1.00 90.12 690 LEU A CA 1
ATOM 5119 C C . LEU A 1 690 ? -5.408 -0.590 22.312 1.00 90.12 690 LEU A C 1
ATOM 5121 O O . LEU A 1 690 ? -6.582 -0.530 21.947 1.00 90.12 690 LEU A O 1
ATOM 5125 N N . ARG A 1 691 ? -5.037 -0.435 23.589 1.00 90.69 691 ARG A N 1
ATOM 5126 C CA . ARG A 1 691 ? -5.985 -0.199 24.684 1.00 90.69 691 ARG A CA 1
ATOM 5127 C C . ARG A 1 691 ? -6.798 1.068 24.431 1.00 90.69 691 ARG A C 1
ATOM 5129 O O . ARG A 1 691 ? -8.021 1.030 24.492 1.00 90.69 691 ARG A O 1
ATOM 5136 N N . ASN A 1 692 ? -6.128 2.166 24.079 1.00 89.69 692 ASN A N 1
ATOM 5137 C CA . ASN A 1 692 ? -6.787 3.442 23.811 1.00 89.69 692 ASN A CA 1
ATOM 5138 C C . ASN A 1 692 ? -7.764 3.350 22.623 1.00 89.69 692 ASN A C 1
ATOM 5140 O O . ASN A 1 692 ? -8.849 3.920 22.700 1.00 89.69 692 ASN A O 1
ATOM 5144 N N . GLN A 1 693 ? -7.423 2.612 21.556 1.00 90.88 693 GLN A N 1
ATOM 5145 C CA . GLN A 1 693 ? -8.323 2.395 20.413 1.00 90.88 693 GLN A CA 1
ATOM 5146 C C . GLN A 1 693 ? -9.565 1.584 20.806 1.00 90.88 693 GLN A C 1
ATOM 5148 O O . GLN A 1 693 ? -10.682 1.967 20.456 1.00 90.88 693 GLN A O 1
ATOM 5153 N N . LEU A 1 694 ? -9.389 0.494 21.561 1.00 92.12 694 LEU A N 1
ATOM 5154 C CA . LEU A 1 694 ? -10.497 -0.349 22.025 1.00 92.12 694 LEU A CA 1
ATOM 5155 C C . LEU A 1 694 ? -11.407 0.406 23.006 1.00 92.12 694 LEU A C 1
ATOM 5157 O O . LEU A 1 694 ? -12.629 0.374 22.857 1.00 92.12 694 LEU A O 1
ATOM 5161 N N . ALA A 1 695 ? -10.830 1.134 23.965 1.00 87.56 695 ALA A N 1
ATOM 5162 C CA . ALA A 1 695 ? -11.569 1.969 24.911 1.00 87.56 695 ALA A CA 1
ATOM 5163 C C . ALA A 1 695 ? -12.351 3.079 24.195 1.00 87.56 695 ALA A C 1
ATOM 5165 O O . ALA A 1 695 ? -13.542 3.258 24.442 1.00 87.56 695 ALA A O 1
ATOM 5166 N N . PHE A 1 696 ? -11.721 3.779 23.247 1.00 87.38 696 PHE A N 1
ATOM 5167 C CA . PHE A 1 696 ? -12.384 4.820 22.463 1.00 87.38 696 PHE A CA 1
ATOM 5168 C C . PHE A 1 696 ? -13.552 4.264 21.634 1.00 87.38 696 PHE A C 1
ATOM 5170 O O . PHE A 1 696 ? -14.646 4.832 21.646 1.00 87.38 696 PHE A O 1
ATOM 5177 N N . PHE A 1 697 ? -13.346 3.133 20.955 1.00 90.06 697 PHE A N 1
ATOM 5178 C CA . PHE A 1 697 ? -14.376 2.488 20.143 1.00 90.06 697 PHE A CA 1
ATOM 5179 C C . PHE A 1 697 ? -15.560 1.993 20.983 1.00 90.06 697 PHE A C 1
ATOM 5181 O O . PHE A 1 697 ? -16.715 2.281 20.660 1.00 90.06 697 PHE A O 1
ATOM 5188 N N . THR A 1 698 ? -15.293 1.275 22.077 1.00 88.50 698 THR A N 1
ATOM 5189 C CA . THR A 1 698 ? -16.345 0.730 22.951 1.00 88.50 698 THR A CA 1
ATOM 5190 C C . THR A 1 698 ? -17.140 1.828 23.650 1.00 88.50 698 THR A C 1
ATOM 5192 O O . THR A 1 698 ? -18.371 1.749 23.698 1.00 88.50 698 THR A O 1
ATOM 5195 N N . LEU A 1 699 ? -16.476 2.901 24.090 1.00 83.06 699 LEU A N 1
ATOM 5196 C CA . LEU A 1 699 ? -17.137 4.091 24.617 1.00 83.06 699 LEU A CA 1
ATOM 5197 C C . LEU A 1 699 ? -18.026 4.753 23.549 1.00 83.06 699 LEU A C 1
ATOM 5199 O O . LEU A 1 699 ? -19.191 5.048 23.813 1.00 83.06 699 LEU A O 1
ATOM 5203 N N . GLY A 1 700 ? -17.524 4.903 22.318 1.00 77.50 700 GLY A N 1
ATOM 5204 C CA . GLY A 1 700 ? -18.306 5.401 21.184 1.00 77.50 700 GLY A CA 1
ATOM 5205 C C . GLY A 1 700 ? -19.549 4.550 20.894 1.00 77.50 700 GLY A C 1
ATOM 5206 O O . GLY A 1 700 ? -20.632 5.092 20.678 1.00 77.50 700 GLY A O 1
ATOM 5207 N N . CYS A 1 701 ? -19.428 3.222 20.964 1.00 81.12 701 CYS A N 1
ATOM 5208 C CA . CYS A 1 701 ? -20.540 2.290 20.764 1.00 81.12 701 CYS A CA 1
ATOM 5209 C C . CYS A 1 701 ? -21.573 2.325 21.897 1.00 81.12 701 CYS A C 1
ATOM 5211 O O . CYS A 1 701 ? -22.769 2.238 21.624 1.00 81.12 701 CYS A O 1
ATOM 5213 N N . ARG A 1 702 ? -21.147 2.490 23.159 1.00 78.38 702 ARG A N 1
ATOM 5214 C CA . ARG A 1 702 ? -22.064 2.636 24.307 1.00 78.38 702 ARG A CA 1
ATOM 5215 C C . ARG A 1 702 ? -23.030 3.805 24.117 1.00 78.38 702 ARG A C 1
ATOM 5217 O O . ARG A 1 702 ? -24.194 3.694 24.509 1.00 78.38 702 ARG A O 1
ATOM 5224 N N . TYR A 1 703 ? -22.550 4.886 23.499 1.00 67.81 703 TYR A N 1
ATOM 5225 C CA . TYR A 1 703 ? -23.316 6.107 23.247 1.00 67.81 703 TYR A CA 1
ATOM 5226 C C . TYR A 1 703 ? -23.949 6.184 21.850 1.00 67.81 703 TYR A C 1
ATOM 5228 O O . TYR A 1 703 ? -24.756 7.084 21.597 1.00 67.81 703 TYR A O 1
ATOM 5236 N N . ASN A 1 704 ? -23.627 5.254 20.947 1.00 64.56 704 ASN A N 1
ATOM 5237 C CA . ASN A 1 704 ? -24.184 5.229 19.602 1.00 64.56 704 ASN A CA 1
ATOM 5238 C C . ASN A 1 704 ? -25.585 4.591 19.602 1.00 64.56 704 ASN A C 1
ATOM 5240 O O . ASN A 1 704 ? -25.791 3.455 20.022 1.00 64.56 704 ASN A O 1
ATOM 5244 N N . ARG A 1 705 ? -26.555 5.346 19.081 1.00 55.16 705 ARG A N 1
ATOM 5245 C CA . ARG A 1 705 ? -27.983 4.994 19.033 1.00 55.16 705 ARG A CA 1
ATOM 5246 C C . ARG A 1 705 ? -28.296 3.818 18.113 1.00 55.16 705 ARG A C 1
ATOM 5248 O O . ARG A 1 705 ? -29.370 3.243 18.230 1.00 55.16 705 ARG A O 1
ATOM 5255 N N . GLU A 1 706 ? -27.389 3.478 17.201 1.00 60.75 706 GLU A N 1
ATOM 5256 C CA . GLU A 1 706 ? -27.551 2.321 16.318 1.00 60.75 706 GLU A CA 1
ATOM 5257 C C . GLU A 1 706 ? -27.387 0.984 17.057 1.00 60.75 706 GLU A C 1
ATOM 5259 O O . GLU A 1 706 ? -27.830 -0.040 16.544 1.00 60.75 706 GLU A O 1
ATOM 5264 N N . TYR A 1 707 ? -26.805 0.989 18.264 1.00 67.00 707 TYR A N 1
ATOM 5265 C CA . TYR A 1 707 ? -26.563 -0.216 19.054 1.00 67.00 707 TYR A CA 1
ATOM 5266 C C . TYR A 1 707 ? -27.642 -0.411 20.130 1.00 67.00 707 TYR A C 1
ATOM 5268 O O . TYR A 1 707 ? -27.712 0.314 21.126 1.00 67.00 707 TYR A O 1
ATOM 5276 N N . GLY A 1 708 ? -28.470 -1.445 19.966 1.00 67.19 708 GLY A N 1
ATOM 5277 C CA . GLY A 1 708 ? -29.436 -1.882 20.978 1.00 67.19 708 GLY A CA 1
ATOM 5278 C C . GLY A 1 708 ? -28.770 -2.479 22.235 1.00 67.19 708 GLY A C 1
ATOM 5279 O O . GLY A 1 708 ? -27.569 -2.749 22.232 1.00 67.19 708 GLY A O 1
ATOM 5280 N N . PRO A 1 709 ? -29.522 -2.740 23.324 1.00 69.62 709 PRO A N 1
ATOM 5281 C CA . PRO A 1 709 ? -28.973 -3.242 24.594 1.00 69.62 709 PRO A CA 1
ATOM 5282 C C . PRO A 1 709 ? -28.109 -4.508 24.459 1.00 69.62 709 PRO A C 1
ATOM 5284 O O . PRO A 1 709 ? -26.987 -4.535 24.953 1.00 69.62 709 PRO A O 1
ATOM 5287 N N . TYR A 1 710 ? -28.573 -5.521 23.720 1.00 77.12 710 TYR A N 1
ATOM 5288 C CA . TYR A 1 710 ? -27.798 -6.746 23.468 1.00 77.12 710 TYR A CA 1
ATOM 5289 C C . TYR A 1 710 ? -26.517 -6.494 22.668 1.00 77.12 710 TYR A C 1
ATOM 5291 O O . TYR A 1 710 ? -25.479 -7.089 22.942 1.00 77.12 710 TYR A O 1
ATOM 5299 N N . GLN A 1 711 ? -26.575 -5.589 21.691 1.00 81.44 711 GLN A N 1
ATOM 5300 C CA . GLN A 1 711 ? -25.417 -5.240 20.876 1.00 81.44 711 GLN A CA 1
ATOM 5301 C C . GLN A 1 711 ? -24.376 -4.488 21.715 1.00 81.44 711 GLN A C 1
ATOM 5303 O O . GLN A 1 711 ? -23.195 -4.814 21.653 1.00 81.44 711 GLN A O 1
ATOM 5308 N N . ARG A 1 712 ? -24.809 -3.555 22.578 1.00 82.12 712 ARG A N 1
ATOM 5309 C CA . ARG A 1 712 ? -23.933 -2.854 23.535 1.00 82.12 712 ARG A CA 1
ATOM 5310 C C . ARG A 1 712 ? -23.305 -3.805 24.554 1.00 82.12 712 ARG A C 1
ATOM 5312 O O . ARG A 1 712 ? -22.118 -3.669 24.834 1.00 82.12 712 ARG A O 1
ATOM 5319 N N . ALA A 1 713 ? -24.062 -4.789 25.050 1.00 84.06 713 ALA A N 1
ATOM 5320 C CA . ALA A 1 713 ? -23.526 -5.847 25.907 1.00 84.06 713 ALA A CA 1
ATOM 5321 C C . ALA A 1 713 ? -22.387 -6.591 25.199 1.00 84.06 713 ALA A C 1
ATOM 5323 O O . ALA A 1 713 ? -21.289 -6.715 25.730 1.00 84.06 713 ALA A O 1
ATOM 5324 N N . ARG A 1 714 ? -22.619 -7.010 23.954 1.00 86.50 714 ARG A N 1
ATOM 5325 C CA . ARG A 1 714 ? -21.636 -7.726 23.136 1.00 86.50 714 ARG A CA 1
ATOM 5326 C C . ARG A 1 714 ? -20.410 -6.899 22.767 1.00 86.50 714 ARG A C 1
ATOM 5328 O O . ARG A 1 714 ? -19.321 -7.454 22.702 1.00 86.50 714 ARG A O 1
ATOM 5335 N N . VAL A 1 715 ? -20.534 -5.584 22.601 1.00 88.06 715 VAL A N 1
ATOM 5336 C CA . VAL A 1 715 ? -19.373 -4.711 22.358 1.00 88.06 715 VAL A CA 1
ATOM 5337 C C . VAL A 1 715 ? -18.369 -4.740 23.522 1.00 88.06 715 VAL A C 1
ATOM 5339 O O . VAL A 1 715 ? -17.174 -4.586 23.273 1.00 88.06 715 VAL A O 1
ATOM 5342 N N . ALA A 1 716 ? -18.796 -5.038 24.760 1.00 88.88 716 ALA A N 1
ATOM 5343 C CA . ALA A 1 716 ? -17.876 -5.227 25.891 1.00 88.88 716 ALA A CA 1
ATOM 5344 C C . ALA A 1 716 ? -16.826 -6.324 25.625 1.00 88.88 716 ALA A C 1
ATOM 5346 O O . ALA A 1 716 ? -15.729 -6.280 26.185 1.00 88.88 716 ALA A O 1
ATOM 5347 N N . ARG A 1 717 ? -17.123 -7.268 24.716 1.00 89.06 717 ARG A N 1
ATOM 5348 C CA . ARG A 1 717 ? -16.196 -8.319 24.283 1.00 89.06 717 ARG A CA 1
ATOM 5349 C C . ARG A 1 717 ? -14.880 -7.752 23.758 1.00 89.06 717 ARG A C 1
ATOM 5351 O O . ARG A 1 717 ? -13.839 -8.330 24.042 1.00 89.06 717 ARG A O 1
ATOM 5358 N N . TRP A 1 718 ? -14.894 -6.609 23.063 1.00 91.38 718 TRP A N 1
ATOM 5359 C CA . TRP A 1 718 ? -13.680 -5.974 22.535 1.00 91.38 718 TRP A CA 1
ATOM 5360 C C . TRP A 1 718 ? -12.680 -5.590 23.630 1.00 91.38 718 TRP A C 1
ATOM 5362 O O . TRP A 1 718 ? -11.482 -5.774 23.442 1.00 91.38 718 TRP A O 1
ATOM 5372 N N . LEU A 1 719 ? -13.156 -5.122 24.789 1.00 91.50 719 LEU A N 1
ATOM 5373 C CA . LEU A 1 719 ? -12.296 -4.813 25.941 1.00 91.50 719 LEU A CA 1
ATOM 5374 C C . LEU A 1 719 ? -11.775 -6.076 26.639 1.00 91.50 719 LEU A C 1
ATOM 5376 O O . LEU A 1 719 ? -10.730 -6.038 27.280 1.00 91.50 719 LEU A O 1
ATOM 5380 N N . ALA A 1 720 ? -12.470 -7.206 26.489 1.00 90.00 720 ALA A N 1
ATOM 5381 C CA . ALA A 1 720 ? -12.032 -8.502 26.999 1.00 90.00 720 ALA A CA 1
ATOM 5382 C C . ALA A 1 720 ? -11.051 -9.231 26.061 1.00 90.00 720 ALA A C 1
ATOM 5384 O O . ALA A 1 720 ? -10.361 -10.149 26.507 1.00 90.00 720 ALA A O 1
ATOM 5385 N N . GLN A 1 721 ? -10.945 -8.831 24.786 1.00 90.25 721 GLN A N 1
ATOM 5386 C CA . GLN A 1 721 ? -10.083 -9.498 23.802 1.00 90.25 721 GLN A CA 1
ATOM 5387 C C . GLN A 1 721 ? -8.605 -9.614 24.214 1.00 90.25 721 GLN A C 1
ATOM 5389 O O . GLN A 1 721 ? -8.054 -10.700 24.043 1.00 90.25 721 GLN A O 1
ATOM 5394 N N . PRO A 1 722 ? -7.950 -8.598 24.819 1.00 88.56 722 PRO A N 1
ATOM 5395 C CA . PRO A 1 722 ? -6.575 -8.749 25.305 1.00 88.56 722 PRO A CA 1
ATOM 5396 C C . PRO A 1 722 ? -6.401 -9.927 26.279 1.00 88.56 722 PRO A C 1
ATOM 5398 O O . PRO A 1 722 ? -5.434 -10.681 26.184 1.00 88.56 722 PRO A O 1
ATOM 5401 N N . HIS A 1 723 ? -7.375 -10.137 27.170 1.00 89.56 723 HIS A N 1
ATOM 5402 C CA . HIS A 1 723 ? -7.380 -11.264 28.101 1.00 89.56 723 HIS A CA 1
ATOM 5403 C C . HIS A 1 723 ? -7.644 -12.603 27.391 1.00 89.56 723 HIS A C 1
ATOM 5405 O O . HIS A 1 723 ? -7.001 -13.605 27.705 1.00 89.56 723 HIS A O 1
ATOM 5411 N N . ILE A 1 724 ? -8.553 -12.632 26.412 1.00 88.19 724 ILE A N 1
ATOM 5412 C CA . ILE A 1 724 ? -8.868 -13.839 25.627 1.00 88.19 724 ILE A CA 1
ATOM 5413 C C . ILE A 1 724 ? -7.642 -14.300 24.828 1.00 88.19 724 ILE A C 1
ATOM 5415 O O . ILE A 1 724 ? -7.275 -15.474 24.888 1.00 88.19 724 ILE A O 1
ATOM 5419 N N . VAL A 1 725 ? -6.963 -13.370 24.149 1.00 86.06 725 VAL A N 1
ATOM 5420 C CA . VAL A 1 725 ? -5.734 -13.640 23.385 1.00 86.06 725 VAL A CA 1
ATOM 5421 C C . VAL A 1 725 ? -4.624 -14.164 24.304 1.00 86.06 725 VAL A C 1
ATOM 5423 O O . VAL A 1 725 ? -3.993 -15.175 23.990 1.00 86.06 725 VAL A O 1
ATOM 5426 N N . ALA A 1 726 ? -4.424 -13.545 25.474 1.00 85.94 726 ALA A N 1
ATOM 5427 C CA . ALA A 1 726 ? -3.458 -14.028 26.462 1.00 85.94 726 ALA A CA 1
ATOM 5428 C C . ALA A 1 726 ? -3.819 -15.433 26.985 1.00 85.94 726 ALA A C 1
ATOM 5430 O O . ALA A 1 726 ? -2.956 -16.301 27.099 1.00 85.94 726 ALA A O 1
ATOM 5431 N N . THR A 1 727 ? -5.098 -15.706 27.237 1.00 86.31 727 THR A N 1
ATOM 5432 C CA . THR A 1 727 ? -5.557 -17.025 27.699 1.00 86.31 727 THR A CA 1
ATOM 5433 C C . THR A 1 727 ? -5.294 -18.115 26.655 1.00 86.31 727 THR A C 1
ATOM 5435 O O . THR A 1 727 ? -4.774 -19.180 26.995 1.00 86.31 727 THR A O 1
ATOM 5438 N N . ALA A 1 728 ? -5.566 -17.843 25.375 1.00 84.38 728 ALA A N 1
ATOM 5439 C CA . ALA A 1 728 ? -5.277 -18.771 24.279 1.00 84.38 728 ALA A CA 1
ATOM 5440 C C . ALA A 1 728 ? -3.767 -19.056 24.133 1.00 84.38 728 ALA A C 1
ATOM 5442 O O . ALA A 1 728 ? -3.354 -20.206 23.931 1.00 84.38 728 ALA A O 1
ATOM 5443 N N . ALA A 1 729 ? -2.921 -18.034 24.305 1.00 83.06 729 ALA A N 1
ATOM 5444 C CA . ALA A 1 729 ? -1.467 -18.195 24.297 1.00 83.06 729 ALA A CA 1
ATOM 5445 C C . ALA A 1 729 ? -0.971 -19.066 25.470 1.00 83.06 729 ALA A C 1
ATOM 5447 O O . ALA A 1 729 ? -0.132 -19.952 25.275 1.00 83.06 729 ALA A O 1
ATOM 5448 N N . ALA A 1 730 ? -1.534 -18.880 26.669 1.00 83.19 730 ALA A N 1
ATOM 5449 C CA . ALA A 1 730 ? -1.220 -19.691 27.846 1.00 83.19 730 ALA A CA 1
ATOM 5450 C C . ALA A 1 730 ? -1.584 -21.174 27.639 1.00 83.19 730 ALA A C 1
ATOM 5452 O O . ALA A 1 730 ? -0.779 -22.063 27.929 1.00 83.19 730 ALA A O 1
ATOM 5453 N N . GLN A 1 731 ? -2.765 -21.444 27.074 1.00 81.62 731 GLN A N 1
ATOM 5454 C CA . GLN A 1 731 ? -3.244 -22.800 26.775 1.00 81.62 731 GLN A CA 1
ATOM 5455 C C . GLN A 1 731 ? -2.376 -23.505 25.724 1.00 81.62 731 GLN A C 1
ATOM 5457 O O . GLN A 1 731 ? -1.997 -24.666 25.900 1.00 81.62 731 GLN A O 1
ATOM 5462 N N . THR A 1 732 ? -1.987 -22.792 24.662 1.00 79.25 732 THR A N 1
ATOM 5463 C CA . THR A 1 732 ? -1.086 -23.326 23.626 1.00 79.25 732 THR A CA 1
ATOM 5464 C C . THR A 1 732 ? 0.253 -23.748 24.238 1.00 79.25 732 THR A C 1
ATOM 5466 O O . THR A 1 732 ? 0.764 -24.834 23.954 1.00 79.25 732 THR A O 1
ATOM 5469 N N . ARG A 1 733 ? 0.785 -22.943 25.165 1.00 74.62 733 ARG A N 1
ATOM 5470 C CA . ARG A 1 733 ? 2.034 -23.230 25.884 1.00 74.62 733 ARG A CA 1
ATOM 5471 C C . ARG A 1 733 ? 1.937 -24.464 26.788 1.00 74.62 733 ARG A C 1
ATOM 5473 O O . ARG A 1 733 ? 2.894 -25.228 26.858 1.00 74.62 733 ARG A O 1
ATOM 5480 N N . GLN A 1 734 ? 0.793 -24.690 27.435 1.00 70.94 734 GLN A N 1
ATOM 5481 C CA . GLN A 1 734 ? 0.544 -25.905 28.225 1.00 70.94 734 GLN A CA 1
ATOM 5482 C C . GLN A 1 734 ? 0.422 -27.164 27.354 1.00 70.94 734 GLN A C 1
ATOM 5484 O O . GLN A 1 734 ? 0.864 -28.238 27.763 1.00 70.94 734 GLN A O 1
ATOM 5489 N N . SER A 1 735 ? -0.153 -27.039 26.152 1.00 63.59 735 SER A N 1
ATOM 5490 C CA . SER A 1 735 ? -0.272 -28.156 25.204 1.00 63.59 735 SER A CA 1
ATOM 5491 C C . SER A 1 735 ? 1.072 -28.555 24.577 1.00 63.59 735 SER A C 1
ATOM 5493 O O . SER A 1 735 ? 1.333 -29.741 24.382 1.00 63.59 735 SER A O 1
ATOM 5495 N N . ASN A 1 736 ? 1.969 -27.584 24.366 1.00 59.41 736 ASN A N 1
ATOM 5496 C CA . ASN A 1 736 ? 3.311 -27.772 23.808 1.00 59.41 736 ASN A CA 1
ATOM 5497 C C . ASN A 1 736 ? 4.358 -28.135 24.880 1.00 59.41 736 ASN A C 1
ATOM 5499 O O . ASN A 1 736 ? 5.454 -27.574 24.923 1.00 59.41 736 ASN A O 1
ATOM 5503 N N . ASN A 1 737 ? 4.041 -29.094 25.753 1.00 45.91 737 ASN A N 1
ATOM 5504 C CA . ASN A 1 737 ? 5.034 -29.678 26.655 1.00 45.91 737 ASN A CA 1
ATOM 5505 C C . ASN A 1 737 ? 6.113 -30.395 25.797 1.00 45.91 737 ASN A C 1
ATOM 5507 O O . ASN A 1 737 ? 5.747 -31.186 24.922 1.00 45.91 737 ASN A O 1
ATOM 5511 N N . PRO A 1 738 ? 7.427 -30.148 25.981 1.00 44.03 738 PRO A N 1
ATOM 5512 C CA . PRO A 1 738 ? 8.465 -30.579 25.047 1.00 44.03 738 PRO A CA 1
ATOM 5513 C C . PRO A 1 738 ? 8.732 -32.079 25.212 1.00 44.03 738 PRO A C 1
ATOM 5515 O O . PRO A 1 738 ? 9.597 -32.510 25.971 1.00 44.03 738 PRO A O 1
ATOM 5518 N N . GLY A 1 739 ? 7.934 -32.888 24.518 1.00 37.09 739 GLY A N 1
ATOM 5519 C CA . GLY A 1 739 ? 7.941 -34.340 24.648 1.00 37.09 739 GLY A CA 1
ATOM 5520 C C . GLY A 1 739 ? 7.552 -35.114 23.390 1.00 37.09 739 GLY A C 1
ATOM 5521 O O . GLY A 1 739 ? 7.292 -36.301 23.523 1.00 37.09 739 GLY A O 1
ATOM 5522 N N . SER A 1 740 ? 7.513 -34.507 22.196 1.00 27.83 740 SER A N 1
ATOM 5523 C CA . SER A 1 740 ? 7.539 -35.228 20.904 1.00 27.83 740 SER A CA 1
ATOM 5524 C C . SER A 1 740 ? 7.668 -34.275 19.696 1.00 27.83 740 SER A C 1
ATOM 5526 O O . SER A 1 740 ? 6.702 -33.606 19.354 1.00 27.83 740 SER A O 1
ATOM 5528 N N . ILE A 1 741 ? 8.879 -34.210 19.115 1.00 34.41 741 ILE A N 1
ATOM 5529 C CA . ILE A 1 741 ? 9.291 -34.218 17.677 1.00 34.41 741 ILE A CA 1
ATOM 5530 C C . ILE A 1 741 ? 8.154 -33.959 16.637 1.00 34.41 741 ILE A C 1
ATOM 5532 O O . ILE A 1 741 ? 7.117 -34.600 16.747 1.00 34.41 741 ILE A O 1
ATOM 5536 N N . ASP A 1 742 ? 8.231 -33.118 15.586 1.00 27.75 742 ASP A N 1
ATOM 5537 C CA . ASP A 1 742 ? 9.270 -32.871 14.560 1.00 27.75 742 ASP A CA 1
ATOM 5538 C C . ASP A 1 742 ? 9.064 -31.514 13.822 1.00 27.75 742 ASP A C 1
ATOM 5540 O O . ASP A 1 742 ? 8.027 -30.865 13.933 1.00 27.75 742 ASP A O 1
ATOM 5544 N N . VAL A 1 743 ? 10.081 -31.138 13.049 1.00 38.78 743 VAL A N 1
ATOM 5545 C CA . VAL A 1 743 ? 10.366 -29.897 12.297 1.00 38.78 743 VAL A CA 1
ATOM 5546 C C . VAL A 1 743 ? 9.360 -29.527 11.176 1.00 38.78 743 VAL A C 1
ATOM 5548 O O . VAL A 1 743 ? 9.073 -30.371 10.337 1.00 38.78 743 VAL A O 1
ATOM 5551 N N . ASP A 1 744 ? 8.877 -28.269 11.141 1.00 26.27 744 ASP A N 1
ATOM 5552 C CA . ASP A 1 744 ? 8.977 -27.279 10.027 1.00 26.27 744 ASP A CA 1
ATOM 5553 C C . ASP A 1 744 ? 7.919 -26.144 10.116 1.00 26.27 744 ASP A C 1
ATOM 5555 O O . ASP A 1 744 ? 6.716 -26.387 10.082 1.00 26.27 744 ASP A O 1
ATOM 5559 N N . GLY A 1 745 ? 8.388 -24.884 10.122 1.00 30.20 745 GLY A N 1
ATOM 5560 C CA . GLY A 1 745 ? 7.714 -23.770 9.434 1.00 30.20 745 GLY A CA 1
ATOM 5561 C C . GLY A 1 745 ? 6.701 -22.880 10.172 1.00 30.20 745 GLY A C 1
ATOM 5562 O O . GLY A 1 745 ? 5.576 -22.777 9.702 1.00 30.20 745 GLY A O 1
ATOM 5563 N N . VAL A 1 746 ? 7.105 -22.121 11.200 1.00 27.77 746 VAL A N 1
ATOM 5564 C CA . VAL A 1 746 ? 6.526 -20.787 11.501 1.00 27.77 746 VAL A CA 1
ATOM 5565 C C . VAL A 1 746 ? 7.646 -19.891 12.034 1.00 27.77 746 VAL A C 1
ATOM 5567 O O . VAL A 1 746 ? 8.352 -20.265 12.967 1.00 27.77 746 VAL A O 1
ATOM 5570 N N . VAL A 1 747 ? 7.846 -18.736 11.396 1.00 30.25 747 VAL A N 1
ATOM 5571 C CA . VAL A 1 747 ? 8.826 -17.725 11.809 1.00 30.25 747 VAL A CA 1
ATOM 5572 C C . VAL A 1 747 ? 8.381 -17.117 13.138 1.00 30.25 747 VAL A C 1
ATOM 5574 O O . VAL A 1 747 ? 7.240 -16.690 13.294 1.00 30.25 747 VAL A O 1
ATOM 5577 N N . ASP A 1 748 ? 9.323 -17.143 14.070 1.00 27.12 748 ASP A N 1
ATOM 5578 C CA . ASP A 1 748 ? 9.249 -16.785 15.480 1.00 27.12 748 ASP A CA 1
ATOM 5579 C C . ASP A 1 748 ? 8.529 -15.447 15.731 1.00 27.12 748 ASP A C 1
ATOM 5581 O O . ASP A 1 748 ? 8.908 -14.394 15.207 1.00 27.12 748 ASP A O 1
ATOM 5585 N N . ALA A 1 749 ? 7.481 -15.485 16.555 1.00 31.14 749 ALA A N 1
ATOM 5586 C CA . ALA A 1 749 ? 6.862 -14.292 17.108 1.00 31.14 749 ALA A CA 1
ATOM 5587 C C . ALA A 1 749 ? 7.836 -13.705 18.135 1.00 31.14 749 ALA A C 1
ATOM 5589 O O . ALA A 1 749 ? 7.924 -14.197 19.255 1.00 31.14 749 ALA A O 1
ATOM 5590 N N . GLY A 1 750 ? 8.583 -12.675 17.728 1.00 28.77 750 GLY A N 1
ATOM 5591 C CA . GLY A 1 750 ? 9.536 -11.952 18.569 1.00 28.77 750 GLY A CA 1
ATOM 5592 C C . GLY A 1 750 ? 8.891 -11.357 19.822 1.00 28.77 750 GLY A C 1
ATOM 5593 O O . GLY A 1 750 ? 8.504 -10.191 19.842 1.00 28.77 750 GLY A O 1
ATOM 5594 N N . ILE A 1 751 ? 8.803 -12.173 20.868 1.00 33.00 751 ILE A N 1
ATOM 5595 C CA . ILE A 1 751 ? 8.651 -11.773 22.260 1.00 33.00 751 ILE A CA 1
ATOM 5596 C C . ILE A 1 751 ? 10.010 -12.072 22.884 1.00 33.00 751 ILE A C 1
ATOM 5598 O O . ILE A 1 751 ? 10.362 -13.232 23.089 1.00 33.00 751 ILE A O 1
ATOM 5602 N N . ASP A 1 752 ? 10.793 -11.025 23.128 1.00 27.42 752 ASP A N 1
ATOM 5603 C CA . ASP A 1 752 ? 12.057 -11.123 23.855 1.00 27.42 752 ASP A CA 1
ATOM 5604 C C . ASP A 1 752 ? 11.719 -11.507 25.303 1.00 27.42 752 ASP A C 1
ATOM 5606 O O . ASP A 1 752 ? 11.283 -10.679 26.105 1.00 27.42 752 ASP A O 1
ATOM 5610 N N . VAL A 1 753 ? 11.802 -12.802 25.611 1.00 33.41 753 VAL A N 1
ATOM 5611 C CA . VAL A 1 753 ? 11.665 -13.312 26.974 1.00 33.41 753 VAL A CA 1
ATOM 5612 C C . VAL A 1 753 ? 13.074 -13.563 27.485 1.00 33.41 753 VAL A C 1
ATOM 5614 O O . VAL A 1 753 ? 13.668 -14.598 27.185 1.00 33.41 753 VAL A O 1
ATOM 5617 N N . ASP A 1 754 ? 13.592 -12.622 28.274 1.00 27.52 754 ASP A N 1
ATOM 5618 C CA . ASP A 1 754 ? 14.738 -12.861 29.151 1.00 27.52 754 ASP A CA 1
ATOM 5619 C C . ASP A 1 754 ? 14.407 -14.060 30.057 1.00 27.52 754 ASP A C 1
ATOM 5621 O O . ASP A 1 754 ? 13.631 -13.976 31.012 1.00 27.52 754 ASP A O 1
ATOM 5625 N N . ALA A 1 755 ? 14.935 -15.226 29.692 1.00 31.58 755 ALA A N 1
ATOM 5626 C CA . ALA A 1 755 ? 14.676 -16.488 30.362 1.00 31.58 755 ALA A CA 1
ATOM 5627 C C . ALA A 1 755 ? 15.675 -16.688 31.503 1.00 31.58 755 ALA A C 1
ATOM 5629 O O . ALA A 1 755 ? 16.735 -17.280 31.312 1.00 31.58 755 ALA A O 1
ATOM 5630 N N . ASP A 1 756 ? 15.298 -16.235 32.696 1.00 31.48 756 ASP A N 1
ATOM 5631 C CA . ASP A 1 756 ? 15.999 -16.562 33.938 1.00 31.48 756 ASP A CA 1
ATOM 5632 C C . ASP A 1 756 ? 14.981 -16.895 35.046 1.00 31.48 756 ASP A C 1
ATOM 5634 O O . ASP A 1 756 ? 14.793 -16.141 35.996 1.00 31.48 756 ASP A O 1
ATOM 5638 N N . VAL A 1 757 ? 14.277 -18.035 34.937 1.00 36.88 757 VAL A N 1
ATOM 5639 C CA . VAL A 1 757 ? 13.515 -18.600 36.071 1.00 36.88 757 VAL A CA 1
ATOM 5640 C C . VAL A 1 757 ? 13.624 -20.125 36.124 1.00 36.88 757 VAL A C 1
ATOM 5642 O O . VAL A 1 757 ? 13.328 -20.852 35.178 1.00 36.88 757 VAL A O 1
ATOM 5645 N N . ASN A 1 758 ? 14.063 -20.581 37.296 1.00 33.12 758 ASN A N 1
ATOM 5646 C CA . ASN A 1 758 ? 14.265 -21.958 37.724 1.00 33.12 758 ASN A CA 1
ATOM 5647 C C . ASN A 1 758 ? 13.035 -22.868 37.566 1.00 33.12 758 ASN A C 1
ATOM 5649 O O . ASN A 1 758 ? 11.920 -22.518 37.939 1.00 33.12 758 ASN A O 1
ATOM 5653 N N . ASN A 1 759 ? 13.316 -24.110 37.164 1.00 39.47 759 ASN A N 1
ATOM 5654 C CA . ASN A 1 759 ? 12.455 -25.283 37.306 1.00 39.47 759 ASN A CA 1
ATOM 5655 C C . ASN A 1 759 ? 11.923 -25.437 38.746 1.00 39.47 759 ASN A C 1
ATOM 5657 O O . ASN A 1 759 ? 12.680 -25.819 39.639 1.00 39.47 759 ASN A O 1
ATOM 5661 N N . ASN A 1 760 ? 10.620 -25.246 38.946 1.00 35.59 760 ASN A N 1
ATOM 5662 C CA . ASN A 1 760 ? 9.847 -25.893 40.007 1.00 35.59 760 ASN A CA 1
ATOM 5663 C C . ASN A 1 760 ? 8.416 -26.145 39.504 1.00 35.59 760 ASN A C 1
ATOM 5665 O O . ASN A 1 760 ? 7.874 -25.352 38.745 1.00 35.59 760 ASN A O 1
ATOM 5669 N N . GLY A 1 761 ? 7.862 -27.308 39.857 1.00 39.00 761 GLY A N 1
ATOM 5670 C CA . GLY A 1 761 ? 6.657 -27.881 39.252 1.00 39.00 761 GLY A CA 1
ATOM 5671 C C . GLY A 1 761 ? 5.408 -26.997 39.329 1.00 39.00 761 GLY A C 1
ATOM 5672 O O . GLY A 1 761 ? 5.117 -26.427 40.375 1.00 39.00 761 GLY A O 1
ATOM 5673 N N . MET A 1 762 ? 4.680 -26.952 38.210 1.00 38.84 762 MET A N 1
ATOM 5674 C CA . MET A 1 762 ? 3.451 -26.183 37.994 1.00 38.84 762 MET A CA 1
ATOM 5675 C C . MET A 1 762 ? 2.306 -26.617 38.921 1.00 38.84 762 MET A C 1
ATOM 5677 O O . MET A 1 762 ? 1.879 -27.776 38.888 1.00 38.84 762 MET A O 1
ATOM 5681 N N . ASN A 1 763 ? 1.752 -25.663 39.668 1.00 44.12 763 ASN A N 1
ATOM 5682 C CA . ASN A 1 763 ? 0.419 -25.754 40.257 1.00 44.12 763 ASN A CA 1
ATOM 5683 C C . ASN A 1 763 ? -0.578 -25.200 39.219 1.00 44.12 763 ASN A C 1
ATOM 5685 O O . ASN A 1 763 ? -0.653 -24.001 38.970 1.00 44.12 763 ASN A O 1
ATOM 5689 N N . GLY A 1 764 ? -1.316 -26.101 38.568 1.00 55.81 764 GLY A N 1
ATOM 5690 C CA . GLY A 1 764 ? -1.864 -25.925 37.212 1.00 55.81 764 GLY A CA 1
ATOM 5691 C C . GLY A 1 764 ? -2.957 -24.879 36.933 1.00 55.81 764 GLY A C 1
ATOM 5692 O O . GLY A 1 764 ? -3.428 -24.866 35.803 1.00 55.81 764 GLY A O 1
ATOM 5693 N N . GLU A 1 765 ? -3.351 -24.016 37.878 1.00 56.78 765 GLU A N 1
ATOM 5694 C CA . GLU A 1 765 ? -4.349 -22.945 37.640 1.00 56.78 765 GLU A CA 1
ATOM 5695 C C . GLU A 1 765 ? -3.863 -21.552 38.087 1.00 56.78 765 GLU A C 1
ATOM 5697 O O . GLU A 1 765 ? -3.986 -20.587 37.327 1.00 56.78 765 GLU A O 1
ATOM 5702 N N . GLU A 1 766 ? -3.246 -21.440 39.271 1.00 59.97 766 GLU A N 1
ATOM 5703 C CA . GLU A 1 766 ? -2.718 -20.166 39.796 1.00 59.97 766 GLU A CA 1
ATOM 5704 C C . GLU A 1 766 ? -1.520 -19.654 38.971 1.00 59.97 766 GLU A C 1
ATOM 5706 O O . GLU A 1 766 ? -1.432 -18.459 38.680 1.00 59.97 766 GLU A O 1
ATOM 5711 N N . ASP A 1 767 ? -0.658 -20.560 38.492 1.00 69.44 767 ASP A N 1
ATOM 5712 C CA . ASP A 1 767 ? 0.503 -20.210 37.658 1.00 69.44 767 ASP A CA 1
ATOM 5713 C C . ASP A 1 767 ? 0.081 -19.673 36.277 1.00 69.44 767 ASP A C 1
ATOM 5715 O O . ASP A 1 767 ? 0.700 -18.758 35.730 1.00 69.44 767 ASP A O 1
ATOM 5719 N N . THR A 1 768 ? -1.013 -20.194 35.711 1.00 77.62 768 THR A N 1
ATOM 5720 C CA . THR A 1 768 ? -1.581 -19.702 34.445 1.00 77.62 768 THR A CA 1
ATOM 5721 C C . THR A 1 768 ? -2.202 -18.323 34.572 1.00 77.62 768 THR A C 1
ATOM 5723 O O . THR A 1 768 ? -1.977 -17.478 33.708 1.00 77.62 768 THR A O 1
ATOM 5726 N N . ALA A 1 769 ? -2.966 -18.077 35.639 1.00 78.44 769 ALA A N 1
ATOM 5727 C CA . ALA A 1 769 ? -3.579 -16.773 35.874 1.00 78.44 769 ALA A CA 1
ATOM 5728 C C . ALA A 1 769 ? -2.519 -15.692 36.131 1.00 78.44 769 ALA A C 1
ATOM 5730 O O . ALA A 1 769 ? -2.643 -14.582 35.613 1.00 78.44 769 ALA A O 1
ATOM 5731 N N . SER A 1 770 ? -1.444 -16.038 36.848 1.00 82.12 770 SER A N 1
ATOM 5732 C CA . SER A 1 770 ? -0.277 -15.170 37.033 1.00 82.12 770 SER A CA 1
ATOM 5733 C C . SER A 1 770 ? 0.405 -14.833 35.702 1.00 82.12 770 SER A C 1
ATOM 5735 O O . SER A 1 770 ? 0.665 -13.663 35.422 1.00 82.12 770 SER A O 1
ATOM 5737 N N . TRP A 1 771 ? 0.607 -15.824 34.825 1.00 85.38 771 TRP A N 1
ATOM 5738 C CA . TRP A 1 771 ? 1.183 -15.589 33.498 1.00 85.38 771 TRP A CA 1
ATOM 5739 C C . TRP A 1 771 ? 0.296 -14.698 32.618 1.00 85.38 771 TRP A C 1
ATOM 5741 O O . TRP A 1 771 ? 0.799 -13.781 31.971 1.00 85.38 771 TRP A O 1
ATOM 5751 N N . ILE A 1 772 ? -1.022 -14.926 32.603 1.00 83.75 772 ILE A N 1
ATOM 5752 C CA . ILE A 1 772 ? -1.971 -14.087 31.852 1.00 83.75 772 ILE A CA 1
ATOM 5753 C C . ILE A 1 772 ? -1.934 -12.650 32.382 1.00 83.75 772 ILE A C 1
ATOM 5755 O O . ILE A 1 772 ? -1.829 -11.708 31.600 1.00 83.75 772 ILE A O 1
ATOM 5759 N N . ALA A 1 773 ? -1.973 -12.476 33.704 1.00 82.94 773 ALA A N 1
ATOM 5760 C CA . ALA A 1 773 ? -1.915 -11.168 34.347 1.00 82.94 773 ALA A CA 1
ATOM 5761 C C . ALA A 1 773 ? -0.611 -10.407 34.058 1.00 82.94 773 ALA A C 1
ATOM 5763 O O . ALA A 1 773 ? -0.647 -9.190 33.920 1.00 82.94 773 ALA A O 1
ATOM 5764 N N . ALA A 1 774 ? 0.515 -11.109 33.911 1.00 81.88 774 ALA A N 1
ATOM 5765 C CA . ALA A 1 774 ? 1.795 -10.502 33.546 1.00 81.88 774 ALA A CA 1
ATOM 5766 C C . ALA A 1 774 ? 1.859 -10.027 32.080 1.00 81.88 774 ALA A C 1
ATOM 5768 O O . ALA A 1 774 ? 2.679 -9.172 31.754 1.00 81.88 774 ALA A O 1
ATOM 5769 N N . ASN A 1 775 ? 1.012 -10.566 31.194 1.00 82.38 775 ASN A N 1
ATOM 5770 C CA . ASN A 1 775 ? 1.020 -10.268 29.755 1.00 82.38 775 ASN A CA 1
ATOM 5771 C C . ASN A 1 775 ? -0.127 -9.346 29.299 1.00 82.38 775 ASN A C 1
ATOM 5773 O O . ASN A 1 775 ? -0.248 -9.065 28.107 1.00 82.38 775 ASN A O 1
ATOM 5777 N N . VAL A 1 776 ? -0.968 -8.866 30.218 1.00 84.75 776 VAL A N 1
ATOM 5778 C CA . VAL A 1 776 ? -2.068 -7.933 29.928 1.00 84.75 776 VAL A CA 1
ATOM 5779 C C . VAL A 1 776 ? -1.852 -6.654 30.731 1.00 84.75 776 VAL A C 1
ATOM 5781 O O . VAL A 1 776 ? -1.677 -6.720 31.944 1.00 84.75 776 VAL A O 1
ATOM 5784 N N . ASP A 1 777 ? -1.898 -5.487 30.075 1.00 85.62 777 ASP A N 1
ATOM 5785 C CA . ASP A 1 777 ? -1.833 -4.191 30.769 1.00 85.62 777 ASP A CA 1
ATOM 5786 C C . ASP A 1 777 ? -2.954 -4.119 31.827 1.00 85.62 777 ASP A C 1
ATOM 5788 O O . ASP A 1 777 ? -4.129 -4.215 31.451 1.00 85.62 777 ASP A O 1
ATOM 5792 N N . PRO A 1 778 ? -2.638 -3.915 33.123 1.00 87.75 778 PRO A N 1
ATOM 5793 C CA . PRO A 1 778 ? -3.634 -3.816 34.187 1.00 87.75 778 PRO A CA 1
ATOM 5794 C C . PRO A 1 778 ? -4.713 -2.754 33.943 1.00 87.75 778 PRO A C 1
ATOM 5796 O O . PRO A 1 778 ? -5.840 -2.899 34.418 1.00 87.75 778 PRO A O 1
ATOM 5799 N N . MET A 1 779 ? -4.413 -1.708 33.168 1.00 88.50 779 MET A N 1
ATOM 5800 C CA . MET A 1 779 ? -5.419 -0.714 32.790 1.00 88.50 779 MET A CA 1
ATOM 5801 C C . MET A 1 779 ? -6.478 -1.269 31.826 1.00 88.50 779 MET A C 1
ATOM 5803 O O . MET A 1 779 ? -7.605 -0.792 31.822 1.00 88.50 779 MET A O 1
ATOM 5807 N N . SER A 1 780 ? -6.164 -2.311 31.053 1.00 89.75 780 SER A N 1
ATOM 5808 C CA . SER A 1 780 ? -7.158 -2.997 30.214 1.00 89.75 780 SER A CA 1
ATOM 5809 C C . SER A 1 780 ? -8.239 -3.660 31.073 1.00 89.75 780 SER A C 1
ATOM 5811 O O . SER A 1 780 ? -9.416 -3.626 30.719 1.00 89.75 780 SER A O 1
ATOM 5813 N N . TYR A 1 781 ? -7.861 -4.209 32.237 1.00 92.25 781 TYR A N 1
ATOM 5814 C CA . TYR A 1 781 ? -8.829 -4.712 33.214 1.00 92.25 781 TYR A CA 1
ATOM 5815 C C . TYR A 1 781 ? -9.647 -3.580 33.831 1.00 92.25 781 TYR A C 1
ATOM 5817 O O . TYR A 1 781 ? -10.849 -3.739 34.016 1.00 92.25 781 TYR A O 1
ATOM 5825 N N . HIS A 1 782 ? -9.027 -2.430 34.107 1.00 91.88 782 HIS A N 1
ATOM 5826 C CA . HIS A 1 782 ? -9.753 -1.258 34.591 1.00 91.88 782 HIS A CA 1
ATOM 5827 C C . HIS A 1 782 ? -10.820 -0.809 33.581 1.00 91.88 782 HIS A C 1
ATOM 5829 O O . HIS A 1 782 ? -11.982 -0.678 33.957 1.00 91.88 782 HIS A O 1
ATOM 5835 N N . ASP A 1 783 ? -10.449 -0.641 32.309 1.00 90.62 783 ASP A N 1
ATOM 5836 C CA . ASP A 1 783 ? -11.357 -0.194 31.247 1.00 90.62 783 ASP A CA 1
ATOM 5837 C C . ASP A 1 783 ? -12.509 -1.190 31.029 1.00 90.62 783 ASP A C 1
ATOM 5839 O O . ASP A 1 783 ? -13.667 -0.782 30.929 1.00 90.62 783 ASP A O 1
ATOM 5843 N N . LEU A 1 784 ? -12.219 -2.500 31.025 1.00 93.06 784 LEU A N 1
ATOM 5844 C CA . LEU A 1 784 ? -13.239 -3.549 30.933 1.00 93.06 784 LEU A CA 1
ATOM 5845 C C . LEU A 1 784 ? -14.208 -3.512 32.122 1.00 93.06 784 LEU A C 1
ATOM 5847 O O . LEU A 1 784 ? -15.421 -3.486 31.919 1.00 93.06 784 LEU A O 1
ATOM 5851 N N . LEU A 1 785 ? -13.690 -3.529 33.355 1.00 89.94 785 LEU A N 1
ATOM 5852 C CA . LEU A 1 785 ? -14.522 -3.584 34.558 1.00 89.94 785 LEU A CA 1
ATOM 5853 C C . LEU A 1 785 ? -15.356 -2.312 34.724 1.00 89.94 785 LEU A C 1
ATOM 5855 O O . LEU A 1 785 ? -16.533 -2.396 35.068 1.00 89.94 785 LEU A O 1
ATOM 5859 N N . ASP A 1 786 ? -14.781 -1.140 34.448 1.00 85.69 786 ASP A N 1
ATOM 5860 C CA . ASP A 1 786 ? -15.507 0.128 34.528 1.00 85.69 786 ASP A CA 1
ATOM 5861 C C . ASP A 1 786 ? -16.618 0.202 33.470 1.00 85.69 786 ASP A C 1
ATOM 5863 O O . ASP A 1 786 ? -17.763 0.531 33.796 1.00 85.69 786 ASP A O 1
ATOM 5867 N N . PHE A 1 787 ? -16.327 -0.206 32.228 1.00 86.56 787 PHE A N 1
ATOM 5868 C CA . PHE A 1 787 ? -17.320 -0.277 31.156 1.00 86.56 787 PHE A CA 1
ATOM 5869 C C . PHE A 1 787 ? -18.463 -1.244 31.486 1.00 86.56 787 PHE A C 1
ATOM 5871 O O . PHE A 1 787 ? -19.637 -0.899 31.334 1.00 86.56 787 PHE A O 1
ATOM 5878 N N . VAL A 1 788 ? -18.136 -2.444 31.973 1.00 88.81 788 VAL A N 1
ATOM 5879 C CA . VAL A 1 788 ? -19.118 -3.484 32.303 1.00 88.81 788 VAL A CA 1
ATOM 5880 C C . VAL A 1 788 ? -19.954 -3.089 33.515 1.00 88.81 788 VAL A C 1
ATOM 5882 O O . VAL A 1 788 ? -21.170 -3.212 33.446 1.00 88.81 788 VAL A O 1
ATOM 5885 N N . ASN A 1 789 ? -19.364 -2.551 34.586 1.00 82.44 789 ASN A N 1
ATOM 5886 C CA . ASN A 1 789 ? -20.128 -2.068 35.742 1.00 82.44 789 ASN A CA 1
ATOM 5887 C C . ASN A 1 789 ? -21.071 -0.919 35.353 1.00 82.44 789 ASN A C 1
ATOM 5889 O O . ASN A 1 789 ? -22.224 -0.883 35.792 1.00 82.44 789 ASN A O 1
ATOM 5893 N N . CYS A 1 790 ? -20.632 -0.027 34.459 1.00 76.19 790 CYS A N 1
ATOM 5894 C CA . CYS A 1 790 ? -21.493 1.003 33.886 1.00 76.19 790 CYS A CA 1
ATOM 5895 C C . CYS A 1 790 ? -22.659 0.414 33.072 1.00 76.19 790 CYS A C 1
ATOM 5897 O O . CYS A 1 790 ? -23.801 0.834 33.261 1.00 76.19 790 CYS A O 1
ATOM 5899 N N . LEU A 1 791 ? -22.406 -0.576 32.206 1.00 79.19 791 LEU A N 1
ATOM 5900 C CA . LEU A 1 791 ? -23.461 -1.259 31.448 1.00 79.19 791 LEU A CA 1
ATOM 5901 C C . LEU A 1 791 ? -24.407 -2.054 32.352 1.00 79.19 791 LEU A C 1
ATOM 5903 O O . LEU A 1 791 ? -25.615 -1.973 32.174 1.00 79.19 791 LEU A O 1
ATOM 5907 N N . CYS A 1 792 ? -23.891 -2.780 33.343 1.00 77.75 792 CYS A N 1
ATOM 5908 C CA . CYS A 1 792 ? -24.679 -3.500 34.343 1.00 77.75 792 CYS A CA 1
ATOM 5909 C C . CYS A 1 792 ? -25.600 -2.549 35.101 1.00 77.75 792 CYS A C 1
ATOM 5911 O O . CYS A 1 792 ? -26.771 -2.874 35.307 1.00 77.75 792 CYS A O 1
ATOM 5913 N N . CYS A 1 793 ? -25.105 -1.359 35.449 1.00 70.38 793 CYS A N 1
ATOM 5914 C CA . CYS A 1 793 ? -25.940 -0.309 36.000 1.00 70.38 793 CYS A CA 1
ATOM 5915 C C . CYS A 1 793 ? -27.019 0.121 35.001 1.00 70.38 793 CYS A C 1
ATOM 5917 O O . CYS A 1 793 ? -28.184 0.098 35.369 1.00 70.38 793 CYS A O 1
ATOM 5919 N N . GLU A 1 794 ? -26.680 0.465 33.755 1.00 70.12 794 GLU A N 1
ATOM 5920 C CA . GLU A 1 794 ? -27.661 0.885 32.740 1.00 70.12 794 GLU A CA 1
ATOM 5921 C C . GLU A 1 794 ? -28.722 -0.186 32.432 1.00 70.12 794 GLU A C 1
ATOM 5923 O O . GLU A 1 794 ? -29.904 0.123 32.271 1.00 70.12 794 GLU A O 1
ATOM 5928 N N . PHE A 1 795 ? -28.323 -1.453 32.353 1.00 73.44 795 PHE A N 1
ATOM 5929 C CA . PHE A 1 795 ? -29.184 -2.576 31.989 1.00 73.44 795 PHE A CA 1
ATOM 5930 C C . PHE A 1 795 ? -30.139 -2.988 33.105 1.00 73.44 795 PHE A C 1
ATOM 5932 O O . PHE A 1 795 ? -31.286 -3.343 32.813 1.00 73.44 795 PHE A O 1
ATOM 5939 N N . ALA A 1 796 ? -29.729 -2.833 34.368 1.00 63.19 796 ALA A N 1
ATOM 5940 C CA . ALA A 1 796 ? -30.566 -3.108 35.537 1.00 63.19 796 ALA A CA 1
ATOM 5941 C C . ALA A 1 796 ? -31.754 -2.135 35.641 1.00 63.19 796 ALA A C 1
ATOM 5943 O O . ALA A 1 796 ? -32.681 -2.334 36.426 1.00 63.19 796 ALA A O 1
ATOM 5944 N N . LEU A 1 797 ? -31.727 -1.059 34.853 1.00 54.38 797 LEU A N 1
ATOM 5945 C CA . LEU A 1 797 ? -32.708 0.013 34.879 1.00 54.38 797 LEU A CA 1
ATOM 5946 C C . LEU A 1 797 ? -33.783 -0.125 33.827 1.00 54.38 797 LEU A C 1
ATOM 5948 O O . LEU A 1 797 ? -34.810 0.521 33.971 1.00 54.38 797 LEU A O 1
ATOM 5952 N N . GLY A 1 798 ? -33.556 -0.838 32.734 1.00 55.75 798 GLY A N 1
ATOM 5953 C CA . GLY A 1 798 ? -34.527 -0.850 31.648 1.00 55.75 798 GLY A CA 1
ATOM 5954 C C . GLY A 1 798 ? -35.661 -1.852 31.874 1.00 55.75 798 GLY A C 1
ATOM 5955 O O . GLY A 1 798 ? -36.091 -2.118 32.996 1.00 55.75 798 GLY A O 1
ATOM 5956 N N . ASP A 1 799 ? -36.243 -2.303 30.777 1.00 54.94 799 ASP A N 1
ATOM 5957 C CA . ASP A 1 799 ? -37.288 -3.321 30.750 1.00 54.94 799 ASP A CA 1
ATOM 5958 C C . ASP A 1 799 ? -36.677 -4.737 30.777 1.00 54.94 799 ASP A C 1
ATOM 5960 O O . ASP A 1 799 ? -35.485 -4.926 31.017 1.00 54.94 799 ASP A O 1
ATOM 5964 N N . ASP A 1 800 ? -37.493 -5.769 30.568 1.00 58.66 800 ASP A N 1
ATOM 5965 C CA . ASP A 1 800 ? -36.998 -7.153 30.559 1.00 58.66 800 ASP A CA 1
ATOM 5966 C C . ASP A 1 800 ? -35.957 -7.405 29.452 1.00 58.66 800 ASP A C 1
ATOM 5968 O O . ASP A 1 800 ? -35.086 -8.259 29.606 1.00 58.66 800 ASP A O 1
ATOM 5972 N N . VAL A 1 801 ? -35.981 -6.609 28.376 1.00 61.81 801 VAL A N 1
ATOM 5973 C CA . VAL A 1 801 ? -35.029 -6.698 27.261 1.00 61.81 801 VAL A CA 1
ATOM 5974 C C . VAL A 1 801 ? -33.638 -6.231 27.692 1.00 61.81 801 VAL A C 1
ATOM 5976 O O . VAL A 1 801 ? -32.643 -6.883 27.372 1.00 61.81 801 VAL A O 1
ATOM 5979 N N . THR A 1 802 ? -33.536 -5.131 28.443 1.00 66.44 802 THR A N 1
ATOM 5980 C CA . THR A 1 802 ? -32.235 -4.677 28.960 1.00 66.44 802 THR A CA 1
ATOM 5981 C C . THR A 1 802 ? -31.724 -5.576 30.078 1.00 66.44 802 THR A C 1
ATOM 5983 O O . THR A 1 802 ? -30.529 -5.849 30.125 1.00 66.44 802 THR A O 1
ATOM 5986 N N . ALA A 1 803 ? -32.606 -6.076 30.949 1.00 68.44 803 ALA A N 1
ATOM 5987 C CA . ALA A 1 803 ? -32.215 -6.989 32.021 1.00 68.44 803 ALA A CA 1
ATOM 5988 C C . ALA A 1 803 ? -31.616 -8.291 31.458 1.00 68.44 803 ALA A C 1
ATOM 5990 O O . ALA A 1 803 ? -30.597 -8.772 31.957 1.00 68.44 803 ALA A O 1
ATOM 5991 N N . ALA A 1 804 ? -32.191 -8.811 30.370 1.00 70.38 804 ALA A N 1
ATOM 5992 C CA . ALA A 1 804 ? -31.649 -9.955 29.645 1.00 70.38 804 ALA A CA 1
ATOM 5993 C C . ALA A 1 804 ? -30.304 -9.645 28.954 1.00 70.38 804 ALA A C 1
ATOM 5995 O O . ALA A 1 804 ? -29.421 -10.500 28.934 1.00 70.38 804 ALA A O 1
ATOM 5996 N N . ALA A 1 805 ? -30.088 -8.419 28.461 1.00 75.06 805 ALA A N 1
ATOM 5997 C CA . ALA A 1 805 ? -28.774 -7.995 27.962 1.00 75.06 805 ALA A CA 1
ATOM 5998 C C . ALA A 1 805 ? -27.706 -7.943 29.076 1.00 75.06 805 ALA A C 1
ATOM 6000 O O . ALA A 1 805 ? -26.552 -8.297 28.839 1.00 75.06 805 ALA A O 1
ATOM 6001 N N . GLY A 1 806 ? -28.087 -7.569 30.302 1.00 79.50 806 GLY A N 1
ATOM 6002 C CA . GLY A 1 806 ? -27.214 -7.671 31.477 1.00 79.50 806 GLY A CA 1
ATOM 6003 C C . GLY A 1 806 ? -26.874 -9.115 31.843 1.00 79.50 806 GLY A C 1
ATOM 6004 O O . GLY A 1 806 ? -25.723 -9.420 32.132 1.00 79.50 806 GLY A O 1
ATOM 6005 N N . GLN A 1 807 ? -27.831 -10.037 31.731 1.00 81.75 807 GLN A N 1
ATOM 6006 C CA . GLN A 1 807 ? -27.563 -11.466 31.915 1.00 81.75 807 GLN A CA 1
ATOM 6007 C C . GLN A 1 807 ? -26.628 -12.030 30.830 1.00 81.75 807 GLN A C 1
ATOM 6009 O O . GLN A 1 807 ? -25.754 -12.848 31.131 1.00 81.75 807 GLN A O 1
ATOM 6014 N N . LEU A 1 808 ? -26.766 -11.565 29.583 1.00 84.31 808 LEU A N 1
ATOM 6015 C CA . LEU A 1 808 ? -25.878 -11.928 28.474 1.00 84.31 808 LEU A CA 1
ATOM 6016 C C . LEU A 1 808 ? -24.409 -11.589 28.782 1.00 84.31 808 LEU A C 1
ATOM 6018 O O . LEU A 1 808 ? -23.521 -12.371 28.445 1.00 84.31 808 LEU A O 1
ATOM 6022 N N . LEU A 1 809 ? -24.146 -10.456 29.451 1.00 86.69 809 LEU A N 1
ATOM 6023 C CA . LEU A 1 809 ? -22.782 -10.045 29.805 1.00 86.69 809 LEU A CA 1
ATOM 6024 C C . LEU A 1 809 ? -22.044 -11.137 30.589 1.00 86.69 809 LEU A C 1
ATOM 6026 O O . LEU A 1 809 ? -20.928 -11.497 30.231 1.00 86.69 809 LEU A O 1
ATOM 6030 N N . PHE A 1 810 ? -22.680 -11.694 31.620 1.00 87.56 810 PHE A N 1
ATOM 6031 C CA . PHE A 1 810 ? -22.065 -12.699 32.493 1.00 87.56 810 PHE A CA 1
ATOM 6032 C C . PHE A 1 810 ? -22.084 -14.116 31.918 1.00 87.56 810 PHE A C 1
ATOM 6034 O O . PHE A 1 810 ? -21.247 -14.935 32.283 1.00 87.56 810 PHE A O 1
ATOM 6041 N N . THR A 1 811 ? -23.048 -14.424 31.049 1.00 82.75 811 THR A N 1
ATOM 6042 C CA . THR A 1 811 ? -23.236 -15.784 30.521 1.00 82.75 811 THR A CA 1
ATOM 6043 C C . THR A 1 811 ? -22.456 -16.043 29.234 1.00 82.75 811 THR A C 1
ATOM 6045 O O . THR A 1 811 ? -21.948 -17.149 29.060 1.00 82.75 811 THR A O 1
ATOM 6048 N N . GLU A 1 812 ? -22.340 -15.045 28.352 1.00 81.88 812 GLU A N 1
ATOM 6049 C CA . GLU A 1 812 ? -21.763 -15.211 27.009 1.00 81.88 812 GLU A CA 1
ATOM 6050 C C . GLU A 1 812 ? -20.603 -14.248 26.700 1.00 81.88 812 GLU A C 1
ATOM 6052 O O . GLU A 1 812 ? -19.712 -14.604 25.931 1.00 81.88 812 GLU A O 1
ATOM 6057 N N . VAL A 1 813 ? -20.580 -13.032 27.266 1.00 85.81 813 VAL A N 1
ATOM 6058 C CA . VAL A 1 813 ? -19.618 -11.990 26.844 1.00 85.81 813 VAL A CA 1
ATOM 6059 C C . VAL A 1 813 ? -18.333 -11.983 27.672 1.00 85.81 813 VAL A C 1
ATOM 6061 O O . VAL A 1 813 ? -17.239 -11.875 27.111 1.00 85.81 813 VAL A O 1
ATOM 6064 N N . LEU A 1 814 ? -18.433 -12.058 28.998 1.00 89.88 814 LEU A N 1
ATOM 6065 C CA . LEU A 1 814 ? -17.271 -12.010 29.882 1.00 89.88 814 LEU A CA 1
ATOM 6066 C C . LEU A 1 814 ? -16.504 -13.344 29.856 1.00 89.88 814 LEU A C 1
ATOM 6068 O O . LEU A 1 814 ? -17.117 -14.412 29.871 1.00 89.88 814 LEU A O 1
ATOM 6072 N N . PRO A 1 815 ? -15.161 -13.313 29.802 1.00 86.75 815 PRO A N 1
ATOM 6073 C CA . PRO A 1 815 ? -14.353 -14.525 29.778 1.00 86.75 815 PRO A CA 1
ATOM 6074 C C . PRO A 1 815 ? -14.366 -15.242 31.135 1.00 86.75 815 PRO A C 1
ATOM 6076 O O . PRO A 1 815 ? -14.385 -14.616 32.196 1.00 86.75 815 PRO A O 1
ATOM 6079 N N . GLN A 1 816 ? -14.317 -16.575 31.100 1.00 82.81 816 GLN A N 1
ATOM 6080 C CA . GLN A 1 816 ? -14.201 -17.394 32.308 1.00 82.81 816 GLN A CA 1
ATOM 6081 C C . GLN A 1 816 ? -12.833 -17.181 32.970 1.00 82.81 816 GLN A C 1
ATOM 6083 O O . GLN A 1 816 ? -11.820 -17.084 32.283 1.00 82.81 816 GLN A O 1
ATOM 6088 N N . GLY A 1 817 ? -12.793 -17.129 34.304 1.00 82.25 817 GLY A N 1
ATOM 6089 C CA . GLY A 1 817 ? -11.543 -16.950 35.055 1.00 82.25 817 GLY A CA 1
ATOM 6090 C C . GLY A 1 817 ? -11.012 -15.511 35.108 1.00 82.25 817 GLY A C 1
ATOM 6091 O O . GLY A 1 817 ? -9.934 -15.294 35.664 1.00 82.25 817 GLY A O 1
ATOM 6092 N N . LEU A 1 818 ? -11.770 -14.525 34.601 1.00 87.94 818 LEU A N 1
ATOM 6093 C CA . LEU A 1 818 ? -11.415 -13.101 34.661 1.00 87.94 818 LEU A CA 1
ATOM 6094 C C . LEU A 1 818 ? -11.075 -12.646 36.090 1.00 87.94 818 LEU A C 1
ATOM 6096 O O . LEU A 1 818 ? -10.075 -11.968 36.295 1.00 87.94 818 LEU A O 1
ATOM 6100 N N . GLU A 1 819 ? -11.867 -13.065 37.078 1.00 88.81 819 GLU A N 1
ATOM 6101 C CA . GLU A 1 819 ? -11.697 -12.713 38.496 1.00 88.81 819 GLU A CA 1
ATOM 6102 C C . GLU A 1 819 ? -10.313 -13.119 39.031 1.00 88.81 819 GLU A C 1
ATOM 6104 O O . GLU A 1 819 ? -9.606 -12.317 39.645 1.00 88.81 819 GLU A O 1
ATOM 6109 N N . VAL A 1 820 ? -9.880 -14.349 38.729 1.00 88.00 820 VAL A N 1
ATOM 6110 C CA . VAL A 1 820 ? -8.585 -14.894 39.169 1.00 88.00 820 VAL A CA 1
ATOM 6111 C C . VAL A 1 820 ? -7.426 -14.155 38.496 1.00 88.00 820 VAL A C 1
ATOM 6113 O O . VAL A 1 820 ? -6.417 -13.855 39.143 1.00 88.00 820 VAL A O 1
ATOM 6116 N N . ALA A 1 821 ? -7.569 -13.811 37.214 1.00 87.00 821 ALA A N 1
ATOM 6117 C CA . ALA A 1 821 ? -6.563 -13.054 36.474 1.00 87.00 821 ALA A CA 1
ATOM 6118 C C . ALA A 1 821 ? -6.447 -11.600 36.963 1.00 87.00 821 ALA A C 1
ATOM 6120 O O . ALA A 1 821 ? -5.334 -11.116 37.164 1.00 87.00 821 ALA A O 1
ATOM 6121 N N . VAL A 1 822 ? -7.569 -10.922 37.237 1.00 89.81 822 VAL A N 1
ATOM 6122 C CA . VAL A 1 822 ? -7.576 -9.565 37.813 1.00 89.81 822 VAL A CA 1
ATOM 6123 C C . VAL A 1 822 ? -6.916 -9.568 39.192 1.00 89.81 822 VAL A C 1
ATOM 6125 O O . VAL A 1 822 ? -6.047 -8.740 39.461 1.00 89.81 822 VAL A O 1
ATOM 6128 N N . MET A 1 823 ? -7.253 -10.532 40.052 1.00 90.19 823 MET A N 1
ATOM 6129 C CA . MET A 1 823 ? -6.623 -10.656 41.370 1.00 90.19 823 MET A CA 1
ATOM 6130 C C . MET A 1 823 ? -5.129 -10.986 41.283 1.00 90.19 823 MET A C 1
ATOM 6132 O O . MET A 1 823 ? -4.352 -10.520 42.117 1.00 90.19 823 MET A O 1
ATOM 6136 N N . SER A 1 824 ? -4.703 -11.728 40.260 1.00 87.88 824 SER A N 1
ATOM 6137 C CA . SER A 1 824 ? -3.281 -11.961 39.983 1.00 87.88 824 SER A CA 1
ATOM 6138 C C . SER A 1 824 ? -2.575 -10.676 39.525 1.00 87.88 824 SER A C 1
ATOM 6140 O O . SER A 1 824 ? -1.477 -10.392 39.994 1.00 87.88 824 SER A O 1
ATOM 6142 N N . ALA A 1 825 ? -3.218 -9.846 38.695 1.00 86.94 825 ALA A N 1
ATOM 6143 C CA . ALA A 1 825 ? -2.681 -8.542 38.285 1.00 86.94 825 ALA A CA 1
ATOM 6144 C C . ALA A 1 825 ? -2.542 -7.575 39.472 1.00 86.94 825 ALA A C 1
ATOM 6146 O O . ALA A 1 825 ? -1.540 -6.871 39.586 1.00 86.94 825 ALA A O 1
ATOM 6147 N N . VAL A 1 826 ? -3.511 -7.589 40.394 1.00 89.44 826 VAL A N 1
ATOM 6148 C CA . VAL A 1 826 ? -3.452 -6.844 41.661 1.00 89.44 826 VAL A CA 1
ATOM 6149 C C . VAL A 1 826 ? -2.248 -7.282 42.502 1.00 89.44 826 VAL A C 1
ATOM 6151 O O . VAL A 1 826 ? -1.505 -6.421 42.966 1.00 89.44 826 VAL A O 1
ATOM 6154 N N . ARG A 1 827 ? -2.002 -8.596 42.646 1.00 87.38 827 ARG A N 1
ATOM 6155 C CA . ARG A 1 827 ? -0.817 -9.115 43.358 1.00 87.38 827 ARG A CA 1
ATOM 6156 C C . ARG A 1 827 ? 0.488 -8.641 42.705 1.00 87.38 827 ARG A C 1
ATOM 6158 O O . ARG A 1 827 ? 1.359 -8.147 43.408 1.00 87.38 827 ARG A O 1
ATOM 6165 N N . ILE A 1 828 ? 0.592 -8.698 41.373 1.00 84.50 828 ILE A N 1
ATOM 6166 C CA . ILE A 1 828 ? 1.779 -8.228 40.631 1.00 84.50 828 ILE A CA 1
ATOM 6167 C C . ILE A 1 828 ? 2.034 -6.728 40.875 1.00 84.50 828 ILE A C 1
ATOM 6169 O O . ILE A 1 828 ? 3.164 -6.329 41.162 1.00 84.50 828 ILE A O 1
ATOM 6173 N N . LEU A 1 829 ? 0.987 -5.894 40.822 1.00 84.38 829 LEU A N 1
ATOM 6174 C CA . LEU A 1 829 ? 1.088 -4.454 41.100 1.00 84.38 829 LEU A CA 1
ATOM 6175 C C . LEU A 1 829 ? 1.538 -4.151 42.542 1.00 84.38 829 LEU A C 1
ATOM 6177 O O . LEU A 1 829 ? 2.181 -3.125 42.775 1.00 84.38 829 LEU A O 1
ATOM 6181 N N . GLU A 1 830 ? 1.197 -5.022 43.496 1.00 82.81 830 GLU A N 1
ATOM 6182 C CA . GLU A 1 830 ? 1.561 -4.907 44.914 1.00 82.81 830 GLU A CA 1
ATOM 6183 C C . GLU A 1 830 ? 2.953 -5.480 45.243 1.00 82.81 830 GLU A C 1
ATOM 6185 O O . GLU A 1 830 ? 3.577 -5.005 46.192 1.00 82.81 830 GLU A O 1
ATOM 6190 N N . GLU A 1 831 ? 3.454 -6.452 44.472 1.00 74.19 831 GLU A N 1
ATOM 6191 C CA . GLU A 1 831 ? 4.759 -7.113 44.671 1.00 74.19 831 GLU A CA 1
ATOM 6192 C C . GLU A 1 831 ? 5.938 -6.362 44.017 1.00 74.19 831 GLU A C 1
ATOM 6194 O O . GLU A 1 831 ? 7.041 -6.339 44.567 1.00 74.19 831 GLU A O 1
ATOM 6199 N N . GLU A 1 832 ? 5.724 -5.666 42.893 1.00 61.09 832 GLU A N 1
ATOM 6200 C CA . GLU A 1 832 ? 6.781 -4.913 42.192 1.00 61.09 832 GLU A CA 1
ATOM 6201 C C . GLU A 1 832 ? 7.430 -3.701 42.920 1.00 61.09 832 GLU A C 1
ATOM 6203 O O . GLU A 1 832 ? 8.545 -3.333 42.525 1.00 61.09 832 GLU A O 1
ATOM 6208 N N . PRO A 1 833 ? 6.836 -3.016 43.925 1.00 54.41 833 PRO A N 1
ATOM 6209 C CA . PRO A 1 833 ? 7.382 -1.744 44.395 1.00 54.41 833 PRO A CA 1
ATOM 6210 C C . PRO A 1 833 ? 8.424 -1.867 45.516 1.00 54.41 833 PRO A C 1
ATOM 6212 O O . PRO A 1 833 ? 9.086 -0.873 45.808 1.00 54.41 833 PRO A O 1
ATOM 6215 N N . ASP A 1 834 ? 8.611 -3.026 46.154 1.00 52.81 834 ASP A N 1
ATOM 6216 C CA . ASP A 1 834 ? 9.360 -3.065 47.419 1.00 52.81 834 ASP A CA 1
ATOM 6217 C C . ASP A 1 834 ? 10.876 -3.292 47.257 1.00 52.81 834 ASP A C 1
ATOM 6219 O O . ASP A 1 834 ? 11.659 -2.631 47.936 1.00 52.81 834 ASP A O 1
ATOM 6223 N N . ASP A 1 835 ? 11.346 -4.134 46.334 1.00 51.38 835 ASP A N 1
ATOM 6224 C CA . ASP A 1 835 ? 12.777 -4.496 46.298 1.00 51.38 835 ASP A CA 1
ATOM 6225 C C . ASP A 1 835 ? 13.661 -3.493 45.539 1.00 51.38 835 ASP A C 1
ATOM 6227 O O . ASP A 1 835 ? 14.747 -3.141 46.013 1.00 51.38 835 ASP A O 1
ATOM 6231 N N . LYS A 1 836 ? 13.188 -2.941 44.411 1.00 47.94 836 LYS A N 1
ATOM 6232 C CA . LYS A 1 836 ? 13.929 -1.920 43.641 1.00 47.94 836 LYS A CA 1
ATOM 6233 C C . LYS A 1 836 ? 13.912 -0.547 44.313 1.00 47.94 836 LYS A C 1
ATOM 6235 O O . LYS A 1 836 ? 14.937 0.132 44.309 1.00 47.94 836 LYS A O 1
ATOM 6240 N N . ALA A 1 837 ? 12.800 -0.149 44.937 1.00 49.59 837 ALA A N 1
ATOM 6241 C CA . ALA A 1 837 ? 12.725 1.107 45.687 1.00 49.59 837 ALA A CA 1
ATOM 6242 C C . ALA A 1 837 ? 13.572 1.052 46.970 1.00 49.59 837 ALA A C 1
ATOM 6244 O O . ALA A 1 837 ? 14.255 2.025 47.291 1.00 49.59 837 ALA A O 1
ATOM 6245 N N . ARG A 1 838 ? 13.616 -0.101 47.664 1.00 53.00 838 ARG A N 1
ATOM 6246 C CA . ARG A 1 838 ? 14.528 -0.320 48.803 1.00 53.00 838 ARG A CA 1
ATOM 6247 C C . ARG A 1 838 ? 15.994 -0.349 48.375 1.00 53.00 838 ARG A C 1
ATOM 6249 O O . ARG A 1 838 ? 16.820 0.220 49.084 1.00 53.00 838 ARG A O 1
ATOM 6256 N N . GLN A 1 839 ? 16.332 -0.943 47.227 1.00 52.50 839 GLN A N 1
ATOM 6257 C CA . GLN A 1 839 ? 17.698 -0.899 46.686 1.00 52.50 839 GLN A CA 1
ATOM 6258 C C . GLN A 1 839 ? 18.112 0.507 46.230 1.00 52.50 839 GLN A C 1
ATOM 6260 O O . GLN A 1 839 ? 19.211 0.941 46.569 1.00 52.50 839 GLN A O 1
ATOM 6265 N N . ALA A 1 840 ? 17.250 1.250 45.532 1.00 49.59 840 ALA A N 1
ATOM 6266 C CA . ALA A 1 840 ? 17.530 2.628 45.119 1.00 49.59 840 ALA A CA 1
ATOM 6267 C C . ALA A 1 840 ? 17.705 3.561 46.333 1.00 49.59 840 ALA A C 1
ATOM 6269 O O . ALA A 1 840 ? 18.693 4.293 46.413 1.00 49.59 840 ALA A O 1
ATOM 6270 N N . ALA A 1 841 ? 16.823 3.448 47.336 1.00 51.03 841 ALA A N 1
ATOM 6271 C CA . ALA A 1 841 ? 16.908 4.206 48.586 1.00 51.03 841 ALA A CA 1
ATOM 6272 C C . ALA A 1 841 ? 18.127 3.827 49.451 1.00 51.03 841 ALA A C 1
ATOM 6274 O O . ALA A 1 841 ? 18.646 4.667 50.182 1.00 51.03 841 ALA A O 1
ATOM 6275 N N . ALA A 1 842 ? 18.608 2.581 49.370 1.00 54.44 842 ALA A N 1
ATOM 6276 C CA . ALA A 1 842 ? 19.795 2.130 50.099 1.00 54.44 842 ALA A CA 1
ATOM 6277 C C . ALA A 1 842 ? 21.125 2.517 49.422 1.00 54.44 842 ALA A C 1
ATOM 6279 O O . ALA A 1 842 ? 22.162 2.501 50.088 1.00 54.44 842 ALA A O 1
ATOM 6280 N N . THR A 1 843 ? 21.119 2.858 48.127 1.00 54.00 843 THR A N 1
ATOM 6281 C CA . THR A 1 843 ? 22.355 3.030 47.337 1.00 54.00 843 THR A CA 1
ATOM 6282 C C . THR A 1 843 ? 22.758 4.498 47.123 1.00 54.00 843 THR A C 1
ATOM 6284 O O . THR A 1 843 ? 23.941 4.771 46.925 1.00 54.00 843 THR A O 1
ATOM 6287 N N . TYR A 1 844 ? 21.843 5.470 47.239 1.00 51.56 844 TYR A N 1
ATOM 6288 C CA . TYR A 1 844 ? 22.129 6.880 46.926 1.00 51.56 844 TYR A CA 1
ATOM 6289 C C . TYR A 1 844 ? 22.042 7.814 48.145 1.00 51.56 844 TYR A C 1
ATOM 6291 O O . TYR A 1 844 ? 20.975 8.247 48.562 1.00 51.56 844 TYR A O 1
ATOM 6299 N N . LEU A 1 845 ? 23.210 8.174 48.689 1.00 47.97 845 LEU A N 1
ATOM 6300 C CA . LEU A 1 845 ? 23.401 9.165 49.765 1.00 47.97 845 LEU A CA 1
ATOM 6301 C C . LEU A 1 845 ? 23.829 10.562 49.241 1.00 47.97 845 LEU A C 1
ATOM 6303 O O . LEU A 1 845 ? 24.481 11.316 49.966 1.00 47.97 845 LEU A O 1
ATOM 6307 N N . HIS A 1 846 ? 23.483 10.936 48.001 1.00 51.56 846 HIS A N 1
ATOM 6308 C CA . HIS A 1 846 ? 23.802 12.255 47.421 1.00 51.56 846 HIS A CA 1
ATOM 6309 C C . HIS A 1 846 ? 22.605 12.936 46.736 1.00 51.56 846 HIS A C 1
ATOM 6311 O O . HIS A 1 846 ? 21.707 12.274 46.224 1.00 51.56 846 HIS A O 1
ATOM 6317 N N . GLU A 1 847 ? 22.619 14.275 46.762 1.00 49.91 847 GLU A N 1
ATOM 6318 C CA . GLU A 1 847 ? 21.506 15.202 46.473 1.00 49.91 847 GLU A CA 1
ATOM 6319 C C . GLU A 1 847 ? 20.871 15.065 45.070 1.00 49.91 847 GLU A C 1
ATOM 6321 O O . GLU A 1 847 ? 19.755 15.534 44.871 1.00 49.91 847 GLU A O 1
ATOM 6326 N N . GLU A 1 848 ? 21.509 14.368 44.121 1.00 47.22 848 GLU A N 1
ATOM 6327 C CA . GLU A 1 848 ? 20.956 14.096 42.779 1.00 47.22 848 GLU A CA 1
ATOM 6328 C C . GLU A 1 848 ? 19.917 12.948 42.749 1.00 47.22 848 GLU A C 1
ATOM 6330 O O . GLU A 1 848 ? 19.145 12.857 41.800 1.00 47.22 848 GLU A O 1
ATOM 6335 N N . GLY A 1 849 ? 19.819 12.115 43.797 1.00 50.66 849 GLY A N 1
ATOM 6336 C CA . GLY A 1 849 ? 18.907 10.955 43.852 1.00 50.66 849 GLY A CA 1
ATOM 6337 C C . GLY A 1 849 ? 17.503 11.217 44.421 1.00 50.66 849 GLY A C 1
ATOM 6338 O O . GLY A 1 849 ? 16.673 10.309 44.447 1.00 50.66 849 GLY A O 1
ATOM 6339 N N . VAL A 1 850 ? 17.207 12.435 44.894 1.00 58.59 850 VAL A N 1
ATOM 6340 C CA . VAL A 1 850 ? 15.905 12.757 45.521 1.00 58.59 850 VAL A CA 1
ATOM 6341 C C . VAL A 1 850 ? 14.776 12.773 44.489 1.00 58.59 850 VAL A C 1
ATOM 6343 O O . VAL A 1 850 ? 13.708 12.233 44.752 1.00 58.59 850 VAL A O 1
ATOM 6346 N N . ALA A 1 851 ? 15.025 13.314 43.293 1.00 58.66 851 ALA A N 1
ATOM 6347 C CA . ALA A 1 851 ? 14.024 13.378 42.228 1.00 58.66 851 ALA A CA 1
ATOM 6348 C C . ALA A 1 851 ? 13.667 11.987 41.672 1.00 58.66 851 ALA A C 1
ATOM 6350 O O . ALA A 1 851 ? 12.503 11.714 41.386 1.00 58.66 851 ALA A O 1
ATOM 6351 N N . GLU A 1 852 ? 14.647 11.085 41.564 1.00 58.72 852 GLU A N 1
ATOM 6352 C CA . GLU A 1 852 ? 14.422 9.697 41.136 1.00 58.72 852 GLU A CA 1
ATOM 6353 C C . GLU A 1 852 ? 13.682 8.885 42.208 1.00 58.72 852 GLU A C 1
ATOM 6355 O O . GLU A 1 852 ? 12.777 8.115 41.884 1.00 58.72 852 GLU A O 1
ATOM 6360 N N . ALA A 1 853 ? 13.996 9.106 43.490 1.00 59.28 853 ALA A N 1
ATOM 6361 C CA . ALA A 1 853 ? 13.274 8.498 44.606 1.00 59.28 853 ALA A CA 1
ATOM 6362 C C . ALA A 1 853 ? 11.826 9.013 44.719 1.00 59.28 853 ALA A C 1
ATOM 6364 O O . ALA A 1 853 ? 10.912 8.222 44.956 1.00 59.28 853 ALA A O 1
ATOM 6365 N N . GLU A 1 854 ? 11.592 10.313 44.506 1.00 66.69 854 GLU A N 1
ATOM 6366 C CA . GLU A 1 854 ? 10.249 10.906 44.458 1.00 66.69 854 GLU A CA 1
ATOM 6367 C C . GLU A 1 854 ? 9.440 10.394 43.257 1.00 66.69 854 GLU A C 1
ATOM 6369 O O . GLU A 1 854 ? 8.264 10.063 43.413 1.00 66.69 854 GLU A O 1
ATOM 6374 N N . ALA A 1 855 ? 10.060 10.252 42.080 1.00 65.00 855 ALA A N 1
ATOM 6375 C CA . ALA A 1 855 ? 9.417 9.677 40.899 1.00 65.00 855 ALA A CA 1
ATOM 6376 C C . ALA A 1 855 ? 9.053 8.195 41.102 1.00 65.00 855 ALA A C 1
ATOM 6378 O O . ALA A 1 855 ? 7.935 7.790 40.780 1.00 65.00 855 ALA A O 1
ATOM 6379 N N . ALA A 1 856 ? 9.949 7.400 41.698 1.00 66.69 856 ALA A N 1
ATOM 6380 C CA . ALA A 1 856 ? 9.685 6.000 42.031 1.00 66.69 856 ALA A CA 1
ATOM 6381 C C . ALA A 1 856 ? 8.575 5.853 43.088 1.00 66.69 856 ALA A C 1
ATOM 6383 O O . ALA A 1 856 ? 7.710 4.986 42.959 1.00 66.69 856 ALA A O 1
ATOM 6384 N N . ALA A 1 857 ? 8.551 6.724 44.103 1.00 68.81 857 ALA A N 1
ATOM 6385 C CA . ALA A 1 857 ? 7.493 6.753 45.113 1.00 68.81 857 ALA A CA 1
ATOM 6386 C C . ALA A 1 857 ? 6.135 7.174 44.523 1.00 68.81 857 ALA A C 1
ATOM 6388 O O . ALA A 1 857 ? 5.107 6.585 44.863 1.00 68.81 857 ALA A O 1
ATOM 6389 N N . ALA A 1 858 ? 6.120 8.154 43.614 1.00 71.38 858 ALA A N 1
ATOM 6390 C CA . ALA A 1 858 ? 4.915 8.564 42.899 1.00 71.38 858 ALA A CA 1
ATOM 6391 C C . ALA A 1 858 ? 4.377 7.437 42.003 1.00 71.38 858 ALA A C 1
ATOM 6393 O O . ALA A 1 858 ? 3.168 7.214 41.955 1.00 71.38 858 ALA A O 1
ATOM 6394 N N . GLU A 1 859 ? 5.257 6.692 41.334 1.00 74.06 859 GLU A N 1
ATOM 6395 C CA . GLU A 1 859 ? 4.867 5.560 40.494 1.00 74.06 859 GLU A CA 1
ATOM 6396 C C . GLU A 1 859 ? 4.344 4.376 41.323 1.00 74.06 859 GLU A C 1
ATOM 6398 O O . GLU A 1 859 ? 3.302 3.806 40.998 1.00 74.06 859 GLU A O 1
ATOM 6403 N N . ALA A 1 860 ? 4.979 4.070 42.459 1.00 73.31 860 ALA A N 1
ATOM 6404 C CA . ALA A 1 860 ? 4.475 3.080 43.412 1.00 73.31 860 ALA A CA 1
ATOM 6405 C C . ALA A 1 860 ? 3.095 3.468 43.977 1.00 73.31 860 ALA A C 1
ATOM 6407 O O . ALA A 1 860 ? 2.212 2.618 44.105 1.00 73.31 860 ALA A O 1
ATOM 6408 N N . ALA A 1 861 ? 2.870 4.757 44.263 1.00 75.81 861 ALA A N 1
ATOM 6409 C CA . ALA A 1 861 ? 1.572 5.256 44.711 1.00 75.81 861 ALA A CA 1
ATOM 6410 C C . ALA A 1 861 ? 0.482 5.104 43.634 1.00 75.81 861 ALA A C 1
ATOM 6412 O O . ALA A 1 861 ? -0.637 4.706 43.962 1.00 75.81 861 ALA A O 1
ATOM 6413 N N . LYS A 1 862 ? 0.801 5.355 42.355 1.00 80.88 862 LYS A N 1
ATOM 6414 C CA . LYS A 1 862 ? -0.130 5.119 41.236 1.00 80.88 862 LYS A CA 1
ATOM 6415 C C . LYS A 1 862 ? -0.467 3.638 41.071 1.00 80.88 862 LYS A C 1
ATOM 6417 O O . LYS A 1 862 ? -1.643 3.312 40.940 1.00 80.88 862 LYS A O 1
ATOM 6422 N N . LYS A 1 863 ? 0.534 2.750 41.112 1.00 80.94 863 LYS A N 1
ATOM 6423 C CA . LYS A 1 863 ? 0.327 1.293 41.016 1.00 80.94 863 LYS A CA 1
ATOM 6424 C C . LYS A 1 863 ? -0.562 0.778 42.145 1.00 80.94 863 LYS A C 1
ATOM 6426 O O . LYS A 1 863 ? -1.519 0.056 41.882 1.00 80.94 863 LYS A O 1
ATOM 6431 N N . LYS A 1 864 ? -0.311 1.226 43.380 1.00 83.62 864 LYS A N 1
ATOM 6432 C CA . LYS A 1 864 ? -1.159 0.906 44.534 1.00 83.62 864 LYS A CA 1
ATOM 6433 C C . LYS A 1 864 ? -2.589 1.416 44.354 1.00 83.62 864 LYS A C 1
ATOM 6435 O O . LYS A 1 864 ? -3.533 0.674 44.590 1.00 83.62 864 LYS A O 1
ATOM 6440 N N . HIS A 1 865 ? -2.754 2.658 43.899 1.00 85.38 865 HIS A N 1
ATOM 6441 C CA . HIS A 1 865 ? -4.081 3.217 43.648 1.00 85.38 865 HIS A CA 1
ATOM 6442 C C . HIS A 1 865 ? -4.851 2.429 42.579 1.00 85.38 865 HIS A C 1
ATOM 6444 O O . HIS A 1 865 ? -6.040 2.172 42.748 1.00 85.38 865 HIS A O 1
ATOM 6450 N N . LEU A 1 866 ? -4.173 2.002 41.510 1.00 86.38 866 LEU A N 1
ATOM 6451 C CA . LEU A 1 866 ? -4.757 1.144 40.483 1.00 86.38 866 LEU A CA 1
ATOM 6452 C C . LEU A 1 866 ? -5.144 -0.234 41.040 1.00 86.38 866 LEU A C 1
ATOM 6454 O O . LEU A 1 866 ? -6.236 -0.711 40.750 1.00 86.38 866 LEU A O 1
ATOM 6458 N N . ALA A 1 867 ? -4.290 -0.850 41.861 1.00 87.06 867 ALA A N 1
ATOM 6459 C CA . ALA A 1 867 ? -4.569 -2.132 42.509 1.00 87.06 867 ALA A CA 1
ATOM 6460 C C . ALA A 1 867 ? -5.806 -2.057 43.424 1.00 87.06 867 ALA A C 1
ATOM 6462 O O . ALA A 1 867 ? -6.704 -2.896 43.324 1.00 87.06 867 ALA A O 1
ATOM 6463 N N . ASP A 1 868 ? -5.895 -1.012 44.253 1.00 84.38 868 ASP A N 1
ATOM 6464 C CA . ASP A 1 868 ? -7.067 -0.742 45.093 1.00 84.38 868 ASP A CA 1
ATOM 6465 C C . ASP A 1 868 ? -8.321 -0.531 44.230 1.00 84.38 868 ASP A C 1
ATOM 6467 O O . ASP A 1 868 ? -9.372 -1.117 44.494 1.00 84.38 868 ASP A O 1
ATOM 6471 N N . ARG A 1 869 ? -8.199 0.228 43.133 1.00 85.88 869 ARG A N 1
ATOM 6472 C CA . ARG A 1 869 ? -9.318 0.503 42.226 1.00 85.88 869 ARG A CA 1
ATOM 6473 C C . ARG A 1 869 ? -9.827 -0.745 41.506 1.00 85.88 869 ARG A C 1
ATOM 6475 O O . ARG A 1 869 ? -11.038 -0.905 41.371 1.00 85.88 869 ARG A O 1
ATOM 6482 N N . LEU A 1 870 ? -8.933 -1.619 41.047 1.00 88.69 870 LEU A N 1
ATOM 6483 C CA . LEU A 1 870 ? -9.299 -2.894 40.425 1.00 88.69 870 LEU A CA 1
ATOM 6484 C C . LEU A 1 870 ? -10.038 -3.802 41.412 1.00 88.69 870 LEU A C 1
ATOM 6486 O O . LEU A 1 870 ? -11.018 -4.436 41.032 1.00 88.69 870 LEU A O 1
ATOM 6490 N N . ARG A 1 871 ? -9.615 -3.820 42.681 1.00 88.38 871 ARG A N 1
ATOM 6491 C CA . ARG A 1 871 ? -10.265 -4.594 43.746 1.00 88.38 871 ARG A CA 1
ATOM 6492 C C . ARG A 1 871 ? -11.685 -4.093 44.026 1.00 88.38 871 ARG A C 1
ATOM 6494 O O . ARG A 1 871 ? -12.605 -4.903 44.125 1.00 88.38 871 ARG A O 1
ATOM 6501 N N . ASP A 1 872 ? -11.870 -2.774 44.076 1.00 84.19 872 ASP A N 1
ATOM 6502 C CA . ASP A 1 872 ? -13.190 -2.152 44.231 1.00 84.19 872 ASP A CA 1
ATOM 6503 C C . ASP A 1 872 ? -14.112 -2.474 43.042 1.00 84.19 872 ASP A C 1
ATOM 6505 O O . ASP A 1 872 ? -15.260 -2.876 43.228 1.00 84.19 872 ASP A O 1
ATOM 6509 N N . LEU A 1 873 ? -13.601 -2.328 41.813 1.00 84.94 873 LEU A N 1
ATOM 6510 C CA . LEU A 1 873 ? -14.346 -2.609 40.582 1.00 84.94 873 LEU A CA 1
ATOM 6511 C C . LEU A 1 873 ? -14.725 -4.089 40.447 1.00 84.94 873 LEU A C 1
ATOM 6513 O O . LEU A 1 873 ? -15.827 -4.398 39.993 1.00 84.94 873 LEU A O 1
ATOM 6517 N N . LEU A 1 874 ? -13.830 -4.995 40.843 1.00 89.19 874 LEU A N 1
ATOM 6518 C CA . LEU A 1 874 ? -14.085 -6.431 40.824 1.00 89.19 874 LEU A CA 1
ATOM 6519 C C . LEU A 1 874 ? -15.146 -6.821 41.858 1.00 89.19 874 LEU A C 1
ATOM 6521 O O . LEU A 1 874 ? -16.086 -7.533 41.518 1.00 89.19 874 LEU A O 1
ATOM 6525 N N . SER A 1 875 ? -15.055 -6.288 43.082 1.00 84.44 875 SER A N 1
ATOM 6526 C CA . SER A 1 875 ? -16.080 -6.508 44.112 1.00 84.44 875 SER A CA 1
ATOM 6527 C C . SER A 1 875 ? -17.453 -6.011 43.658 1.00 84.44 875 SER A C 1
ATOM 6529 O O . SER A 1 875 ? -18.468 -6.632 43.961 1.00 84.44 875 SER A O 1
ATOM 6531 N N . GLU A 1 876 ? -17.510 -4.893 42.935 1.00 82.50 876 GLU A N 1
ATOM 6532 C CA . GLU A 1 876 ? -18.758 -4.392 42.361 1.00 82.50 876 GLU A CA 1
ATOM 6533 C C . GLU A 1 876 ? -19.302 -5.331 41.273 1.00 82.50 876 GLU A C 1
ATOM 6535 O O . GLU A 1 876 ? -20.502 -5.613 41.252 1.00 82.50 876 GLU A O 1
ATOM 6540 N N . LEU A 1 877 ? -18.432 -5.859 40.406 1.00 86.25 877 LEU A N 1
ATOM 6541 C CA . LEU A 1 877 ? -18.820 -6.795 39.352 1.00 86.25 877 LEU A CA 1
ATOM 6542 C C . LEU A 1 877 ? -19.384 -8.106 39.925 1.00 86.25 877 LEU A C 1
ATOM 6544 O O . LEU A 1 877 ? -20.422 -8.573 39.454 1.00 86.25 877 LEU A O 1
ATOM 6548 N N . GLU A 1 878 ? -18.745 -8.677 40.950 1.00 85.38 878 GLU A N 1
ATOM 6549 C CA . GLU A 1 878 ? -19.219 -9.885 41.649 1.00 85.38 878 GLU A CA 1
ATOM 6550 C C . GLU A 1 878 ? -20.625 -9.678 42.235 1.00 85.38 878 GLU A C 1
ATOM 6552 O O . GLU A 1 878 ? -21.487 -10.562 42.201 1.00 85.38 878 GLU A O 1
ATOM 6557 N N . GLU A 1 879 ? -20.897 -8.479 42.749 1.00 80.94 879 GLU A N 1
ATOM 6558 C CA . GLU A 1 879 ? -22.214 -8.131 43.272 1.00 80.94 879 GLU A CA 1
ATOM 6559 C C . GLU A 1 879 ? -23.264 -8.001 42.160 1.00 80.94 879 GLU A C 1
ATOM 6561 O O . GLU A 1 879 ? -24.402 -8.448 42.342 1.00 80.94 879 GLU A O 1
ATOM 6566 N N . TRP A 1 880 ? -22.892 -7.451 40.999 1.00 83.50 880 TRP A N 1
ATOM 6567 C CA . TRP A 1 880 ? -23.758 -7.430 39.819 1.00 83.50 880 TRP A CA 1
ATOM 6568 C C . TRP A 1 880 ? -24.037 -8.835 39.279 1.00 83.50 880 TRP A C 1
ATOM 6570 O O . TRP A 1 880 ? -25.188 -9.126 38.949 1.00 83.50 880 TRP A O 1
ATOM 6580 N N . ALA A 1 881 ? -23.038 -9.721 39.247 1.00 84.56 881 ALA A N 1
ATOM 6581 C CA . ALA A 1 881 ? -23.209 -11.109 38.819 1.00 84.56 881 ALA A CA 1
ATOM 6582 C C . ALA A 1 881 ? -24.278 -11.822 39.665 1.00 84.56 881 ALA A C 1
ATOM 6584 O O . ALA A 1 881 ? -25.203 -12.437 39.131 1.00 84.56 881 ALA A O 1
ATOM 6585 N N . LEU A 1 882 ? -24.207 -11.652 40.990 1.00 82.31 882 LEU A N 1
ATOM 6586 C CA . LEU A 1 882 ? -25.198 -12.189 41.924 1.00 82.31 882 LEU A CA 1
ATOM 6587 C C . LEU A 1 882 ? -26.589 -11.580 41.708 1.00 82.31 882 LEU A C 1
ATOM 6589 O O . LEU A 1 882 ? -27.585 -12.300 41.742 1.00 82.31 882 LEU A O 1
ATOM 6593 N N . TYR A 1 883 ? -26.675 -10.270 41.466 1.00 81.44 883 TYR A N 1
ATOM 6594 C CA . TYR A 1 883 ? -27.948 -9.608 41.176 1.00 81.44 883 TYR A CA 1
ATOM 6595 C C . TYR A 1 883 ? -28.620 -10.170 39.916 1.00 81.44 883 TYR A C 1
ATOM 6597 O O . TYR A 1 883 ? -29.804 -10.509 39.958 1.00 81.44 883 TYR A O 1
ATOM 6605 N N . TYR A 1 884 ? -27.886 -10.291 38.805 1.00 81.69 884 TYR A N 1
ATOM 6606 C CA . TYR A 1 884 ? -28.449 -10.787 37.547 1.00 81.69 884 TYR A CA 1
ATOM 6607 C C . TYR A 1 884 ? -28.808 -12.275 37.609 1.00 81.69 884 TYR A C 1
ATOM 6609 O O . TYR A 1 884 ? -29.840 -12.659 37.058 1.00 81.69 884 TYR A O 1
ATOM 6617 N N . ASP A 1 885 ? -28.035 -13.092 38.329 1.00 81.44 885 ASP A N 1
ATOM 6618 C CA . ASP A 1 885 ? -28.373 -14.497 38.594 1.00 81.44 885 ASP A CA 1
ATOM 6619 C C . ASP A 1 885 ? -29.667 -14.626 39.419 1.00 81.44 885 ASP A C 1
ATOM 6621 O O . ASP A 1 885 ? -30.582 -15.364 39.044 1.00 81.44 885 ASP A O 1
ATOM 6625 N N . LEU A 1 886 ? -29.806 -13.843 40.495 1.00 75.88 886 LEU A N 1
ATOM 6626 C CA . LEU A 1 886 ? -31.030 -13.806 41.302 1.00 75.88 886 LEU A CA 1
ATOM 6627 C C . LEU A 1 886 ? -32.231 -13.302 40.494 1.00 75.88 886 LEU A C 1
ATOM 6629 O O . LEU A 1 886 ? -33.305 -13.897 40.558 1.00 75.88 886 LEU A O 1
ATOM 6633 N N . ASN A 1 887 ? -32.059 -12.247 39.695 1.00 74.62 887 ASN A N 1
ATOM 6634 C CA . ASN A 1 887 ? -33.120 -11.707 38.847 1.00 74.62 887 ASN A CA 1
ATOM 6635 C C . ASN A 1 887 ? -33.568 -12.716 37.772 1.00 74.62 887 ASN A C 1
ATOM 6637 O O . ASN A 1 887 ? -34.766 -12.841 37.505 1.00 74.62 887 ASN A O 1
ATOM 6641 N N . ALA A 1 888 ? -32.635 -13.477 37.195 1.00 75.00 888 ALA A N 1
ATOM 6642 C CA . ALA A 1 888 ? -32.935 -14.543 36.243 1.00 75.00 888 ALA A CA 1
ATOM 6643 C C . ALA A 1 888 ? -33.679 -15.713 36.904 1.00 75.00 888 ALA A C 1
ATOM 6645 O O . ALA A 1 888 ? -34.715 -16.150 36.399 1.00 75.00 888 ALA A O 1
ATOM 6646 N N . LYS A 1 889 ? -33.203 -16.182 38.067 1.00 77.06 889 LYS A N 1
ATOM 6647 C CA . LYS A 1 889 ? -33.872 -17.224 38.865 1.00 77.06 889 LYS A CA 1
ATOM 6648 C C . LYS A 1 889 ? -35.288 -16.810 39.256 1.00 77.06 889 LYS A C 1
ATOM 6650 O O . LYS A 1 889 ? -36.216 -17.608 39.121 1.00 77.06 889 LYS A O 1
ATOM 6655 N N . LEU A 1 890 ? -35.462 -15.556 39.669 1.00 71.75 890 LEU A N 1
ATOM 6656 C CA . LEU A 1 890 ? -36.757 -14.992 40.035 1.00 71.75 890 LEU A CA 1
ATOM 6657 C C . LEU A 1 890 ? -37.703 -14.887 38.833 1.00 71.75 890 LEU A C 1
ATOM 6659 O O . LEU A 1 890 ? -38.878 -15.235 38.944 1.00 71.75 890 LEU A O 1
ATOM 6663 N N . SER A 1 891 ? -37.195 -14.454 37.678 1.00 70.00 891 SER A N 1
ATOM 6664 C CA . SER A 1 891 ? -37.979 -14.364 36.439 1.00 70.00 891 SER A CA 1
ATOM 6665 C C . SER A 1 891 ? -38.416 -15.751 35.964 1.00 70.00 891 SER A C 1
ATOM 6667 O O . SER A 1 891 ? -39.602 -15.973 35.730 1.00 70.00 891 SER A O 1
ATOM 6669 N N . ALA A 1 892 ? -37.501 -16.725 35.947 1.00 72.06 892 ALA A N 1
ATOM 6670 C CA . ALA A 1 892 ? -37.802 -18.114 35.600 1.00 72.06 892 ALA A CA 1
ATOM 6671 C C . ALA A 1 892 ? -38.770 -18.780 36.593 1.00 72.06 892 ALA A C 1
ATOM 6673 O O . ALA A 1 892 ? -39.587 -19.617 36.209 1.00 72.06 892 ALA A O 1
ATOM 6674 N N . TRP A 1 893 ? -38.691 -18.448 37.884 1.00 74.75 893 TRP A N 1
ATOM 6675 C CA . TRP A 1 893 ? -39.679 -18.874 38.878 1.00 74.75 893 TRP A CA 1
ATOM 6676 C C . TRP A 1 893 ? -41.057 -18.250 38.589 1.00 74.75 893 TRP A C 1
ATOM 6678 O O . TRP A 1 893 ? -42.048 -18.971 38.479 1.00 74.75 893 TRP A O 1
ATOM 6688 N N . SER A 1 894 ? -41.118 -16.934 38.365 1.00 67.12 894 SER A N 1
ATOM 6689 C CA . SER A 1 894 ? -42.362 -16.208 38.069 1.00 67.12 894 SER A CA 1
ATOM 6690 C C . SER A 1 894 ? -43.057 -16.723 36.800 1.00 67.12 894 SER A C 1
ATOM 6692 O O . SER A 1 894 ? -44.261 -16.984 36.807 1.00 67.12 894 SER A O 1
ATOM 6694 N N . GLU A 1 895 ? -42.309 -16.951 35.718 1.00 66.69 895 GLU A N 1
ATOM 6695 C CA . GLU A 1 895 ? -42.843 -17.483 34.457 1.00 66.69 895 GLU A CA 1
ATOM 6696 C C . GLU A 1 895 ? -43.415 -18.892 34.618 1.00 66.69 895 GLU A C 1
ATOM 6698 O O . GLU A 1 895 ? -44.541 -19.148 34.185 1.00 66.69 895 GLU A O 1
ATOM 6703 N N . ARG A 1 896 ? -42.689 -19.786 35.305 1.00 66.44 896 ARG A N 1
ATOM 6704 C CA . ARG A 1 896 ? -43.147 -21.158 35.577 1.00 66.44 896 ARG A CA 1
ATOM 6705 C C . ARG A 1 896 ? -44.458 -21.197 36.362 1.00 66.44 896 ARG A C 1
ATOM 6707 O O . ARG A 1 896 ? -45.248 -22.111 36.152 1.00 66.44 896 ARG A O 1
ATOM 6714 N N . HIS A 1 897 ? -44.710 -20.214 37.228 1.00 62.44 897 HIS A N 1
ATOM 6715 C CA . HIS A 1 897 ? -45.812 -20.270 38.195 1.00 62.44 897 HIS A CA 1
ATOM 6716 C C . HIS A 1 897 ? -46.948 -19.267 37.940 1.00 62.44 897 HIS A C 1
ATOM 6718 O O . HIS A 1 897 ? -48.060 -19.455 38.432 1.00 62.44 897 HIS A O 1
ATOM 6724 N N . SER A 1 898 ? -46.754 -18.260 37.087 1.00 55.84 898 SER A N 1
ATOM 6725 C CA . SER A 1 898 ? -47.832 -17.363 36.638 1.00 55.84 898 SER A CA 1
ATOM 6726 C C . SER A 1 898 ? -48.959 -18.101 35.887 1.00 55.84 898 SER A C 1
ATOM 6728 O O . SER A 1 898 ? -50.130 -17.720 36.009 1.00 55.84 898 SER A O 1
ATOM 6730 N N . ALA A 1 899 ? -48.636 -19.201 35.192 1.00 48.12 899 ALA A N 1
ATOM 6731 C CA . ALA A 1 899 ? -49.585 -20.066 34.483 1.00 48.12 899 ALA A CA 1
ATOM 6732 C C . ALA A 1 899 ? -50.468 -20.924 35.419 1.00 48.12 899 ALA A C 1
ATOM 6734 O O . ALA A 1 899 ? -51.644 -21.142 35.116 1.00 48.12 899 ALA A O 1
ATOM 6735 N N . ASP A 1 900 ? -49.944 -21.340 36.576 1.00 49.28 900 ASP A N 1
ATOM 6736 C CA . ASP A 1 900 ? -50.640 -22.212 37.538 1.00 49.28 900 ASP A CA 1
ATOM 6737 C C . ASP A 1 900 ? -51.601 -21.452 38.469 1.00 49.28 900 ASP A C 1
ATOM 6739 O O . ASP A 1 900 ? -52.570 -22.027 38.966 1.00 49.28 900 ASP A O 1
ATOM 6743 N N . SER A 1 901 ? -51.427 -20.134 38.637 1.00 46.78 901 SER A N 1
ATOM 6744 C CA . SER A 1 901 ? -52.290 -19.289 39.491 1.00 46.78 901 SER A CA 1
ATOM 6745 C C . SER A 1 901 ? -53.769 -19.222 39.056 1.00 46.78 901 SER A C 1
ATOM 6747 O O . SER A 1 901 ? -54.627 -18.749 39.808 1.00 46.78 901 SER A O 1
ATOM 6749 N N . ARG A 1 902 ? -54.087 -19.683 37.835 1.00 46.38 902 ARG A N 1
ATOM 6750 C CA . ARG A 1 902 ? -55.450 -19.732 37.273 1.00 46.38 902 ARG A CA 1
ATOM 6751 C C . ARG A 1 902 ? -56.145 -21.088 37.449 1.00 46.38 902 ARG A C 1
ATOM 6753 O O . ARG A 1 902 ? -57.335 -21.182 37.138 1.00 46.38 902 ARG A O 1
ATOM 6760 N N . ALA A 1 903 ? -55.455 -22.123 37.929 1.00 45.72 903 ALA A N 1
ATOM 6761 C CA . ALA A 1 903 ? -56.052 -23.431 38.190 1.00 45.72 903 ALA A CA 1
ATOM 6762 C C . ALA A 1 903 ? -56.597 -23.508 39.629 1.00 45.72 903 ALA A C 1
ATOM 6764 O O . ALA A 1 903 ? -55.969 -23.050 40.579 1.00 45.72 903 ALA A O 1
ATOM 6765 N N . ALA A 1 904 ? -57.802 -24.061 39.797 1.00 44.66 904 ALA A N 1
ATOM 6766 C CA . ALA A 1 904 ? -58.420 -24.235 41.113 1.00 44.66 904 ALA A CA 1
ATOM 6767 C C . ALA A 1 904 ? -57.569 -25.161 42.009 1.00 44.66 904 ALA A C 1
ATOM 6769 O O . ALA A 1 904 ? -57.040 -26.150 41.498 1.00 44.66 904 ALA A O 1
ATOM 6770 N N . PRO A 1 905 ? -57.477 -24.905 43.331 1.00 49.03 905 PRO A N 1
ATOM 6771 C CA . PRO A 1 905 ? -56.613 -25.671 44.224 1.00 49.03 905 PRO A CA 1
ATOM 6772 C C . PRO A 1 905 ? -57.180 -27.086 44.409 1.00 49.03 905 PRO A C 1
ATOM 6774 O O . PRO A 1 905 ? -58.146 -27.291 45.148 1.00 49.03 905 PRO A O 1
ATOM 6777 N N . GLY A 1 906 ? -56.602 -28.053 43.695 1.00 46.41 906 GLY A N 1
ATOM 6778 C CA . GLY A 1 906 ? -56.850 -29.488 43.831 1.00 46.41 906 GLY A CA 1
ATOM 6779 C C . GLY A 1 906 ? -55.725 -30.165 44.617 1.00 46.41 906 GLY A C 1
ATOM 6780 O O . GLY A 1 906 ? -54.565 -29.805 44.478 1.00 46.41 906 GLY A O 1
ATOM 6781 N N . GLU A 1 907 ? -56.094 -31.114 45.473 1.00 42.88 907 GLU A N 1
ATOM 6782 C CA . GLU A 1 907 ? -55.285 -31.739 46.529 1.00 42.88 907 GLU A CA 1
ATOM 6783 C C . GLU A 1 907 ? -53.897 -32.282 46.105 1.00 42.88 907 GLU A C 1
ATOM 6785 O O . GLU A 1 907 ? -53.810 -33.136 45.226 1.00 42.88 907 GLU A O 1
ATOM 6790 N N . GLY A 1 908 ? -52.844 -31.912 46.862 1.00 48.19 908 GLY A N 1
ATOM 6791 C CA . GLY A 1 908 ? -51.765 -32.846 47.240 1.00 48.19 908 GLY A CA 1
ATOM 6792 C C . GLY A 1 908 ? -50.295 -32.556 46.859 1.00 48.19 908 GLY A C 1
ATOM 6793 O O . GLY A 1 908 ? -49.702 -33.428 46.241 1.00 48.19 908 GLY A O 1
ATOM 6794 N N . ALA A 1 909 ? -49.697 -31.452 47.357 1.00 42.56 909 ALA A N 1
ATOM 6795 C CA . ALA A 1 909 ? -48.240 -31.146 47.511 1.00 42.56 909 ALA A CA 1
ATOM 6796 C C . ALA A 1 909 ? -47.369 -30.970 46.227 1.00 42.56 909 ALA A C 1
ATOM 6798 O O . ALA A 1 909 ? -47.581 -31.707 45.270 1.00 42.56 909 ALA A O 1
ATOM 6799 N N . PRO A 1 910 ? -46.370 -30.041 46.174 1.00 51.78 910 PRO A N 1
ATOM 6800 C CA . PRO A 1 910 ? -45.595 -29.427 47.263 1.00 51.78 910 PRO A CA 1
ATOM 6801 C C . PRO A 1 910 ? -45.687 -27.880 47.299 1.00 51.78 910 PRO A C 1
ATOM 6803 O O . PRO A 1 910 ? -44.689 -27.187 47.136 1.00 51.78 910 PRO A O 1
ATOM 6806 N N . GLU A 1 911 ? -46.874 -27.314 47.555 1.00 55.53 911 GLU A N 1
ATOM 6807 C CA . GLU A 1 911 ? -47.061 -25.848 47.648 1.00 55.53 911 GLU A CA 1
ATOM 6808 C C . GLU A 1 911 ? -46.081 -25.185 48.636 1.00 55.53 911 GLU A C 1
ATOM 6810 O O . GLU A 1 911 ? -45.492 -24.164 48.316 1.00 55.53 911 GLU A O 1
ATOM 6815 N N . ALA A 1 912 ? -45.832 -25.777 49.809 1.00 53.91 912 ALA A N 1
ATOM 6816 C CA . ALA A 1 912 ? -44.995 -25.160 50.846 1.00 53.91 912 ALA A CA 1
ATOM 6817 C C . ALA A 1 912 ? -43.505 -25.018 50.470 1.00 53.91 912 ALA A C 1
ATOM 6819 O O . ALA A 1 912 ? -42.870 -24.044 50.861 1.00 53.91 912 ALA A O 1
ATOM 6820 N N . GLU A 1 913 ? -42.941 -25.968 49.719 1.00 56.41 913 GLU A N 1
ATOM 6821 C CA . GLU A 1 913 ? -41.522 -25.934 49.330 1.00 56.41 913 GLU A CA 1
ATOM 6822 C C . GLU A 1 913 ? -41.290 -24.959 48.166 1.00 56.41 913 GLU A C 1
ATOM 6824 O O . GLU A 1 913 ? -40.331 -24.192 48.190 1.00 56.41 913 GLU A O 1
ATOM 6829 N N . MET A 1 914 ? -42.239 -24.901 47.224 1.00 59.31 914 MET A N 1
ATOM 6830 C CA . MET A 1 914 ? -42.255 -23.951 46.099 1.00 59.31 914 MET A CA 1
ATOM 6831 C C . MET A 1 914 ? -42.457 -22.500 46.564 1.00 59.31 914 MET A C 1
ATOM 6833 O O . MET A 1 914 ? -41.896 -21.565 45.989 1.00 59.31 914 MET A O 1
ATOM 6837 N N . LEU A 1 915 ? -43.263 -22.320 47.616 1.00 58.38 915 LEU A N 1
ATOM 6838 C CA . LEU A 1 915 ? -43.540 -21.034 48.251 1.00 58.38 915 LEU A CA 1
ATOM 6839 C C . LEU A 1 915 ? -42.329 -20.492 49.016 1.00 58.38 915 LEU A C 1
ATOM 6841 O O . LEU A 1 915 ? -42.025 -19.307 48.899 1.00 58.38 915 LEU A O 1
ATOM 6845 N N . ARG A 1 916 ? -41.616 -21.363 49.741 1.00 64.38 916 ARG A N 1
ATOM 6846 C CA . ARG A 1 916 ? -40.364 -21.013 50.423 1.00 64.38 916 ARG A CA 1
ATOM 6847 C C . ARG A 1 916 ? -39.281 -20.593 49.424 1.00 64.38 916 ARG A C 1
ATOM 6849 O O . ARG A 1 916 ? -38.639 -19.573 49.627 1.00 64.38 916 ARG A O 1
ATOM 6856 N N . GLU A 1 917 ? -39.135 -21.319 48.313 1.00 68.00 917 GLU A N 1
ATOM 6857 C CA . GLU A 1 917 ? -38.143 -21.015 47.269 1.00 68.00 917 GLU A CA 1
ATOM 6858 C C . GLU A 1 917 ? -38.350 -19.622 46.640 1.00 68.00 917 GLU A C 1
ATOM 6860 O O . GLU A 1 917 ? -37.404 -18.843 46.538 1.00 68.00 917 GLU A O 1
ATOM 6865 N N . GLY A 1 918 ? -39.584 -19.266 46.258 1.00 64.94 918 GLY A N 1
ATOM 6866 C CA . GLY A 1 918 ? -39.881 -17.939 45.694 1.00 64.94 918 GLY A CA 1
ATOM 6867 C C . GLY A 1 918 ? -39.727 -16.795 46.703 1.00 64.94 918 GLY A C 1
ATOM 6868 O O . GLY A 1 918 ? -39.305 -15.695 46.342 1.00 64.94 918 GLY A O 1
ATOM 6869 N N . GLY A 1 919 ? -40.042 -17.075 47.968 1.00 63.28 919 GLY A N 1
ATOM 6870 C CA . GLY A 1 919 ? -39.851 -16.183 49.103 1.00 63.28 919 GLY A CA 1
ATOM 6871 C C . GLY A 1 919 ? -38.395 -15.837 49.401 1.00 63.28 919 GLY A C 1
ATOM 6872 O O . GLY A 1 919 ? -38.023 -14.664 49.462 1.00 63.28 919 GLY A O 1
ATOM 6873 N N . GLU A 1 920 ? -37.559 -16.870 49.507 1.00 68.56 920 GLU A N 1
ATOM 6874 C CA . GLU A 1 920 ? -36.114 -16.755 49.732 1.00 68.56 920 GLU A CA 1
ATOM 6875 C C . GLU A 1 920 ? -35.435 -15.986 48.587 1.00 68.56 920 GLU A C 1
ATOM 6877 O O . GLU 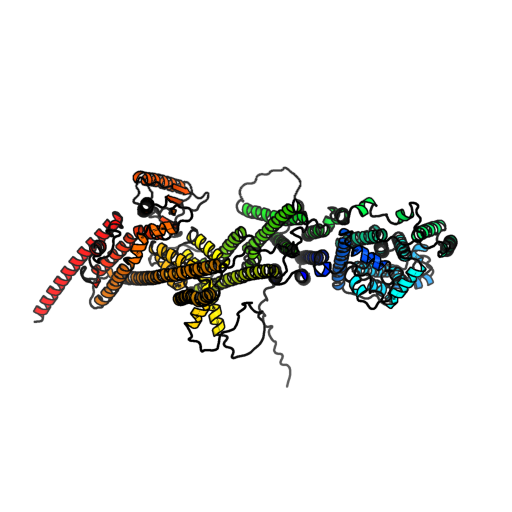A 1 920 ? -34.665 -15.057 48.839 1.00 68.56 920 GLU A O 1
ATOM 6882 N N . LEU A 1 921 ? -35.792 -16.286 47.330 1.00 67.62 921 LEU A N 1
ATOM 6883 C CA . LEU A 1 921 ? -35.275 -15.568 46.157 1.00 67.62 921 LEU A CA 1
ATOM 6884 C C . LEU A 1 921 ? -35.642 -14.075 46.174 1.00 67.62 921 LEU A C 1
ATOM 6886 O O . LEU A 1 921 ? -34.814 -13.230 45.825 1.00 67.62 921 LEU A O 1
ATOM 6890 N N . LEU A 1 922 ? -36.867 -13.735 46.590 1.00 65.88 922 LEU A N 1
ATOM 6891 C CA . LEU A 1 922 ? -37.315 -12.347 46.711 1.00 65.88 922 LEU A CA 1
ATOM 6892 C C . LEU A 1 922 ? -36.564 -11.604 47.821 1.00 65.88 922 LEU A C 1
ATOM 6894 O O . LEU A 1 922 ? -36.104 -10.480 47.607 1.00 65.88 922 LEU A O 1
ATOM 6898 N N . GLN A 1 923 ? -36.450 -12.217 49.000 1.00 65.81 923 GLN A N 1
ATOM 6899 C CA . GLN A 1 923 ? -35.755 -11.629 50.141 1.00 65.81 923 GLN A CA 1
ATOM 6900 C C . GLN A 1 923 ? -34.275 -11.397 49.821 1.00 65.81 923 GLN A C 1
ATOM 6902 O O . GLN A 1 923 ? -33.742 -10.322 50.105 1.00 65.81 923 GLN A O 1
ATOM 6907 N N . GLU A 1 924 ? -33.617 -12.363 49.182 1.00 68.06 924 GLU A N 1
ATOM 6908 C CA . GLU A 1 924 ? -32.207 -12.253 48.819 1.00 68.06 924 GLU A CA 1
ATOM 6909 C C . GLU A 1 924 ? -31.975 -11.197 47.728 1.00 68.06 924 GLU A C 1
ATOM 6911 O O . GLU A 1 924 ? -31.053 -10.384 47.849 1.00 68.06 924 GLU A O 1
ATOM 6916 N N . LEU A 1 925 ? -32.861 -11.106 46.727 1.00 67.56 925 LEU A N 1
ATOM 6917 C CA . LEU A 1 925 ? -32.818 -10.035 45.726 1.00 67.56 925 LEU A CA 1
ATOM 6918 C C . LEU A 1 925 ? -32.983 -8.647 46.372 1.00 67.56 925 LEU A C 1
ATOM 6920 O O . LEU A 1 925 ? -32.238 -7.722 46.042 1.00 67.56 925 LEU A O 1
ATOM 6924 N N . LEU A 1 926 ? -33.924 -8.496 47.312 1.00 62.88 926 LEU A N 1
ATOM 6925 C CA . LEU A 1 926 ? -34.155 -7.244 48.043 1.00 62.88 926 LEU A CA 1
ATOM 6926 C C . LEU A 1 926 ? -32.947 -6.850 48.902 1.00 62.88 926 LEU A C 1
ATOM 6928 O O . LEU A 1 926 ? -32.528 -5.694 48.875 1.00 62.88 926 LEU A O 1
ATOM 6932 N N . MET A 1 927 ? -32.340 -7.800 49.614 1.00 66.06 927 MET A N 1
ATOM 6933 C CA . MET A 1 927 ? -31.148 -7.547 50.432 1.00 66.06 927 MET A CA 1
ATOM 6934 C C . MET A 1 927 ? -29.942 -7.112 49.594 1.00 66.06 927 MET A C 1
ATOM 6936 O O . MET A 1 927 ? -29.156 -6.270 50.031 1.00 66.06 927 MET A O 1
ATOM 6940 N N . ARG A 1 928 ? -29.801 -7.647 48.375 1.00 68.50 928 ARG A N 1
ATOM 6941 C CA . ARG A 1 928 ? -28.751 -7.234 47.432 1.00 68.50 928 ARG A CA 1
ATOM 6942 C C . ARG A 1 928 ? -29.031 -5.855 46.839 1.00 68.50 928 ARG A C 1
ATOM 6944 O O . ARG A 1 928 ? -28.125 -5.030 46.784 1.00 68.50 928 ARG A O 1
ATOM 6951 N N . LEU A 1 929 ? -30.284 -5.568 46.485 1.00 61.31 929 LEU A N 1
ATOM 6952 C CA . LEU A 1 929 ? -30.715 -4.256 45.989 1.00 61.31 929 LEU A CA 1
ATOM 6953 C C . LEU A 1 929 ? -30.439 -3.118 46.990 1.00 61.31 929 LEU A C 1
ATOM 6955 O O . LEU A 1 929 ? -30.120 -1.996 46.595 1.00 61.31 929 LEU A O 1
ATOM 6959 N N . LEU A 1 930 ? -30.585 -3.406 48.285 1.00 58.25 930 LEU A N 1
ATOM 6960 C CA . LEU A 1 930 ? -30.519 -2.435 49.380 1.00 58.25 930 LEU A CA 1
ATOM 6961 C C . LEU A 1 930 ? -29.140 -2.360 50.051 1.00 58.25 930 LEU A C 1
ATOM 6963 O O . LEU A 1 930 ? -29.029 -1.887 51.183 1.00 58.25 930 LEU A O 1
ATOM 6967 N N . LYS A 1 931 ? -28.074 -2.817 49.382 1.00 61.28 931 LYS A N 1
ATOM 6968 C CA . LYS A 1 931 ? -26.736 -2.831 49.979 1.00 61.28 931 LYS A CA 1
ATOM 6969 C C . LYS A 1 931 ? -26.256 -1.399 50.313 1.00 61.28 931 LYS A C 1
ATOM 6971 O O . LYS A 1 931 ? -26.269 -0.532 49.435 1.00 61.28 931 LYS A O 1
ATOM 6976 N N . PRO A 1 932 ? -25.768 -1.127 51.541 1.00 55.50 932 PRO A N 1
ATOM 6977 C CA . PRO A 1 932 ? -25.364 0.220 51.954 1.00 55.50 932 PRO A CA 1
ATOM 6978 C C . PRO A 1 932 ? -24.217 0.810 51.127 1.00 55.50 932 PRO A C 1
ATOM 6980 O O . PRO A 1 932 ? -24.167 2.016 50.938 1.00 55.50 932 PRO A O 1
ATOM 6983 N N . THR A 1 933 ? -23.305 -0.017 50.609 1.00 55.84 933 THR A N 1
ATOM 6984 C CA . THR A 1 933 ? -22.165 0.420 49.780 1.00 55.84 933 THR A CA 1
ATOM 6985 C C . THR A 1 933 ? -22.625 0.975 48.439 1.00 55.84 933 THR A C 1
ATOM 6987 O O . THR A 1 933 ? -22.197 2.050 48.025 1.00 55.84 933 THR A O 1
ATOM 6990 N N . TRP A 1 934 ? -23.583 0.295 47.809 1.00 58.25 934 TRP A N 1
ATOM 6991 C CA . TRP A 1 934 ? -24.304 0.807 46.655 1.00 58.25 934 TRP A CA 1
ATOM 6992 C C . TRP A 1 934 ? -24.959 2.140 47.017 1.00 58.25 934 TRP A C 1
ATOM 6994 O O . TRP A 1 934 ? -24.732 3.133 46.335 1.00 58.25 934 TRP A O 1
ATOM 7004 N N . GLN A 1 935 ? -25.673 2.214 48.137 1.00 54.28 935 GLN A N 1
ATOM 7005 C CA . GLN A 1 935 ? -26.341 3.443 48.573 1.00 54.28 935 GLN A CA 1
ATOM 7006 C C . GLN A 1 935 ? -25.391 4.611 48.913 1.00 54.28 935 GLN A C 1
ATOM 7008 O O . GLN A 1 935 ? -25.716 5.757 48.613 1.00 54.28 935 GLN A O 1
ATOM 7013 N N . GLN A 1 936 ? -24.203 4.347 49.458 1.00 53.94 936 GLN A N 1
ATOM 7014 C CA . GLN A 1 936 ? -23.198 5.362 49.795 1.00 53.94 936 GLN A CA 1
ATOM 7015 C C . GLN A 1 936 ? -22.517 5.959 48.555 1.00 53.94 936 GLN A C 1
ATOM 7017 O O . GLN A 1 936 ? -22.281 7.168 48.522 1.00 53.94 936 GLN A O 1
ATOM 7022 N N . GLU A 1 937 ? -22.272 5.167 47.501 1.00 53.81 937 GLU A N 1
ATOM 7023 C CA . GLU A 1 937 ? -21.766 5.706 46.225 1.00 53.81 937 GLU A CA 1
ATOM 7024 C C . GLU A 1 937 ? -22.744 6.707 45.572 1.00 53.81 937 GLU A C 1
ATOM 7026 O O . GLU A 1 937 ? -22.310 7.590 44.837 1.00 53.81 937 GLU A O 1
ATOM 7031 N N . LEU A 1 938 ? -24.050 6.621 45.872 1.00 49.09 938 LEU A N 1
ATOM 7032 C CA . LEU A 1 938 ? -25.107 7.491 45.314 1.00 49.09 938 LEU A CA 1
ATOM 7033 C C . LEU A 1 938 ? -25.182 8.881 45.933 1.00 49.09 938 LEU A C 1
ATOM 7035 O O . LEU A 1 938 ? -25.817 9.770 45.369 1.00 49.09 938 LEU A O 1
ATOM 7039 N N . ALA A 1 939 ? -24.645 9.031 47.139 1.00 49.03 939 ALA A N 1
ATOM 7040 C CA . ALA A 1 939 ? -24.822 10.218 47.965 1.00 49.03 939 ALA A CA 1
ATOM 7041 C C . ALA A 1 939 ? -23.602 11.147 47.930 1.00 49.03 939 ALA A C 1
ATOM 7043 O O . ALA A 1 939 ? -23.689 12.305 48.341 1.00 49.03 939 ALA A O 1
ATOM 7044 N N . ALA A 1 940 ? -22.462 10.646 47.451 1.00 59.38 940 ALA A N 1
ATOM 7045 C CA . ALA A 1 940 ? -21.185 11.334 47.521 1.00 59.38 940 ALA A CA 1
ATOM 7046 C C . ALA A 1 940 ? -20.961 12.238 46.299 1.00 59.38 940 ALA A C 1
ATOM 7048 O O . ALA A 1 940 ? -20.330 11.844 45.316 1.00 59.38 940 ALA A O 1
ATOM 7049 N N . SER A 1 941 ? -21.405 13.494 46.393 1.00 62.72 941 SER A N 1
ATOM 7050 C CA . SER A 1 941 ? -21.096 14.533 45.397 1.00 62.72 941 SER A CA 1
ATOM 7051 C C . SER A 1 941 ? -19.583 14.720 45.190 1.00 62.72 941 SER A C 1
ATOM 7053 O O . SER A 1 941 ? -19.136 15.043 44.096 1.00 62.72 941 SER A O 1
ATOM 7055 N N . GLU A 1 942 ? -18.778 14.454 46.225 1.00 62.81 942 GLU A N 1
ATOM 7056 C CA . GLU A 1 942 ? -17.310 14.556 46.201 1.00 62.81 942 GLU A CA 1
ATOM 7057 C C . GLU A 1 942 ? -16.657 13.682 45.117 1.00 62.81 942 GLU A C 1
ATOM 7059 O O . GLU A 1 942 ? -15.664 14.087 44.512 1.00 62.81 942 GLU A O 1
ATOM 7064 N N . ARG A 1 943 ? -17.236 12.510 44.818 1.00 59.91 943 ARG A N 1
ATOM 7065 C CA . ARG A 1 943 ? -16.724 11.607 43.775 1.00 59.91 943 ARG A CA 1
ATOM 7066 C C . ARG A 1 943 ? -17.134 12.031 42.367 1.00 59.91 943 ARG A C 1
ATOM 7068 O O . ARG A 1 943 ? -16.325 11.891 41.455 1.00 59.91 943 ARG A O 1
ATOM 7075 N N . ALA A 1 944 ? -18.333 12.597 42.200 1.00 59.72 944 ALA A N 1
ATOM 7076 C CA . ALA A 1 944 ? -18.747 13.197 40.930 1.00 59.72 944 ALA A CA 1
ATOM 7077 C C . ALA A 1 944 ? -17.786 14.330 40.531 1.00 59.72 944 ALA A C 1
ATOM 7079 O O . ALA A 1 944 ? -17.378 14.434 39.379 1.00 59.72 944 ALA A O 1
ATOM 7080 N N . PHE A 1 945 ? -17.337 15.134 41.502 1.00 68.19 945 PHE A N 1
ATOM 7081 C CA . PHE A 1 945 ? -16.423 16.252 41.248 1.00 68.19 945 PHE A CA 1
ATOM 7082 C C . PHE A 1 945 ? -14.985 15.816 40.953 1.00 68.19 945 PHE A C 1
ATOM 7084 O O . PHE A 1 945 ? -14.336 16.429 40.105 1.00 68.19 945 PHE A O 1
ATOM 7091 N N . ALA A 1 946 ? -14.502 14.736 41.576 1.00 58.22 946 ALA A N 1
ATOM 7092 C CA . ALA A 1 946 ? -13.152 14.211 41.350 1.00 58.22 946 ALA A CA 1
ATOM 7093 C C . ALA A 1 946 ? -12.904 13.738 39.900 1.00 58.22 946 ALA A C 1
ATOM 7095 O O . ALA A 1 946 ? -11.764 13.750 39.444 1.00 58.22 946 ALA A O 1
ATOM 7096 N N . ALA A 1 947 ? -13.961 13.358 39.173 1.00 51.12 947 ALA A N 1
ATOM 7097 C CA . ALA A 1 947 ? -13.890 12.852 37.800 1.00 51.12 947 ALA A CA 1
ATOM 7098 C C . ALA A 1 947 ? -14.143 13.922 36.712 1.00 51.12 947 ALA A C 1
ATOM 7100 O O . ALA A 1 947 ? -14.041 13.626 35.521 1.00 51.12 947 ALA A O 1
ATOM 7101 N N . THR A 1 948 ? -14.475 15.168 37.081 1.00 57.06 948 THR A N 1
ATOM 7102 C CA . THR A 1 948 ? -14.841 16.212 36.102 1.00 57.06 948 THR A CA 1
ATOM 7103 C C . THR A 1 948 ? -13.627 16.881 35.447 1.00 57.06 948 THR A C 1
ATOM 7105 O O . THR A 1 948 ? -12.986 17.768 36.012 1.00 57.06 948 THR A O 1
ATOM 7108 N N . VAL A 1 949 ? -13.336 16.516 34.195 1.00 47.28 949 VAL A N 1
ATOM 7109 C CA . VAL A 1 949 ? -12.355 17.222 33.354 1.00 47.28 949 VAL A CA 1
ATOM 7110 C C . VAL A 1 949 ? -12.994 18.510 32.822 1.00 47.28 949 VAL A C 1
ATOM 7112 O O . VAL A 1 949 ? -13.906 18.467 32.005 1.00 47.28 949 VAL A O 1
ATOM 7115 N N . GLY A 1 950 ? -12.529 19.673 33.292 1.00 55.97 950 GLY A N 1
ATOM 7116 C CA . GLY A 1 950 ? -13.006 20.988 32.825 1.00 55.97 950 GLY A CA 1
ATOM 7117 C C . GLY A 1 950 ? -13.923 21.753 33.788 1.00 55.97 950 GLY A C 1
ATOM 7118 O O . GLY A 1 950 ? -14.423 22.817 33.425 1.00 55.97 950 GLY A O 1
ATOM 7119 N N . GLY A 1 951 ? -14.118 21.266 35.020 1.00 68.12 951 GLY A N 1
ATOM 7120 C CA . GLY A 1 951 ? -14.747 22.038 36.100 1.00 68.12 951 GLY A CA 1
ATOM 7121 C C . GLY A 1 951 ? -16.255 22.274 35.957 1.00 68.12 951 GLY A C 1
ATOM 7122 O O . GLY A 1 951 ? -16.753 23.265 36.485 1.00 68.12 951 GLY A O 1
ATOM 7123 N N . ARG A 1 952 ? -16.980 21.401 35.243 1.00 76.12 952 ARG A N 1
ATOM 7124 C CA . ARG A 1 952 ? -18.454 21.345 35.184 1.00 76.12 952 ARG A CA 1
ATOM 7125 C C . ARG A 1 952 ? -18.922 19.890 35.164 1.00 76.12 952 ARG A C 1
ATOM 7127 O O . ARG A 1 952 ? -18.262 19.052 34.559 1.00 76.12 952 ARG A O 1
ATOM 7134 N N . VAL A 1 953 ? -20.061 19.610 35.796 1.00 78.00 953 VAL A N 1
ATOM 7135 C CA . VAL A 1 953 ? -20.753 18.317 35.687 1.00 78.00 953 VAL A CA 1
ATOM 7136 C C . VAL A 1 953 ? -21.678 18.382 34.477 1.00 78.00 953 VAL A C 1
ATOM 7138 O O . VAL A 1 953 ? -22.480 19.313 34.366 1.00 78.00 953 VAL A O 1
ATOM 7141 N N . GLN A 1 954 ? -21.575 17.403 33.581 1.00 84.00 954 GLN A N 1
ATOM 7142 C CA . GLN A 1 954 ? -22.403 17.298 32.384 1.00 84.00 954 GLN A CA 1
ATOM 7143 C C . GLN A 1 954 ? -23.193 15.986 32.390 1.00 84.00 954 GLN A C 1
ATOM 7145 O O . GLN A 1 954 ? -22.639 14.927 32.669 1.00 84.00 954 GLN A O 1
ATOM 7150 N N . VAL A 1 955 ? -24.482 16.073 32.061 1.00 82.38 955 VAL A N 1
ATOM 7151 C CA . VAL A 1 955 ? -25.368 14.937 31.792 1.00 82.38 955 VAL A CA 1
ATOM 7152 C C . VAL A 1 955 ? -25.929 15.101 30.387 1.00 82.38 955 VAL A C 1
ATOM 7154 O O . VAL A 1 955 ? -26.665 16.045 30.106 1.00 82.38 955 VAL A O 1
ATOM 7157 N N . THR A 1 956 ? -25.604 14.167 29.510 1.00 80.50 956 THR A N 1
ATOM 7158 C CA . THR A 1 956 ? -26.092 14.085 28.140 1.00 80.50 956 THR A CA 1
ATOM 7159 C C . THR A 1 956 ? -27.100 12.938 28.050 1.00 80.50 956 THR A C 1
ATOM 7161 O O . THR A 1 956 ? -26.762 11.774 28.238 1.00 80.50 956 THR A O 1
ATOM 7164 N N . LEU A 1 957 ? -28.366 13.245 27.775 1.00 75.44 957 LEU A N 1
ATOM 7165 C CA . LEU A 1 957 ? -29.429 12.253 27.600 1.00 75.44 957 LEU A CA 1
ATOM 7166 C C . LEU A 1 957 ? -29.803 12.152 26.125 1.00 75.44 957 LEU A C 1
ATOM 7168 O O . LEU A 1 957 ? -30.175 13.149 25.508 1.00 75.44 957 LEU A O 1
ATOM 7172 N N . THR A 1 958 ? -29.807 10.947 25.566 1.00 70.81 958 THR A N 1
ATOM 7173 C CA . THR A 1 958 ? -30.574 10.685 24.346 1.00 70.81 958 THR A CA 1
ATOM 7174 C C . THR A 1 958 ? -31.975 10.247 24.723 1.00 70.81 958 THR A C 1
ATOM 7176 O O . THR A 1 958 ? -32.151 9.212 25.365 1.00 70.81 958 THR A O 1
ATOM 7179 N N . LEU A 1 959 ? -32.972 10.983 24.243 1.00 71.31 959 LEU A N 1
ATOM 7180 C CA . LEU A 1 959 ? -34.378 10.766 24.545 1.00 71.31 959 LEU A CA 1
ATOM 7181 C C . LEU A 1 959 ? -35.182 10.479 23.271 1.00 71.31 959 LEU A C 1
ATOM 7183 O O . LEU A 1 959 ? -34.939 11.055 22.208 1.00 71.31 959 LEU A O 1
ATOM 7187 N N . THR A 1 960 ? -36.179 9.610 23.386 1.00 68.44 960 THR A N 1
ATOM 7188 C CA . THR A 1 960 ? -37.231 9.397 22.382 1.00 68.44 960 THR A CA 1
ATOM 7189 C C . THR A 1 960 ? -38.601 9.355 23.042 1.00 68.44 960 THR A C 1
ATOM 7191 O O . THR A 1 960 ? -38.695 9.392 24.266 1.00 68.44 960 THR A O 1
ATOM 7194 N N . CYS A 1 961 ? -39.675 9.325 22.260 1.00 65.94 961 CYS A N 1
ATOM 7195 C CA . CYS A 1 961 ? -41.021 9.203 22.806 1.00 65.94 961 CYS A CA 1
ATOM 7196 C C . CYS A 1 961 ? -41.392 7.715 22.929 1.00 65.94 961 CYS A C 1
ATOM 7198 O O . CYS A 1 961 ? -41.189 6.961 21.975 1.00 65.94 961 CYS A O 1
ATOM 7200 N N . PRO A 1 962 ? -41.944 7.261 24.066 1.00 60.09 962 PRO A N 1
ATOM 7201 C CA . PRO A 1 962 ? -42.534 5.936 24.155 1.00 60.09 962 PRO A CA 1
ATOM 7202 C C . PRO A 1 962 ? -43.744 5.835 23.214 1.00 60.09 962 PRO A C 1
ATOM 7204 O O . PRO A 1 962 ? -44.511 6.786 23.053 1.00 60.09 962 PRO A O 1
ATOM 7207 N N . SER A 1 963 ? -43.927 4.674 22.586 1.00 51.88 963 SER A N 1
ATOM 7208 C CA . SER A 1 963 ? -45.034 4.401 21.664 1.00 51.88 963 SER A CA 1
ATOM 7209 C C . SER A 1 963 ? -46.386 4.658 22.339 1.00 51.88 963 SER A C 1
ATOM 7211 O O . SER A 1 963 ? -46.776 3.945 23.262 1.00 51.88 963 SER A O 1
ATOM 7213 N N . THR A 1 964 ? -47.123 5.667 21.873 1.00 44.19 964 THR A N 1
ATOM 7214 C CA . THR A 1 964 ? -48.440 6.042 22.418 1.00 44.19 964 THR A CA 1
ATOM 7215 C C . THR A 1 964 ? -49.613 5.309 21.751 1.00 44.19 964 THR A C 1
ATOM 7217 O O . THR A 1 964 ? -50.767 5.598 22.059 1.00 44.19 964 THR A O 1
ATOM 7220 N N . SER A 1 965 ? -49.366 4.342 20.859 1.00 36.16 965 SER A N 1
ATOM 7221 C CA . SER A 1 965 ? -50.419 3.694 20.069 1.00 36.16 965 SER A CA 1
ATOM 7222 C C . SER A 1 965 ? -50.709 2.245 20.469 1.00 36.16 965 SER A C 1
ATOM 7224 O O . SER A 1 965 ? -49.886 1.353 20.286 1.00 36.16 965 SER A O 1
ATOM 7226 N N . THR A 1 966 ? -51.959 1.994 20.855 1.00 35.47 966 THR A N 1
ATOM 7227 C CA . THR A 1 966 ? -52.673 0.706 20.772 1.00 35.47 966 THR A CA 1
ATOM 7228 C C . THR A 1 966 ? -52.938 0.273 19.315 1.00 35.47 966 THR A C 1
ATOM 7230 O O . THR A 1 966 ? -54.029 -0.185 18.983 1.00 35.47 966 THR A O 1
ATOM 7233 N N . LEU A 1 967 ? -51.963 0.434 18.417 1.00 33.09 967 LEU A N 1
ATOM 7234 C CA . LEU A 1 967 ? -52.071 0.054 17.008 1.00 33.09 967 LEU A CA 1
ATOM 7235 C C . LEU A 1 967 ? -50.815 -0.688 16.556 1.00 33.09 967 LEU A C 1
ATOM 7237 O O . LEU A 1 967 ? -49.696 -0.199 16.700 1.00 33.09 967 LEU A O 1
ATOM 7241 N N . ASP A 1 968 ? -51.070 -1.879 16.022 1.00 38.00 968 ASP A N 1
ATOM 7242 C CA . ASP A 1 968 ? -50.142 -2.853 15.460 1.00 38.00 968 ASP A CA 1
ATOM 7243 C C . ASP A 1 968 ? -48.957 -2.238 14.702 1.00 38.00 968 ASP A C 1
ATOM 7245 O O . ASP A 1 968 ? -49.104 -1.703 13.604 1.00 38.00 968 ASP A O 1
ATOM 7249 N N . SER A 1 969 ? -47.749 -2.414 15.240 1.00 35.47 969 SER A N 1
ATOM 7250 C CA . SER A 1 969 ? -46.513 -2.447 14.445 1.00 35.47 969 SER A CA 1
ATOM 7251 C C . SER A 1 969 ? -45.430 -3.250 15.172 1.00 35.47 969 SER A C 1
ATOM 7253 O O . SER A 1 969 ? -44.455 -2.734 15.698 1.00 35.47 969 SER A O 1
ATOM 7255 N N . ALA A 1 970 ? -45.604 -4.571 15.192 1.00 39.28 970 ALA A N 1
ATOM 7256 C CA . ALA A 1 970 ? -44.671 -5.532 15.785 1.00 39.28 970 ALA A CA 1
ATOM 7257 C C . ALA A 1 970 ? -43.393 -5.768 14.941 1.00 39.28 970 ALA A C 1
ATOM 7259 O O . ALA A 1 970 ? -42.973 -6.916 14.778 1.00 39.28 970 ALA A O 1
ATOM 7260 N N . ARG A 1 971 ? -42.801 -4.725 14.336 1.00 39.81 971 ARG A N 1
ATOM 7261 C CA . ARG A 1 971 ? -41.609 -4.889 13.477 1.00 39.81 971 ARG A CA 1
ATOM 7262 C C . ARG A 1 971 ? -40.413 -3.980 13.738 1.00 39.81 971 ARG A C 1
ATOM 7264 O O . ARG A 1 971 ? -39.361 -4.345 13.240 1.00 39.81 971 ARG A O 1
ATOM 7271 N N . ASP A 1 972 ? -40.508 -2.946 14.570 1.00 38.34 972 ASP A N 1
ATOM 7272 C CA . ASP A 1 972 ? -39.334 -2.159 14.969 1.00 38.34 972 ASP A CA 1
ATOM 7273 C C . ASP A 1 972 ? -39.361 -1.908 16.486 1.00 38.34 972 ASP A C 1
ATOM 7275 O O . ASP A 1 972 ? -40.368 -1.409 16.992 1.00 38.34 972 ASP A O 1
ATOM 7279 N N . PRO A 1 973 ? -38.301 -2.260 17.242 1.00 44.75 973 PRO A N 1
ATOM 7280 C CA . PRO A 1 973 ? -38.294 -2.132 18.702 1.00 44.75 973 PRO A CA 1
ATOM 7281 C C . PRO A 1 973 ? -38.306 -0.676 19.208 1.00 44.75 973 PRO A C 1
ATOM 7283 O O . PRO A 1 973 ? -38.491 -0.465 20.404 1.00 44.75 973 PRO A O 1
ATOM 7286 N N . TYR A 1 974 ? -38.183 0.325 18.324 1.00 50.28 974 TYR A N 1
ATOM 7287 C CA . TYR A 1 974 ? -38.342 1.748 18.647 1.00 50.28 974 TYR A CA 1
ATOM 7288 C C . TYR A 1 974 ? -38.990 2.508 17.472 1.00 50.28 974 TYR A C 1
ATOM 7290 O O . TYR A 1 974 ? -38.456 2.462 16.365 1.00 50.28 974 TYR A O 1
ATOM 7298 N N . PRO A 1 975 ? -40.110 3.235 17.658 1.00 50.44 975 PRO A N 1
ATOM 7299 C CA . PRO A 1 975 ? -40.679 4.057 16.594 1.00 50.44 975 PRO A CA 1
ATOM 7300 C C . PRO A 1 975 ? -39.834 5.324 16.391 1.00 50.44 975 PRO A C 1
ATOM 7302 O O . PRO A 1 975 ? -39.802 6.209 17.246 1.00 50.44 975 PRO A O 1
ATOM 7305 N N . GLU A 1 976 ? -39.156 5.441 15.250 1.00 57.31 976 GLU A N 1
ATOM 7306 C CA . GLU A 1 976 ? -38.411 6.653 14.906 1.00 57.31 976 GLU A CA 1
ATOM 7307 C C . GLU A 1 976 ? -39.373 7.833 14.649 1.00 57.31 976 GLU A C 1
ATOM 7309 O O . GLU A 1 976 ? -40.106 7.858 13.659 1.00 57.31 976 GLU A O 1
ATOM 7314 N N . LEU A 1 977 ? -39.373 8.853 15.515 1.00 61.16 977 LEU A N 1
ATOM 7315 C CA . LEU A 1 977 ? -40.070 10.122 15.253 1.00 61.16 977 LEU A CA 1
ATOM 7316 C C . LEU A 1 977 ? -39.454 10.846 14.038 1.00 61.16 977 LEU A C 1
ATOM 7318 O O . LEU A 1 977 ? -38.291 11.232 14.049 1.00 61.16 977 LEU A O 1
ATOM 7322 N N . GLN A 1 978 ? -40.223 11.111 12.983 1.00 62.03 978 GLN A N 1
ATOM 7323 C CA . GLN A 1 978 ? -39.691 11.783 11.787 1.00 62.03 978 GLN A CA 1
ATOM 7324 C C . GLN A 1 978 ? -40.378 13.125 11.493 1.00 62.03 978 GLN A C 1
ATOM 7326 O O . GLN A 1 978 ? -41.563 13.345 11.778 1.00 62.03 978 GLN A O 1
ATOM 7331 N N . GLY A 1 979 ? -39.611 14.050 10.908 1.00 68.19 979 GLY A N 1
ATOM 7332 C CA . GLY A 1 979 ? -40.099 15.337 10.407 1.00 68.19 979 GLY A CA 1
ATOM 7333 C C . GLY A 1 979 ? -40.719 16.235 11.486 1.00 68.19 979 GLY A C 1
ATOM 7334 O O . GLY A 1 979 ? -40.116 16.502 12.523 1.00 68.19 979 GLY A O 1
ATOM 7335 N N . ALA A 1 980 ? -41.938 16.723 11.239 1.00 62.50 980 ALA A N 1
ATOM 7336 C CA . ALA A 1 980 ? -42.625 17.675 12.119 1.00 62.50 980 ALA A CA 1
ATOM 7337 C C . ALA A 1 980 ? -42.914 17.121 13.529 1.00 62.50 980 ALA A C 1
ATOM 7339 O O . ALA A 1 980 ? -42.968 17.889 14.486 1.00 62.50 980 ALA A O 1
ATOM 7340 N N . SER A 1 981 ? -43.067 15.799 13.665 1.00 66.38 981 SER A N 1
ATOM 7341 C CA . SER A 1 981 ? -43.332 15.145 14.953 1.00 66.38 981 SER A CA 1
ATOM 7342 C C . SER A 1 981 ? -42.129 15.211 15.899 1.00 66.38 981 SER A C 1
ATOM 7344 O O . SER A 1 981 ? -42.292 15.527 17.075 1.00 66.38 981 SER A O 1
ATOM 7346 N N . LEU A 1 982 ? -40.917 15.017 15.370 1.00 72.75 982 LEU A N 1
ATOM 7347 C CA . LEU A 1 982 ? -39.667 15.154 16.117 1.00 72.75 982 LEU A CA 1
ATOM 7348 C C . LEU A 1 982 ? -39.427 16.609 16.534 1.00 72.75 982 LEU A C 1
ATOM 7350 O O . LEU A 1 982 ? -39.053 16.873 17.673 1.00 72.75 982 LEU A O 1
ATOM 7354 N N . HIS A 1 983 ? -39.704 17.560 15.637 1.00 72.81 983 HIS A N 1
ATOM 7355 C CA . HIS A 1 983 ? -39.580 18.985 15.945 1.00 72.81 983 HIS A CA 1
ATOM 7356 C C . HIS A 1 983 ? -40.577 19.426 17.030 1.00 72.81 983 HIS A C 1
ATOM 7358 O O . HIS A 1 983 ? -40.221 20.204 17.912 1.00 72.81 983 HIS A O 1
ATOM 7364 N N . GLN A 1 984 ? -41.813 18.918 16.997 1.00 77.44 984 GLN A N 1
ATOM 7365 C CA . GLN A 1 984 ? -42.817 19.197 18.026 1.00 77.44 984 GLN A CA 1
ATOM 7366 C C . GLN A 1 984 ? -42.430 18.576 19.375 1.00 77.44 984 GLN A C 1
ATOM 7368 O O . GLN A 1 984 ? -42.440 19.272 20.386 1.00 77.44 984 GLN A O 1
ATOM 7373 N N . PHE A 1 985 ? -42.003 17.309 19.382 1.00 79.56 985 PHE A N 1
ATOM 7374 C CA . PHE A 1 985 ? -41.496 16.631 20.578 1.00 79.56 985 PHE A CA 1
ATOM 7375 C C . PHE A 1 985 ? -40.299 17.380 21.185 1.00 79.56 985 PHE A C 1
ATOM 7377 O O . PHE A 1 985 ? -40.269 17.610 22.391 1.00 79.56 985 PHE A O 1
ATOM 7384 N N . SER A 1 986 ? -39.367 17.855 20.350 1.00 82.12 986 SER A N 1
ATOM 7385 C CA . SER A 1 986 ? -38.227 18.675 20.779 1.00 82.12 986 SER A CA 1
ATOM 7386 C C . SER A 1 986 ? -38.642 20.004 21.376 1.00 82.12 986 SER A C 1
ATOM 7388 O O . SER A 1 986 ? -38.087 20.419 22.391 1.00 82.12 986 SER A O 1
ATOM 7390 N N . TYR A 1 987 ? -39.601 20.677 20.747 1.00 81.69 987 TYR A N 1
ATOM 7391 C CA . TYR A 1 987 ? -40.095 21.963 21.210 1.00 81.69 987 TYR A CA 1
ATOM 7392 C C . TYR A 1 987 ? -40.803 21.841 22.566 1.00 81.69 987 TYR A C 1
ATOM 7394 O O . TYR A 1 987 ? -40.533 22.630 23.475 1.00 81.69 987 TYR A O 1
ATOM 7402 N N . ASP A 1 988 ? -41.663 20.834 22.726 1.00 80.62 988 ASP A N 1
ATOM 7403 C CA . ASP A 1 988 ? -42.405 20.596 23.967 1.00 80.62 988 ASP A CA 1
ATOM 7404 C C . ASP A 1 988 ? -41.468 20.154 25.103 1.00 80.62 988 ASP A C 1
ATOM 7406 O O . ASP A 1 988 ? -41.545 20.691 26.211 1.00 80.62 988 ASP A O 1
ATOM 7410 N N . LEU A 1 989 ? -40.507 19.272 24.805 1.00 83.62 989 LEU A N 1
ATOM 7411 C CA . LEU A 1 989 ? -39.450 18.856 25.731 1.00 83.62 989 LEU A CA 1
ATOM 7412 C C . LEU A 1 989 ? -38.605 20.049 26.202 1.00 83.62 989 LEU A C 1
ATOM 7414 O O . LEU A 1 989 ? -38.445 20.254 27.405 1.00 83.62 989 LEU A O 1
ATOM 7418 N N . GLN A 1 990 ? -38.108 20.873 25.272 1.00 86.44 990 GLN A N 1
ATOM 7419 C CA . GLN A 1 990 ? -37.282 22.041 25.592 1.00 86.44 990 GLN A CA 1
ATOM 7420 C C . GLN A 1 990 ? -38.051 23.064 26.437 1.00 86.44 990 GLN A C 1
ATOM 7422 O O . GLN A 1 990 ? -37.525 23.596 27.416 1.00 86.44 990 GLN A O 1
ATOM 7427 N N . ARG A 1 991 ? -39.307 23.349 26.078 1.00 83.88 991 ARG A N 1
ATOM 7428 C CA . ARG A 1 991 ? -40.134 24.335 26.782 1.00 83.88 991 ARG A CA 1
ATOM 7429 C C . ARG A 1 991 ? -40.510 23.874 28.188 1.00 83.88 991 ARG A C 1
ATOM 7431 O O . ARG A 1 991 ? -40.498 24.694 29.106 1.00 83.88 991 ARG A O 1
ATOM 7438 N N . GLY A 1 992 ? -40.862 22.600 28.352 1.00 84.06 992 GLY A N 1
ATOM 7439 C CA . GLY A 1 992 ? -41.185 22.030 29.657 1.00 84.06 992 GLY A CA 1
ATOM 7440 C C . GLY A 1 992 ? -39.961 21.959 30.575 1.00 84.06 992 GLY A C 1
ATOM 7441 O O . GLY A 1 992 ? -40.058 22.323 31.745 1.00 84.06 992 GLY A O 1
ATOM 7442 N N . LEU A 1 993 ? -38.782 21.625 30.037 1.00 84.56 993 LEU A N 1
ATOM 7443 C CA . LEU A 1 993 ? -37.539 21.617 30.813 1.00 84.56 993 LEU A CA 1
ATOM 7444 C C . LEU A 1 993 ? -37.076 23.015 31.232 1.00 84.56 993 LEU A C 1
ATOM 7446 O O . LEU A 1 993 ? -36.703 23.194 32.386 1.00 84.56 993 LEU A O 1
ATOM 7450 N N . LEU A 1 994 ? -37.160 24.025 30.357 1.00 85.38 994 LEU A N 1
ATOM 7451 C CA . LEU A 1 994 ? -36.830 25.409 30.737 1.00 85.38 994 LEU A CA 1
ATOM 7452 C C . LEU A 1 994 ? -37.718 25.931 31.873 1.00 85.38 994 LEU A C 1
ATOM 7454 O O . LEU A 1 994 ? -37.240 26.670 32.730 1.00 85.38 994 LEU A O 1
ATOM 7458 N N . ARG A 1 995 ? -38.998 25.539 31.894 1.00 84.00 995 ARG A N 1
ATOM 7459 C CA . ARG A 1 995 ? -39.902 25.849 33.011 1.00 84.00 995 ARG A CA 1
ATOM 7460 C C . ARG A 1 995 ? -39.475 25.131 34.282 1.00 84.00 995 ARG A C 1
ATOM 7462 O O . ARG A 1 995 ? -39.302 25.786 35.297 1.00 84.00 995 ARG A O 1
ATOM 7469 N N . ALA A 1 996 ? -39.211 23.829 34.199 1.00 83.44 996 ALA A N 1
ATOM 7470 C CA . ALA A 1 996 ? -38.770 23.038 35.343 1.00 83.44 996 ALA A CA 1
ATOM 7471 C C . ALA A 1 996 ? -37.438 23.527 35.944 1.00 83.44 996 ALA A C 1
ATOM 7473 O O . ALA A 1 996 ? -37.267 23.479 37.159 1.00 83.44 996 ALA A O 1
ATOM 7474 N N . ILE A 1 997 ? -36.508 24.013 35.115 1.00 85.38 997 ILE A N 1
ATOM 7475 C CA . ILE A 1 997 ? -35.250 24.635 35.561 1.00 85.38 997 ILE A CA 1
ATOM 7476 C C . ILE A 1 997 ? -35.533 25.963 36.279 1.00 85.38 997 ILE A C 1
ATOM 7478 O O . ILE A 1 997 ? -34.991 26.197 37.357 1.00 85.38 997 ILE A O 1
ATOM 7482 N N . ALA A 1 998 ? -36.403 26.809 35.712 1.00 82.81 998 ALA A N 1
ATOM 7483 C CA . ALA A 1 998 ? -36.769 28.099 36.298 1.00 82.81 998 ALA A CA 1
ATOM 7484 C C . ALA A 1 998 ? -37.535 27.954 37.625 1.00 82.81 998 ALA A C 1
ATOM 7486 O O . ALA A 1 998 ? -37.232 28.665 38.579 1.00 82.81 998 ALA A O 1
ATOM 7487 N N . ASP A 1 999 ? -38.470 27.005 37.707 1.00 81.81 999 ASP A N 1
ATOM 7488 C CA . ASP A 1 999 ? -39.269 26.728 38.908 1.00 81.81 999 ASP A CA 1
ATOM 7489 C C . ASP A 1 999 ? -38.419 26.177 40.067 1.00 81.81 999 ASP A C 1
ATOM 7491 O O . ASP A 1 999 ? -38.817 26.272 41.227 1.00 81.81 999 ASP A O 1
ATOM 7495 N N . ARG A 1 1000 ? -37.247 25.603 39.761 1.00 79.69 1000 ARG A N 1
ATOM 7496 C CA . ARG A 1 1000 ? -36.295 25.054 40.740 1.00 79.69 1000 ARG A CA 1
ATOM 7497 C C . ARG A 1 1000 ? -35.118 25.979 41.054 1.00 79.69 1000 ARG A C 1
ATOM 7499 O O . ARG A 1 1000 ? -34.238 25.567 41.800 1.00 79.69 1000 ARG A O 1
ATOM 7506 N N . GLU A 1 1001 ? -35.082 27.185 40.481 1.00 80.38 1001 GLU A N 1
ATOM 7507 C CA . GLU A 1 1001 ? -33.990 28.160 40.652 1.00 80.38 1001 GLU A CA 1
ATOM 7508 C C . GLU A 1 1001 ? -32.584 27.576 40.362 1.00 80.38 1001 GLU A C 1
ATOM 7510 O O . GLU A 1 1001 ? -31.597 27.950 40.992 1.00 80.38 1001 GLU A O 1
ATOM 7515 N N . LEU A 1 1002 ? -32.472 26.645 39.402 1.00 80.31 1002 LEU A N 1
ATOM 7516 C CA . LEU A 1 1002 ? -31.207 25.969 39.079 1.00 80.31 1002 LEU A CA 1
ATOM 7517 C C . LEU A 1 1002 ? -30.381 26.760 38.053 1.00 80.31 1002 LEU A C 1
ATOM 7519 O O . LEU A 1 1002 ? -30.827 26.989 36.927 1.00 80.31 1002 LEU A O 1
ATOM 7523 N N . GLU A 1 1003 ? -29.133 27.098 38.392 1.00 80.94 1003 GLU A N 1
ATOM 7524 C CA . GLU A 1 1003 ? -28.155 27.639 37.436 1.00 80.94 1003 GLU A CA 1
ATOM 7525 C C . GLU A 1 1003 ? -27.583 26.516 36.551 1.00 80.94 1003 GLU A C 1
ATOM 7527 O O . GLU A 1 1003 ? -26.532 25.934 36.829 1.00 80.94 1003 GLU A O 1
ATOM 7532 N N . MET A 1 1004 ? -28.306 26.185 35.476 1.00 82.19 1004 MET A N 1
ATOM 7533 C CA . MET A 1 1004 ? -27.989 25.073 34.575 1.00 82.19 1004 MET A CA 1
ATOM 7534 C C . MET A 1 1004 ? -27.944 25.516 33.110 1.00 82.19 1004 MET A C 1
ATOM 7536 O O . MET A 1 1004 ? -28.864 26.162 32.606 1.00 82.19 1004 MET A O 1
ATOM 7540 N N . GLY A 1 1005 ? -26.887 25.131 32.396 1.00 80.88 1005 GLY A N 1
ATOM 7541 C CA . GLY A 1 1005 ? -26.826 25.237 30.942 1.00 80.88 1005 GLY A CA 1
ATOM 7542 C C . GLY A 1 1005 ? -27.541 24.051 30.301 1.00 80.88 1005 GLY A C 1
ATOM 7543 O O . GLY A 1 1005 ? -27.144 22.913 30.534 1.00 80.88 1005 GLY A O 1
ATOM 7544 N N . MET A 1 1006 ? -28.569 24.308 29.492 1.00 84.62 1006 MET A N 1
ATOM 7545 C CA . MET A 1 1006 ? -29.279 23.282 28.727 1.00 84.62 1006 MET A CA 1
ATOM 7546 C C . MET A 1 1006 ? -29.117 23.534 27.229 1.00 84.62 1006 MET A C 1
ATOM 7548 O O . MET A 1 1006 ? -29.471 24.605 26.733 1.00 84.62 1006 MET A O 1
ATOM 7552 N N . GLU A 1 1007 ? -28.653 22.523 26.504 1.00 83.06 1007 GLU A N 1
ATOM 7553 C CA . GLU A 1 1007 ? -28.564 22.527 25.048 1.00 83.06 1007 GLU A CA 1
ATOM 7554 C C . GLU A 1 1007 ? -29.347 21.334 24.491 1.00 83.06 1007 GLU A C 1
ATOM 7556 O O . GLU A 1 1007 ? -29.086 20.181 24.830 1.00 83.06 1007 GLU A O 1
ATOM 7561 N N . VAL A 1 1008 ? -30.344 21.615 23.650 1.00 76.50 1008 VAL A N 1
ATOM 7562 C CA . VAL A 1 1008 ? -31.129 20.583 22.963 1.00 76.50 1008 VAL A CA 1
ATOM 7563 C C . VAL A 1 1008 ? -30.626 20.498 21.531 1.00 76.50 1008 VAL A C 1
ATOM 7565 O O . VAL A 1 1008 ? -30.880 21.394 20.725 1.00 76.50 1008 VAL A O 1
ATOM 7568 N N . LEU A 1 1009 ? -29.900 19.431 21.215 1.00 71.19 1009 LEU A N 1
ATOM 7569 C CA . LEU A 1 1009 ? -29.380 19.187 19.876 1.00 71.19 1009 LEU A CA 1
ATOM 7570 C C . LEU A 1 1009 ? -30.345 18.255 19.137 1.00 71.19 1009 LEU A C 1
ATOM 7572 O O . LEU A 1 1009 ? -30.419 17.052 19.401 1.00 71.19 1009 LEU A O 1
ATOM 7576 N N . SER A 1 1010 ? -31.089 18.820 18.185 1.00 59.56 1010 SER A N 1
ATOM 7577 C CA . SER A 1 1010 ? -31.777 18.034 17.161 1.00 59.56 1010 SER A CA 1
ATOM 7578 C C . SER A 1 1010 ? -30.760 17.691 16.078 1.00 59.56 1010 SER A C 1
ATOM 7580 O O . SER A 1 1010 ? -30.259 18.586 15.399 1.00 59.56 1010 SER A O 1
ATOM 7582 N N . ALA A 1 1011 ? -30.447 16.408 15.901 1.00 48.81 1011 ALA A N 1
ATOM 7583 C CA . ALA A 1 1011 ? -29.547 15.979 14.837 1.00 48.81 1011 ALA A CA 1
ATOM 7584 C C . ALA A 1 1011 ? -30.116 16.403 13.471 1.00 48.81 1011 ALA A C 1
ATOM 7586 O O . ALA A 1 1011 ? -31.227 16.015 13.097 1.00 48.81 1011 ALA A O 1
ATOM 7587 N N . VAL A 1 1012 ? -29.360 17.209 12.725 1.00 39.97 1012 VAL A N 1
ATOM 7588 C CA . VAL A 1 1012 ? -29.657 17.535 11.327 1.00 39.97 1012 VAL A CA 1
ATOM 7589 C C . VAL A 1 1012 ? -29.568 16.225 10.536 1.00 39.97 1012 VAL A C 1
ATOM 7591 O O . VAL A 1 1012 ? -28.477 15.721 10.299 1.00 39.97 1012 VAL A O 1
ATOM 7594 N N . GLY A 1 1013 ? -30.727 15.642 10.205 1.00 51.78 1013 GLY A N 1
ATOM 7595 C CA . GLY A 1 1013 ? -30.859 14.358 9.494 1.00 51.78 1013 GLY A CA 1
ATOM 7596 C C . GLY A 1 1013 ? -31.212 13.123 10.347 1.00 51.78 1013 GLY A C 1
ATOM 7597 O O . GLY A 1 1013 ? -31.164 12.014 9.827 1.00 51.78 1013 GLY A O 1
ATOM 7598 N N . GLY A 1 1014 ? -31.549 13.271 11.636 1.00 46.94 1014 GLY A N 1
ATOM 7599 C CA . GLY A 1 1014 ? -31.601 12.154 12.594 1.00 46.94 1014 GLY A CA 1
ATOM 7600 C C . GLY A 1 1014 ? -32.902 11.336 12.679 1.00 46.94 1014 GLY A C 1
ATOM 7601 O O . GLY A 1 1014 ? -33.995 11.880 12.830 1.00 46.94 1014 GLY A O 1
ATOM 7602 N N . ARG A 1 1015 ? -32.729 10.009 12.696 1.00 54.03 1015 ARG A N 1
ATOM 7603 C CA . ARG A 1 1015 ? -33.679 8.937 13.048 1.00 54.03 1015 ARG A CA 1
ATOM 7604 C C . ARG A 1 1015 ? -34.308 9.112 14.451 1.00 54.03 1015 ARG A C 1
ATOM 7606 O O . ARG A 1 1015 ? -33.814 8.547 15.412 1.00 54.03 1015 ARG A O 1
ATOM 7613 N N . GLY A 1 1016 ? -35.356 9.918 14.639 1.00 62.34 1016 GLY A N 1
ATOM 7614 C CA . GLY A 1 1016 ? -36.278 9.751 15.784 1.00 62.34 1016 GLY A CA 1
ATOM 7615 C C . GLY A 1 1016 ? -35.840 10.024 17.222 1.00 62.34 1016 GLY A C 1
ATOM 7616 O O . GLY A 1 1016 ? -36.599 9.698 18.139 1.00 62.34 1016 GLY A O 1
ATOM 7617 N N . HIS A 1 1017 ? -34.687 10.651 17.449 1.00 70.38 1017 HIS A N 1
ATOM 7618 C CA . HIS A 1 1017 ? -34.123 10.840 18.790 1.00 70.38 1017 HIS A CA 1
ATOM 7619 C C . HIS A 1 1017 ? -33.617 12.272 19.025 1.00 70.38 1017 HIS A C 1
ATOM 7621 O O . HIS A 1 1017 ? -33.077 12.907 18.116 1.00 70.38 1017 HIS A O 1
ATOM 7627 N N . ILE A 1 1018 ? -33.709 12.752 20.268 1.00 74.00 1018 ILE A N 1
ATOM 7628 C CA . ILE A 1 1018 ? -33.256 14.083 20.706 1.00 74.00 1018 ILE A CA 1
ATOM 7629 C C . ILE A 1 1018 ? -32.103 13.937 21.689 1.00 74.00 1018 ILE A C 1
ATOM 7631 O O . ILE A 1 1018 ? -32.200 13.149 22.626 1.00 74.00 1018 ILE A O 1
ATOM 7635 N N . THR A 1 1019 ? -31.027 14.704 21.501 1.00 79.62 1019 THR A N 1
ATOM 7636 C CA . THR A 1 1019 ? -29.955 14.806 22.500 1.00 79.62 1019 THR A CA 1
ATOM 7637 C C . THR A 1 1019 ? -30.197 16.015 23.397 1.00 79.62 1019 THR A C 1
ATOM 7639 O O . THR A 1 1019 ? -30.378 17.129 22.905 1.00 79.62 1019 THR A O 1
ATOM 7642 N N . LEU A 1 1020 ? -30.179 15.796 24.704 1.00 84.31 1020 LEU A N 1
ATOM 7643 C CA . LEU A 1 1020 ? -30.315 16.810 25.737 1.00 84.31 1020 LEU A CA 1
ATOM 7644 C C . LEU A 1 1020 ? -29.013 16.881 26.536 1.00 84.31 1020 LEU A C 1
ATOM 7646 O O . LEU A 1 1020 ? -28.719 15.962 27.292 1.00 84.31 1020 LEU A O 1
ATOM 7650 N N . ASN A 1 1021 ? -28.269 17.974 26.410 1.00 87.06 1021 ASN A N 1
ATOM 7651 C CA . ASN A 1 1021 ? -27.082 18.225 27.220 1.00 87.06 1021 ASN A CA 1
ATOM 7652 C C . ASN A 1 1021 ? -27.453 19.164 28.369 1.00 87.06 1021 ASN A C 1
ATOM 7654 O O . ASN A 1 1021 ? -27.898 20.289 28.137 1.00 87.06 1021 ASN A O 1
ATOM 7658 N N . LEU A 1 1022 ? -27.256 18.713 29.602 1.00 88.00 1022 LEU A N 1
ATOM 7659 C CA . LEU A 1 1022 ? -27.440 19.480 30.828 1.00 88.00 1022 LEU A CA 1
ATOM 7660 C C . LEU A 1 1022 ? -26.082 19.672 31.496 1.00 88.00 1022 LEU A C 1
ATOM 7662 O O . LEU A 1 1022 ? -25.343 18.713 31.691 1.00 88.00 1022 LEU A O 1
ATOM 7666 N N . THR A 1 1023 ? -25.741 20.906 31.849 1.00 87.25 1023 THR A N 1
ATOM 7667 C CA . THR A 1 1023 ? -24.449 21.255 32.450 1.00 87.25 1023 THR A CA 1
ATOM 7668 C C . THR A 1 1023 ? -24.649 22.118 33.685 1.00 87.25 1023 THR A C 1
ATOM 7670 O O . THR A 1 1023 ? -25.398 23.093 33.652 1.00 87.25 1023 THR A O 1
ATOM 7673 N N . VAL A 1 1024 ? -23.957 21.784 34.770 1.00 87.56 1024 VAL A N 1
ATOM 7674 C CA . VAL A 1 1024 ? -23.962 22.550 36.024 1.00 87.56 1024 VAL A CA 1
ATOM 7675 C C . VAL A 1 1024 ? -22.542 22.740 36.551 1.00 87.56 1024 VAL A C 1
ATOM 7677 O O . VAL A 1 1024 ? -21.626 21.988 36.207 1.00 87.56 1024 VAL A O 1
ATOM 7680 N N . ALA A 1 1025 ? -22.336 23.760 37.384 1.00 83.12 1025 ALA A N 1
ATOM 7681 C CA . ALA A 1 1025 ? -21.091 23.903 38.133 1.00 83.12 1025 ALA A CA 1
ATOM 7682 C C . ALA A 1 1025 ? -20.935 22.748 39.154 1.00 83.12 1025 ALA A C 1
ATOM 7684 O O . ALA A 1 1025 ? -21.943 22.181 39.585 1.00 83.12 1025 ALA A O 1
ATOM 7685 N N . PRO A 1 1026 ? -19.700 22.372 39.539 1.00 79.50 1026 PRO A N 1
ATOM 7686 C CA . PRO A 1 1026 ? -19.407 21.244 40.423 1.00 79.50 1026 PRO A CA 1
ATOM 7687 C C . PRO A 1 1026 ? -19.678 21.614 41.889 1.00 79.50 1026 PRO A C 1
ATOM 7689 O O . PRO A 1 1026 ? -18.790 21.607 42.738 1.00 79.50 1026 PRO A O 1
ATOM 7692 N N . GLU A 1 1027 ? -20.922 21.987 42.175 1.00 82.62 1027 GLU A N 1
ATOM 7693 C CA . GLU A 1 1027 ? -21.410 22.307 43.509 1.00 82.62 1027 GLU A CA 1
ATOM 7694 C C . GLU A 1 1027 ? -22.419 21.238 43.950 1.00 82.62 1027 GLU A C 1
ATOM 7696 O O . GLU A 1 1027 ? -23.289 20.866 43.157 1.00 82.62 1027 GLU A O 1
ATOM 7701 N N . PRO A 1 1028 ? -22.365 20.745 45.205 1.00 79.56 1028 PRO A N 1
ATOM 7702 C CA . PRO A 1 1028 ? -23.258 19.685 45.688 1.00 79.56 1028 PRO A CA 1
ATOM 7703 C C . PRO A 1 1028 ? -24.745 19.976 45.460 1.00 79.56 1028 PRO A C 1
ATOM 7705 O O . PRO A 1 1028 ? -25.501 19.080 45.096 1.00 79.56 1028 PRO A O 1
ATOM 7708 N N . GLN A 1 1029 ? -25.156 21.234 45.644 1.00 80.19 1029 GLN A N 1
ATOM 7709 C CA . GLN A 1 1029 ? -26.549 21.666 45.499 1.00 80.19 1029 GLN A CA 1
ATOM 7710 C C . GLN A 1 1029 ? -27.007 21.645 44.036 1.00 80.19 1029 GLN A C 1
ATOM 7712 O O . GLN A 1 1029 ? -28.088 21.143 43.737 1.00 80.19 1029 GLN A O 1
ATOM 7717 N N . LEU A 1 1030 ? -26.167 22.125 43.115 1.00 82.88 1030 LEU A N 1
ATOM 7718 C CA . LEU A 1 1030 ? -26.464 22.120 41.682 1.00 82.88 1030 LEU A CA 1
ATOM 7719 C C . LEU A 1 1030 ? -26.408 20.706 41.093 1.00 82.88 1030 LEU A C 1
ATOM 7721 O O . LEU A 1 1030 ? -27.222 20.369 40.237 1.00 82.88 1030 LEU A O 1
ATOM 7725 N N . TRP A 1 1031 ? -25.500 19.861 41.590 1.00 84.19 1031 TRP A N 1
ATOM 7726 C CA . TRP A 1 1031 ? -25.440 18.440 41.247 1.00 84.19 1031 TRP A CA 1
ATOM 7727 C C . TRP A 1 1031 ? -26.697 17.690 41.701 1.00 84.19 1031 TRP A C 1
ATOM 7729 O O . TRP A 1 1031 ? -27.314 16.990 40.901 1.00 84.19 1031 TRP A O 1
ATOM 7739 N N . GLN A 1 1032 ? -27.131 17.880 42.953 1.00 79.81 1032 GLN A N 1
ATOM 7740 C CA . GLN A 1 1032 ? -28.385 17.291 43.433 1.00 79.81 1032 GLN A CA 1
ATOM 7741 C C . GLN A 1 1032 ? -29.583 17.798 42.629 1.00 79.81 1032 GLN A C 1
ATOM 7743 O O . GLN A 1 1032 ? -30.402 16.993 42.192 1.00 79.81 1032 GLN A O 1
ATOM 7748 N N . GLY A 1 1033 ? -29.640 19.103 42.351 1.00 80.75 1033 GLY A N 1
ATOM 7749 C CA . GLY A 1 1033 ? -30.677 19.700 41.516 1.00 80.75 1033 GLY A CA 1
ATOM 7750 C C . GLY A 1 1033 ? -30.708 19.147 40.088 1.00 80.75 1033 GLY A C 1
ATOM 7751 O O . GLY A 1 1033 ? -31.789 18.908 39.546 1.00 80.75 1033 GLY A O 1
ATOM 7752 N N . LEU A 1 1034 ? -29.541 18.881 39.492 1.00 84.75 1034 LEU A N 1
ATOM 7753 C CA . LEU A 1 1034 ? -29.408 18.210 38.198 1.00 84.75 1034 LEU A CA 1
ATOM 7754 C C . LEU A 1 1034 ? -29.946 16.782 38.249 1.00 84.75 1034 LEU A C 1
ATOM 7756 O O . LEU A 1 1034 ? -30.790 16.423 37.427 1.00 84.75 1034 LEU A O 1
ATOM 7760 N N . VAL A 1 1035 ? -29.491 15.985 39.218 1.00 81.50 1035 VAL A N 1
ATOM 7761 C CA . VAL A 1 1035 ? -29.954 14.605 39.406 1.00 81.50 1035 VAL A CA 1
ATOM 7762 C C . VAL A 1 1035 ? -31.470 14.584 39.610 1.00 81.50 1035 VAL A C 1
ATOM 7764 O O . VAL A 1 1035 ? -32.151 13.794 38.961 1.00 81.50 1035 VAL A O 1
ATOM 7767 N N . ASP A 1 1036 ? -32.025 15.480 40.426 1.00 79.94 1036 ASP A N 1
ATOM 7768 C CA . ASP A 1 1036 ? -33.469 15.577 40.660 1.00 79.94 1036 ASP A CA 1
ATOM 7769 C C . ASP A 1 1036 ? -34.246 16.006 39.420 1.00 79.94 1036 ASP A C 1
ATOM 7771 O O . ASP A 1 1036 ? -35.328 15.477 39.155 1.00 79.94 1036 ASP A O 1
ATOM 7775 N N . LEU A 1 1037 ? -33.729 16.955 38.637 1.00 84.19 1037 LEU A N 1
ATOM 7776 C CA . LEU A 1 1037 ? -34.350 17.368 37.379 1.00 84.19 1037 LEU A CA 1
ATOM 7777 C C . LEU A 1 1037 ? -34.423 16.197 36.407 1.00 84.19 1037 LEU A C 1
ATOM 7779 O O . LEU A 1 1037 ? -35.509 15.875 35.917 1.00 84.19 1037 LEU A O 1
ATOM 7783 N N . VAL A 1 1038 ? -33.294 15.522 36.196 1.00 80.75 1038 VAL A N 1
ATOM 7784 C CA . VAL A 1 1038 ? -33.219 14.344 35.335 1.00 80.75 1038 VAL A CA 1
ATOM 7785 C C . VAL A 1 1038 ? -34.157 13.258 35.853 1.00 80.75 1038 VAL A C 1
ATOM 7787 O O . VAL A 1 1038 ? -34.955 12.733 35.085 1.00 80.75 1038 VAL A O 1
ATOM 7790 N N . CYS A 1 1039 ? -34.170 12.974 37.155 1.00 77.69 1039 CYS A N 1
ATOM 7791 C CA . CYS A 1 1039 ? -35.050 11.949 37.707 1.00 77.69 1039 CYS A CA 1
ATOM 7792 C C . CYS A 1 1039 ? -36.532 12.248 37.466 1.00 77.69 1039 CYS A C 1
ATOM 7794 O O . CYS A 1 1039 ? -37.274 11.375 37.020 1.00 77.69 1039 CYS A O 1
ATOM 7796 N N . THR A 1 1040 ? -36.964 13.488 37.697 1.00 76.81 1040 THR A N 1
ATOM 7797 C CA . THR A 1 1040 ? -38.358 13.886 37.438 1.00 76.81 1040 THR A CA 1
ATOM 7798 C C . THR A 1 1040 ? -38.719 13.894 35.953 1.00 76.81 1040 THR A C 1
ATOM 7800 O O . THR A 1 1040 ? -39.851 13.561 35.600 1.00 76.81 1040 THR A O 1
ATOM 7803 N N . LEU A 1 1041 ? -37.757 14.199 35.073 1.00 80.12 1041 LEU A N 1
ATOM 7804 C CA . LEU A 1 1041 ? -37.909 14.060 33.626 1.00 80.12 1041 LEU A CA 1
ATOM 7805 C C . LEU A 1 1041 ? -38.148 12.591 33.248 1.00 80.12 1041 LEU A C 1
ATOM 7807 O O . LEU A 1 1041 ? -39.114 12.288 32.552 1.00 80.12 1041 LEU A O 1
ATOM 7811 N N . LEU A 1 1042 ? -37.313 11.675 33.747 1.00 72.00 1042 LEU A N 1
ATOM 7812 C CA . LEU A 1 1042 ? -37.392 10.245 33.427 1.00 72.00 1042 LEU A CA 1
ATOM 7813 C C . LEU A 1 1042 ? -38.628 9.557 34.015 1.00 72.00 104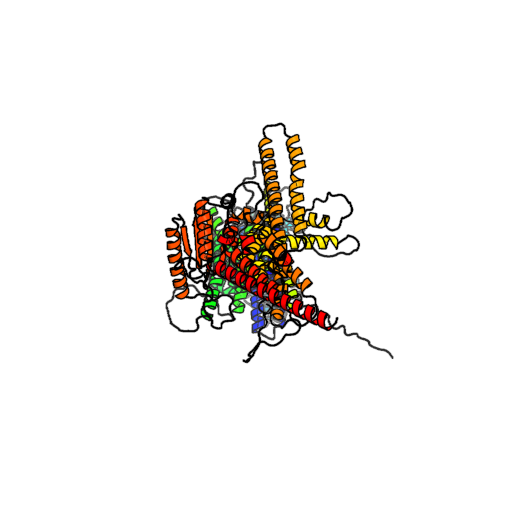2 LEU A C 1
ATOM 7815 O O . LEU A 1 1042 ? -39.138 8.600 33.433 1.00 72.00 1042 LEU A O 1
ATOM 7819 N N . ARG A 1 1043 ? -39.130 10.043 35.154 1.00 71.88 1043 ARG A N 1
ATOM 7820 C CA . ARG A 1 1043 ? -40.397 9.584 35.744 1.00 71.88 1043 ARG A CA 1
ATOM 7821 C C . ARG A 1 1043 ? -41.632 10.122 35.009 1.00 71.88 1043 ARG A C 1
ATOM 7823 O O . ARG A 1 1043 ? -42.728 9.629 35.258 1.00 71.88 1043 ARG A O 1
ATOM 7830 N N . GLY A 1 1044 ? -41.469 11.097 34.108 1.00 70.38 1044 GLY A N 1
ATOM 7831 C CA . GLY A 1 1044 ? -42.575 11.745 33.396 1.00 70.38 1044 GLY A CA 1
ATOM 7832 C C . GLY A 1 1044 ? -43.410 12.679 34.280 1.00 70.38 1044 GLY A C 1
ATOM 7833 O O . GLY A 1 1044 ? -44.597 12.860 34.028 1.00 70.38 1044 GLY A O 1
ATOM 7834 N N . GLU A 1 1045 ? -42.812 13.244 35.332 1.00 73.69 1045 GLU A N 1
ATOM 7835 C CA . GLU A 1 1045 ? -43.493 14.083 36.333 1.00 73.69 1045 GLU A CA 1
ATOM 7836 C C . GLU A 1 1045 ? -43.412 15.585 36.018 1.00 73.69 1045 GLU A C 1
ATOM 7838 O O . GLU A 1 1045 ? -43.998 16.404 36.723 1.00 73.69 1045 GLU A O 1
ATOM 7843 N N . LEU A 1 1046 ? -42.678 15.966 34.969 1.00 79.44 1046 LEU A N 1
ATOM 7844 C CA . LEU A 1 1046 ? -42.521 17.363 34.576 1.00 79.44 1046 LEU A CA 1
ATOM 7845 C C . LEU A 1 1046 ? -43.737 17.861 33.788 1.00 79.44 1046 LEU A C 1
ATOM 7847 O O . LEU A 1 1046 ? -44.068 17.354 32.715 1.00 79.44 1046 LEU A O 1
ATOM 7851 N N . GLU A 1 1047 ? -44.386 18.902 34.306 1.00 75.56 1047 GLU A N 1
ATOM 7852 C CA . GLU A 1 1047 ? -45.583 19.477 33.701 1.00 75.56 1047 GLU A CA 1
ATOM 7853 C C . GLU A 1 1047 ? -45.279 20.085 32.319 1.00 75.56 1047 GLU A C 1
ATOM 7855 O O . GLU A 1 1047 ? -44.436 20.970 32.157 1.00 75.56 1047 GLU A O 1
ATOM 7860 N N . GLY A 1 1048 ? -45.983 19.605 31.291 1.00 72.19 1048 GLY A N 1
ATOM 7861 C CA . GLY A 1 1048 ? -45.798 20.054 29.909 1.00 72.19 1048 GLY A CA 1
ATOM 7862 C C . GLY A 1 1048 ? -44.617 19.419 29.167 1.00 72.19 1048 GLY A C 1
ATOM 7863 O O . GLY A 1 1048 ? -44.389 19.793 28.019 1.00 72.19 1048 GLY A O 1
ATOM 7864 N N . VAL A 1 1049 ? -43.904 18.464 29.775 1.00 78.69 1049 VAL A N 1
ATOM 7865 C CA . VAL A 1 1049 ? -42.910 17.629 29.086 1.00 78.69 1049 VAL A CA 1
ATOM 7866 C C . VAL A 1 1049 ? -43.581 16.328 28.615 1.00 78.69 1049 VAL A C 1
ATOM 7868 O O . VAL A 1 1049 ? -44.220 15.654 29.424 1.00 78.69 1049 VAL A O 1
ATOM 7871 N N . PRO A 1 1050 ? -43.480 15.950 27.325 1.00 70.75 1050 PRO A N 1
ATOM 7872 C CA . PRO A 1 1050 ? -43.989 14.662 26.852 1.00 70.75 1050 PRO A CA 1
ATOM 7873 C C . PRO A 1 1050 ? -43.231 13.498 27.515 1.00 70.75 1050 PRO A C 1
ATOM 7875 O O . PRO A 1 1050 ? -42.060 13.662 27.852 1.00 70.75 1050 PRO A O 1
ATOM 7878 N N . PRO A 1 1051 ? -43.849 12.313 27.692 1.00 68.44 1051 PRO A N 1
ATOM 7879 C CA . PRO A 1 1051 ? -43.152 11.162 28.252 1.00 68.44 1051 PRO A CA 1
ATOM 7880 C C . PRO A 1 1051 ? -41.926 10.830 27.399 1.00 68.44 1051 PRO A C 1
ATOM 7882 O O . PRO A 1 1051 ? -41.976 10.888 26.167 1.00 68.44 1051 PRO A O 1
ATOM 7885 N N . VAL A 1 1052 ? -40.825 10.502 28.070 1.00 68.56 1052 VAL A N 1
ATOM 7886 C CA . VAL A 1 1052 ? -39.528 10.269 27.437 1.00 68.56 1052 VAL A CA 1
ATOM 7887 C C . VAL A 1 1052 ? -39.029 8.863 27.732 1.00 68.56 1052 VAL A C 1
ATOM 7889 O O . VAL A 1 1052 ? -39.215 8.327 28.822 1.00 68.56 1052 VAL A O 1
ATOM 7892 N N . LEU A 1 1053 ? -38.370 8.270 26.750 1.00 62.00 1053 LEU A N 1
ATOM 7893 C CA . LEU A 1 1053 ? -37.624 7.033 26.867 1.00 62.00 1053 LEU A CA 1
ATOM 7894 C C . LEU A 1 1053 ? -36.144 7.351 26.676 1.00 62.00 1053 LEU A C 1
ATOM 7896 O O . LEU A 1 1053 ? -35.764 7.982 25.691 1.00 62.00 1053 LEU A O 1
ATOM 7900 N N . VAL A 1 1054 ? -35.321 6.931 27.636 1.00 65.00 1054 VAL A N 1
ATOM 7901 C CA . VAL A 1 1054 ? -33.867 7.106 27.584 1.00 65.00 1054 VAL A CA 1
ATOM 7902 C C . VAL A 1 1054 ? -33.275 6.015 26.718 1.00 65.00 1054 VAL A C 1
ATOM 7904 O O . VAL A 1 1054 ? -33.427 4.836 27.025 1.00 65.00 1054 VAL A O 1
ATOM 7907 N N . VAL A 1 1055 ? -32.597 6.418 25.651 1.00 59.31 1055 VAL A N 1
ATOM 7908 C CA . VAL A 1 1055 ? -31.796 5.514 24.820 1.00 59.31 1055 VAL A CA 1
ATOM 7909 C C . VAL A 1 1055 ? -30.376 5.442 25.375 1.00 59.31 1055 VAL A C 1
ATOM 7911 O O . VAL A 1 1055 ? -29.823 4.356 25.508 1.00 59.31 1055 VAL A O 1
ATOM 7914 N N . THR A 1 1056 ? -29.809 6.594 25.749 1.00 61.19 1056 THR A N 1
ATOM 7915 C CA . THR A 1 1056 ? -28.483 6.691 26.372 1.00 61.19 1056 THR A CA 1
ATOM 7916 C C . THR A 1 1056 ? -28.478 7.753 27.471 1.00 61.19 1056 THR A C 1
ATOM 7918 O O . THR A 1 1056 ? -29.127 8.794 27.333 1.00 61.19 1056 THR A O 1
ATOM 7921 N N . LEU A 1 1057 ? -27.760 7.476 28.562 1.00 68.75 1057 LEU A N 1
ATOM 7922 C CA . LEU A 1 1057 ? -27.434 8.430 29.619 1.00 68.75 1057 LEU A CA 1
ATOM 7923 C C . LEU A 1 1057 ? -25.913 8.489 29.723 1.00 68.75 1057 LEU A C 1
ATOM 7925 O O . LEU A 1 1057 ? -25.274 7.499 30.060 1.00 68.75 1057 LEU A O 1
ATOM 7929 N N . ASP A 1 1058 ? -25.353 9.642 29.393 1.00 68.31 1058 ASP A N 1
ATOM 7930 C CA . ASP A 1 1058 ? -23.923 9.905 29.433 1.00 68.31 1058 ASP A CA 1
ATOM 7931 C C . ASP A 1 1058 ? -23.639 10.949 30.513 1.00 68.31 1058 ASP A C 1
ATOM 7933 O O . ASP A 1 1058 ? -24.010 12.116 30.393 1.00 68.31 1058 ASP A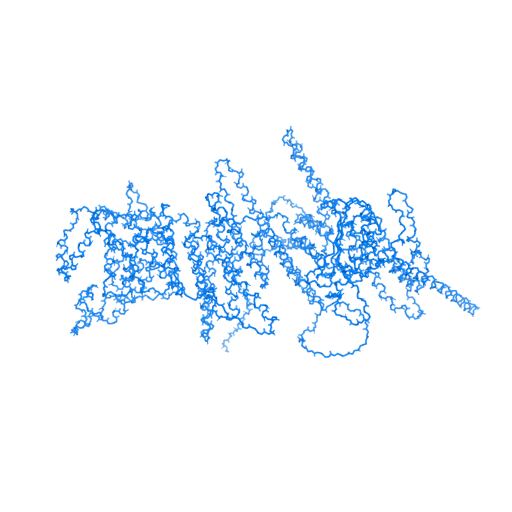 O 1
ATOM 7937 N N . ALA A 1 1059 ? -23.056 10.498 31.615 1.00 73.00 1059 ALA A N 1
ATOM 7938 C CA . ALA A 1 1059 ? -22.638 11.325 32.735 1.00 73.00 1059 ALA A CA 1
ATOM 7939 C C . ALA A 1 1059 ? -21.485 10.628 33.462 1.00 73.00 1059 ALA A C 1
ATOM 7941 O O . ALA A 1 1059 ? -21.251 9.431 33.262 1.00 73.00 1059 ALA A O 1
ATOM 7942 N N . ASP A 1 1060 ? -20.802 11.337 34.363 1.00 69.69 1060 ASP A N 1
ATOM 7943 C CA . ASP A 1 1060 ? -19.840 10.685 35.250 1.00 69.69 1060 ASP A CA 1
ATOM 7944 C C . ASP A 1 1060 ? -20.508 9.534 36.023 1.00 69.69 1060 ASP A C 1
ATOM 7946 O O . ASP A 1 1060 ? -21.727 9.506 36.239 1.00 69.69 1060 ASP A O 1
ATOM 7950 N N . ARG A 1 1061 ? -19.697 8.554 36.423 1.00 65.00 1061 ARG A N 1
ATOM 7951 C CA . ARG A 1 1061 ? -20.175 7.321 37.052 1.00 65.00 1061 ARG A CA 1
ATOM 7952 C C . ARG A 1 1061 ? -21.091 7.589 38.253 1.00 65.00 1061 ARG A C 1
ATOM 7954 O O . ARG A 1 1061 ? -22.111 6.917 38.391 1.00 65.00 1061 ARG A O 1
ATOM 7961 N N . ALA A 1 1062 ? -20.766 8.571 39.094 1.00 67.12 1062 ALA A N 1
ATOM 7962 C CA . ALA A 1 1062 ? -21.552 8.882 40.287 1.00 67.12 1062 ALA A CA 1
ATOM 7963 C C . ALA A 1 1062 ? -22.910 9.505 39.924 1.00 67.12 1062 ALA A C 1
ATOM 7965 O O . ALA A 1 1062 ? -23.941 9.093 40.458 1.00 67.12 1062 ALA A O 1
ATOM 7966 N N . THR A 1 1063 ? -22.934 10.438 38.972 1.00 72.31 1063 THR A N 1
ATOM 7967 C CA . THR A 1 1063 ? -24.171 11.054 38.467 1.00 72.31 1063 THR A CA 1
ATOM 7968 C C . THR A 1 1063 ? -25.067 10.044 37.760 1.00 72.31 1063 THR A C 1
ATOM 7970 O O . THR A 1 1063 ? -26.276 10.019 38.005 1.00 72.31 1063 THR A O 1
ATOM 7973 N N . SER A 1 1064 ? -24.478 9.172 36.938 1.00 64.38 1064 SER A N 1
ATOM 7974 C CA . SER A 1 1064 ? -25.186 8.070 36.289 1.00 64.38 1064 SER A CA 1
ATOM 7975 C C . SER A 1 1064 ? -25.832 7.172 37.339 1.00 64.38 1064 SER A C 1
ATOM 7977 O O . SER A 1 1064 ? -27.055 7.080 37.386 1.00 64.38 1064 SER A O 1
ATOM 7979 N N . LEU A 1 1065 ? -25.050 6.612 38.270 1.00 63.66 1065 LEU A N 1
ATOM 7980 C CA . LEU A 1 1065 ? -25.559 5.760 39.352 1.00 63.66 1065 LEU A CA 1
ATOM 7981 C C . LEU A 1 1065 ? -26.685 6.434 40.155 1.00 63.66 1065 LEU A C 1
ATOM 7983 O O . LEU A 1 1065 ? -27.704 5.793 40.437 1.00 63.66 1065 LEU A O 1
ATOM 7987 N N . ALA A 1 1066 ? -26.535 7.722 40.486 1.00 69.62 1066 ALA A N 1
ATOM 7988 C CA . ALA A 1 1066 ? -27.523 8.497 41.234 1.00 69.62 1066 ALA A CA 1
ATOM 7989 C C . ALA A 1 1066 ? -28.871 8.607 40.502 1.00 69.62 1066 ALA A C 1
ATOM 7991 O O . ALA A 1 1066 ? -29.916 8.295 41.083 1.00 69.62 1066 ALA A O 1
ATOM 7992 N N . VAL A 1 1067 ? -28.859 8.989 39.221 1.00 69.75 1067 VAL A N 1
ATOM 7993 C CA . VAL A 1 1067 ? -30.073 9.080 38.392 1.00 69.75 1067 VAL A CA 1
ATOM 7994 C C . VAL A 1 1067 ? -30.720 7.709 38.218 1.00 69.75 1067 VAL A C 1
ATOM 7996 O O . VAL A 1 1067 ? -31.928 7.539 38.416 1.00 69.75 1067 VAL A O 1
ATOM 7999 N N . CYS A 1 1068 ? -29.896 6.723 37.878 1.00 60.75 1068 CYS A N 1
ATOM 8000 C CA . CYS A 1 1068 ? -30.276 5.348 37.627 1.00 60.75 1068 CYS A CA 1
ATOM 8001 C C . CYS A 1 1068 ? -31.056 4.765 38.815 1.00 60.75 1068 CYS A C 1
ATOM 8003 O O . CYS A 1 1068 ? -32.226 4.382 38.686 1.00 60.75 1068 CYS A O 1
ATOM 8005 N N . ARG A 1 1069 ? -30.472 4.794 40.016 1.00 64.00 1069 ARG A N 1
ATOM 8006 C CA . ARG A 1 1069 ? -31.129 4.220 41.195 1.00 64.00 1069 ARG A CA 1
ATOM 8007 C C . ARG A 1 1069 ? -32.399 4.988 41.588 1.00 64.00 1069 ARG A C 1
ATOM 8009 O O . ARG A 1 1069 ? -33.422 4.349 41.841 1.00 64.00 1069 ARG A O 1
ATOM 8016 N N . ARG A 1 1070 ? -32.417 6.328 41.526 1.00 68.25 1070 ARG A N 1
ATOM 8017 C CA . ARG A 1 1070 ? -33.617 7.134 41.849 1.00 68.25 1070 ARG A CA 1
ATOM 8018 C C . ARG A 1 1070 ? -34.795 6.906 40.892 1.00 68.25 1070 ARG A C 1
ATOM 8020 O O . ARG A 1 1070 ? -35.941 7.067 41.307 1.00 68.25 1070 ARG A O 1
ATOM 8027 N N . CYS A 1 1071 ? -34.562 6.543 39.633 1.00 62.50 1071 CYS A N 1
ATOM 8028 C CA . CYS A 1 1071 ? -35.641 6.376 38.649 1.00 62.50 1071 CYS A CA 1
ATOM 8029 C C . CYS A 1 1071 ? -36.270 4.977 38.630 1.00 62.50 1071 CYS A C 1
ATOM 8031 O O . CYS A 1 1071 ? -37.422 4.830 38.211 1.00 62.50 1071 CYS A O 1
ATOM 8033 N N . ARG A 1 1072 ? -35.530 3.937 39.041 1.00 60.84 1072 ARG A N 1
ATOM 8034 C CA . ARG A 1 1072 ? -35.937 2.535 38.823 1.00 60.84 1072 ARG A CA 1
ATOM 8035 C C . ARG A 1 1072 ? -36.065 1.687 40.083 1.00 60.84 1072 ARG A C 1
ATOM 8037 O O . ARG A 1 1072 ? -36.708 0.641 39.997 1.00 60.84 1072 ARG A O 1
ATOM 8044 N N . ILE A 1 1073 ? -35.638 2.177 41.256 1.00 63.44 1073 ILE A N 1
ATOM 8045 C CA . ILE A 1 1073 ? -36.013 1.582 42.556 1.00 63.44 1073 ILE A CA 1
ATOM 8046 C C . ILE A 1 1073 ? -37.528 1.355 42.621 1.00 63.44 1073 ILE A C 1
ATOM 8048 O O . ILE A 1 1073 ? -37.968 0.266 42.971 1.00 63.44 1073 ILE A O 1
ATOM 8052 N N . GLY A 1 1074 ? -38.344 2.306 42.152 1.00 63.09 1074 GLY A N 1
ATOM 8053 C CA . GLY A 1 1074 ? -39.795 2.125 42.140 1.00 63.09 1074 GLY A CA 1
ATOM 8054 C C . GLY A 1 1074 ? -40.349 1.109 41.152 1.00 63.09 1074 GLY A C 1
ATOM 8055 O O . GLY A 1 1074 ? -41.443 0.587 41.354 1.00 63.09 1074 GLY A O 1
ATOM 8056 N N . GLN A 1 1075 ? -39.617 0.761 40.098 1.00 63.19 1075 GLN A N 1
ATOM 8057 C CA . GLN A 1 1075 ? -40.021 -0.338 39.224 1.00 63.19 1075 GLN A CA 1
ATOM 8058 C C . GLN A 1 1075 ? -39.696 -1.690 39.846 1.00 63.19 1075 GLN A C 1
ATOM 8060 O O . GLN A 1 1075 ? -40.519 -2.600 39.777 1.00 63.19 1075 GLN A O 1
ATOM 8065 N N . ILE A 1 1076 ? -38.546 -1.784 40.509 1.00 61.34 1076 ILE A N 1
ATOM 8066 C CA . ILE A 1 1076 ? -38.121 -2.992 41.208 1.00 61.34 1076 ILE A CA 1
ATOM 8067 C C . ILE A 1 1076 ? -39.030 -3.251 42.411 1.00 61.34 1076 ILE A C 1
ATOM 8069 O O . ILE A 1 1076 ? -39.571 -4.343 42.532 1.00 61.34 1076 ILE A O 1
ATOM 8073 N N . VAL A 1 1077 ? -39.340 -2.226 43.211 1.00 65.81 1077 VAL A N 1
ATOM 8074 C CA . VAL A 1 1077 ? -40.327 -2.313 44.301 1.00 65.81 1077 VAL A CA 1
ATOM 8075 C C . VAL A 1 1077 ? -41.696 -2.770 43.786 1.00 65.81 1077 VAL A C 1
ATOM 8077 O O . VAL A 1 1077 ? -42.334 -3.609 44.416 1.00 65.81 1077 VAL A O 1
ATOM 8080 N N . ARG A 1 1078 ? -42.142 -2.290 42.616 1.00 67.31 1078 ARG A N 1
ATOM 8081 C CA . ARG A 1 1078 ? -43.383 -2.780 41.992 1.00 67.31 1078 ARG A CA 1
ATOM 8082 C C . ARG A 1 1078 ? -43.302 -4.251 41.584 1.00 67.31 1078 ARG A C 1
ATOM 8084 O O . ARG A 1 1078 ? -44.271 -4.970 41.801 1.00 67.31 1078 ARG A O 1
ATOM 8091 N N . ARG A 1 1079 ? -42.180 -4.706 41.014 1.00 64.50 1079 ARG A N 1
ATOM 8092 C CA . ARG A 1 1079 ? -41.967 -6.126 40.677 1.00 64.50 1079 ARG A CA 1
ATOM 8093 C C . ARG A 1 1079 ? -41.977 -6.997 41.933 1.00 64.50 1079 ARG A C 1
ATOM 8095 O O . ARG A 1 1079 ? -42.664 -8.012 41.953 1.00 64.50 1079 ARG A O 1
ATOM 8102 N N . CYS A 1 1080 ? -41.320 -6.549 43.000 1.00 65.38 1080 CYS A N 1
ATOM 8103 C CA . CYS A 1 1080 ? -41.334 -7.212 44.301 1.00 65.38 1080 CYS A CA 1
ATOM 8104 C C . CYS A 1 1080 ? -42.748 -7.267 44.905 1.00 65.38 1080 CYS A C 1
ATOM 8106 O O . CYS A 1 1080 ? -43.164 -8.315 45.391 1.00 65.38 1080 CYS A O 1
ATOM 8108 N N . ALA A 1 1081 ? -43.523 -6.181 44.814 1.00 67.62 1081 ALA A N 1
ATOM 8109 C CA . ALA A 1 1081 ? -44.909 -6.138 45.284 1.00 67.62 1081 ALA A CA 1
ATOM 8110 C C . ALA A 1 1081 ? -45.840 -7.053 44.466 1.00 67.62 1081 ALA A C 1
ATOM 8112 O O . ALA A 1 1081 ? -46.671 -7.756 45.037 1.00 67.62 1081 ALA A O 1
ATOM 8113 N N . ALA A 1 1082 ? -45.678 -7.103 43.140 1.00 67.00 1082 ALA A N 1
ATOM 8114 C CA . ALA A 1 1082 ? -46.427 -8.014 42.271 1.00 67.00 1082 ALA A CA 1
ATOM 8115 C C . ALA A 1 1082 ? -46.093 -9.490 42.551 1.00 67.00 1082 ALA A C 1
ATOM 8117 O O . ALA A 1 1082 ? -46.978 -10.352 42.557 1.00 67.00 1082 ALA A O 1
ATOM 8118 N N . LEU A 1 1083 ? -44.819 -9.786 42.816 1.00 64.88 1083 LEU A N 1
ATOM 8119 C CA . LEU A 1 1083 ? -44.372 -11.125 43.178 1.00 64.88 1083 LEU A CA 1
ATOM 8120 C C . LEU A 1 1083 ? -44.918 -11.542 44.545 1.00 64.88 1083 LEU A C 1
ATOM 8122 O O . LEU A 1 1083 ? -45.461 -12.635 44.682 1.00 64.88 1083 LEU A O 1
ATOM 8126 N N . ARG A 1 1084 ? -44.856 -10.652 45.537 1.00 69.69 1084 ARG A N 1
ATOM 8127 C CA . ARG A 1 1084 ? -45.443 -10.896 46.854 1.00 69.69 1084 ARG A CA 1
ATOM 8128 C C . ARG A 1 1084 ? -46.946 -11.138 46.777 1.00 69.69 1084 ARG A C 1
ATOM 8130 O O . ARG A 1 1084 ? -47.441 -12.085 47.383 1.00 69.69 1084 ARG A O 1
ATOM 8137 N N . LEU A 1 1085 ? -47.670 -10.329 46.003 1.00 71.94 1085 LEU A N 1
ATOM 8138 C CA . LEU A 1 1085 ? -49.093 -10.546 45.740 1.00 71.94 1085 LEU A CA 1
ATOM 8139 C C . LEU A 1 1085 ? -49.345 -11.955 45.180 1.00 71.94 1085 LEU A C 1
ATOM 8141 O O . LEU A 1 1085 ? -50.317 -12.609 45.561 1.00 71.94 1085 LEU A O 1
ATOM 8145 N N . SER A 1 1086 ? -48.451 -12.437 44.315 1.00 65.75 1086 SER A N 1
ATOM 8146 C CA . SER A 1 1086 ? -48.511 -13.789 43.753 1.00 65.75 1086 SER A CA 1
ATOM 8147 C C . SER A 1 1086 ? -48.228 -14.864 44.812 1.00 65.75 1086 SER A C 1
ATOM 8149 O O . SER A 1 1086 ? -49.015 -15.800 44.931 1.00 65.75 1086 SER A O 1
ATOM 8151 N N . LEU A 1 1087 ? -47.190 -14.699 45.643 1.00 65.38 1087 LEU A N 1
ATOM 8152 C CA . LEU A 1 1087 ? -46.847 -15.597 46.761 1.00 65.38 1087 LEU A CA 1
ATOM 8153 C C . LEU A 1 1087 ? -47.996 -15.729 47.774 1.00 65.38 1087 LEU A C 1
ATOM 8155 O O . LEU A 1 1087 ? -48.394 -16.836 48.142 1.00 65.38 1087 LEU A O 1
ATOM 8159 N N . VAL A 1 1088 ? -48.603 -14.607 48.169 1.00 68.75 1088 VAL A N 1
ATOM 8160 C CA . VAL A 1 1088 ? -49.806 -14.605 49.015 1.00 68.75 1088 VAL A CA 1
ATOM 8161 C C . VAL A 1 1088 ? -50.989 -15.225 48.268 1.00 68.75 1088 VAL A C 1
ATOM 8163 O O . VAL A 1 1088 ? -51.774 -15.957 48.864 1.00 68.75 1088 VAL A O 1
ATOM 8166 N N . GLY A 1 1089 ? -51.105 -15.021 46.955 1.00 66.94 1089 GLY A N 1
ATOM 8167 C CA . GLY A 1 1089 ? -52.092 -15.685 46.099 1.00 66.94 1089 GLY A CA 1
ATOM 8168 C C . GLY A 1 1089 ? -52.048 -17.217 46.149 1.00 66.94 1089 GLY A C 1
ATOM 8169 O O . GLY A 1 1089 ? -53.111 -17.836 46.097 1.00 66.94 1089 GLY A O 1
ATOM 8170 N N . PHE A 1 1090 ? -50.863 -17.803 46.329 1.00 61.56 1090 PHE A N 1
ATOM 8171 C CA . PHE A 1 1090 ? -50.635 -19.245 46.496 1.00 61.56 1090 PHE A CA 1
ATOM 8172 C C . PHE A 1 1090 ? -50.806 -19.750 47.935 1.00 61.56 1090 PHE A C 1
ATOM 8174 O O . PHE A 1 1090 ? -50.638 -20.935 48.210 1.00 61.56 1090 PHE A O 1
ATOM 8181 N N . GLY A 1 1091 ? -51.181 -18.874 48.866 1.00 62.53 1091 GLY A N 1
ATOM 8182 C CA . GLY A 1 1091 ? -51.534 -19.277 50.218 1.00 62.53 1091 GLY A CA 1
ATOM 8183 C C . GLY A 1 1091 ? -50.435 -19.094 51.253 1.00 62.53 1091 GLY A C 1
ATOM 8184 O O . GLY A 1 1091 ? -50.627 -19.614 52.347 1.00 62.53 1091 GLY A O 1
ATOM 8185 N N . LEU A 1 1092 ? -49.346 -18.362 50.986 1.00 62.28 1092 LEU A N 1
ATOM 8186 C CA . LEU A 1 1092 ? -48.440 -17.888 52.045 1.00 62.28 1092 LEU A CA 1
ATOM 8187 C C . LEU A 1 1092 ? -49.135 -16.878 52.970 1.00 62.28 1092 LEU A C 1
ATOM 8189 O O . LEU A 1 1092 ? -50.092 -16.193 52.592 1.00 62.28 1092 LEU A O 1
ATOM 8193 N N . ASP A 1 1093 ? -48.662 -16.820 54.212 1.00 65.50 1093 ASP A N 1
ATOM 8194 C CA . ASP A 1 1093 ? -49.042 -15.754 55.134 1.00 65.50 1093 ASP A CA 1
ATOM 8195 C C . ASP A 1 1093 ? -48.325 -14.465 54.706 1.00 65.50 1093 ASP A C 1
ATOM 8197 O O . ASP A 1 1093 ? -47.141 -14.513 54.389 1.00 65.50 1093 ASP A O 1
ATOM 8201 N N . ALA A 1 1094 ? -49.022 -13.328 54.666 1.00 64.38 1094 ALA A N 1
ATOM 8202 C CA . ALA A 1 1094 ? -48.390 -12.065 54.286 1.00 64.38 1094 ALA A CA 1
ATOM 8203 C C . ALA A 1 1094 ? -47.360 -11.610 55.332 1.00 64.38 1094 ALA A C 1
ATOM 8205 O O . ALA A 1 1094 ? -46.486 -10.820 54.985 1.00 64.38 1094 ALA A O 1
ATOM 8206 N N . ASP A 1 1095 ? -47.455 -12.133 56.559 1.00 62.09 1095 ASP A N 1
ATOM 8207 C CA . ASP A 1 1095 ? -46.572 -11.823 57.684 1.00 62.09 1095 ASP A CA 1
ATOM 8208 C C . ASP A 1 1095 ? -45.524 -12.928 57.949 1.00 62.09 1095 ASP A C 1
ATOM 8210 O O . ASP A 1 1095 ? -44.785 -12.850 58.931 1.00 62.09 1095 ASP A O 1
ATOM 8214 N N . SER A 1 1096 ? -45.450 -13.989 57.128 1.00 61.97 1096 SER A N 1
ATOM 8215 C CA . SER A 1 1096 ? -44.384 -14.995 57.285 1.00 61.97 1096 SER A CA 1
ATOM 8216 C C . SER A 1 1096 ? -43.041 -14.455 56.805 1.00 61.97 1096 SER A C 1
ATOM 8218 O O . SER A 1 1096 ? -43.002 -13.749 55.798 1.00 61.97 1096 SER A O 1
ATOM 8220 N N . GLU A 1 1097 ? -41.945 -14.865 57.456 1.00 56.91 1097 GLU A N 1
ATOM 8221 C CA . GLU A 1 1097 ? -40.573 -14.535 57.028 1.00 56.91 1097 GLU A CA 1
ATOM 8222 C C . GLU A 1 1097 ? -40.350 -14.859 55.539 1.00 56.91 1097 GLU A C 1
ATOM 8224 O O . GLU A 1 1097 ? -39.796 -14.036 54.817 1.00 56.91 1097 GLU A O 1
ATOM 8229 N N . ASP A 1 1098 ? -40.926 -15.966 55.053 1.00 51.50 1098 ASP A N 1
ATOM 8230 C CA . ASP A 1 1098 ? -40.854 -16.412 53.655 1.00 51.50 1098 ASP A CA 1
ATOM 8231 C C . ASP A 1 1098 ? -41.608 -15.503 52.656 1.00 51.50 1098 ASP A C 1
ATOM 8233 O O . ASP A 1 1098 ? -41.345 -15.545 51.465 1.00 51.50 1098 ASP A O 1
ATOM 8237 N N . ALA A 1 1099 ? -42.561 -14.670 53.080 1.00 57.00 1099 ALA A N 1
ATOM 8238 C CA . ALA A 1 1099 ? -43.256 -13.720 52.192 1.00 57.00 1099 ALA A CA 1
ATOM 8239 C C . ALA A 1 1099 ? -42.681 -12.291 52.283 1.00 57.00 1099 ALA A C 1
ATOM 8241 O O . ALA A 1 1099 ? -43.058 -11.422 51.487 1.00 57.00 1099 ALA A O 1
ATOM 8242 N N . GLY A 1 1100 ? -41.776 -12.066 53.246 1.00 56.88 1100 GLY A N 1
ATOM 8243 C CA . GLY A 1 1100 ? -41.251 -10.764 53.658 1.00 56.88 1100 GLY A CA 1
ATOM 8244 C C . GLY A 1 1100 ? -42.244 -9.940 54.493 1.00 56.88 1100 GLY A C 1
ATOM 8245 O O . GLY A 1 1100 ? -43.454 -10.005 54.283 1.00 56.88 1100 GLY A O 1
ATOM 8246 N N . SER A 1 1101 ? -41.749 -9.108 55.421 1.00 58.69 1101 SER A N 1
ATOM 8247 C CA . SER A 1 1101 ? -42.547 -8.059 56.093 1.00 58.69 1101 SER A CA 1
ATOM 8248 C C . SER A 1 1101 ? -43.112 -7.065 55.073 1.00 58.69 1101 SER A C 1
ATOM 8250 O O . SER A 1 1101 ? -42.646 -7.038 53.933 1.00 58.69 1101 SER A O 1
ATOM 8252 N N . GLN A 1 1102 ? -44.169 -6.301 55.407 1.00 63.25 1102 GLN A N 1
ATOM 8253 C CA . GLN A 1 1102 ? -44.824 -5.357 54.472 1.00 63.25 1102 GLN A CA 1
ATOM 8254 C C . GLN A 1 1102 ? -43.765 -4.575 53.681 1.00 63.25 1102 GLN A C 1
ATOM 8256 O O . GLN A 1 1102 ? -42.882 -3.975 54.287 1.00 63.25 1102 GLN A O 1
ATOM 8261 N N . LEU A 1 1103 ? -43.795 -4.609 52.339 1.00 61.22 1103 LEU A N 1
ATOM 8262 C CA . LEU A 1 1103 ? -42.725 -3.998 51.529 1.00 61.22 1103 LEU A CA 1
ATOM 8263 C C . LEU A 1 1103 ? -42.650 -2.508 51.850 1.00 61.22 1103 LEU A C 1
ATOM 8265 O O . LEU A 1 1103 ? -41.576 -1.925 51.887 1.00 61.22 1103 LEU A O 1
ATOM 8269 N N . VAL A 1 1104 ? -43.803 -1.918 52.157 1.00 59.91 1104 VAL A N 1
ATOM 8270 C CA . VAL A 1 1104 ? -43.939 -0.549 52.645 1.00 59.91 1104 VAL A CA 1
ATOM 8271 C C . VAL A 1 1104 ? -43.257 -0.342 54.001 1.00 59.91 1104 VAL A C 1
ATOM 8273 O O . VAL A 1 1104 ? -42.644 0.699 54.176 1.00 59.91 1104 VAL A O 1
ATOM 8276 N N . GLU A 1 1105 ? -43.304 -1.300 54.932 1.00 60.66 1105 GLU A N 1
ATOM 8277 C CA . GLU A 1 1105 ? -42.602 -1.220 56.224 1.00 60.66 1105 GLU A CA 1
ATOM 8278 C C . GLU A 1 1105 ? -41.084 -1.370 56.050 1.00 60.66 1105 GLU A C 1
ATOM 8280 O O . GLU A 1 1105 ? -40.343 -0.544 56.571 1.00 60.66 1105 GLU A O 1
ATOM 8285 N N . ILE A 1 1106 ? -40.616 -2.324 55.234 1.00 55.41 1106 ILE A N 1
ATOM 8286 C CA . ILE A 1 1106 ? -39.181 -2.513 54.925 1.00 55.41 1106 ILE A CA 1
ATOM 8287 C C . ILE A 1 1106 ? -38.587 -1.263 54.261 1.00 55.41 1106 ILE A C 1
ATOM 8289 O O . ILE A 1 1106 ? -37.465 -0.859 54.551 1.00 55.41 1106 ILE A O 1
ATOM 8293 N N . LEU A 1 1107 ? -39.341 -0.637 53.355 1.00 54.91 1107 LEU A N 1
ATOM 8294 C CA . LEU A 1 1107 ? -38.922 0.583 52.660 1.00 54.91 1107 LEU A CA 1
ATOM 8295 C C . LEU A 1 1107 ? -39.117 1.852 53.511 1.00 54.91 1107 LEU A C 1
ATOM 8297 O O . LEU A 1 1107 ? -38.590 2.909 53.158 1.00 54.91 1107 LEU A O 1
ATOM 8301 N N . ALA A 1 1108 ? -39.881 1.776 54.603 1.00 51.91 1108 ALA A N 1
ATOM 8302 C CA . ALA A 1 1108 ? -40.109 2.884 55.528 1.00 51.91 1108 ALA A CA 1
ATOM 8303 C C . ALA A 1 1108 ? -39.218 2.827 56.780 1.00 51.91 1108 ALA A C 1
ATOM 8305 O O . ALA A 1 1108 ? -39.086 3.853 57.452 1.00 51.91 1108 ALA A O 1
ATOM 8306 N N . GLU A 1 1109 ? -38.624 1.674 57.106 1.00 51.56 1109 GLU A N 1
ATOM 8307 C CA . GLU A 1 1109 ? -37.800 1.505 58.302 1.00 51.56 1109 GLU A CA 1
ATOM 8308 C C . GLU A 1 1109 ? -36.496 2.325 58.224 1.00 51.56 1109 GLU A C 1
ATOM 8310 O O . GLU A 1 1109 ? -35.701 2.158 57.296 1.00 51.56 1109 GLU A O 1
ATOM 8315 N N . PRO A 1 1110 ? -36.224 3.199 59.213 1.00 45.56 1110 PRO A N 1
ATOM 8316 C CA . PRO A 1 1110 ? -34.929 3.847 59.342 1.00 45.56 1110 PRO A CA 1
ATOM 8317 C C . PRO A 1 1110 ? -33.934 2.809 59.867 1.00 45.56 1110 PRO A C 1
ATOM 8319 O O . PRO A 1 1110 ? -34.103 2.293 60.972 1.00 45.56 1110 PRO A O 1
ATOM 8322 N N . ALA A 1 1111 ? -32.903 2.483 59.086 1.00 42.28 1111 ALA A N 1
ATOM 8323 C CA . ALA A 1 1111 ? -31.887 1.506 59.471 1.00 42.28 1111 ALA A CA 1
ATOM 8324 C C . ALA A 1 1111 ? -31.239 1.881 60.820 1.00 42.28 1111 ALA A C 1
ATOM 8326 O O . ALA A 1 1111 ? -30.378 2.755 60.918 1.00 42.28 1111 ALA A O 1
ATOM 8327 N N . GLY A 1 1112 ? -31.663 1.208 61.888 1.00 42.41 1112 GLY A N 1
ATOM 8328 C CA . GLY A 1 1112 ? -31.126 1.372 63.229 1.00 42.41 1112 GLY A CA 1
ATOM 8329 C C . GLY A 1 1112 ? -29.839 0.577 63.421 1.00 42.41 1112 GLY A C 1
ATOM 8330 O O . GLY A 1 1112 ? -29.862 -0.455 64.081 1.00 42.41 1112 GLY A O 1
ATOM 8331 N N . VAL A 1 1113 ? -28.708 1.065 62.902 1.00 35.91 1113 VAL A N 1
ATOM 8332 C CA . VAL A 1 1113 ? -27.372 0.685 63.396 1.00 35.91 1113 VAL A CA 1
ATOM 8333 C C . VAL A 1 1113 ? -26.496 1.936 63.451 1.00 35.91 1113 VAL A C 1
ATOM 8335 O O . VAL A 1 1113 ? -26.176 2.544 62.437 1.00 35.91 1113 VAL A O 1
ATOM 8338 N N . SER A 1 1114 ? -26.144 2.338 64.673 1.00 38.28 1114 SER A N 1
ATOM 8339 C CA . SER A 1 1114 ? -25.310 3.497 64.997 1.00 38.28 1114 SER A CA 1
ATOM 8340 C C . SER A 1 1114 ? -24.032 3.592 64.161 1.00 38.28 1114 SER A C 1
ATOM 8342 O O . SER A 1 1114 ? -23.176 2.714 64.249 1.00 38.28 1114 SER A O 1
ATOM 8344 N N . GLY A 1 1115 ? -23.832 4.735 63.499 1.00 34.28 1115 GLY A N 1
ATOM 8345 C CA . GLY A 1 1115 ? -22.504 5.179 63.076 1.00 34.28 1115 GLY A CA 1
ATOM 8346 C C . GLY A 1 1115 ? -22.477 6.068 61.835 1.00 34.28 1115 GLY A C 1
ATOM 8347 O O . GLY A 1 1115 ? -22.283 5.564 60.743 1.00 34.28 1115 GLY A O 1
ATOM 8348 N N . ALA A 1 1116 ? -22.535 7.383 62.070 1.00 30.56 1116 ALA A N 1
ATOM 8349 C CA . ALA A 1 1116 ? -22.170 8.490 61.176 1.00 30.56 1116 ALA A CA 1
ATOM 8350 C C . ALA A 1 1116 ? -23.124 8.839 60.009 1.00 30.56 1116 ALA A C 1
ATOM 8352 O O . ALA A 1 1116 ? -23.232 8.139 59.013 1.00 30.56 1116 ALA A O 1
ATOM 8353 N N . ASN A 1 1117 ? -23.753 10.011 60.177 1.00 44.66 1117 ASN A N 1
ATOM 8354 C CA . ASN A 1 1117 ? -24.413 10.881 59.199 1.00 44.66 1117 ASN A CA 1
ATOM 8355 C C . ASN A 1 1117 ? -24.102 10.583 57.722 1.00 44.66 1117 ASN A C 1
ATOM 8357 O O . ASN A 1 1117 ? -22.958 10.775 57.320 1.00 44.66 1117 ASN A O 1
ATOM 8361 N N . LEU A 1 1118 ? -25.134 10.290 56.919 1.00 35.16 1118 LEU A N 1
ATOM 8362 C CA . LEU A 1 1118 ? -25.502 11.045 55.705 1.00 35.16 1118 LEU A CA 1
ATOM 8363 C C . LEU A 1 1118 ? -26.701 10.376 54.990 1.00 35.16 1118 LEU A C 1
ATOM 8365 O O . LEU A 1 1118 ? -26.552 9.315 54.398 1.00 35.16 1118 LEU A O 1
ATOM 8369 N N . LEU A 1 1119 ? -27.842 11.088 55.024 1.00 37.09 1119 LEU A N 1
ATOM 8370 C CA . LEU A 1 1119 ? -29.165 10.871 54.396 1.00 37.09 1119 LEU A CA 1
ATOM 8371 C C . LEU A 1 1119 ? -30.217 10.062 55.191 1.00 37.09 1119 LEU A C 1
ATOM 8373 O O . LEU A 1 1119 ? -30.380 8.860 55.022 1.00 37.09 1119 LEU A O 1
ATOM 8377 N N . ASP A 1 1120 ? -31.014 10.798 55.978 1.00 37.25 1120 ASP A N 1
ATOM 8378 C CA . ASP A 1 1120 ? -32.320 10.426 56.563 1.00 37.25 1120 ASP A CA 1
ATOM 8379 C C . ASP A 1 1120 ? -33.422 10.197 55.489 1.00 37.25 1120 ASP A C 1
ATOM 8381 O O . ASP A 1 1120 ? -34.510 10.766 55.562 1.00 37.25 1120 ASP A O 1
ATOM 8385 N N . SER A 1 1121 ? -33.168 9.419 54.434 1.00 45.91 1121 SER A N 1
ATOM 8386 C CA . SER A 1 1121 ? -34.092 9.322 53.290 1.00 45.91 1121 SER A CA 1
ATOM 8387 C C . SER A 1 1121 ? -35.015 8.105 53.362 1.00 45.91 1121 SER A C 1
ATOM 8389 O O . SER A 1 1121 ? -34.577 6.961 53.251 1.00 45.91 1121 SER A O 1
ATOM 8391 N N . HIS A 1 1122 ? -36.320 8.361 53.454 1.00 51.56 1122 HIS A N 1
ATOM 8392 C CA . HIS A 1 1122 ? -37.370 7.370 53.241 1.00 51.56 1122 HIS A CA 1
ATOM 8393 C C . HIS A 1 1122 ? -37.315 6.856 51.792 1.00 51.56 1122 HIS A C 1
ATOM 8395 O O . HIS A 1 1122 ? -37.607 7.599 50.858 1.00 51.56 1122 HIS A O 1
ATOM 8401 N N . MET A 1 1123 ? -37.003 5.572 51.575 1.00 51.09 1123 MET A N 1
ATOM 8402 C CA . MET A 1 1123 ? -36.977 4.949 50.235 1.00 51.09 1123 MET A CA 1
ATOM 8403 C C . MET A 1 1123 ? -38.305 5.105 49.465 1.00 51.09 1123 MET A C 1
ATOM 8405 O O . MET A 1 1123 ? -38.327 5.036 48.236 1.00 51.09 1123 MET A O 1
ATOM 8409 N N . LEU A 1 1124 ? -39.409 5.358 50.176 1.00 54.03 1124 LEU A N 1
ATOM 8410 C CA . LEU A 1 1124 ? -40.716 5.720 49.617 1.00 54.03 1124 LEU A CA 1
ATOM 8411 C C . LEU A 1 1124 ? -40.695 7.008 48.772 1.00 54.03 1124 LEU A C 1
ATOM 8413 O O . LEU A 1 1124 ? -41.467 7.106 47.823 1.00 54.03 1124 LEU A O 1
ATOM 8417 N N . GLU A 1 1125 ? -39.801 7.960 49.052 1.00 54.09 1125 GLU A N 1
ATOM 8418 C CA . GLU A 1 1125 ? -39.639 9.208 48.279 1.00 54.09 1125 GLU A CA 1
ATOM 8419 C C . GLU A 1 1125 ? -39.056 8.965 46.874 1.00 54.09 1125 GLU A C 1
ATOM 8421 O O . GLU A 1 1125 ? -39.130 9.816 45.984 1.00 54.09 1125 GLU A O 1
ATOM 8426 N N . LEU A 1 1126 ? -38.496 7.773 46.645 1.00 54.47 1126 LEU A N 1
ATOM 8427 C CA . LEU A 1 1126 ? -37.971 7.344 45.349 1.00 54.47 1126 LEU A CA 1
ATOM 8428 C C . LEU A 1 1126 ? -39.062 6.766 44.434 1.00 54.47 1126 LEU A C 1
ATOM 8430 O O . LEU A 1 1126 ? -38.808 6.547 43.246 1.00 54.47 1126 LEU A O 1
ATOM 8434 N N . LEU A 1 1127 ? -40.269 6.528 44.962 1.00 58.44 1127 LEU A N 1
ATOM 8435 C CA . LEU A 1 1127 ? -41.439 6.110 44.194 1.00 58.44 1127 LEU A CA 1
ATOM 8436 C C . LEU A 1 1127 ? -42.157 7.344 43.640 1.00 58.44 1127 LEU A C 1
ATOM 8438 O O . LEU A 1 1127 ? -42.560 8.221 44.401 1.00 58.44 1127 LEU A O 1
ATOM 8442 N N . SER A 1 1128 ? -42.393 7.390 42.324 1.00 58.75 1128 SER A N 1
ATOM 8443 C CA . SER A 1 1128 ? -43.327 8.387 41.770 1.00 58.75 1128 SER A CA 1
ATOM 8444 C C . SER A 1 1128 ? -44.707 8.249 42.424 1.00 58.75 1128 SER A C 1
ATOM 8446 O O . SER A 1 1128 ? -45.088 7.130 42.785 1.00 58.75 1128 SER A O 1
ATOM 8448 N N . PRO A 1 1129 ? -45.527 9.313 42.511 1.00 58.62 1129 PRO A N 1
ATOM 8449 C CA . PRO A 1 1129 ? -46.880 9.217 43.059 1.00 58.62 1129 PRO A CA 1
ATOM 8450 C C . PRO A 1 1129 ? -47.725 8.115 42.397 1.00 58.62 1129 PRO A C 1
ATOM 8452 O O . PRO A 1 1129 ? -48.494 7.428 43.067 1.00 58.62 1129 PRO A O 1
ATOM 8455 N N . ALA A 1 1130 ? -47.538 7.888 41.091 1.00 60.59 1130 ALA A N 1
ATOM 8456 C CA . ALA A 1 1130 ? -48.203 6.819 40.350 1.00 60.59 1130 ALA A CA 1
ATOM 8457 C C . ALA A 1 1130 ? -47.663 5.419 40.699 1.00 60.59 1130 ALA A C 1
ATOM 8459 O O . ALA A 1 1130 ? -48.444 4.483 40.871 1.00 60.59 1130 ALA A O 1
ATOM 8460 N N . GLN A 1 1131 ? -46.341 5.259 40.827 1.00 63.97 1131 GLN A N 1
ATOM 8461 C CA . GLN A 1 1131 ? -45.738 3.995 41.264 1.00 63.97 1131 GLN A CA 1
ATOM 8462 C C . GLN A 1 1131 ? -46.109 3.676 42.710 1.00 63.97 1131 GLN A C 1
ATOM 8464 O O . GLN A 1 1131 ? -46.457 2.537 42.993 1.00 63.97 1131 GLN A O 1
ATOM 8469 N N . LEU A 1 1132 ? -46.097 4.669 43.600 1.00 64.50 1132 LEU A N 1
ATOM 8470 C CA . LEU A 1 1132 ? -46.529 4.536 44.986 1.00 64.50 1132 LEU A CA 1
ATOM 8471 C C . LEU A 1 1132 ? -48.001 4.120 45.053 1.00 64.50 1132 LEU A C 1
ATOM 8473 O O . LEU A 1 1132 ? -48.324 3.175 45.761 1.00 64.50 1132 LEU A O 1
ATOM 8477 N N . ALA A 1 1133 ? -48.882 4.743 44.265 1.00 64.50 1133 ALA A N 1
ATOM 8478 C CA . ALA A 1 1133 ? -50.283 4.335 44.183 1.00 64.50 1133 ALA A CA 1
ATOM 8479 C C . ALA A 1 1133 ? -50.441 2.879 43.711 1.00 64.50 1133 ALA A C 1
ATOM 8481 O O . ALA A 1 1133 ? -51.253 2.144 44.266 1.00 64.50 1133 ALA A O 1
ATOM 8482 N N . GLN A 1 1134 ? -49.645 2.437 42.732 1.00 64.94 1134 GLN A N 1
ATOM 8483 C CA . GLN A 1 1134 ? -49.644 1.043 42.273 1.00 64.94 1134 GLN A CA 1
ATOM 8484 C C . GLN A 1 1134 ? -49.090 0.072 43.319 1.00 64.94 1134 GLN A C 1
ATOM 8486 O O . GLN A 1 1134 ? -49.652 -1.004 43.493 1.00 64.94 1134 GLN A O 1
ATOM 8491 N N . VAL A 1 1135 ? -48.017 0.432 44.026 1.00 67.75 1135 VAL A N 1
ATOM 8492 C CA . VAL A 1 1135 ? -47.466 -0.374 45.128 1.00 67.75 1135 VAL A CA 1
ATOM 8493 C C . VAL A 1 1135 ? -48.493 -0.492 46.249 1.00 67.75 1135 VAL A C 1
ATOM 8495 O O . VAL A 1 1135 ? -48.788 -1.600 46.673 1.00 67.75 1135 VAL A O 1
ATOM 8498 N N . LEU A 1 1136 ? -49.115 0.617 46.656 1.00 68.69 1136 LEU A N 1
ATOM 8499 C CA . LEU A 1 1136 ? -50.187 0.630 47.653 1.00 68.69 1136 LEU A CA 1
ATOM 8500 C C . LEU A 1 1136 ? -51.412 -0.172 47.196 1.00 68.69 1136 LEU A C 1
ATOM 8502 O O . LEU A 1 1136 ? -52.043 -0.841 48.007 1.00 68.69 1136 LEU A O 1
ATOM 8506 N N . GLN A 1 1137 ? -51.741 -0.146 45.902 1.00 72.38 1137 GLN A N 1
ATOM 8507 C CA . GLN A 1 1137 ? -52.807 -0.971 45.335 1.00 72.38 1137 GLN A CA 1
ATOM 8508 C C . GLN A 1 1137 ? -52.448 -2.461 45.371 1.00 72.38 1137 GLN A C 1
ATOM 8510 O O . GLN A 1 1137 ? -53.289 -3.277 45.741 1.00 72.38 1137 GLN A O 1
ATOM 8515 N N . MET A 1 1138 ? -51.218 -2.827 45.006 1.00 71.81 1138 MET A N 1
ATOM 8516 C CA . MET A 1 1138 ? -50.743 -4.210 45.087 1.00 71.81 1138 MET A CA 1
ATOM 8517 C C . MET A 1 1138 ? -50.678 -4.696 46.535 1.00 71.81 1138 MET A C 1
ATOM 8519 O O . MET A 1 1138 ? -51.077 -5.824 46.800 1.00 71.81 1138 MET A O 1
ATOM 8523 N N . GLU A 1 1139 ? -50.277 -3.848 47.480 1.00 71.50 1139 GLU A N 1
ATOM 8524 C CA . GLU A 1 1139 ? -50.295 -4.145 48.918 1.00 71.50 1139 GLU A CA 1
ATOM 8525 C C . GLU A 1 1139 ? -51.720 -4.306 49.456 1.00 71.50 1139 GLU A C 1
ATOM 8527 O O . GLU A 1 1139 ? -52.016 -5.266 50.165 1.00 71.50 1139 GLU A O 1
ATOM 8532 N N . ALA A 1 1140 ? -52.655 -3.448 49.040 1.00 69.38 1140 ALA A N 1
ATOM 8533 C CA . ALA A 1 1140 ? -54.067 -3.603 49.385 1.00 69.38 1140 ALA A CA 1
ATOM 8534 C C . ALA A 1 1140 ? -54.640 -4.929 48.854 1.00 69.38 1140 ALA A C 1
ATOM 8536 O O . ALA A 1 1140 ? -55.313 -5.655 49.588 1.00 69.38 1140 ALA A O 1
ATOM 8537 N N . LEU A 1 1141 ? -54.324 -5.287 47.604 1.00 70.62 1141 LEU A N 1
ATOM 8538 C CA . LEU A 1 1141 ? -54.709 -6.573 47.017 1.00 70.62 1141 LEU A CA 1
ATOM 8539 C C . LEU A 1 1141 ? -54.046 -7.754 47.739 1.00 70.62 1141 LEU A C 1
ATOM 8541 O O . LEU A 1 1141 ? -54.684 -8.790 47.931 1.00 70.62 1141 LEU A O 1
ATOM 8545 N N . THR A 1 1142 ? -52.793 -7.596 48.170 1.00 72.06 1142 THR A N 1
ATOM 8546 C CA . THR A 1 1142 ? -52.046 -8.611 48.928 1.00 72.06 1142 THR A CA 1
ATOM 8547 C C . THR A 1 1142 ? -52.743 -8.872 50.260 1.00 72.06 1142 THR A C 1
ATOM 8549 O O . THR A 1 1142 ? -53.026 -10.021 50.601 1.00 72.06 1142 THR A O 1
ATOM 8552 N N . TYR A 1 1143 ? -53.134 -7.808 50.961 1.00 70.81 1143 TYR A N 1
ATOM 8553 C CA . TYR A 1 1143 ? -53.878 -7.880 52.215 1.00 70.81 1143 TYR A CA 1
ATOM 8554 C C . TYR A 1 1143 ? -55.272 -8.515 52.055 1.00 70.81 1143 TYR A C 1
ATOM 8556 O O . TYR A 1 1143 ? -55.664 -9.383 52.843 1.00 70.81 1143 TYR A O 1
ATOM 8564 N N . GLU A 1 1144 ? -56.024 -8.145 51.012 1.00 73.75 1144 GLU A N 1
ATOM 8565 C CA . GLU A 1 1144 ? -57.329 -8.754 50.718 1.00 73.75 1144 GLU A CA 1
ATOM 8566 C C . GLU A 1 1144 ? -57.211 -10.259 50.448 1.00 73.75 1144 GLU A C 1
ATOM 8568 O O . GLU A 1 1144 ? -57.991 -11.057 50.982 1.00 73.75 1144 GLU A O 1
ATOM 8573 N N . ARG A 1 1145 ? -56.216 -10.658 49.648 1.00 70.44 1145 ARG A N 1
ATOM 8574 C CA . ARG A 1 1145 ? -55.961 -12.062 49.310 1.00 70.44 1145 ARG A CA 1
ATOM 8575 C C . ARG A 1 1145 ? -55.533 -12.863 50.539 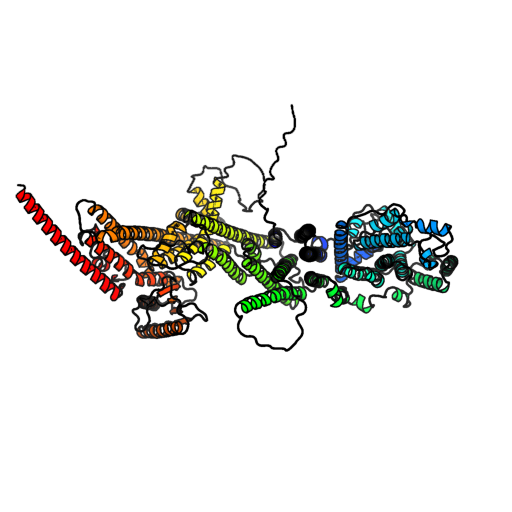1.00 70.44 1145 ARG A C 1
ATOM 8577 O O . ARG A 1 1145 ? -56.029 -13.969 50.760 1.00 70.44 1145 ARG A O 1
ATOM 8584 N N . HIS A 1 1146 ? -54.698 -12.274 51.388 1.00 75.19 1146 HIS A N 1
ATOM 8585 C CA . HIS A 1 1146 ? -54.288 -12.856 52.660 1.00 75.19 1146 HIS A CA 1
ATOM 8586 C C . HIS A 1 1146 ? -55.491 -13.150 53.583 1.00 75.19 1146 HIS A C 1
ATOM 8588 O O . HIS A 1 1146 ? -55.639 -14.263 54.101 1.00 75.19 1146 HIS A O 1
ATOM 8594 N N . LEU A 1 1147 ? -56.420 -12.195 53.726 1.00 73.81 1147 LEU A N 1
ATOM 8595 C CA . LEU A 1 1147 ? -57.644 -12.381 54.515 1.00 73.81 1147 LEU A CA 1
ATOM 8596 C C . LEU A 1 1147 ? -58.553 -13.484 53.956 1.00 73.81 1147 LEU A C 1
ATOM 8598 O O . LEU A 1 1147 ? -59.133 -14.251 54.734 1.00 73.81 1147 LEU A O 1
ATOM 8602 N N . GLN A 1 1148 ? -58.679 -13.582 52.630 1.00 74.44 1148 GLN A N 1
ATOM 8603 C CA . GLN A 1 1148 ? -59.441 -14.650 51.973 1.00 74.44 1148 GLN A CA 1
ATOM 8604 C C . GLN A 1 1148 ? -58.847 -16.026 52.297 1.00 74.44 1148 GLN A C 1
ATOM 8606 O O . GLN A 1 1148 ? -59.570 -16.908 52.774 1.00 74.44 1148 GLN A O 1
ATOM 8611 N N . ASN A 1 1149 ? -57.526 -16.175 52.177 1.00 71.06 1149 ASN A N 1
ATOM 8612 C CA . ASN A 1 1149 ? -56.824 -17.415 52.516 1.00 71.06 1149 ASN A CA 1
ATOM 8613 C C . ASN A 1 1149 ? -57.022 -17.809 53.989 1.00 71.06 1149 ASN A C 1
ATOM 8615 O O . ASN A 1 1149 ? -57.287 -18.975 54.295 1.00 71.06 1149 ASN A O 1
ATOM 8619 N N . LEU A 1 1150 ? -56.967 -16.852 54.924 1.00 74.31 1150 LEU A N 1
ATOM 8620 C CA . LEU A 1 1150 ? -57.242 -17.103 56.346 1.00 74.31 1150 LEU A CA 1
ATOM 8621 C C . LEU A 1 1150 ? -58.681 -17.581 56.597 1.00 74.31 1150 LEU A C 1
ATOM 8623 O O . LEU A 1 1150 ? -58.908 -18.480 57.417 1.00 74.31 1150 LEU A O 1
ATOM 8627 N N . GLN A 1 1151 ? -59.668 -16.996 55.916 1.00 76.00 1151 GLN A N 1
ATOM 8628 C CA . GLN A 1 1151 ? -61.068 -17.421 56.025 1.00 76.00 1151 GLN A CA 1
ATOM 8629 C C . GLN A 1 1151 ? -61.272 -18.835 55.479 1.00 76.00 1151 GLN A C 1
ATOM 8631 O O . GLN A 1 1151 ? -61.994 -19.637 56.084 1.00 76.00 1151 GLN A O 1
ATOM 8636 N N . GLU A 1 1152 ? -60.607 -19.155 54.376 1.00 72.31 1152 GLU A N 1
ATOM 8637 C CA . GLU A 1 1152 ? -60.686 -20.456 53.729 1.00 72.31 1152 GLU A CA 1
ATOM 8638 C C . GLU A 1 1152 ? -60.001 -21.547 54.564 1.00 72.31 1152 GLU A C 1
ATOM 8640 O O . GLU A 1 1152 ? -60.611 -22.588 54.821 1.00 72.31 1152 GLU A O 1
ATOM 8645 N N . ARG A 1 1153 ? -58.822 -21.266 55.143 1.00 72.69 1153 ARG A N 1
ATOM 8646 C CA . ARG A 1 1153 ? -58.165 -22.134 56.141 1.00 72.69 1153 ARG A CA 1
ATOM 8647 C C . ARG A 1 1153 ? -59.060 -22.391 57.355 1.00 72.69 1153 ARG A C 1
ATOM 8649 O O . ARG A 1 1153 ? -59.189 -23.533 57.793 1.00 72.69 1153 ARG A O 1
ATOM 8656 N N . ARG A 1 1154 ? -59.742 -21.363 57.879 1.00 74.88 1154 ARG A N 1
ATOM 8657 C CA . ARG A 1 1154 ? -60.711 -21.521 58.985 1.00 74.88 1154 ARG A CA 1
ATOM 8658 C C . ARG A 1 1154 ? -61.930 -22.352 58.574 1.00 74.88 1154 ARG A C 1
ATOM 8660 O O . ARG A 1 1154 ? -62.456 -23.091 59.407 1.00 74.88 1154 ARG A O 1
ATOM 8667 N N . ARG A 1 1155 ? -62.403 -22.243 57.325 1.00 73.88 1155 ARG A N 1
ATOM 8668 C CA . ARG A 1 1155 ? -63.473 -23.106 56.786 1.00 73.88 1155 ARG A CA 1
ATOM 8669 C C . ARG A 1 1155 ? -63.017 -24.554 56.686 1.00 73.88 1155 ARG A C 1
ATOM 8671 O O . ARG A 1 1155 ? -63.752 -25.411 57.168 1.00 73.88 1155 ARG A O 1
ATOM 8678 N N . ARG A 1 1156 ? -61.820 -24.807 56.148 1.00 69.38 1156 ARG A N 1
ATOM 8679 C CA . ARG A 1 1156 ? -61.219 -26.146 56.066 1.00 69.38 1156 ARG A CA 1
ATOM 8680 C C . ARG A 1 1156 ? -61.022 -26.749 57.454 1.00 69.38 1156 ARG A C 1
ATOM 8682 O O . ARG A 1 1156 ? -61.587 -27.794 57.718 1.00 69.38 1156 ARG A O 1
ATOM 8689 N N . GLN A 1 1157 ? -60.431 -26.027 58.410 1.00 70.31 1157 GLN A N 1
ATOM 8690 C CA . GLN A 1 1157 ? -60.328 -26.491 59.805 1.00 70.31 1157 GLN A CA 1
ATOM 8691 C C . GLN A 1 1157 ? -61.687 -26.794 60.450 1.00 70.31 1157 GLN A C 1
ATOM 8693 O O . GLN A 1 1157 ? -61.807 -27.745 61.220 1.00 70.31 1157 GLN A O 1
ATOM 8698 N N . LYS A 1 1158 ? -62.732 -26.006 60.158 1.00 74.62 1158 LYS A N 1
ATOM 8699 C CA . LYS A 1 1158 ? -64.095 -26.298 60.629 1.00 74.62 1158 LYS A CA 1
ATOM 8700 C C . LYS A 1 1158 ? -64.697 -27.520 59.934 1.00 74.62 1158 LYS A C 1
ATOM 8702 O O . LYS A 1 1158 ? -65.388 -28.281 60.604 1.00 74.62 1158 LYS A O 1
ATOM 8707 N N . GLN A 1 1159 ? -64.448 -27.711 58.638 1.00 68.06 1159 GLN A N 1
ATOM 8708 C CA . GLN A 1 1159 ? -64.870 -28.895 57.884 1.00 68.06 1159 GLN A CA 1
ATOM 8709 C C . GLN A 1 1159 ? -64.129 -30.146 58.356 1.00 68.06 1159 GLN A C 1
ATOM 8711 O O . GLN A 1 1159 ? -64.791 -31.128 58.654 1.00 68.06 1159 GLN A O 1
ATOM 8716 N N . ASP A 1 1160 ? -62.816 -30.090 58.554 1.00 64.31 1160 ASP A N 1
ATOM 8717 C CA . ASP A 1 1160 ? -61.997 -31.189 59.071 1.00 64.31 1160 ASP A CA 1
ATOM 8718 C C . ASP A 1 1160 ? -62.333 -31.501 60.531 1.00 64.31 1160 ASP A C 1
ATOM 8720 O O . ASP A 1 1160 ? -62.427 -32.663 60.911 1.00 64.31 1160 ASP A O 1
ATOM 8724 N N . SER A 1 1161 ? -62.611 -30.486 61.358 1.00 66.69 1161 SER A N 1
ATOM 8725 C CA . SER A 1 1161 ? -63.106 -30.682 62.728 1.00 66.69 1161 SER A CA 1
ATOM 8726 C C . SER A 1 1161 ? -64.516 -31.282 62.754 1.00 66.69 1161 SER A C 1
ATOM 8728 O O . SER A 1 1161 ? -64.812 -32.119 63.610 1.00 66.69 1161 SER A O 1
ATOM 8730 N N . ALA A 1 1162 ? -65.387 -30.900 61.813 1.00 64.94 1162 ALA A N 1
ATOM 8731 C CA . ALA A 1 1162 ? -66.703 -31.508 61.641 1.00 64.94 1162 ALA A CA 1
ATOM 8732 C C . ALA A 1 1162 ? -66.593 -32.950 61.125 1.00 64.94 1162 ALA A C 1
ATOM 8734 O O . ALA A 1 1162 ? -67.280 -33.825 61.640 1.00 64.94 1162 ALA A O 1
ATOM 8735 N N . MET A 1 1163 ? -65.687 -33.224 60.187 1.00 57.66 1163 MET A N 1
ATOM 8736 C CA . MET A 1 1163 ? -65.443 -34.552 59.624 1.00 57.66 1163 MET A CA 1
ATOM 8737 C C . MET A 1 1163 ? -64.791 -35.477 60.661 1.00 57.66 1163 MET A C 1
ATOM 8739 O O . MET A 1 1163 ? -65.243 -36.599 60.848 1.00 57.66 1163 MET A O 1
ATOM 8743 N N . ALA A 1 1164 ? -63.845 -34.979 61.462 1.00 56.94 1164 ALA A N 1
ATOM 8744 C CA . ALA A 1 1164 ? -63.270 -35.690 62.606 1.00 56.94 1164 ALA A CA 1
ATOM 8745 C C . ALA A 1 1164 ? -64.280 -35.939 63.745 1.00 56.94 1164 ALA A C 1
ATOM 8747 O O . ALA A 1 1164 ? -64.123 -36.902 64.492 1.00 56.94 1164 ALA A O 1
ATOM 8748 N N . ARG A 1 1165 ? -65.324 -35.103 63.883 1.00 63.16 1165 ARG A N 1
ATOM 8749 C CA . ARG A 1 1165 ? -66.479 -35.344 64.776 1.00 63.16 1165 ARG A CA 1
ATOM 8750 C C . ARG A 1 1165 ? -67.521 -36.305 64.202 1.00 63.16 1165 ARG A C 1
ATOM 8752 O O . ARG A 1 1165 ? -68.338 -36.786 64.970 1.00 63.16 1165 ARG A O 1
ATOM 8759 N N . ILE A 1 1166 ? -67.538 -36.516 62.888 1.00 61.16 1166 ILE A N 1
ATOM 8760 C CA . ILE A 1 1166 ? -68.401 -37.499 62.213 1.00 61.16 1166 ILE A CA 1
ATOM 8761 C C . ILE A 1 1166 ? -67.715 -38.877 62.174 1.00 61.16 1166 ILE A C 1
ATOM 8763 O O . ILE A 1 1166 ? -68.393 -39.898 62.177 1.00 61.16 1166 ILE A O 1
ATOM 8767 N N . VAL A 1 1167 ? -66.376 -38.906 62.139 1.00 57.28 1167 VAL A N 1
ATOM 8768 C CA . VAL A 1 1167 ? -65.548 -40.127 62.156 1.00 57.28 1167 VAL A CA 1
ATOM 8769 C C . VAL A 1 1167 ? -65.310 -40.669 63.580 1.00 57.28 1167 VAL A C 1
ATOM 8771 O O . VAL A 1 1167 ? -65.087 -41.869 63.730 1.00 57.28 1167 VAL A O 1
ATOM 8774 N N . ARG A 1 1168 ? -65.358 -39.819 64.617 1.00 47.44 1168 ARG A N 1
ATOM 8775 C CA . ARG A 1 1168 ? -65.440 -40.231 66.036 1.00 47.44 1168 ARG A CA 1
ATOM 8776 C C . ARG A 1 1168 ? -66.881 -40.483 66.441 1.00 47.44 1168 ARG A C 1
ATOM 8778 O O . ARG A 1 1168 ? -67.080 -41.411 67.256 1.00 47.44 1168 ARG A O 1
#

Organism: NCBI:txid1737510

InterPro domains:
  IPR007252 Nuclear pore protein 84/107 [PF04121] (85-341)
  IPR007252 Nuclear pore protein 84/107 [PTHR13003] (40-589)

Secondary structure (DSSP, 8-state):
------------------PPPHHHHHHHHHHHHHHS-GGG-HHHHHHHHHHHHHHHHHHHHHHHTTT-HHHHHHHHHHHHHHHHHHHHHHHHHHHH-THHHHS-TTTTSSPPPSS--S---HHHHHHHHHHSTT-HHHHHHHHHHHHHHHHHHHHHHTS---PPPTTGGG-HHHHHHHHHT-SSS-S--STTHHHHHT-PPPHHHHHHHHHHHHHHHHHHHTT-HHHHHHHHHHTT-HHHHHHHHTTSSS-S---THHHHHHHHSS-HHHHHHHHHHHHHH-SSHHHHHHHHHHHHHHH-TTS-HHHHHHHHHHHT-HHHHGGG--SHHHHHHHHHHHHHHHHHHHHSPPPPPPTTSSPPHHHHHHHHHHTT--HHHHHHHHHHHHHHHTT-TTTHHHHTT-SSS-HHHHTT-HHHHHHHHHSSHHHHHTSSSHHHHHHHHHHHHHHHT-HHHHHHHHHHHHHHHHHHHHHHHHHHH--S---------S---S-----HHHHHHHHHHHHHHHHHHHHHHHHHTTTS-SS-SSHHHHHHHHHHHHHHHHHHHHHHHHHHTT-TTTHHHHHTTS-HHHHHHHHHHHHHHHHHHHHGGGTTT--PPP----------------S-TTHHHHHHHHHHHHHHHHHHHHHHHHHHHHHHHHHHHHHTTTSS-TTS-S-----TT-----TTHHHHHHHHHHHHHHH-TTS-HHHHHHHTHHHHHHHHHHHHHHHHHHH--S-S-----------------------TTHHHHHHHHHTS-HHHHHHHHHHHHHHHHHHTTS-HHHHHHHHHIIIIISPTTHHHHHHHHHHHHHHTTHHHHHHHHHH--SGGGHHHHHHHHHHHHHHHHHHHHHHHHHHHHHHHHHHHHHHHHHHHHHHHHHTGGGS---S-S-HHHHHHHHHHHHHHHHHHHT-HHHHHHTT-HHHHHHT-TTS-EEEEEEEE------S--TT-SS--B-THHHHHHHHHHHHHHHHHHHHTT--EEEEEEE-TT-SB-EEEEEEE-S-HHHHHHHHHHHHHHHTT-STTPPP-EEEEEEE-HHHHHHHHHHHHHHHHHHHHHHHHHHHHHTT--TTSGGG-S-HHHHHH--------------GGGGS-HHHHHHHHHHHHHHHHHHHHHHHHHHHHHHHHHHHHHHH-